Protein AF-0000000084956497 (afdb_homodimer)

InterPro domains:
  IPR001873 Epithelial sodium channel [PF00858] (47-502)
  IPR001873 Epithelial sodium channel [PR01078] (110-126)
  IPR001873 Epithelial sodium channel [PR01078] (264-282)
  IPR001873 Epithelial sodium channel [PR01078] (289-307)
  IPR001873 Epithelial sodium channel [PR01078] (353-364)
  IPR001873 Epithelial sodium channel [PR01078] (364-381)
  IPR001873 Epithelial sodium channel [PR01078] (448-468)
  IPR001873 Epithelial sodium channel [PR01078] (468-482)
  IPR001873 Epithelial sodium channel [PR01078] (482-498)
  IPR001873 Epithelial sodium channel [PTHR11690] (45-511)

Sequence (1090 aa):
MNKLPASGPPHTKKSSGVKSGDRDGQGYRKCLAHIRVKKHLGWFNIYCKNTSLHGFRYISMDGSSIIESVLWFMVCILSIVFCVILMLRLWANYSNNPIVTTIYTSNPIWDVSFPAVTICNNNKVYRPHADLMAKNLYMDGFTTNDSDKFFSSLVKLVRPDKISIDNTIARQFLDRLDITVETLMEQLMQPCSALLLRCVWIGKIYDCSKIFKTIKSKEGFCCAFNYHYNLNGHISNDFNTNDFNNTSDDLPGVHTILKAPGSGRDVGLAVALNIEPDMYKATSRPFVGASVIIHDPIDFPDIGAHITTVPIGHVMAISITGTSIRGMESLRTIPLEKRLCYFDDEMPGEIRYSHQSCISDCIAKHIHHMCDCLPFYYPEAHKGMKTCYLSDINCLLSIRKSIPHHANTETCKKCLPQCTDMLYTINPEYVKMENVGFDSDLIHGFNINNMSFVYVFFGDVSYVEYRKESTISWDSLLASFGGIFGLCLGGSVLSVIELVYLLARQLFRRQKKMLKCQKQSRMKLPPASKMFLSIPIKEKVQRKLMNKLPASGPPHTKKSSGVKSGDRDGQGYRKCLAHIRVKKHLGWFNIYCKNTSLHGFRYISMDGSSIIESVLWFMVCILSIVFCVILMLRLWANYSNNPIVTTIYTSNPIWDVSFPAVTICNNNKVYRPHADLMAKNLYMDGFTTNDSDKFFSSLVKLVRPDKISIDNTIARQFLDRLDITVETLMEQLMQPCSALLLRCVWIGKIYDCSKIFKTIKSKEGFCCAFNYHYNLNGHISNDFNTNDFNNTSDDLPGVHTILKAPGSGRDVGLAVALNIEPDMYKATSRPFVGASVIIHDPIDFPDIGAHITTVPIGHVMAISITGTSIRGMESLRTIPLEKRLCYFDDEMPGEIRYSHQSCISDCIAKHIHHMCDCLPFYYPEAHKGMKTCYLSDINCLLSIRKSIPHHANTETCKKCLPQCTDMLYTINPEYVKMENVGFDSDLIHGFNINNMSFVYVFFGDVSYVEYRKESTISWDSLLASFGGIFGLCLGGSVLSVIELVYLLARQLFRRQKKMLKCQKQSRMKLPPASKMFLSIPIKEKVQRKL

Organism: Atta cephalotes (NCBI:txid12957)

Radius of gyration: 48.5 Å; Cα contacts (8 Å, |Δi|>4): 1777; chains: 2; bounding box: 143×154×164 Å

Secondary structure (DSSP, 8-state):
--------------------TTHHHHHHHHHHHHHHHHHHHHHHHHHHHH--SSSGGGTS-TT--HHHHHHHHHHHHHHHHHHHHHHHHHHHHHHH--EEEEEEEEEEGGGSBPPEEEEEESEEEEHHHHHHHHHHHHHTT--HHHHHHHHHHHGGGTS-----S-HHHHHHHHHHHTS-HHHHHHHHSPPHHHHEEEEEETTEEE-HHHHEEEEEETTEEEEEES--SGGGS---S-S-TTTT-S-GGG-TTTSSPPBP--BSTTSEEEEEEE--GGGEEEESSSSSEEEEEEE-TTS-SSTT-EEEEEETTEEEEEEEEEEEEEE-GGGGGS-HHHH--B-TTTSTT-SS--HHHHHHHHHHHHHHHHHSSB-TTSPPSSTTPPBP-GGGHHHHHHHTTHHHHHHTSHHHHT-PPBSSEEEEEEEEEEEE---S----TTTTT--TTTEEEEEEEES-SEEEEEEEEES--HHHHHHHHHHHHHHHH---HHHHHHHHHHHHHHHHHHHHHHHHHHHHHHHTS--GGGTTT------------/-------------------GGGHHHHHHHHHHHHHHHHHHHHHHHHHHHH--STTGGGTS-TT--HHHHHHHHHHHHHHHHHHHHHHHHHHHHHHH--EEEEEEEEEEGGGSBPPEEEEEESEEEEHHHHHHHHHHHHHTT--HHHHHHHHHHHGGGTS-----S-HHHHHHHHHHHTS-HHHHHHHHSPPHHHHEEEEEETTEEE-HHHHEEEEEETTEEEEEES--GGGGS---S-S---TT-S-GGG-TTTSSPPBP--BSTTSEEEEEEE--GGGEEEESSSSSEEEEEEE-TTS-SSTT-EEEEEETTEEEEEEEEEEEEEE-GGGGGS-HHHH--B-TTTSTT-SS--HHHHHHHHHHHHHHHHHSSB-TTSPPSSTTPPBP-GGGHHHHHHHTTHHHHHHTSHHHHT-PPBSSEEEEEEEEEEEE---S----TTTTT--TTTEEEEEEEES-SEEEEEEEEES--HHHHHHHHHHHHHHHH---HHHHHHHHHHHHHHHHHHHHHHHHHHHHHHHTS--GGGGSS------------

Structure (mmCIF, N/CA/C/O backbone):
data_AF-0000000084956497-model_v1
#
loop_
_entity.id
_entity.type
_entity.pdbx_description
1 polymer 'Sodium channel protein Nach'
#
loop_
_atom_site.group_PDB
_atom_site.id
_atom_site.type_symbol
_atom_site.label_atom_id
_atom_site.label_alt_id
_atom_site.label_comp_id
_atom_site.label_asym_id
_atom_site.label_entity_id
_atom_site.label_seq_id
_atom_site.pdbx_PDB_ins_code
_atom_site.Cartn_x
_atom_site.Cartn_y
_atom_site.Cartn_z
_atom_site.occupancy
_atom_site.B_iso_or_equiv
_atom_site.auth_seq_id
_atom_site.auth_comp_id
_atom_site.auth_asym_id
_atom_site.auth_atom_id
_atom_site.pdbx_PDB_model_num
ATOM 1 N N . MET A 1 1 ? -28.875 84.25 -67.688 1 18 1 MET A N 1
ATOM 2 C CA . MET A 1 1 ? -30 85.062 -67.25 1 18 1 MET A CA 1
ATOM 3 C C . MET A 1 1 ? -29.641 85.75 -65.938 1 18 1 MET A C 1
ATOM 5 O O . MET A 1 1 ? -28.672 85.438 -65.25 1 18 1 MET A O 1
ATOM 9 N N . ASN A 1 2 ? -30.656 86.25 -65.125 1 18.09 2 ASN A N 1
ATOM 10 C CA . ASN A 1 2 ? -30.969 87.5 -64.438 1 18.09 2 ASN A CA 1
ATOM 11 C C . ASN A 1 2 ? -30.344 87.5 -63.031 1 18.09 2 ASN A C 1
ATOM 13 O O . ASN A 1 2 ? -29.812 88.562 -62.625 1 18.09 2 ASN A O 1
ATOM 17 N N . LYS A 1 3 ? -30.828 86.688 -62.094 1 21.22 3 LYS A N 1
ATOM 18 C CA . LYS A 1 3 ? -31.422 87.25 -60.875 1 21.22 3 LYS A CA 1
ATOM 19 C C . LYS A 1 3 ? -30.359 87.875 -60 1 21.22 3 LYS A C 1
ATOM 21 O O . LYS A 1 3 ? -29.188 87.5 -60.031 1 21.22 3 LYS A O 1
ATOM 26 N N . LEU A 1 4 ? -30.875 88.812 -59.281 1 22.05 4 LEU A N 1
ATOM 27 C CA . LEU A 1 4 ? -30.656 90 -58.469 1 22.05 4 LEU A CA 1
ATOM 28 C C . LEU A 1 4 ? -29.984 89.688 -57.156 1 22.05 4 LEU A C 1
ATOM 30 O O . LEU A 1 4 ? -30.359 88.688 -56.5 1 22.05 4 LEU A O 1
ATOM 34 N N . PRO A 1 5 ? -28.812 90.125 -56.875 1 25.61 5 PRO A N 1
ATOM 35 C CA . PRO A 1 5 ? -27.828 89.812 -55.812 1 25.61 5 PRO A CA 1
ATOM 36 C C . PRO A 1 5 ? -28.297 90.25 -54.438 1 25.61 5 PRO A C 1
ATOM 38 O O . PRO A 1 5 ? -28.344 91.438 -54.156 1 25.61 5 PRO A O 1
ATOM 41 N N . ALA A 1 6 ? -29.531 89.75 -54 1 23.98 6 ALA A N 1
ATOM 42 C CA . ALA A 1 6 ? -30.281 90.5 -52.969 1 23.98 6 ALA A CA 1
ATOM 43 C C . ALA A 1 6 ? -29.438 90.625 -51.688 1 23.98 6 ALA A C 1
ATOM 45 O O . ALA A 1 6 ? -28.672 89.75 -51.344 1 23.98 6 ALA A O 1
ATOM 46 N N . SER A 1 7 ? -29.188 91.875 -51.375 1 25.22 7 SER A N 1
ATOM 47 C CA . SER A 1 7 ? -28.406 92.562 -50.344 1 25.22 7 SER A CA 1
ATOM 48 C C . SER A 1 7 ? -28.844 92.188 -48.938 1 25.22 7 SER A C 1
ATOM 50 O O . SER A 1 7 ? -29.984 92.375 -48.562 1 25.22 7 SER A O 1
ATOM 52 N N . GLY A 1 8 ? -28.516 90.938 -48.531 1 24.08 8 GLY A N 1
ATOM 53 C CA . GLY A 1 8 ? -29.047 90.25 -47.344 1 24.08 8 GLY A CA 1
ATOM 54 C C . GLY A 1 8 ? -28.922 91.062 -46.062 1 24.08 8 GLY A C 1
ATOM 55 O O . GLY A 1 8 ? -28.047 91.938 -45.969 1 24.08 8 GLY A O 1
ATOM 56 N N . PRO A 1 9 ? -30.094 91.375 -45.375 1 28.83 9 PRO A N 1
ATOM 57 C CA . PRO A 1 9 ? -30.375 92.312 -44.312 1 28.83 9 PRO A CA 1
ATOM 58 C C . PRO A 1 9 ? -29.438 92.25 -43.125 1 28.83 9 PRO A C 1
ATOM 60 O O . PRO A 1 9 ? -28.766 91.188 -42.969 1 28.83 9 PRO A O 1
ATOM 63 N N . PRO A 1 10 ? -29.328 93.312 -42.281 1 29.16 10 PRO A N 1
ATOM 64 C CA . PRO A 1 10 ? -28.406 93.75 -41.219 1 29.16 10 PRO A CA 1
ATOM 65 C C . PRO A 1 10 ? -28.5 92.938 -39.969 1 29.16 10 PRO A C 1
ATOM 67 O O . PRO A 1 10 ? -29.594 92.562 -39.562 1 29.16 10 PRO A O 1
ATOM 70 N N . HIS A 1 11 ? -27.734 91.875 -39.688 1 24.06 11 HIS A N 1
ATOM 71 C CA . HIS A 1 11 ? -27.781 90.875 -38.594 1 24.06 11 HIS A CA 1
ATOM 72 C C . HIS A 1 11 ? -27.656 91.562 -37.25 1 24.06 11 HIS A C 1
ATOM 74 O O . HIS A 1 11 ? -26.688 92.25 -36.969 1 24.06 11 HIS A O 1
ATOM 80 N N . THR A 1 12 ? -28.781 92.062 -36.688 1 24.48 12 THR A N 1
ATOM 81 C CA . THR A 1 12 ? -28.812 92.75 -35.375 1 24.48 12 THR A CA 1
ATOM 82 C C . THR A 1 12 ? -28.281 91.875 -34.281 1 24.48 12 THR A C 1
ATOM 84 O O . THR A 1 12 ? -28.672 90.688 -34.188 1 24.48 12 THR A O 1
ATOM 87 N N . LYS A 1 13 ? -27.109 92.125 -33.812 1 26.27 13 LYS A N 1
ATOM 88 C CA . LYS A 1 13 ? -26.344 91.438 -32.781 1 26.27 13 LYS A CA 1
ATOM 89 C C . LYS A 1 13 ? -27.094 91.438 -31.453 1 26.27 13 LYS A C 1
ATOM 91 O O . LYS A 1 13 ? -27.438 92.5 -30.922 1 26.27 13 LYS A O 1
ATOM 96 N N . LYS A 1 14 ? -28.047 90.5 -31.25 1 27.61 14 LYS A N 1
ATOM 97 C CA . LYS A 1 14 ? -28.797 90.375 -30 1 27.61 14 LYS A CA 1
ATOM 98 C C . LYS A 1 14 ? -27.859 90.188 -28.812 1 27.61 14 LYS A C 1
ATOM 100 O O . LYS A 1 14 ? -26.859 89.5 -28.906 1 27.61 14 LYS A O 1
ATOM 105 N N . SER A 1 15 ? -27.859 91.125 -27.891 1 24.98 15 SER A N 1
ATOM 106 C CA . SER A 1 15 ? -27.172 91.312 -26.625 1 24.98 15 SER A CA 1
ATOM 107 C C . SER A 1 15 ? -27.469 90.125 -25.688 1 24.98 15 SER A C 1
ATOM 109 O O . SER A 1 15 ? -28.641 89.75 -25.516 1 24.98 15 SER A O 1
ATOM 111 N N . SER A 1 16 ? -26.641 89.062 -25.656 1 26.36 16 SER A N 1
ATOM 112 C CA . SER A 1 16 ? -26.734 87.875 -24.859 1 26.36 16 SER A CA 1
ATOM 113 C C . SER A 1 16 ? -26.828 88.188 -23.359 1 26.36 16 SER A C 1
ATOM 115 O O . SER A 1 16 ? -25.984 88.938 -22.828 1 26.36 16 SER A O 1
ATOM 117 N N . GLY A 1 17 ? -28.031 88.5 -22.75 1 27.14 17 GLY A N 1
ATOM 118 C CA . GLY A 1 17 ? -28.328 88.625 -21.328 1 27.14 17 GLY A CA 1
ATOM 119 C C . GLY A 1 17 ? -27.812 87.438 -20.516 1 27.14 17 GLY A C 1
ATOM 120 O O . GLY A 1 17 ? -28.156 86.312 -20.766 1 27.14 17 GLY A O 1
ATOM 121 N N . VAL A 1 18 ? -26.531 87.5 -20.125 1 31.22 18 VAL A N 1
ATOM 122 C CA . VAL A 1 18 ? -25.875 86.5 -19.25 1 31.22 18 VAL A CA 1
ATOM 123 C C . VAL A 1 18 ? -26.672 86.375 -17.953 1 31.22 18 VAL A C 1
ATOM 125 O O . VAL A 1 18 ? -26.984 87.375 -17.297 1 31.22 18 VAL A O 1
ATOM 128 N N . LYS A 1 19 ? -27.453 85.25 -17.812 1 32.94 19 LYS A N 1
ATOM 129 C CA . LYS A 1 19 ? -28.234 84.75 -16.688 1 32.94 19 LYS A CA 1
ATOM 130 C C . LYS A 1 19 ? -27.359 84.562 -15.453 1 32.94 19 LYS A C 1
ATOM 132 O O . LYS A 1 19 ? -26.359 83.812 -15.5 1 32.94 19 LYS A O 1
ATOM 137 N N . SER A 1 20 ? -27.281 85.562 -14.641 1 32.44 20 SER A N 1
ATOM 138 C CA . SER A 1 20 ? -26.641 85.562 -13.328 1 32.44 20 SER A CA 1
ATOM 139 C C . SER A 1 20 ? -27.219 84.5 -12.398 1 32.44 20 SER A C 1
ATOM 141 O O . SER A 1 20 ? -26.891 84.5 -11.219 1 32.44 20 SER A O 1
ATOM 143 N N . GLY A 1 21 ? -28.219 83.688 -12.859 1 33.53 21 GLY A N 1
ATOM 144 C CA . GLY A 1 21 ? -28.922 82.875 -11.859 1 33.53 21 GLY A CA 1
ATOM 145 C C . GLY A 1 21 ? -28.078 81.812 -11.273 1 33.53 21 GLY A C 1
ATOM 146 O O . GLY A 1 21 ? -28.547 81 -10.422 1 33.53 21 GLY A O 1
ATOM 147 N N . ASP A 1 22 ? -26.984 81.438 -11.922 1 36.97 22 ASP A N 1
ATOM 148 C CA . ASP A 1 22 ? -26.484 80.062 -11.555 1 36.97 22 ASP A CA 1
ATOM 149 C C . ASP A 1 22 ? -25.641 80.125 -10.289 1 36.97 22 ASP A C 1
ATOM 151 O O . ASP A 1 22 ? -25.062 79.125 -9.883 1 36.97 22 ASP A O 1
ATOM 155 N N . ARG A 1 23 ? -25.266 81.375 -9.859 1 42.97 23 ARG A N 1
ATOM 156 C CA . ARG A 1 23 ? -24.312 81.375 -8.758 1 42.97 23 ARG A CA 1
ATOM 157 C C . ARG A 1 23 ? -24.984 81 -7.441 1 42.97 23 ARG A C 1
ATOM 159 O O . ARG A 1 23 ? -24.328 80.5 -6.508 1 42.97 23 ARG A O 1
ATOM 166 N N . ASP A 1 24 ? -26.266 81.25 -7.371 1 42.84 24 ASP A N 1
ATOM 167 C CA . ASP A 1 24 ? -26.875 81.062 -6.066 1 42.84 24 ASP A CA 1
ATOM 168 C C . ASP A 1 24 ? -27.047 79.562 -5.809 1 42.84 24 ASP A C 1
ATOM 170 O O . ASP A 1 24 ? -27.172 79.125 -4.66 1 42.84 24 ASP A O 1
ATOM 174 N N . GLY A 1 25 ? -27.031 78.75 -6.871 1 46.19 25 GLY A N 1
ATOM 175 C CA . GLY A 1 25 ? -27.25 77.375 -6.652 1 46.19 25 GLY A CA 1
ATOM 176 C C . GLY A 1 25 ? -26.031 76.625 -6.094 1 46.19 25 GLY A C 1
ATOM 177 O O . GLY A 1 25 ? -26.141 75.562 -5.496 1 46.19 25 GLY A O 1
ATOM 178 N N . GLN A 1 26 ? -24.844 77.125 -6.48 1 51.88 26 GLN A N 1
ATOM 179 C CA . GLN A 1 26 ? -23.641 76.438 -6.039 1 51.88 26 GLN A CA 1
ATOM 180 C C . GLN A 1 26 ? -23.406 76.688 -4.547 1 51.88 26 GLN A C 1
ATOM 182 O O . GLN A 1 26 ? -22.938 75.75 -3.854 1 51.88 26 GLN A O 1
ATOM 187 N N . GLY A 1 27 ? -23.75 77.812 -4.043 1 50.22 27 GLY A N 1
ATOM 188 C CA . GLY A 1 27 ? -23.578 78.125 -2.625 1 50.22 27 GLY A CA 1
ATOM 189 C C . GLY A 1 27 ? -24.469 77.25 -1.744 1 50.22 27 GLY A C 1
ATOM 190 O O . GLY A 1 27 ? -24.047 76.812 -0.671 1 50.22 27 GLY A O 1
ATOM 191 N N . TYR A 1 28 ? -25.688 77 -2.223 1 51.5 28 TYR A N 1
ATOM 192 C CA . TYR A 1 28 ? -26.641 76.188 -1.452 1 51.5 28 TYR A CA 1
ATOM 193 C C . TYR A 1 28 ? -26.203 74.75 -1.393 1 51.5 28 TYR A C 1
ATOM 195 O O . TYR A 1 28 ? -26.344 74.062 -0.361 1 51.5 28 TYR A O 1
ATOM 203 N N . ARG A 1 29 ? -25.656 74.25 -2.477 1 53.62 29 ARG A N 1
ATOM 204 C CA . ARG A 1 29 ? -25.203 72.875 -2.471 1 53.62 29 ARG A CA 1
ATOM 205 C C . ARG A 1 29 ? -24 72.688 -1.562 1 53.62 29 ARG A C 1
ATOM 207 O O . ARG A 1 29 ? -23.891 71.625 -0.857 1 53.62 29 ARG A O 1
ATOM 214 N N . LYS A 1 30 ? -23.109 73.625 -1.67 1 54.69 30 LYS A N 1
ATOM 215 C CA . LYS A 1 30 ? -21.953 73.5 -0.777 1 54.69 30 LYS A CA 1
ATOM 216 C C . LYS A 1 30 ? -22.375 73.688 0.682 1 54.69 30 LYS A C 1
ATOM 218 O O . LYS A 1 30 ? -21.844 73 1.558 1 54.69 30 LYS A O 1
ATOM 223 N N . CYS A 1 31 ? -23.312 74.562 0.97 1 52.31 31 CYS A N 1
ATOM 224 C CA . CYS A 1 31 ? -23.828 74.688 2.326 1 52.31 31 CYS A CA 1
ATOM 225 C C . CYS A 1 31 ? -24.562 73.438 2.764 1 52.31 31 CYS A C 1
ATOM 227 O O . CYS A 1 31 ? -24.422 73 3.904 1 52.31 31 CYS A O 1
ATOM 229 N N . LEU A 1 32 ? -25.297 72.875 1.829 1 52.59 32 LEU A N 1
ATOM 230 C CA . LEU A 1 32 ? -26 71.625 2.164 1 52.59 32 LEU A CA 1
ATOM 231 C C . LEU A 1 32 ? -25.016 70.438 2.357 1 52.59 32 LEU A C 1
ATOM 233 O O . LEU A 1 32 ? -25.203 69.625 3.238 1 52.59 32 LEU A O 1
ATOM 237 N N . ALA A 1 33 ? -24.047 70.375 1.429 1 56.34 33 ALA A N 1
ATOM 238 C CA . ALA A 1 33 ? -23 69.375 1.607 1 56.34 33 ALA A CA 1
ATOM 239 C C . ALA A 1 33 ? -22.266 69.625 2.922 1 56.34 33 ALA A C 1
ATOM 241 O O . ALA A 1 33 ? -21.922 68.688 3.619 1 56.34 33 ALA A O 1
ATOM 242 N N . HIS A 1 34 ? -21.922 70.875 3.236 1 52.75 34 HIS A N 1
ATOM 243 C CA . HIS A 1 34 ? -21.297 71.188 4.512 1 52.75 34 HIS A CA 1
ATOM 244 C C . HIS A 1 34 ? -22.219 70.812 5.68 1 52.75 34 HIS A C 1
ATOM 246 O O . HIS A 1 34 ? -21.734 70.312 6.707 1 52.75 34 HIS A O 1
ATOM 252 N N . ILE A 1 35 ? -23.5 71 5.543 1 52.12 35 ILE A N 1
ATOM 253 C CA . ILE A 1 35 ? -24.469 70.688 6.578 1 52.12 35 ILE A CA 1
ATOM 254 C C . ILE A 1 35 ? -24.562 69.125 6.676 1 52.12 35 ILE A C 1
ATOM 256 O O . ILE A 1 35 ? -24.625 68.562 7.777 1 52.12 35 ILE A O 1
ATOM 260 N N . ARG A 1 36 ? -24.688 68.5 5.516 1 52.91 36 ARG A N 1
ATOM 261 C CA . ARG A 1 36 ? -24.734 67.062 5.516 1 52.91 36 ARG A CA 1
ATOM 262 C C . ARG A 1 36 ? -23.453 66.5 6.094 1 52.91 36 ARG A C 1
ATOM 264 O O . ARG A 1 36 ? -23.5 65.5 6.844 1 52.91 36 ARG A O 1
ATOM 271 N N . VAL A 1 37 ? -22.328 66.938 5.691 1 55.25 37 VAL A N 1
ATOM 272 C CA . VAL A 1 37 ? -21.062 66.5 6.262 1 55.25 37 VAL A CA 1
ATOM 273 C C . VAL A 1 37 ? -21.016 66.875 7.75 1 55.25 37 VAL A C 1
ATOM 275 O O . VAL A 1 37 ? -20.547 66.062 8.562 1 55.25 37 VAL A O 1
ATOM 278 N N . LYS A 1 38 ? -21.516 68.062 8.141 1 55.09 38 LYS A N 1
ATOM 279 C CA . LYS A 1 38 ? -21.578 68.438 9.555 1 55.09 38 LYS A CA 1
ATOM 280 C C . LYS A 1 38 ? -22.531 67.5 10.328 1 55.09 38 LYS A C 1
ATOM 282 O O . LYS A 1 38 ? -22.234 67.125 11.461 1 55.09 38 LYS A O 1
ATOM 287 N N . LYS A 1 39 ? -23.625 67.188 9.719 1 54.28 39 LYS A N 1
ATOM 288 C CA . LYS A 1 39 ? -24.594 66.312 10.359 1 54.28 39 LYS A CA 1
ATOM 289 C C . LYS A 1 39 ? -24.062 64.875 10.461 1 54.28 39 LYS A C 1
ATOM 291 O O . LYS A 1 39 ? -24.219 64.25 11.492 1 54.28 39 LYS A O 1
ATOM 296 N N . HIS A 1 40 ? -23.578 64.438 9.344 1 58.28 40 HIS A N 1
ATOM 297 C CA . HIS A 1 40 ? -23 63.094 9.383 1 58.28 40 HIS A CA 1
ATOM 298 C C . HIS A 1 40 ? -21.781 63.062 10.305 1 58.28 40 HIS A C 1
ATOM 300 O O . HIS A 1 40 ? -21.562 62.062 11.008 1 58.28 40 HIS A O 1
ATOM 306 N N . LEU A 1 41 ? -21.109 64.125 10.344 1 63.38 41 LEU A N 1
ATOM 307 C CA . LEU A 1 41 ? -19.969 64.25 11.25 1 63.38 41 LEU A CA 1
ATOM 308 C C . LEU A 1 41 ? -20.438 64.375 12.695 1 63.38 41 LEU A C 1
ATOM 310 O O . LEU A 1 41 ? -19.734 63.969 13.617 1 63.38 41 LEU A O 1
ATOM 314 N N . GLY A 1 42 ? -21.672 64.875 12.742 1 64.25 42 GLY A N 1
ATOM 315 C CA . GLY A 1 42 ? -22.203 65 14.086 1 64.25 42 GLY A CA 1
ATOM 316 C C . GLY A 1 42 ? -22.516 63.656 14.734 1 64.25 42 GLY A C 1
ATOM 317 O O . GLY A 1 42 ? -22.125 63.406 15.883 1 64.25 42 GLY A O 1
ATOM 318 N N . TRP A 1 43 ? -23.25 62.812 13.977 1 68.38 43 TRP A N 1
ATOM 319 C CA . TRP A 1 43 ? -23.578 61.531 14.523 1 68.38 43 TRP A CA 1
ATOM 320 C C . TRP A 1 43 ? -22.328 60.688 14.75 1 68.38 43 TRP A C 1
ATOM 322 O O . TRP A 1 43 ? -22.203 60 15.766 1 68.38 43 TRP A O 1
ATOM 332 N N . PHE A 1 44 ? -21.422 60.719 13.867 1 73.56 44 PHE A N 1
ATOM 333 C CA . PHE A 1 44 ? -20.188 59.969 13.992 1 73.56 44 PHE A CA 1
ATOM 334 C C . PHE A 1 44 ? -19.391 60.438 15.203 1 73.56 44 PHE A C 1
ATOM 336 O O . PHE A 1 44 ? -18.766 59.625 15.891 1 73.56 44 PHE A O 1
ATOM 343 N N . ASN A 1 45 ? -19.516 61.656 15.461 1 74.69 45 ASN A N 1
ATOM 344 C CA . ASN A 1 45 ? -18.828 62.219 16.625 1 74.69 45 ASN A CA 1
ATOM 345 C C . ASN A 1 45 ? -19.469 61.719 17.938 1 74.69 45 ASN A C 1
ATOM 347 O O . ASN A 1 45 ? -18.766 61.438 18.906 1 74.69 45 ASN A O 1
ATOM 351 N N . ILE A 1 46 ? -20.781 61.562 17.906 1 71.75 46 ILE A N 1
ATOM 352 C CA . ILE A 1 46 ? -21.453 61.062 19.094 1 71.75 46 ILE A CA 1
ATOM 353 C C . ILE A 1 46 ? -21.125 59.562 19.297 1 71.75 46 ILE A C 1
ATOM 355 O O . ILE A 1 46 ? -20.906 59.125 20.422 1 71.75 46 ILE A O 1
ATOM 359 N N . TYR A 1 47 ? -21.047 58.938 18.266 1 74.31 47 TYR A N 1
ATOM 360 C CA . TYR A 1 47 ? -20.688 57.5 18.344 1 74.31 47 TYR A CA 1
ATOM 361 C C . TYR A 1 47 ? -19.266 57.344 18.859 1 74.31 47 TYR A C 1
ATOM 363 O O . TYR A 1 47 ? -19.016 56.5 19.719 1 74.31 47 TYR A O 1
ATOM 371 N N . CYS A 1 48 ? -18.406 58.062 18.281 1 74.94 48 CYS A N 1
ATOM 372 C CA . CYS A 1 48 ? -17 57.938 18.672 1 74.94 48 CYS A CA 1
ATOM 373 C C . CYS A 1 48 ? -16.812 58.281 20.156 1 74.94 48 CYS A C 1
ATOM 375 O O . CYS A 1 48 ? -15.977 57.688 20.828 1 74.94 48 CYS A O 1
ATOM 377 N N . LYS A 1 49 ? -17.703 59.125 20.625 1 73.25 49 LYS A N 1
ATOM 378 C CA . LYS A 1 49 ? -17.578 59.562 22.016 1 73.25 49 LYS A CA 1
ATOM 379 C C . LYS A 1 49 ? -18.125 58.5 22.969 1 73.25 49 LYS A C 1
ATOM 381 O O . LYS A 1 49 ? -17.656 58.375 24.094 1 73.25 49 LYS A O 1
ATOM 386 N N . ASN A 1 50 ? -19.109 57.625 22.422 1 68.12 50 ASN A N 1
ATOM 387 C CA . ASN A 1 50 ? -19.797 56.688 23.328 1 68.12 50 ASN A CA 1
ATOM 388 C C . ASN A 1 50 ? -19.422 55.25 23.047 1 68.12 50 ASN A C 1
ATOM 390 O O . ASN A 1 50 ? -19.844 54.344 23.781 1 68.12 50 ASN A O 1
ATOM 394 N N . THR A 1 51 ? -18.594 55.125 22.141 1 73.94 51 THR A N 1
ATOM 395 C CA . THR A 1 51 ? -18.312 53.75 21.766 1 73.94 51 THR A CA 1
ATOM 396 C C . THR A 1 51 ? -17.344 53.094 22.75 1 73.94 51 THR A C 1
ATOM 398 O O . THR A 1 51 ? -16.578 53.812 23.422 1 73.94 51 THR A O 1
ATOM 401 N N . SER A 1 52 ? -17.531 51.781 22.906 1 73.31 52 SER A N 1
ATOM 402 C CA . SER A 1 52 ? -16.656 51 23.781 1 73.31 52 SER A CA 1
ATOM 403 C C . SER A 1 52 ? -15.461 50.469 23 1 73.31 52 SER A C 1
ATOM 405 O O . SER A 1 52 ? -14.578 49.844 23.578 1 73.31 52 SER A O 1
ATOM 407 N N . LEU A 1 53 ? -15.406 50.781 21.688 1 79.69 53 LEU A N 1
ATOM 408 C CA . LEU A 1 53 ? -14.273 50.375 20.891 1 79.69 53 LEU A CA 1
ATOM 409 C C . LEU A 1 53 ? -13.031 51.188 21.203 1 79.69 53 LEU A C 1
ATOM 411 O O . LEU A 1 53 ? -13.141 52.375 21.578 1 79.69 53 LEU A O 1
ATOM 415 N N . HIS A 1 54 ? -12 50.5 21.094 1 77.56 54 HIS A N 1
ATOM 416 C CA . HIS A 1 54 ? -10.766 51.219 21.438 1 77.56 54 HIS A CA 1
ATOM 417 C C . HIS A 1 54 ? -10.328 52.156 20.328 1 77.56 54 HIS A C 1
ATOM 419 O O . HIS A 1 54 ? -10.461 51.844 19.141 1 77.56 54 HIS A O 1
ATOM 425 N N . GLY A 1 55 ? -9.828 53.25 20.609 1 77.31 55 GLY A N 1
ATOM 426 C CA . GLY A 1 55 ? -9.203 54.188 19.672 1 77.31 55 GLY A CA 1
ATOM 427 C C . GLY A 1 55 ? -10.18 55.188 19.078 1 77.31 55 GLY A C 1
ATOM 428 O O . GLY A 1 55 ? -9.789 56.281 18.703 1 77.31 55 GLY A O 1
ATOM 429 N N . PHE A 1 56 ? -11.461 54.844 19.125 1 79.19 56 PHE A N 1
ATOM 430 C CA . PHE A 1 56 ? -12.43 55.688 18.422 1 79.19 56 PHE A CA 1
ATOM 431 C C . PHE A 1 56 ? -12.711 56.938 19.219 1 79.19 56 PHE A C 1
ATOM 433 O O . PHE A 1 56 ? -13.062 57.969 18.641 1 79.19 56 PHE A O 1
ATOM 440 N N . ARG A 1 57 ? -12.43 56.875 20.484 1 77.06 57 ARG A N 1
ATOM 441 C CA . ARG A 1 57 ? -12.695 58.031 21.344 1 77.06 57 ARG A CA 1
ATOM 442 C C . ARG A 1 57 ? -11.734 59.156 21.031 1 77.06 57 ARG A C 1
ATOM 444 O O . ARG A 1 57 ? -12.07 60.344 21.219 1 77.06 57 ARG A O 1
ATOM 451 N N . TYR A 1 58 ? -10.586 58.844 20.438 1 77.88 58 TYR A N 1
ATOM 452 C CA . TYR A 1 58 ? -9.57 59.844 20.203 1 77.88 58 TYR A CA 1
ATOM 453 C C . TYR A 1 58 ? -9.805 60.562 18.875 1 77.88 58 TYR A C 1
ATOM 455 O O . TYR A 1 58 ? -9.172 61.594 18.594 1 77.88 58 TYR A O 1
ATOM 463 N N . ILE A 1 59 ? -10.703 60.094 18.141 1 77.94 59 ILE A N 1
ATOM 464 C CA . ILE A 1 59 ? -11.031 60.75 16.891 1 77.94 59 ILE A CA 1
ATOM 465 C C . ILE A 1 59 ? -11.828 62.031 17.172 1 77.94 59 ILE A C 1
ATOM 467 O O . ILE A 1 59 ? -11.625 63.062 16.516 1 77.94 59 ILE A O 1
ATOM 471 N N . SER A 1 60 ? -12.734 62 18.188 1 71.94 60 SER A N 1
ATOM 472 C CA . SER A 1 60 ? -13.609 63.156 18.438 1 71.94 60 SER A CA 1
ATOM 473 C C . SER A 1 60 ? -13.281 63.844 19.75 1 71.94 60 SER A C 1
ATOM 475 O O . SER A 1 60 ? -14.102 64.562 20.312 1 71.94 60 SER A O 1
ATOM 477 N N . MET A 1 61 ? -12.062 63.531 20.25 1 70.38 61 MET A N 1
ATOM 478 C CA . MET A 1 61 ? -11.75 64.125 21.547 1 70.38 61 MET A CA 1
ATOM 479 C C . MET A 1 61 ? -11.727 65.688 21.422 1 70.38 61 MET A C 1
ATOM 481 O O . MET A 1 61 ? -11.227 66.188 20.438 1 70.38 61 MET A O 1
ATOM 485 N N . ASP A 1 62 ? -12.375 66.312 22.391 1 63.97 62 ASP A N 1
ATOM 486 C CA . ASP A 1 62 ? -12.43 67.75 22.438 1 63.97 62 ASP A CA 1
ATOM 487 C C . ASP A 1 62 ? -11.039 68.375 22.672 1 63.97 62 ASP A C 1
ATOM 489 O O . ASP A 1 62 ? -10.32 67.938 23.562 1 63.97 62 ASP A O 1
ATOM 493 N N . GLY A 1 63 ? -10.477 69.125 21.781 1 64.19 63 GLY A N 1
ATOM 494 C CA . GLY A 1 63 ? -9.203 69.812 21.906 1 64.19 63 GLY A CA 1
ATOM 495 C C . GLY A 1 63 ? -8.117 69.25 21.016 1 64.19 63 GLY A C 1
ATOM 496 O O . GLY A 1 63 ? -6.992 69.688 21 1 64.19 63 GLY A O 1
ATOM 497 N N . SER A 1 64 ? -8.461 68.188 20.359 1 68.81 64 SER A N 1
ATOM 498 C CA . SER A 1 64 ? -7.434 67.562 19.531 1 68.81 64 SER A CA 1
ATOM 499 C C . SER A 1 64 ? -7.352 68.188 18.156 1 68.81 64 SER A C 1
ATOM 501 O O . SER A 1 64 ? -8.336 68.75 17.672 1 68.81 64 SER A O 1
ATOM 503 N N . SER A 1 65 ? -6.121 68.438 17.703 1 77.31 65 SER A N 1
ATOM 504 C CA . SER A 1 65 ? -5.875 69 16.375 1 77.31 65 SER A CA 1
ATOM 505 C C . SER A 1 65 ? -6.473 68.125 15.281 1 77.31 65 SER A C 1
ATOM 507 O O . SER A 1 65 ? -6.766 66.938 15.508 1 77.31 65 SER A O 1
ATOM 509 N N . ILE A 1 66 ? -6.91 68.688 14.258 1 81.69 66 ILE A N 1
ATOM 510 C CA . ILE A 1 66 ? -7.469 68 13.094 1 81.69 66 ILE A CA 1
ATOM 511 C C . ILE A 1 66 ? -6.5 66.938 12.617 1 81.69 66 ILE A C 1
ATOM 513 O O . ILE A 1 66 ? -6.922 65.875 12.203 1 81.69 66 ILE A O 1
ATOM 517 N N . ILE A 1 67 ? -5.227 67.125 12.805 1 82.12 67 ILE A N 1
ATOM 518 C CA . ILE A 1 67 ? -4.227 66.188 12.359 1 82.12 67 ILE A CA 1
ATOM 519 C C . ILE A 1 67 ? -4.281 64.938 13.234 1 82.12 67 ILE A C 1
ATOM 521 O O . ILE A 1 67 ? -4.184 63.812 12.742 1 82.12 67 ILE A O 1
ATOM 525 N N . GLU A 1 68 ? -4.449 65.125 14.461 1 84.19 68 GLU A N 1
ATOM 526 C CA . GLU A 1 68 ? -4.543 64 15.391 1 84.19 68 GLU A CA 1
ATOM 527 C C . GLU A 1 68 ? -5.797 63.188 15.125 1 84.19 68 GLU A C 1
ATOM 529 O O . GLU A 1 68 ? -5.762 61.969 15.18 1 84.19 68 GLU A O 1
ATOM 534 N N . SER A 1 69 ? -6.809 63.875 14.75 1 83.69 69 SER A N 1
ATOM 535 C CA . SER A 1 69 ? -8.062 63.188 14.477 1 83.69 69 SER A CA 1
ATOM 536 C C . SER A 1 69 ? -7.969 62.375 13.203 1 83.69 69 SER A C 1
ATOM 538 O O . SER A 1 69 ? -8.492 61.25 13.141 1 83.69 69 SER A O 1
ATOM 540 N N . VAL A 1 70 ? -7.312 62.906 12.25 1 86.62 70 VAL A N 1
ATOM 541 C CA . VAL A 1 70 ? -7.152 62.188 10.992 1 86.62 70 VAL A CA 1
ATOM 542 C C . VAL A 1 70 ? -6.223 61 11.195 1 86.62 70 VAL A C 1
ATOM 544 O O . VAL A 1 70 ? -6.438 59.938 10.617 1 86.62 70 VAL A O 1
ATOM 547 N N . LEU A 1 71 ? -5.262 61.094 12.039 1 87 71 LEU A N 1
ATOM 548 C CA . LEU A 1 71 ? -4.332 60 12.32 1 87 71 LEU A CA 1
ATOM 549 C C . LEU A 1 71 ? -5.043 58.844 13.023 1 87 71 LEU A C 1
ATOM 551 O O . LEU A 1 71 ? -4.848 57.688 12.664 1 87 71 LEU A O 1
ATOM 555 N N . TRP A 1 72 ? -5.863 59.25 13.977 1 87.19 72 TRP A N 1
ATOM 556 C CA . TRP A 1 72 ? -6.582 58.188 14.695 1 87.19 72 TRP A CA 1
ATOM 557 C C . TRP A 1 72 ? -7.633 57.531 13.805 1 87.19 72 TRP A C 1
ATOM 559 O O . TRP A 1 72 ? -7.902 56.344 13.93 1 87.19 72 TRP A O 1
ATOM 569 N N . PHE A 1 73 ? -8.156 58.344 12.914 1 86.25 73 PHE A N 1
ATOM 570 C CA . PHE A 1 73 ? -9.094 57.781 11.945 1 86.25 73 PHE A CA 1
ATOM 571 C C . PHE A 1 73 ? -8.391 56.781 11.055 1 86.25 73 PHE A C 1
ATOM 573 O O . PHE A 1 73 ? -8.922 55.688 10.797 1 86.25 73 PHE A O 1
ATOM 580 N N . MET A 1 74 ? -7.23 57.031 10.648 1 90.5 74 MET A N 1
ATOM 581 C CA . MET A 1 74 ? -6.465 56.094 9.805 1 90.5 74 MET A CA 1
ATOM 582 C C . MET A 1 74 ? -6.07 54.844 10.586 1 90.5 74 MET A C 1
ATOM 584 O O . MET A 1 74 ? -6.129 53.75 10.047 1 90.5 74 MET A O 1
ATOM 588 N N . VAL A 1 75 ? -5.695 54.969 11.805 1 88.88 75 VAL A N 1
ATOM 589 C CA . VAL A 1 75 ? -5.312 53.812 12.641 1 88.88 75 VAL A CA 1
ATOM 590 C C . VAL A 1 75 ? -6.512 52.906 12.844 1 88.88 75 VAL A C 1
ATOM 592 O O . VAL A 1 75 ? -6.379 51.688 12.797 1 88.88 75 VAL A O 1
ATOM 595 N N . CYS A 1 76 ? -7.645 53.5 13.078 1 86.19 76 CYS A N 1
ATOM 596 C CA . CYS A 1 76 ? -8.844 52.719 13.297 1 86.19 76 CYS A CA 1
ATOM 597 C C . CYS A 1 76 ? -9.234 51.969 12.031 1 86.19 76 CYS A C 1
ATOM 599 O O . CYS A 1 76 ? -9.602 50.781 12.094 1 86.19 76 CYS A O 1
ATOM 601 N N . ILE A 1 77 ? -9.102 52.625 10.898 1 89.44 77 ILE A N 1
ATOM 602 C CA . ILE A 1 77 ? -9.43 51.969 9.641 1 89.44 77 ILE A CA 1
ATOM 603 C C . ILE A 1 77 ? -8.422 50.844 9.367 1 89.44 77 ILE A C 1
ATOM 605 O O . ILE A 1 77 ? -8.789 49.75 8.898 1 89.44 77 ILE A O 1
ATOM 609 N N . LEU A 1 78 ? -7.184 51.094 9.625 1 90.88 78 LEU A N 1
ATOM 610 C CA . LEU A 1 78 ? -6.148 50.062 9.43 1 90.88 78 LEU A CA 1
ATOM 611 C C . LEU A 1 78 ? -6.379 48.875 10.344 1 90.88 78 LEU A C 1
ATOM 613 O O . LEU A 1 78 ? -6.141 47.719 9.945 1 90.88 78 LEU A O 1
ATOM 617 N N . SER A 1 79 ? -6.832 49.125 11.523 1 88.19 79 SER A N 1
ATOM 618 C CA . SER A 1 79 ? -7.117 48.031 12.469 1 88.19 79 SER A CA 1
ATOM 619 C C . SER A 1 79 ? -8.305 47.188 12 1 88.19 79 SER A C 1
ATOM 621 O O . SER A 1 79 ? -8.297 45.969 12.148 1 88.19 79 SER A O 1
ATOM 623 N N . ILE A 1 80 ? -9.273 47.875 11.453 1 87.62 80 ILE A N 1
ATOM 624 C CA . ILE A 1 80 ? -10.438 47.156 10.945 1 87.62 80 ILE A CA 1
ATOM 625 C C . ILE A 1 80 ? -10.039 46.312 9.75 1 87.62 80 ILE A C 1
ATOM 627 O O . ILE A 1 80 ? -10.43 45.125 9.656 1 87.62 80 ILE A O 1
ATOM 631 N N . VAL A 1 81 ? -9.25 46.875 8.867 1 91.19 81 VAL A N 1
ATOM 632 C CA . VAL A 1 81 ? -8.797 46.125 7.695 1 91.19 81 VAL A CA 1
ATOM 633 C C . VAL A 1 81 ? -7.934 44.938 8.125 1 91.19 81 VAL A C 1
ATOM 635 O O . VAL A 1 81 ? -8.078 43.844 7.605 1 91.19 81 VAL A O 1
ATOM 638 N N . PHE A 1 82 ? -7.102 45.156 9.086 1 88.12 82 PHE A N 1
ATOM 639 C CA . PHE A 1 82 ? -6.254 44.094 9.617 1 88.12 82 PHE A CA 1
ATOM 640 C C . PHE A 1 82 ? -7.094 43 10.266 1 88.12 82 PHE A C 1
ATOM 642 O O . PHE A 1 82 ? -6.801 41.812 10.117 1 88.12 82 PHE A O 1
ATOM 649 N N . CYS A 1 83 ? -8.055 43.406 10.984 1 87.81 83 CYS A N 1
ATOM 650 C CA . CYS A 1 83 ? -8.969 42.469 11.617 1 87.81 83 CYS A CA 1
ATOM 651 C C . CYS A 1 83 ? -9.664 41.594 10.586 1 87.81 83 CYS A C 1
ATOM 653 O O . CYS A 1 83 ? -9.719 40.375 10.727 1 87.81 83 CYS A O 1
ATOM 655 N N . VAL A 1 84 ? -10.102 42.188 9.562 1 89.94 84 VAL A N 1
ATOM 656 C CA . VAL A 1 84 ? -10.828 41.438 8.523 1 89.94 84 VAL A CA 1
ATOM 657 C C . VAL A 1 84 ? -9.875 40.5 7.789 1 89.94 84 VAL A C 1
ATOM 659 O O . VAL A 1 84 ? -10.242 39.375 7.48 1 89.94 84 VAL A O 1
ATOM 662 N N . ILE A 1 85 ? -8.719 40.906 7.555 1 89.19 85 ILE A N 1
ATOM 663 C CA . ILE A 1 85 ? -7.738 40.062 6.867 1 89.19 85 ILE A CA 1
ATOM 664 C C . ILE A 1 85 ? -7.41 38.844 7.723 1 89.19 85 ILE A C 1
ATOM 666 O O . ILE A 1 85 ? -7.348 37.719 7.215 1 89.19 85 ILE A O 1
ATOM 670 N N . LEU A 1 86 ? -7.281 39.062 8.961 1 86.75 86 LEU A N 1
ATOM 671 C CA . LEU A 1 86 ? -6.969 37.938 9.859 1 86.75 86 LEU A CA 1
ATOM 672 C C . LEU A 1 86 ? -8.125 36.969 9.93 1 86.75 86 LEU A C 1
ATOM 674 O O . LEU A 1 86 ? -7.918 35.75 9.969 1 86.75 86 LEU A O 1
ATOM 678 N N . MET A 1 87 ? -9.25 37.5 9.984 1 87.06 87 MET A N 1
ATOM 679 C CA . MET A 1 87 ? -10.43 36.656 10.023 1 87.06 87 MET A CA 1
ATOM 680 C C . MET A 1 87 ? -10.562 35.844 8.742 1 87.06 87 MET A C 1
ATOM 682 O O . MET A 1 87 ? -10.914 34.656 8.781 1 87.06 87 MET A O 1
ATOM 686 N N . LEU A 1 88 ? -10.266 36.438 7.645 1 87.62 88 LEU A N 1
ATOM 687 C CA . LEU A 1 88 ? -10.352 35.75 6.363 1 87.62 88 LEU A CA 1
ATOM 688 C C . LEU A 1 88 ? -9.273 34.656 6.254 1 87.62 88 LEU A C 1
ATOM 690 O O . LEU A 1 88 ? -9.523 33.594 5.707 1 87.62 88 LEU 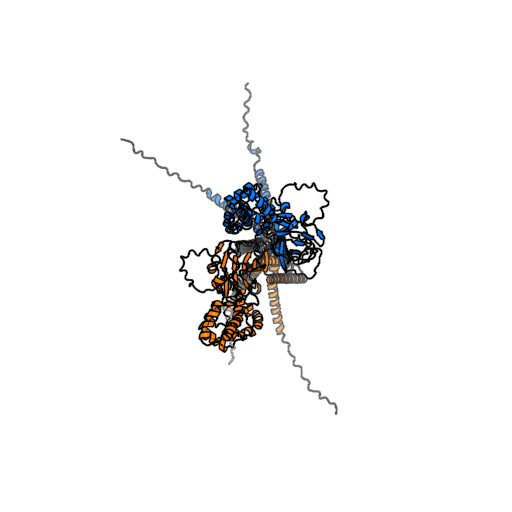A O 1
ATOM 694 N N . ARG A 1 89 ? -8.203 34.938 6.738 1 84.19 89 ARG A N 1
ATOM 695 C CA . ARG A 1 89 ? -7.121 33.969 6.715 1 84.19 89 ARG A CA 1
ATOM 696 C C . ARG A 1 89 ? -7.438 32.781 7.609 1 84.19 89 ARG A C 1
ATOM 698 O O . ARG A 1 89 ? -7.129 31.641 7.266 1 84.19 89 ARG A O 1
ATOM 705 N N . LEU A 1 90 ? -7.93 33.062 8.695 1 82.19 90 LEU A N 1
ATOM 706 C CA . LEU A 1 90 ? -8.336 32 9.602 1 82.19 90 LEU A CA 1
ATOM 707 C C . LEU A 1 90 ? -9.43 31.141 8.969 1 82.19 90 LEU A C 1
ATOM 709 O O . LEU A 1 90 ? -9.406 29.922 9.078 1 82.19 90 LEU A O 1
ATOM 713 N N . TRP A 1 91 ? -10.289 31.844 8.344 1 81.81 91 TRP A N 1
ATOM 714 C CA . TRP A 1 91 ? -11.352 31.125 7.641 1 81.81 91 TRP A CA 1
ATOM 715 C C . TRP A 1 91 ? -10.781 30.234 6.539 1 81.81 91 TRP A C 1
ATOM 717 O O . TRP A 1 91 ? -11.242 29.109 6.34 1 81.81 91 TRP A O 1
ATOM 727 N N . ALA A 1 92 ? -9.891 30.75 5.852 1 80 92 ALA A N 1
ATOM 728 C CA . ALA A 1 92 ? -9.266 29.984 4.773 1 80 92 ALA A CA 1
ATOM 729 C C . ALA A 1 92 ? -8.531 28.766 5.312 1 80 92 ALA A C 1
ATOM 731 O O . ALA A 1 92 ? -8.57 27.688 4.715 1 80 92 ALA A O 1
ATOM 732 N N . ASN A 1 93 ? -7.914 28.938 6.391 1 75.94 93 ASN A N 1
ATOM 733 C CA . ASN A 1 93 ? -7.191 27.828 7 1 75.94 93 ASN A CA 1
ATOM 734 C C . ASN A 1 93 ? -8.148 26.719 7.453 1 75.94 93 ASN A C 1
ATOM 736 O O . ASN A 1 93 ? -7.891 25.547 7.215 1 75.94 93 ASN A O 1
ATOM 740 N N . TYR A 1 94 ? -9.125 27.109 8.078 1 75.62 94 TYR A N 1
ATOM 741 C CA . TYR A 1 94 ? -10.117 26.156 8.539 1 75.62 94 TYR A CA 1
ATOM 742 C C . TYR A 1 94 ? -10.797 25.469 7.355 1 75.62 94 TYR A C 1
ATOM 744 O O . TYR A 1 94 ? -11.078 24.266 7.406 1 75.62 94 TYR A O 1
ATOM 752 N N . SER A 1 95 ? -10.984 26.203 6.371 1 78.12 95 SER A N 1
ATOM 753 C CA . SER A 1 95 ? -11.656 25.656 5.195 1 78.12 95 SER A CA 1
ATOM 754 C C . SER A 1 95 ? -10.75 24.703 4.434 1 78.12 95 SER A C 1
ATOM 756 O O . SER A 1 95 ? -11.234 23.75 3.811 1 78.12 95 SER A O 1
ATOM 758 N N . ASN A 1 96 ? -9.547 24.938 4.527 1 75.12 96 ASN A N 1
ATOM 759 C CA . ASN A 1 96 ? -8.609 24.094 3.781 1 75.12 96 ASN A CA 1
ATOM 760 C C . ASN A 1 96 ? -8.281 22.812 4.543 1 75.12 96 ASN A C 1
ATOM 762 O O . ASN A 1 96 ? -7.828 21.844 3.951 1 75.12 96 ASN A O 1
ATOM 766 N N . ASN A 1 97 ? -8.477 22.859 5.812 1 74.25 97 ASN A N 1
ATOM 767 C CA . ASN A 1 97 ? -8.195 21.688 6.625 1 74.25 97 ASN A CA 1
ATOM 768 C C . ASN A 1 97 ? -9.352 21.375 7.57 1 74.25 97 ASN A C 1
ATOM 770 O O . ASN A 1 97 ? -9.188 21.406 8.789 1 74.25 97 ASN A O 1
ATOM 774 N N . PRO A 1 98 ? -10.281 20.891 6.992 1 76.62 98 PRO A N 1
ATOM 775 C CA . PRO A 1 98 ? -11.492 20.781 7.809 1 76.62 98 PRO A CA 1
ATOM 776 C C . PRO A 1 98 ? -11.609 19.438 8.523 1 76.62 98 PRO A C 1
ATOM 778 O O . PRO A 1 98 ? -12.5 19.266 9.359 1 76.62 98 PRO A O 1
ATOM 781 N N . ILE A 1 99 ? -10.734 18.531 8.352 1 81 99 ILE A N 1
ATOM 782 C CA . ILE A 1 99 ? -10.945 17.188 8.859 1 81 99 ILE A CA 1
ATOM 783 C C . ILE A 1 99 ? -9.812 16.812 9.82 1 81 99 ILE A C 1
ATOM 785 O O . ILE A 1 99 ? -8.641 17.094 9.539 1 81 99 ILE A O 1
ATOM 789 N N . VAL A 1 100 ? -10.156 16.297 10.93 1 80.06 100 VAL A N 1
ATOM 790 C CA . VAL A 1 100 ? -9.203 15.742 11.883 1 80.06 100 VAL A CA 1
ATOM 791 C C . VAL A 1 100 ? -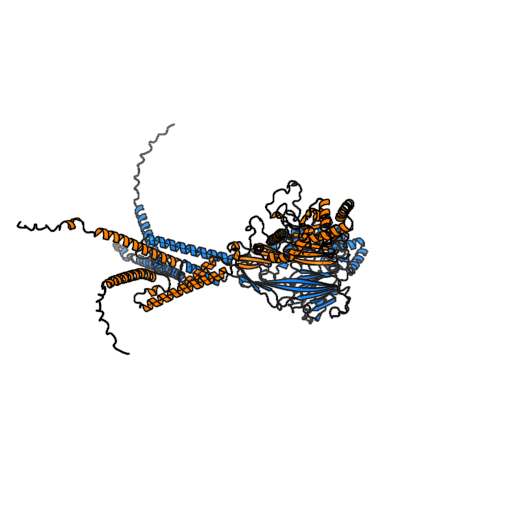9.445 14.242 12.047 1 80.06 100 VAL A C 1
ATOM 793 O O . VAL A 1 100 ? -10.594 13.797 12.07 1 80.06 100 VAL A O 1
ATOM 796 N N . THR A 1 101 ? -8.352 13.5 12.164 1 86.06 101 THR A N 1
ATOM 797 C CA . THR A 1 101 ? -8.461 12.055 12.32 1 86.06 101 THR A CA 1
ATOM 798 C C . THR A 1 101 ? -7.926 11.617 13.68 1 86.06 101 THR A C 1
ATOM 800 O O . THR A 1 101 ? -6.809 11.977 14.062 1 86.06 101 THR A O 1
ATOM 803 N N . THR A 1 102 ? -8.727 10.883 14.438 1 85.06 102 THR A N 1
ATOM 804 C CA . THR A 1 102 ? -8.312 10.281 15.695 1 85.06 102 THR A CA 1
ATOM 805 C C . THR A 1 102 ? -8.141 8.773 15.547 1 85.06 102 THR A C 1
ATOM 807 O O . THR A 1 102 ? -8.961 8.109 14.898 1 85.06 102 THR A O 1
ATOM 810 N N . ILE A 1 103 ? -7.059 8.258 16.062 1 87.19 103 ILE A N 1
ATOM 811 C CA . ILE A 1 103 ? -6.762 6.836 15.93 1 87.19 103 ILE A CA 1
ATOM 812 C C . ILE A 1 103 ? -7.09 6.121 17.234 1 87.19 103 ILE A C 1
ATOM 814 O O . ILE A 1 103 ? -6.586 6.5 18.297 1 87.19 103 ILE A O 1
ATOM 818 N N . TYR A 1 104 ? -7.984 5.137 17.141 1 86.75 104 TYR A N 1
ATOM 819 C CA . TYR A 1 104 ? -8.281 4.227 18.234 1 86.75 104 TYR A CA 1
ATOM 820 C C . TYR A 1 104 ? -7.676 2.85 17.984 1 86.75 104 TYR A C 1
ATOM 822 O O . TYR A 1 104 ? -8.023 2.188 17 1 86.75 104 TYR A O 1
ATOM 830 N N . THR A 1 105 ? -6.836 2.35 18.812 1 83.75 105 THR A N 1
ATOM 831 C CA . THR A 1 105 ? -6.07 1.149 18.5 1 83.75 105 THR A CA 1
ATOM 832 C C . THR A 1 105 ? -6.68 -0.075 19.172 1 83.75 105 THR A C 1
ATOM 834 O O . THR A 1 105 ? -6.375 -1.211 18.797 1 83.75 105 THR A O 1
ATOM 837 N N . SER A 1 106 ? -7.594 -0.019 20.156 1 85.31 106 SER A N 1
ATOM 838 C CA . SER A 1 106 ? -8.047 -1.195 20.891 1 85.31 106 SER A CA 1
ATOM 839 C C . SER A 1 106 ? -9.57 -1.266 20.938 1 85.31 106 SER A C 1
ATOM 841 O O . SER A 1 106 ? -10.156 -1.362 22.016 1 85.31 106 SER A O 1
ATOM 843 N N . ASN A 1 107 ? -10.125 -1.326 19.734 1 89.44 107 ASN A N 1
ATOM 844 C CA . ASN A 1 107 ? -11.57 -1.525 19.672 1 89.44 107 ASN A CA 1
ATOM 845 C C . ASN A 1 107 ? -11.93 -3.006 19.578 1 89.44 107 ASN A C 1
ATOM 847 O O . ASN A 1 107 ? -11.289 -3.758 18.828 1 89.44 107 ASN A O 1
ATOM 851 N N . PRO A 1 108 ? -12.859 -3.363 20.375 1 92 108 PRO A N 1
ATOM 852 C CA . PRO A 1 108 ? -13.234 -4.777 20.312 1 92 108 PRO A CA 1
ATOM 853 C C . PRO A 1 108 ? -13.891 -5.156 18.984 1 92 108 PRO A C 1
ATOM 855 O O . PRO A 1 108 ? -14.648 -4.363 18.422 1 92 108 PRO A O 1
ATOM 858 N N . ILE A 1 109 ? -13.773 -6.422 18.484 1 92.5 109 ILE A N 1
ATOM 859 C CA . ILE A 1 109 ? -14.18 -6.852 17.156 1 92.5 109 ILE A CA 1
ATOM 860 C C . ILE A 1 109 ? -15.617 -7.371 17.188 1 92.5 109 ILE A C 1
ATOM 862 O O . ILE A 1 109 ? -16.172 -7.738 16.156 1 92.5 109 ILE A O 1
ATOM 866 N N . TRP A 1 110 ? -16.312 -7.332 18.203 1 89.38 110 TRP A N 1
ATOM 867 C CA . TRP A 1 110 ? -17.609 -7.992 18.344 1 89.38 110 TRP A CA 1
ATOM 868 C C . TRP A 1 110 ? -18.641 -7.383 17.406 1 89.38 110 TRP A C 1
ATOM 870 O O . TRP A 1 110 ? -19.578 -8.062 16.984 1 89.38 110 TRP A O 1
ATOM 880 N N . ASP A 1 111 ? -18.453 -6.148 17.062 1 87.69 111 ASP A N 1
ATOM 881 C CA . ASP A 1 111 ? -19.422 -5.488 16.188 1 87.69 111 ASP A CA 1
ATOM 882 C C . ASP A 1 111 ? -18.906 -5.426 14.758 1 87.69 111 ASP A C 1
ATOM 884 O O . ASP A 1 111 ? -19.562 -4.871 13.875 1 87.69 111 ASP A O 1
ATOM 888 N N . VAL A 1 112 ? -17.828 -6.027 14.539 1 92.5 112 VAL A N 1
ATOM 889 C CA . VAL A 1 112 ? -17.25 -6.043 13.203 1 92.5 112 VAL A CA 1
ATOM 890 C C . VAL A 1 112 ? -17.844 -7.195 12.391 1 92.5 112 VAL A C 1
ATOM 892 O O . VAL A 1 112 ? -18.047 -8.289 12.922 1 92.5 112 VAL A O 1
ATOM 895 N N . SER A 1 113 ? -18.125 -6.91 11.195 1 94 113 SER A N 1
ATOM 896 C CA . SER A 1 113 ? -18.656 -7.953 10.312 1 94 113 SER A CA 1
ATOM 897 C C . SER A 1 113 ? -17.578 -8.961 9.953 1 94 113 SER A C 1
ATOM 899 O O . SER A 1 113 ? -16.422 -8.594 9.703 1 94 113 SER A O 1
ATOM 901 N N . PHE A 1 114 ? -17.938 -10.258 10.078 1 96.25 114 PHE A N 1
ATOM 902 C CA . PHE A 1 114 ? -17.062 -11.281 9.516 1 96.25 114 PHE A CA 1
ATOM 903 C C . PHE A 1 114 ? -16.984 -11.164 7.996 1 96.25 114 PHE A C 1
ATOM 905 O O . PHE A 1 114 ? -18.016 -10.945 7.34 1 96.25 114 PHE A O 1
ATOM 912 N N . PRO A 1 115 ? -15.836 -11.211 7.43 1 96.69 115 PRO A N 1
ATOM 913 C CA . PRO A 1 115 ? -15.742 -11.055 5.977 1 96.69 115 PRO A CA 1
ATOM 914 C C . PRO A 1 115 ? -16.375 -12.219 5.219 1 96.69 115 PRO A C 1
ATOM 916 O O . PRO A 1 115 ? -16.656 -13.266 5.812 1 96.69 115 PRO A O 1
ATOM 919 N N . ALA A 1 116 ? -16.656 -11.938 4.008 1 97.31 116 ALA A N 1
ATOM 920 C CA . ALA A 1 116 ? -17.094 -13.016 3.125 1 97.31 116 ALA A CA 1
ATOM 921 C C . ALA A 1 116 ? -15.898 -13.875 2.693 1 97.31 116 ALA A C 1
ATOM 923 O O . ALA A 1 116 ? -14.805 -13.352 2.457 1 97.31 116 ALA A O 1
ATOM 924 N N . VAL A 1 117 ? -16.125 -15.125 2.672 1 98.25 117 VAL A N 1
ATOM 925 C CA . VAL A 1 117 ? -15.102 -16.078 2.248 1 98.25 117 VAL A CA 1
ATOM 926 C C . VAL A 1 117 ? -15.547 -16.781 0.967 1 98.25 117 VAL A C 1
ATOM 928 O O . VAL A 1 117 ? -16.469 -17.594 0.986 1 98.25 117 VAL A O 1
ATOM 931 N N . THR A 1 118 ? -14.867 -16.453 -0.089 1 98.19 118 THR A N 1
ATOM 932 C CA . THR A 1 118 ? -15.172 -17.047 -1.387 1 98.19 118 THR A CA 1
ATOM 933 C C . THR A 1 118 ? -14.07 -18.016 -1.804 1 98.19 118 THR A C 1
ATOM 935 O O . THR A 1 118 ? -12.891 -17.656 -1.838 1 98.19 118 THR A O 1
ATOM 938 N N . ILE A 1 119 ? -14.453 -19.219 -2.064 1 98.38 119 ILE A N 1
ATOM 939 C CA . ILE A 1 119 ? -13.492 -20.25 -2.422 1 98.38 119 ILE A CA 1
ATOM 940 C C . ILE A 1 119 ? -13.734 -20.703 -3.863 1 98.38 119 ILE A C 1
ATOM 942 O O . ILE A 1 119 ? -14.859 -21.031 -4.238 1 98.38 119 ILE A O 1
ATOM 946 N N . CYS A 1 120 ? -12.695 -20.688 -4.633 1 96.94 120 CYS A N 1
ATOM 947 C CA . CYS A 1 120 ? -12.773 -21.047 -6.043 1 96.94 120 CYS A CA 1
ATOM 948 C C . CYS A 1 120 ? -11.727 -22.109 -6.383 1 96.94 120 CYS A C 1
ATOM 950 O O . CYS A 1 120 ? -10.547 -21.953 -6.07 1 96.94 120 CYS A O 1
ATOM 952 N N . ASN A 1 121 ? -12.188 -23.141 -6.984 1 96.75 121 ASN A N 1
ATOM 953 C CA . ASN A 1 121 ? -11.227 -24.094 -7.527 1 96.75 121 ASN A CA 1
ATOM 954 C C . ASN A 1 121 ? -10.492 -23.516 -8.742 1 96.75 121 ASN A C 1
ATOM 956 O O . ASN A 1 121 ? -11.094 -22.828 -9.555 1 96.75 121 ASN A O 1
ATOM 960 N N . ASN A 1 122 ? -9.258 -23.844 -8.852 1 95.25 122 ASN A N 1
ATOM 961 C CA . ASN A 1 122 ? -8.508 -23.391 -10.016 1 95.25 122 ASN A CA 1
ATO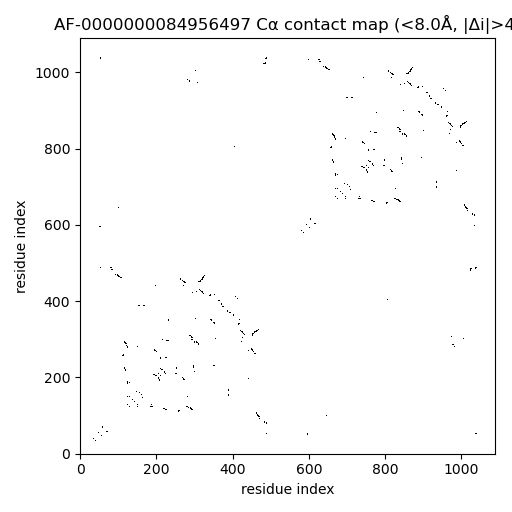M 962 C C . ASN A 1 122 ? -8.93 -24.125 -11.281 1 95.25 122 ASN A C 1
ATOM 964 O O . ASN A 1 122 ? -8.664 -23.656 -12.391 1 95.25 122 ASN A O 1
ATOM 968 N N . ASN A 1 123 ? -9.508 -25.281 -11.047 1 95.62 123 ASN A N 1
ATOM 969 C CA . ASN A 1 123 ? -10.094 -26.031 -12.164 1 95.62 123 ASN A CA 1
ATOM 970 C C . ASN A 1 123 ? -11.398 -25.391 -12.641 1 95.62 123 ASN A C 1
ATOM 972 O O . ASN A 1 123 ? -12.438 -25.547 -12 1 95.62 123 ASN A O 1
ATOM 976 N N . LYS A 1 124 ? -11.312 -24.766 -13.797 1 96 124 LYS A N 1
ATOM 977 C CA . LYS A 1 124 ? -12.484 -24.031 -14.273 1 96 124 LYS A CA 1
ATOM 978 C C . LYS A 1 124 ? -13.367 -24.922 -15.133 1 96 124 LYS A C 1
ATOM 980 O O . LYS A 1 124 ? -14.531 -24.594 -15.391 1 96 124 LYS A O 1
ATOM 985 N N . VAL A 1 125 ? -12.844 -25.984 -15.609 1 96.75 125 VAL A N 1
ATOM 986 C CA . VAL A 1 125 ? -13.602 -26.969 -16.375 1 96.75 125 VAL A CA 1
ATOM 987 C C . VAL A 1 125 ? -13.516 -28.328 -15.703 1 96.75 125 VAL A C 1
ATOM 989 O O . VAL A 1 125 ? -12.492 -29.016 -15.789 1 96.75 125 VAL A O 1
ATOM 992 N N . TYR A 1 126 ? -14.594 -28.688 -15.102 1 97 126 TYR A N 1
ATOM 993 C CA . TYR A 1 126 ? -14.703 -29.938 -14.367 1 97 126 TYR A CA 1
ATOM 994 C C . TYR A 1 126 ? -14.805 -31.125 -15.32 1 97 126 TYR A C 1
ATOM 996 O O . TYR A 1 126 ? -15.742 -31.203 -16.125 1 97 126 TYR A O 1
ATOM 1004 N N . ARG A 1 127 ? -13.938 -32.062 -15.242 1 96.19 127 ARG A N 1
ATOM 1005 C CA . ARG A 1 127 ? -13.758 -33.125 -16.219 1 96.19 127 ARG A CA 1
ATOM 1006 C C . ARG A 1 127 ? -15.031 -33.969 -16.375 1 96.19 127 ARG A C 1
ATOM 1008 O O . ARG A 1 127 ? -15.5 -34.219 -17.484 1 96.19 127 ARG A O 1
ATOM 1015 N N . PRO A 1 128 ? -15.68 -34.375 -15.258 1 95.62 128 PRO A N 1
ATOM 1016 C CA . PRO A 1 128 ? -16.875 -35.188 -15.414 1 95.62 128 PRO A CA 1
ATOM 1017 C C . PRO A 1 128 ? -17.969 -34.5 -16.219 1 95.62 128 PRO A C 1
ATOM 1019 O O . PRO A 1 128 ? -18.625 -35.125 -17.062 1 95.62 128 PRO A O 1
ATOM 1022 N N . HIS A 1 129 ? -18.109 -33.25 -16 1 96.12 129 HIS A N 1
ATOM 1023 C CA . HIS A 1 129 ? -19.109 -32.5 -16.734 1 96.12 129 HIS A CA 1
ATOM 1024 C C . HIS A 1 129 ? -18.656 -32.219 -18.172 1 96.12 129 HIS A C 1
ATOM 1026 O O . HIS A 1 129 ? -19.469 -32.281 -19.109 1 96.12 129 HIS A O 1
ATOM 1032 N N . ALA A 1 130 ? -17.422 -31.969 -18.359 1 95.88 130 ALA A N 1
ATOM 1033 C CA . ALA A 1 130 ? -16.859 -31.719 -19.688 1 95.88 130 ALA A CA 1
ATOM 1034 C C . ALA A 1 130 ? -16.938 -32.969 -20.578 1 95.88 130 ALA A C 1
ATOM 1036 O O . ALA A 1 130 ? -17.25 -32.875 -21.766 1 95.88 130 ALA A O 1
ATOM 1037 N N . ASP A 1 131 ? -16.672 -34.094 -19.984 1 95.25 131 ASP A N 1
ATOM 1038 C CA . ASP A 1 131 ? -16.703 -35.375 -20.734 1 95.25 131 ASP A CA 1
ATOM 1039 C C . ASP A 1 131 ? -18.125 -35.688 -21.203 1 95.25 131 ASP A C 1
ATOM 1041 O O . ASP A 1 131 ? -18.312 -36.188 -22.312 1 95.25 131 ASP A O 1
ATOM 1045 N N . LEU A 1 132 ? -19.047 -35.438 -20.344 1 93.94 132 LEU A N 1
ATOM 1046 C CA . LEU A 1 132 ? -20.438 -35.656 -20.734 1 93.94 132 LEU A CA 1
ATOM 1047 C C . LEU A 1 132 ? -20.812 -34.75 -21.891 1 93.94 132 LEU A C 1
ATOM 1049 O O . LEU A 1 132 ? -21.469 -35.188 -22.844 1 93.94 132 LEU A O 1
ATOM 1053 N N . MET A 1 133 ? -20.391 -33.531 -21.844 1 93.38 133 MET A N 1
ATOM 1054 C CA . MET A 1 133 ? -20.672 -32.562 -22.906 1 93.38 133 MET A CA 1
ATOM 1055 C C . MET A 1 133 ? -19.922 -32.969 -24.188 1 93.38 133 MET A C 1
ATOM 1057 O O . MET A 1 133 ? -20.453 -32.812 -25.281 1 93.38 133 MET A O 1
ATOM 1061 N N . ALA A 1 134 ? -18.719 -33.406 -24.016 1 92.81 134 ALA A N 1
ATOM 1062 C CA . ALA A 1 134 ? -17.875 -33.812 -25.156 1 92.81 134 ALA A CA 1
ATOM 1063 C C . ALA A 1 134 ? -18.484 -35 -25.891 1 92.81 134 ALA A C 1
ATOM 1065 O O . ALA A 1 134 ? -18.391 -35.094 -27.125 1 92.81 134 ALA A O 1
ATOM 1066 N N . LYS A 1 135 ? -19.078 -35.875 -25.156 1 93.12 135 LYS A N 1
ATOM 1067 C CA . LYS A 1 135 ? -19.75 -37.031 -25.766 1 93.12 135 LYS A CA 1
ATOM 1068 C C . LYS A 1 135 ? -20.906 -36.594 -26.656 1 93.12 135 LYS A C 1
ATOM 1070 O O . LYS A 1 135 ? -21.078 -37.094 -27.766 1 93.12 135 LYS A O 1
ATOM 1075 N N . ASN A 1 136 ? -21.641 -35.625 -26.188 1 90 136 ASN A N 1
ATOM 1076 C CA . ASN A 1 136 ? -22.734 -35.094 -26.969 1 90 136 ASN A CA 1
ATOM 1077 C C . ASN A 1 136 ? -22.234 -34.375 -28.219 1 90 136 ASN A C 1
ATOM 1079 O O . ASN A 1 136 ? -22.844 -34.469 -29.281 1 90 136 ASN A O 1
ATOM 1083 N N . LEU A 1 137 ? -21.219 -33.688 -28.125 1 89.75 137 LEU A N 1
ATOM 1084 C CA . LEU A 1 137 ? -20.641 -32.969 -29.25 1 89.75 137 LEU A CA 1
ATOM 1085 C C . LEU A 1 137 ? -20.078 -33.938 -30.281 1 89.75 137 LEU A C 1
ATOM 1087 O O . LEU A 1 137 ? -20.156 -33.688 -31.484 1 89.75 137 LEU A O 1
ATOM 1091 N N . TYR A 1 138 ? -19.516 -35 -29.734 1 90.25 138 TYR A N 1
ATOM 1092 C CA . TYR A 1 138 ? -19 -36.031 -30.641 1 90.25 138 TYR A CA 1
ATOM 1093 C C . TYR A 1 138 ? -20.109 -36.656 -31.469 1 90.25 138 TYR A C 1
ATOM 1095 O O . TYR A 1 138 ? -19.938 -36.906 -32.656 1 90.25 138 TYR A O 1
ATOM 1103 N N . MET A 1 139 ? -21.203 -36.812 -30.875 1 91.38 139 MET A N 1
ATOM 1104 C CA . MET A 1 139 ? -22.359 -37.375 -31.562 1 91.38 139 MET A CA 1
ATOM 1105 C C . MET A 1 139 ? -22.859 -36.438 -32.625 1 91.38 139 MET A C 1
ATOM 1107 O O . MET A 1 139 ? -23.5 -36.844 -33.594 1 91.38 139 MET A O 1
ATOM 1111 N N . ASP A 1 140 ? -22.578 -35.188 -32.469 1 88.88 140 ASP A N 1
ATOM 1112 C CA . ASP A 1 140 ? -23.016 -34.188 -33.438 1 88.88 140 ASP A CA 1
ATOM 1113 C C . ASP A 1 140 ? -21.984 -33.969 -34.531 1 88.88 140 ASP A C 1
ATOM 1115 O O . ASP A 1 140 ? -22.094 -33.031 -35.312 1 88.88 140 ASP A O 1
ATOM 1119 N N . GLY A 1 141 ? -20.812 -34.688 -34.5 1 87.44 141 GLY A N 1
ATOM 1120 C CA . GLY A 1 141 ? -19.875 -34.688 -35.594 1 87.44 141 GLY A CA 1
ATOM 1121 C C . GLY A 1 141 ? -18.594 -33.938 -35.312 1 87.44 141 GLY A C 1
ATOM 1122 O O . GLY A 1 141 ? -17.75 -33.781 -36.188 1 87.44 141 GLY A O 1
ATOM 1123 N N . PHE A 1 142 ? -18.484 -33.5 -34.062 1 89.06 142 PHE A N 1
ATOM 1124 C CA . PHE A 1 142 ? -17.25 -32.781 -33.719 1 89.06 142 PHE A CA 1
ATOM 1125 C C . PHE A 1 142 ? -16.156 -33.75 -33.281 1 89.06 142 PHE A C 1
ATOM 1127 O O . PHE A 1 142 ? -16.453 -34.812 -32.781 1 89.06 142 PHE A O 1
ATOM 1134 N N . THR A 1 143 ? -14.93 -33.375 -33.5 1 90.25 143 THR A N 1
ATOM 1135 C CA . THR A 1 143 ? -13.805 -34.25 -33.125 1 90.25 143 THR A CA 1
ATOM 1136 C C . THR A 1 143 ? -13.422 -34.031 -31.672 1 90.25 143 THR A C 1
ATOM 1138 O O . THR A 1 143 ? -13.797 -33.031 -31.047 1 90.25 143 THR A O 1
ATOM 1141 N N . THR A 1 144 ? -12.695 -35 -31.141 1 90.19 144 THR A N 1
ATOM 1142 C CA . THR A 1 144 ? -12.211 -34.938 -29.766 1 90.19 144 THR A CA 1
ATOM 1143 C C . THR A 1 144 ? -11.203 -33.781 -29.609 1 90.19 144 THR A C 1
ATOM 1145 O O . THR A 1 144 ? -11.148 -33.125 -28.562 1 90.19 144 THR A O 1
ATOM 1148 N N . ASN A 1 145 ? -10.5 -33.531 -30.656 1 89.62 145 ASN A N 1
ATOM 1149 C CA . ASN A 1 145 ? -9.531 -32.438 -30.641 1 89.62 145 ASN A CA 1
ATOM 1150 C C . ASN A 1 145 ? -10.227 -31.094 -30.578 1 89.62 145 ASN A C 1
ATOM 1152 O O . ASN A 1 145 ? -9.75 -30.188 -29.891 1 89.62 145 ASN A O 1
ATOM 1156 N N . ASP A 1 146 ? -11.32 -31.031 -31.219 1 88.75 146 ASP A N 1
ATOM 1157 C CA . ASP A 1 146 ? -12.086 -29.781 -31.188 1 88.75 146 ASP A CA 1
ATOM 1158 C C . ASP A 1 146 ? -12.641 -29.531 -29.781 1 88.75 146 ASP A C 1
ATOM 1160 O O . ASP A 1 146 ? -12.609 -28.391 -29.312 1 88.75 146 ASP A O 1
ATOM 1164 N N . SER A 1 147 ? -13.117 -30.562 -29.172 1 90.38 147 SER A N 1
ATOM 1165 C CA . SER A 1 147 ? -13.68 -30.406 -27.828 1 90.38 147 SER A CA 1
ATOM 1166 C C . SER A 1 147 ? -12.602 -30.016 -26.828 1 90.38 147 SER A C 1
ATOM 1168 O O . SER A 1 147 ? -12.844 -29.188 -25.953 1 90.38 147 SER A O 1
ATOM 1170 N N . ASP A 1 148 ? -11.43 -30.609 -26.984 1 90.44 148 ASP A N 1
ATOM 1171 C CA . ASP A 1 148 ? -10.328 -30.297 -26.062 1 90.44 148 ASP A CA 1
ATOM 1172 C C . ASP A 1 148 ? -9.898 -28.844 -26.219 1 90.44 148 ASP A C 1
ATOM 1174 O O . ASP A 1 148 ? -9.672 -28.141 -25.219 1 90.44 148 ASP A O 1
ATOM 1178 N N . LYS A 1 149 ? -9.789 -28.375 -27.422 1 90.19 149 LYS A N 1
ATOM 1179 C CA . LYS A 1 149 ? -9.438 -26.984 -27.672 1 90.19 149 LYS A CA 1
ATOM 1180 C C . LYS A 1 149 ? -10.523 -26.031 -27.172 1 90.19 149 LYS A C 1
ATOM 1182 O O . LYS A 1 149 ? -10.227 -24.938 -26.688 1 90.19 149 LYS A O 1
ATOM 1187 N N . PHE A 1 150 ? -11.711 -26.547 -27.312 1 92.06 150 PHE A N 1
ATOM 1188 C CA . PHE A 1 150 ? -12.852 -25.766 -26.859 1 92.06 150 PHE A CA 1
ATOM 1189 C C . PHE A 1 150 ? -12.797 -25.547 -25.359 1 92.06 150 PHE A C 1
ATOM 1191 O O . PHE A 1 150 ? -12.875 -24.406 -24.891 1 92.06 150 PHE A O 1
ATOM 1198 N N . PHE A 1 151 ? -12.586 -26.578 -24.594 1 92.75 151 PHE A N 1
ATOM 1199 C CA . PHE A 1 151 ? -12.578 -26.469 -23.141 1 92.75 151 PHE A CA 1
ATOM 1200 C C . PHE A 1 151 ? -11.367 -25.688 -22.656 1 92.75 151 PHE A C 1
ATOM 1202 O O . PHE A 1 151 ? -11.461 -24.906 -21.719 1 92.75 151 PHE A O 1
ATOM 1209 N N . SER A 1 152 ? -10.266 -25.844 -23.281 1 90.62 152 SER A N 1
ATOM 1210 C CA . SER A 1 152 ? -9.062 -25.094 -22.922 1 90.62 152 SER A CA 1
ATOM 1211 C C . SER A 1 152 ? -9.234 -23.609 -23.219 1 90.62 152 SER A C 1
ATOM 1213 O O . SER A 1 152 ? -8.68 -22.766 -22.5 1 90.62 152 SER A O 1
ATOM 1215 N N . SER A 1 153 ? -9.984 -23.281 -24.234 1 92.31 153 SER A N 1
ATOM 1216 C CA . SER A 1 153 ? -10.195 -21.891 -24.609 1 92.31 153 SER A CA 1
ATOM 1217 C C . SER A 1 153 ? -11.211 -21.219 -23.688 1 92.31 153 SER A C 1
ATOM 1219 O O . SER A 1 153 ? -11.203 -20 -23.531 1 92.31 153 SER A O 1
ATOM 1221 N N . LEU A 1 154 ? -12.07 -22.031 -23.109 1 93.12 154 LEU A N 1
ATOM 1222 C CA . LEU A 1 154 ? -13.102 -21.469 -22.25 1 93.12 154 LEU A CA 1
ATOM 1223 C C . LEU A 1 154 ? -12.484 -20.797 -21.031 1 93.12 154 LEU A C 1
ATOM 1225 O O . LEU A 1 154 ? -13.031 -19.828 -20.5 1 93.12 154 LEU A O 1
ATOM 1229 N N . VAL A 1 155 ? -11.336 -21.266 -20.578 1 92.31 155 VAL A N 1
ATOM 1230 C CA . VAL A 1 155 ? -10.672 -20.703 -19.391 1 92.31 155 VAL A CA 1
ATOM 1231 C C . VAL A 1 155 ? -10.227 -19.266 -19.688 1 92.31 155 VAL A C 1
ATOM 1233 O O . VAL A 1 155 ? -10.102 -18.453 -18.766 1 92.31 155 VAL A O 1
ATOM 1236 N N . LYS A 1 156 ? -10.094 -18.984 -20.984 1 90.94 156 LYS A N 1
ATOM 1237 C CA . LYS A 1 156 ? -9.625 -17.656 -21.391 1 90.94 156 LYS A CA 1
ATOM 1238 C C . LYS A 1 156 ? -10.734 -16.625 -21.234 1 90.94 156 LYS A C 1
ATOM 1240 O O . LYS A 1 156 ? -10.469 -15.414 -21.281 1 90.94 156 LYS A O 1
ATOM 1245 N N . LEU A 1 157 ? -11.93 -17.062 -20.984 1 92.38 157 LEU A N 1
ATOM 1246 C CA . LEU A 1 157 ? -13.008 -16.141 -20.672 1 92.38 157 LEU A CA 1
ATOM 1247 C C . LEU A 1 157 ? -12.812 -15.523 -19.297 1 92.38 157 LEU A C 1
ATOM 1249 O O . LEU A 1 157 ? -13.312 -14.43 -19.016 1 92.38 157 LEU A O 1
ATOM 1253 N N . VAL A 1 158 ? -12.125 -16.188 -18.391 1 90.06 158 VAL A N 1
ATOM 1254 C CA . VAL A 1 158 ? -11.828 -15.719 -17.047 1 90.06 158 VAL A CA 1
ATOM 1255 C C . VAL A 1 158 ? -10.516 -14.938 -17.047 1 90.06 158 VAL A C 1
ATOM 1257 O O . VAL A 1 158 ? -10.438 -13.844 -16.484 1 90.06 158 VAL A O 1
ATOM 1260 N N . ARG A 1 159 ? -9.594 -15.547 -17.766 1 87.06 159 ARG A N 1
ATOM 1261 C CA . ARG A 1 159 ? -8.281 -14.914 -17.922 1 87.06 159 ARG A CA 1
ATOM 1262 C C . ARG A 1 159 ? -7.906 -14.797 -19.391 1 87.06 159 ARG A C 1
ATOM 1264 O O . ARG A 1 159 ? -7.281 -15.703 -19.953 1 87.06 159 ARG A O 1
ATOM 1271 N N . PRO A 1 160 ? -8.203 -13.695 -19.906 1 86.38 160 PRO A N 1
ATOM 1272 C CA . PRO A 1 160 ? -8.039 -13.547 -21.359 1 86.38 160 PRO A CA 1
ATOM 1273 C C . PRO A 1 160 ? -6.59 -13.734 -21.812 1 86.38 160 PRO A C 1
ATOM 1275 O O . PRO A 1 160 ? -5.668 -13.227 -21.156 1 86.38 160 PRO A O 1
ATOM 1278 N N . ASP A 1 161 ? -6.406 -14.508 -22.812 1 85.12 161 ASP A N 1
ATOM 1279 C CA . ASP A 1 161 ? -5.156 -14.797 -23.5 1 85.12 161 ASP A CA 1
ATOM 1280 C C . ASP A 1 161 ? -5.418 -15.281 -24.922 1 85.12 161 ASP A C 1
ATOM 1282 O O . ASP A 1 161 ? -6.57 -15.391 -25.344 1 85.12 161 ASP A O 1
ATOM 1286 N N . LYS A 1 162 ? -4.391 -15.5 -25.656 1 79.88 162 LYS A N 1
ATOM 1287 C CA . LYS A 1 162 ? -4.551 -15.953 -27.031 1 79.88 162 LYS A CA 1
ATOM 1288 C C . LYS A 1 162 ? -5.242 -17.312 -27.078 1 79.88 162 LYS A C 1
ATOM 1290 O O . LYS A 1 162 ? -4.949 -18.188 -26.266 1 79.88 162 LYS A O 1
ATOM 1295 N N . ILE A 1 163 ? -6.246 -17.391 -27.984 1 79.06 163 ILE A N 1
ATOM 1296 C CA . ILE A 1 163 ? -7.035 -18.609 -28.078 1 79.06 163 ILE A CA 1
ATOM 1297 C C . ILE A 1 163 ? -6.559 -19.453 -29.266 1 79.06 163 ILE A C 1
ATOM 1299 O O . ILE A 1 163 ? -6.121 -18.906 -30.281 1 79.06 163 ILE A O 1
ATOM 1303 N N . SER A 1 164 ? -6.699 -20.719 -29.125 1 78.56 164 SER A N 1
ATOM 1304 C CA . SER A 1 164 ? -6.227 -21.672 -30.125 1 78.56 164 SER A CA 1
ATOM 1305 C C . SER A 1 164 ? -7.371 -22.141 -31.016 1 78.56 164 SER A C 1
ATOM 1307 O O . SER A 1 164 ? -7.137 -22.672 -32.125 1 78.56 164 SER A O 1
ATOM 1309 N N . ILE A 1 165 ? -8.633 -21.922 -30.578 1 80.31 165 ILE A N 1
ATOM 1310 C CA . ILE A 1 165 ? -9.758 -22.469 -31.328 1 80.31 165 ILE A CA 1
ATOM 1311 C C . ILE A 1 165 ? -10.258 -21.422 -32.344 1 80.31 165 ILE A C 1
ATOM 1313 O O . ILE A 1 165 ? -10.195 -20.219 -32.062 1 80.31 165 ILE A O 1
ATOM 1317 N N . ASP A 1 166 ? -10.711 -21.969 -33.406 1 83.44 166 ASP A N 1
ATOM 1318 C CA . ASP A 1 166 ? -11.312 -21.125 -34.438 1 83.44 166 ASP A CA 1
ATOM 1319 C C . ASP A 1 166 ? -12.656 -20.562 -33.938 1 83.44 166 ASP A C 1
ATOM 1321 O O . ASP A 1 166 ? -13.461 -21.297 -33.344 1 83.44 166 ASP A O 1
ATOM 1325 N N . ASN A 1 167 ? -12.875 -19.359 -34.219 1 85.81 167 ASN A N 1
ATOM 1326 C CA . ASN A 1 167 ? -14.07 -18.672 -33.781 1 85.81 167 ASN A CA 1
ATOM 1327 C C . ASN A 1 167 ? -15.336 -19.297 -34.344 1 85.81 167 ASN A C 1
ATOM 1329 O O . ASN A 1 167 ? -16.359 -19.375 -33.688 1 85.81 167 ASN A O 1
ATOM 1333 N N . THR A 1 168 ? -15.266 -19.797 -35.5 1 87 168 THR A N 1
ATOM 1334 C CA . THR A 1 168 ? -16.422 -20.391 -36.156 1 87 168 THR A CA 1
ATOM 1335 C C . THR A 1 168 ? -16.828 -21.703 -35.469 1 87 168 THR A C 1
ATOM 1337 O O . THR A 1 168 ? -18 -21.938 -35.219 1 87 168 THR A O 1
ATOM 1340 N N . ILE A 1 169 ? -15.82 -22.453 -35.188 1 86.12 169 ILE A N 1
ATOM 1341 C CA . ILE A 1 169 ? -16.078 -23.719 -34.5 1 86.12 169 ILE A CA 1
ATOM 1342 C C . ILE A 1 169 ? -16.625 -23.453 -33.094 1 86.12 169 ILE A C 1
ATOM 1344 O O . ILE A 1 169 ? -17.578 -24.125 -32.656 1 86.12 169 ILE A O 1
ATOM 1348 N N . ALA A 1 170 ? -16.094 -22.516 -32.469 1 88.94 170 ALA A N 1
ATOM 1349 C CA . ALA A 1 170 ? -16.531 -22.156 -31.125 1 88.94 170 ALA A CA 1
ATOM 1350 C C . ALA A 1 170 ? -18 -21.734 -31.141 1 88.94 170 ALA A C 1
ATOM 1352 O O . ALA A 1 170 ? -18.766 -22.125 -30.25 1 88.94 170 ALA A O 1
ATOM 1353 N N . ARG A 1 171 ? -18.391 -20.953 -32.156 1 89.62 171 ARG A N 1
ATOM 1354 C CA . ARG A 1 171 ? -19.766 -20.5 -32.25 1 89.62 171 ARG A CA 1
ATOM 1355 C C . ARG A 1 171 ? -20.703 -21.656 -32.531 1 89.62 171 ARG A C 1
ATOM 1357 O O . ARG A 1 171 ? -21.828 -21.703 -32.031 1 89.62 171 ARG A O 1
ATOM 1364 N N . GLN A 1 172 ? -20.266 -22.547 -33.344 1 89.31 172 GLN A N 1
ATOM 1365 C CA . GLN A 1 172 ? -21.078 -23.719 -33.656 1 89.31 172 GLN A CA 1
ATOM 1366 C C . GLN A 1 172 ? -21.328 -24.562 -32.406 1 89.31 172 GLN A C 1
ATOM 1368 O O . GLN A 1 172 ? -22.422 -25.094 -32.219 1 89.31 172 GLN A O 1
ATOM 1373 N N . PHE A 1 173 ? -20.312 -24.594 -31.609 1 89.31 173 PHE A N 1
ATOM 1374 C CA . PHE A 1 173 ? -20.453 -25.328 -30.359 1 89.31 173 PHE A CA 1
ATOM 1375 C C . PHE A 1 173 ? -21.531 -24.719 -29.484 1 89.31 173 PHE A C 1
ATOM 1377 O O . PHE A 1 173 ? -22.391 -25.438 -28.969 1 89.31 173 PHE A O 1
ATOM 1384 N N . LEU A 1 174 ? -21.469 -23.469 -29.312 1 89.25 174 LEU A N 1
ATOM 1385 C CA . LEU A 1 174 ? -22.422 -22.766 -28.469 1 89.25 174 LEU A CA 1
ATOM 1386 C C . LEU A 1 174 ? -23.844 -22.891 -29.016 1 89.25 174 LEU A C 1
ATOM 1388 O O . LEU A 1 174 ? -24.797 -23.047 -28.266 1 89.25 174 LEU A O 1
ATOM 1392 N N . ASP A 1 175 ? -23.953 -22.828 -30.328 1 88.69 175 ASP A N 1
ATOM 1393 C CA . ASP A 1 175 ? -25.25 -22.938 -30.969 1 88.69 175 ASP A CA 1
ATOM 1394 C C . ASP A 1 175 ? -25.844 -24.344 -30.781 1 88.69 175 ASP A C 1
ATOM 1396 O O . ASP A 1 175 ? -27.047 -24.5 -30.578 1 88.69 175 ASP A O 1
ATOM 1400 N N . ARG A 1 176 ? -25.031 -25.25 -30.859 1 87.5 176 ARG A N 1
ATOM 1401 C CA . ARG A 1 176 ? -25.469 -26.625 -30.703 1 87.5 176 ARG A CA 1
ATOM 1402 C C . ARG A 1 176 ? -25.906 -26.922 -29.266 1 87.5 176 ARG A C 1
ATOM 1404 O O . ARG A 1 176 ? -26.875 -27.656 -29.047 1 87.5 176 ARG A O 1
ATOM 1411 N N . LEU A 1 177 ? -25.188 -26.422 -28.375 1 87.94 177 LEU A N 1
ATOM 1412 C CA . LEU A 1 177 ? -25.516 -26.625 -26.969 1 87.94 177 LEU A CA 1
ATOM 1413 C C . LEU A 1 177 ? -26.781 -25.875 -26.594 1 87.94 177 LEU A C 1
ATOM 1415 O O . LEU A 1 177 ? -27.516 -26.281 -25.688 1 87.94 177 LEU A O 1
ATOM 1419 N N . ASP A 1 178 ? -27.125 -24.766 -27.188 1 89.12 178 ASP A N 1
ATOM 1420 C CA . ASP A 1 178 ? -28.312 -23.953 -27.031 1 89.12 178 ASP A CA 1
ATOM 1421 C C . ASP A 1 178 ? -28.422 -23.422 -25.594 1 89.12 178 ASP A C 1
ATOM 1423 O O . ASP A 1 178 ? -29.469 -23.578 -24.953 1 89.12 178 ASP A O 1
ATOM 1427 N N . ILE A 1 179 ? -27.344 -23.062 -25.031 1 91.19 179 ILE A N 1
ATOM 1428 C CA . ILE A 1 179 ? -27.297 -22.469 -23.703 1 91.19 179 ILE A CA 1
ATOM 1429 C C . ILE A 1 179 ? -26.484 -21.172 -23.75 1 91.19 179 ILE A C 1
ATOM 1431 O O . ILE A 1 179 ? -25.781 -20.906 -24.719 1 91.19 179 ILE A O 1
ATOM 1435 N N . THR A 1 180 ? -26.672 -20.375 -22.766 1 92.25 180 THR A N 1
ATOM 1436 C CA . THR A 1 180 ? -25.906 -19.141 -22.672 1 92.25 180 THR A CA 1
ATOM 1437 C C . THR A 1 180 ? -24.484 -19.406 -22.188 1 92.25 180 THR A C 1
ATOM 1439 O O . THR A 1 180 ? -24.219 -20.453 -21.594 1 92.25 180 THR A O 1
ATOM 1442 N N . VAL A 1 181 ? -23.609 -18.516 -22.453 1 94.38 181 VAL A N 1
ATOM 1443 C CA . VAL A 1 181 ? -22.234 -18.656 -22.016 1 94.38 181 VAL A CA 1
ATOM 1444 C C . VAL A 1 181 ? -22.188 -18.766 -20.484 1 94.38 181 VAL A C 1
ATOM 1446 O O . VAL A 1 181 ? -21.406 -19.562 -19.938 1 94.38 181 VAL A O 1
ATOM 1449 N N . GLU A 1 182 ? -22.969 -18.016 -19.828 1 94.12 182 GLU A N 1
ATOM 1450 C CA . GLU A 1 182 ? -23.031 -18.031 -18.375 1 94.12 182 GLU A CA 1
ATOM 1451 C C . GLU A 1 182 ? -23.438 -19.406 -17.859 1 94.12 182 GLU A C 1
ATOM 1453 O O . GLU A 1 182 ? -22.797 -19.938 -16.953 1 94.12 182 GLU A O 1
ATOM 1458 N N . THR A 1 183 ? -24.453 -19.938 -18.422 1 94.44 183 THR A N 1
ATOM 1459 C CA . THR A 1 183 ? -24.938 -21.25 -18 1 94.44 183 THR A CA 1
ATOM 1460 C C . THR A 1 183 ? -23.906 -22.328 -18.312 1 94.44 183 THR A C 1
ATOM 1462 O O . THR A 1 183 ? -23.734 -23.266 -17.531 1 94.44 183 THR A O 1
ATOM 1465 N N . LEU A 1 184 ? -23.281 -22.188 -19.438 1 95.44 184 LEU A N 1
ATOM 1466 C CA . LEU A 1 184 ? -22.234 -23.125 -19.828 1 95.44 184 LEU A CA 1
ATOM 1467 C C . LEU A 1 184 ? -21.109 -23.141 -18.781 1 95.44 184 LEU A C 1
ATOM 1469 O O . LEU A 1 184 ? -20.719 -24.219 -18.312 1 95.44 184 LEU A O 1
ATOM 1473 N N . MET A 1 185 ? -20.641 -21.984 -18.438 1 96.5 185 MET A N 1
ATOM 1474 C CA . MET A 1 185 ? -19.531 -21.875 -17.484 1 96.5 185 MET A CA 1
ATOM 1475 C C . MET A 1 185 ? -19.969 -22.344 -16.094 1 96.5 185 MET A C 1
ATOM 1477 O O . MET A 1 185 ? -19.172 -22.906 -15.359 1 96.5 185 MET A O 1
ATOM 1481 N N . GLU A 1 186 ? -21.188 -22.109 -15.719 1 95.88 186 GLU A N 1
ATOM 1482 C CA . GLU A 1 186 ? -21.719 -22.562 -14.43 1 95.88 186 GLU A CA 1
ATOM 1483 C C . GLU A 1 186 ? -21.781 -24.078 -14.375 1 95.88 186 GLU A C 1
ATOM 1485 O O . GLU A 1 186 ? -21.469 -24.688 -13.352 1 95.88 186 GLU A O 1
ATOM 1490 N N . GLN A 1 187 ? -22.156 -24.703 -15.492 1 95.38 187 GLN A N 1
ATOM 1491 C CA . GLN A 1 187 ? -22.281 -26.156 -15.539 1 95.38 187 GLN A CA 1
ATOM 1492 C C . GLN A 1 187 ? -20.922 -26.828 -15.539 1 95.38 187 GLN A C 1
ATOM 1494 O O . GLN A 1 187 ? -20.781 -27.969 -15.062 1 95.38 187 GLN A O 1
ATOM 1499 N N . LEU A 1 188 ? -19.969 -26.141 -16.031 1 96.44 188 LEU A N 1
ATOM 1500 C CA . LEU A 1 188 ? -18.656 -26.734 -16.172 1 96.44 188 LEU A CA 1
ATOM 1501 C C . LEU A 1 188 ? -17.844 -26.578 -14.891 1 96.44 188 LEU A C 1
ATOM 1503 O O . LEU A 1 188 ? -16.797 -27.203 -14.734 1 96.44 188 LEU A O 1
ATOM 1507 N N . MET A 1 189 ? -18.297 -25.75 -13.984 1 95.88 189 MET A N 1
ATOM 1508 C CA . MET A 1 189 ? -17.578 -25.594 -12.727 1 95.88 189 MET A CA 1
ATOM 1509 C C . MET A 1 189 ? -17.766 -26.812 -11.82 1 95.88 189 MET A C 1
ATOM 1511 O O . MET A 1 189 ? -18.812 -27.469 -11.875 1 95.88 189 MET A O 1
ATOM 1515 N N . GLN A 1 190 ? -16.797 -27.125 -11.016 1 96.62 190 GLN A N 1
ATOM 1516 C CA . GLN A 1 190 ? -17.016 -28.125 -9.969 1 96.62 190 GLN A CA 1
ATOM 1517 C C . GLN A 1 190 ? -18.109 -27.672 -9 1 96.62 190 GLN A C 1
ATOM 1519 O O . GLN A 1 190 ? -18.047 -26.562 -8.469 1 96.62 190 GLN A O 1
ATOM 1524 N N . PRO A 1 191 ? -19.109 -28.5 -8.836 1 96.44 191 PRO A N 1
ATOM 1525 C CA . PRO A 1 191 ? -20.172 -28.109 -7.898 1 96.44 191 PRO A CA 1
ATOM 1526 C C . PRO A 1 191 ? -19.641 -27.859 -6.488 1 96.44 191 PRO A C 1
ATOM 1528 O O . PRO A 1 191 ? -18.734 -28.562 -6.031 1 96.44 191 PRO A O 1
ATOM 1531 N N . CYS A 1 192 ? -20.25 -26.938 -5.824 1 97.38 192 CYS A N 1
ATOM 1532 C CA . CYS A 1 192 ? -19.812 -26.578 -4.484 1 97.38 192 CYS A CA 1
ATOM 1533 C C . CYS A 1 192 ? -19.938 -27.75 -3.527 1 97.38 192 CYS A C 1
ATOM 1535 O O . CYS A 1 192 ? -19.125 -27.906 -2.613 1 97.38 192 CYS A O 1
ATOM 1537 N N . SER A 1 193 ? -20.906 -28.625 -3.799 1 95.88 193 SER A N 1
ATOM 1538 C CA . SER A 1 193 ? -21.109 -29.781 -2.943 1 95.88 193 SER A CA 1
ATOM 1539 C C . SER A 1 193 ? -19.969 -30.766 -3.066 1 95.88 193 SER A C 1
ATOM 1541 O O . SER A 1 193 ? -19.656 -31.5 -2.117 1 95.88 193 SER A O 1
ATOM 1543 N N . ALA A 1 194 ? -19.359 -30.734 -4.246 1 95.88 194 ALA A N 1
ATOM 1544 C CA . ALA A 1 194 ? -18.219 -31.625 -4.465 1 95.88 194 ALA A CA 1
ATOM 1545 C C . ALA A 1 194 ? -16.922 -31.016 -3.932 1 95.88 194 ALA A C 1
ATOM 1547 O O . ALA A 1 194 ? -16.031 -31.734 -3.496 1 95.88 194 ALA A O 1
ATOM 1548 N N . LEU A 1 195 ? -16.828 -29.719 -3.971 1 97.44 195 LEU A N 1
ATOM 1549 C CA . LEU A 1 195 ? -15.617 -29.031 -3.545 1 97.44 195 LEU A CA 1
ATOM 1550 C C . LEU A 1 195 ? -15.57 -28.906 -2.025 1 97.44 195 LEU A C 1
ATOM 1552 O O . LEU A 1 195 ? -14.516 -29.125 -1.413 1 97.44 195 LEU A O 1
ATOM 1556 N N . LEU A 1 196 ? -16.719 -28.547 -1.421 1 98.06 196 LEU A N 1
ATOM 1557 C CA . LEU A 1 196 ? -16.812 -28.344 0.022 1 98.06 196 LEU A CA 1
ATOM 1558 C C . LEU A 1 196 ? -17.453 -29.547 0.694 1 98.06 196 LEU A C 1
ATOM 1560 O O . LEU A 1 196 ? -18.672 -29.766 0.573 1 98.06 196 LEU A O 1
ATOM 1564 N N . LEU A 1 197 ? -16.719 -30.266 1.464 1 96.81 197 LEU A N 1
ATOM 1565 C CA . LEU A 1 197 ? -17.234 -31.531 1.995 1 96.81 197 LEU A CA 1
ATOM 1566 C C . LEU A 1 197 ? -17.734 -31.344 3.426 1 96.81 197 LEU A C 1
ATOM 1568 O O . LEU A 1 197 ? -18.734 -31.938 3.816 1 96.81 197 LEU A O 1
ATOM 1572 N N . ARG A 1 198 ? -16.953 -30.594 4.148 1 97.12 198 ARG A N 1
ATOM 1573 C CA . ARG A 1 198 ? -17.328 -30.328 5.535 1 97.12 198 ARG A CA 1
ATOM 1574 C C . ARG A 1 198 ? -17.031 -28.891 5.922 1 97.12 198 ARG A C 1
ATOM 1576 O O . ARG A 1 198 ? -15.961 -28.359 5.59 1 97.12 198 ARG A O 1
ATOM 1583 N N . CYS A 1 199 ? -18 -28.266 6.578 1 96.81 199 CYS A N 1
ATOM 1584 C CA . CYS A 1 199 ? -17.875 -26.875 7.008 1 96.81 199 CYS A CA 1
ATOM 1585 C C . CYS A 1 199 ? -18.156 -26.734 8.5 1 96.81 199 CYS A C 1
ATOM 1587 O O . CYS A 1 199 ? -19.109 -27.328 9.008 1 96.81 199 CYS A O 1
ATOM 1589 N N . VAL A 1 200 ? -17.297 -26.016 9.133 1 96.06 200 VAL A N 1
ATOM 1590 C CA . VAL A 1 200 ? -17.453 -25.797 10.57 1 96.06 200 VAL A CA 1
ATOM 1591 C C . VAL A 1 200 ? -17.469 -24.297 10.859 1 96.06 200 VAL A C 1
ATOM 1593 O O . VAL A 1 200 ? -16.609 -23.547 10.375 1 96.06 200 VAL A O 1
ATOM 1596 N N . TRP A 1 201 ? -18.438 -23.859 11.555 1 95.25 201 TRP A N 1
ATOM 1597 C CA . TRP A 1 201 ? -18.547 -22.5 12.055 1 95.25 201 TRP A CA 1
ATOM 1598 C C . TRP A 1 201 ? -18.609 -22.484 13.578 1 95.25 201 TRP A C 1
ATOM 1600 O O . TRP A 1 201 ? -19.547 -23.016 14.164 1 95.25 201 TRP A O 1
ATOM 1610 N N . ILE A 1 202 ? -17.703 -21.875 14.242 1 92.94 202 ILE A N 1
ATOM 1611 C CA . ILE A 1 202 ? -17.578 -21.797 15.695 1 92.94 202 ILE A CA 1
ATOM 1612 C C . ILE A 1 202 ? -17.703 -23.188 16.297 1 92.94 202 ILE A C 1
ATOM 1614 O O . ILE A 1 202 ? -18.469 -23.406 17.234 1 92.94 202 ILE A O 1
ATOM 1618 N N . GLY A 1 203 ? -17.156 -24.141 15.695 1 89.12 203 GLY A N 1
ATOM 1619 C CA . GLY A 1 203 ? -17.062 -25.484 16.25 1 89.12 203 GLY A CA 1
ATOM 1620 C C . GLY A 1 203 ? -18.219 -26.375 15.852 1 89.12 203 GLY A C 1
ATOM 1621 O O . GLY A 1 203 ? -18.203 -27.578 16.125 1 89.12 203 GLY A O 1
ATOM 1622 N N . LYS A 1 204 ? -19.188 -25.891 15.289 1 92.5 204 LYS A N 1
ATOM 1623 C CA . LYS A 1 204 ? -20.359 -26.688 14.883 1 92.5 204 LYS A CA 1
ATOM 1624 C C . LYS A 1 204 ? -20.297 -27.016 13.398 1 92.5 204 LYS A C 1
ATOM 1626 O O . LYS A 1 204 ? -20.016 -26.156 12.57 1 92.5 204 LYS A O 1
ATOM 1631 N N . ILE A 1 205 ? -20.578 -28.312 13.094 1 94.56 205 ILE A N 1
ATOM 1632 C CA . ILE A 1 205 ? -20.547 -28.781 11.719 1 94.56 205 ILE A CA 1
ATOM 1633 C C . ILE A 1 205 ? -21.859 -28.453 11.023 1 94.56 205 ILE A C 1
ATOM 1635 O O . ILE A 1 205 ? -22.938 -28.656 11.586 1 94.56 205 ILE A O 1
ATOM 1639 N N . TYR A 1 206 ? -21.766 -27.891 9.906 1 94.56 206 TYR A N 1
ATOM 1640 C CA . TYR A 1 206 ? -22.922 -27.562 9.078 1 94.56 206 TYR A CA 1
ATOM 1641 C C . TYR A 1 206 ? -22.797 -28.203 7.699 1 94.56 206 TYR A C 1
ATOM 1643 O O . TYR A 1 206 ? -21.703 -28.594 7.289 1 94.56 206 TYR A O 1
ATOM 1651 N N . ASP A 1 207 ? -23.938 -28.344 7.102 1 94.44 207 ASP A N 1
ATOM 1652 C CA . ASP A 1 207 ? -23.922 -28.703 5.691 1 94.44 207 ASP A CA 1
ATOM 1653 C C . ASP A 1 207 ? -23.422 -27.547 4.828 1 94.44 207 ASP A C 1
ATOM 1655 O O . ASP A 1 207 ? -24.062 -26.5 4.766 1 94.44 207 ASP A O 1
ATOM 1659 N N . CYS A 1 208 ? -22.375 -27.766 4.18 1 96.5 208 CYS A N 1
ATOM 1660 C CA . CYS A 1 208 ? -21.734 -26.703 3.416 1 96.5 208 CYS A CA 1
ATOM 1661 C C . CYS A 1 208 ? -22.672 -26.156 2.35 1 96.5 208 CYS A C 1
ATOM 1663 O O . CYS A 1 208 ? -22.672 -24.953 2.062 1 96.5 208 CYS A O 1
ATOM 1665 N N . SER A 1 209 ? -23.484 -26.969 1.737 1 94.12 209 SER A N 1
ATOM 1666 C CA . SER A 1 209 ? -24.359 -26.562 0.649 1 94.12 209 SER A CA 1
ATOM 1667 C C . SER A 1 209 ? -25.438 -25.609 1.138 1 94.12 209 SER A C 1
ATOM 1669 O O . SER A 1 209 ? -26.016 -24.859 0.344 1 94.12 209 SER A O 1
ATOM 1671 N N . LYS A 1 210 ? -25.625 -25.594 2.432 1 93.62 210 LYS A N 1
ATOM 1672 C CA . LYS A 1 210 ? -26.656 -24.734 2.988 1 93.62 210 LYS A CA 1
ATOM 1673 C C . LYS A 1 210 ? -26.078 -23.375 3.383 1 93.62 210 LYS A C 1
ATOM 1675 O O . LYS A 1 210 ? -26.812 -22.375 3.449 1 93.62 210 LYS A O 1
ATOM 1680 N N . ILE A 1 211 ? -24.844 -23.375 3.611 1 95.69 211 ILE A N 1
ATOM 1681 C CA . ILE A 1 211 ? -24.281 -22.125 4.129 1 95.69 211 ILE A CA 1
ATOM 1682 C C . ILE A 1 211 ? -23.438 -21.453 3.051 1 95.69 211 ILE A C 1
ATOM 1684 O O . ILE A 1 211 ? -23.125 -20.25 3.152 1 95.69 211 ILE A O 1
ATOM 1688 N N . PHE A 1 212 ? -23.094 -22.156 2.072 1 97.31 212 PHE A N 1
ATOM 1689 C CA . PHE A 1 212 ? -22.375 -21.609 0.933 1 97.31 212 PHE A CA 1
ATOM 1690 C C . PHE A 1 212 ? -23.297 -21.469 -0.273 1 97.31 212 PHE A C 1
ATOM 1692 O O . PHE A 1 212 ? -24.219 -22.266 -0.449 1 97.31 212 PHE A O 1
ATOM 1699 N N . LYS A 1 213 ? -23 -20.453 -1.033 1 94.62 213 LYS A N 1
ATOM 1700 C CA . LYS A 1 213 ? -23.75 -20.266 -2.27 1 94.62 213 LYS A CA 1
ATOM 1701 C C . LYS A 1 213 ? -22.812 -20.016 -3.449 1 94.62 213 LYS A C 1
ATOM 1703 O O . LYS A 1 213 ? -21.719 -19.5 -3.271 1 94.62 213 LYS A O 1
ATOM 1708 N N . THR A 1 214 ? -23.25 -20.438 -4.59 1 95.88 214 THR A N 1
ATOM 1709 C CA . THR A 1 214 ? -22.484 -20.172 -5.809 1 95.88 214 THR A CA 1
ATOM 1710 C C . THR A 1 214 ? -22.641 -18.719 -6.242 1 95.88 214 THR A C 1
ATOM 1712 O O . THR A 1 214 ? -23.766 -18.219 -6.375 1 95.88 214 THR A O 1
ATOM 1715 N N . ILE A 1 215 ? -21.5 -18.078 -6.402 1 95.06 215 ILE A N 1
ATOM 1716 C CA . ILE A 1 215 ? -21.562 -16.672 -6.777 1 95.06 215 ILE A CA 1
ATOM 1717 C C . ILE A 1 215 ? -20.594 -16.406 -7.926 1 95.06 215 ILE A C 1
ATOM 1719 O O . ILE A 1 215 ? -19.734 -17.234 -8.234 1 95.06 215 ILE A O 1
ATOM 1723 N N . LYS A 1 216 ? -20.812 -15.219 -8.523 1 94 216 LYS A N 1
ATOM 1724 C CA . LYS A 1 216 ? -19.891 -14.719 -9.531 1 94 216 LYS A CA 1
ATOM 1725 C C . LYS A 1 216 ? -18.719 -13.977 -8.883 1 94 216 LYS A C 1
ATOM 1727 O O . LYS A 1 216 ? -18.891 -13.297 -7.867 1 94 216 LYS A O 1
ATOM 1732 N N . SER A 1 217 ? -17.562 -14.172 -9.383 1 93.81 217 SER A N 1
ATOM 1733 C CA . SER A 1 217 ? -16.359 -13.484 -8.945 1 93.81 217 SER A CA 1
ATOM 1734 C C . SER A 1 217 ? -15.406 -13.234 -10.109 1 93.81 217 SER A C 1
ATOM 1736 O O . SER A 1 217 ? -15.602 -13.766 -11.203 1 93.81 217 SER A O 1
ATOM 1738 N N . LYS A 1 218 ? -14.477 -12.469 -9.844 1 90.81 218 LYS A N 1
ATOM 1739 C CA . LYS A 1 218 ? -13.484 -12.188 -10.875 1 90.81 218 LYS A CA 1
ATOM 1740 C C . LYS A 1 218 ? -12.789 -13.461 -11.336 1 90.81 218 LYS A C 1
ATOM 1742 O O . LYS A 1 218 ? -12.258 -13.523 -12.453 1 90.81 218 LYS A O 1
ATOM 1747 N N . GLU A 1 219 ? -12.852 -14.508 -10.539 1 93.12 219 GLU A N 1
ATOM 1748 C CA . GLU A 1 219 ? -12.258 -15.797 -10.867 1 93.12 219 GLU A CA 1
ATOM 1749 C C . GLU A 1 219 ? -13.297 -16.734 -11.484 1 93.12 219 GLU A C 1
ATOM 1751 O O . GLU A 1 219 ? -13.031 -17.938 -11.656 1 93.12 219 GLU A O 1
ATOM 1756 N N . GLY A 1 220 ? -14.391 -16.203 -11.859 1 94.69 220 GLY A N 1
ATOM 1757 C CA . GLY A 1 220 ? -15.477 -17.031 -12.344 1 94.69 220 GLY A CA 1
ATOM 1758 C C . GLY A 1 220 ? -16.484 -17.406 -11.266 1 94.69 220 GLY A C 1
ATOM 1759 O O . GLY A 1 220 ? -16.734 -16.609 -10.359 1 94.69 220 GLY A O 1
ATOM 1760 N N . PHE A 1 221 ? -17.047 -18.562 -11.422 1 96.31 221 PHE A N 1
ATOM 1761 C CA . PHE A 1 221 ? -18 -19.016 -10.414 1 96.31 221 PHE A CA 1
ATOM 1762 C C . PHE A 1 221 ? -17.281 -19.641 -9.227 1 96.31 221 PHE A C 1
ATOM 1764 O O . PHE A 1 221 ? -16.328 -20.406 -9.414 1 96.31 221 PHE A O 1
ATOM 1771 N N . CYS A 1 222 ? -17.672 -19.203 -8.094 1 97.44 222 CYS A N 1
ATOM 1772 C CA . CYS A 1 222 ? -17.062 -19.656 -6.848 1 97.44 222 CYS A CA 1
ATOM 1773 C C . CYS A 1 222 ? -18.125 -19.938 -5.789 1 97.44 222 CYS A C 1
ATOM 1775 O O . CYS A 1 222 ? -19.312 -19.75 -6.035 1 97.44 222 CYS A O 1
ATOM 1777 N N . CYS A 1 223 ? -17.703 -20.516 -4.68 1 98.25 223 CYS A N 1
ATOM 1778 C CA . CYS A 1 223 ? -18.562 -20.781 -3.535 1 98.25 223 CYS A CA 1
ATOM 1779 C C . CYS A 1 223 ? -18.297 -19.797 -2.41 1 98.25 223 CYS A C 1
ATOM 1781 O O . CYS A 1 223 ? -17.188 -19.719 -1.888 1 98.25 223 CYS A O 1
ATOM 1783 N N . ALA A 1 224 ? -19.328 -19.109 -2.012 1 97.81 224 ALA A N 1
ATOM 1784 C CA . ALA A 1 224 ? -19.078 -18.031 -1.067 1 97.81 224 ALA A CA 1
ATOM 1785 C C . ALA A 1 224 ? -19.859 -18.25 0.228 1 97.81 224 ALA A C 1
ATOM 1787 O O . ALA A 1 224 ? -21 -18.703 0.203 1 97.81 224 ALA A O 1
ATOM 1788 N N . PHE A 1 225 ? -19.219 -18 1.308 1 97.62 225 PHE A N 1
ATOM 1789 C CA . PHE A 1 225 ? -19.766 -17.953 2.656 1 97.62 225 PHE A CA 1
ATOM 1790 C C . PHE A 1 225 ? -19.953 -16.516 3.111 1 97.62 225 PHE A C 1
ATOM 1792 O O . PHE A 1 225 ? -19.078 -15.664 2.904 1 97.62 225 PHE A O 1
ATOM 1799 N N . ASN A 1 226 ? -21.094 -16.125 3.736 1 96.62 226 ASN A N 1
ATOM 1800 C CA . ASN A 1 226 ? -21.391 -14.805 4.285 1 96.62 226 ASN A CA 1
ATOM 1801 C C . ASN A 1 226 ? -21.375 -13.734 3.205 1 96.62 226 ASN A C 1
ATOM 1803 O O . ASN A 1 226 ? -20.766 -12.672 3.385 1 96.62 226 ASN A O 1
ATOM 1807 N N . TYR A 1 227 ? -21.953 -14.008 2.037 1 94.94 227 TYR A N 1
ATOM 1808 C CA . TYR A 1 227 ? -22.016 -13.102 0.895 1 94.94 227 TYR A CA 1
ATOM 1809 C C . TYR A 1 227 ? -23.391 -12.484 0.754 1 94.94 227 TYR A C 1
ATOM 1811 O O . TYR A 1 227 ? -24.391 -13.195 0.655 1 94.94 227 TYR A O 1
ATOM 1819 N N . HIS A 1 228 ? -23.453 -11.133 0.705 1 91.12 228 HIS A N 1
ATOM 1820 C CA . HIS A 1 228 ? -24.734 -10.43 0.697 1 91.12 228 HIS A CA 1
ATOM 1821 C C . HIS A 1 228 ? -24.719 -9.281 -0.301 1 91.12 228 HIS A C 1
ATOM 1823 O O . HIS A 1 228 ? -25.219 -8.188 -0.001 1 91.12 228 HIS A O 1
ATOM 1829 N N . TYR A 1 229 ? -24.078 -9.352 -1.417 1 84.44 229 TYR A N 1
ATOM 1830 C CA . TYR A 1 229 ? -24.016 -8.32 -2.451 1 84.44 229 TYR A CA 1
ATOM 1831 C C . TYR A 1 229 ? -25.406 -7.969 -2.949 1 84.44 229 TYR A C 1
ATOM 1833 O O . TYR A 1 229 ? -25.719 -6.793 -3.18 1 84.44 229 TYR A O 1
ATOM 1841 N N . ASN A 1 230 ? -26.375 -8.828 -3.307 1 65.56 230 ASN A N 1
ATOM 1842 C CA . ASN A 1 230 ? -27.688 -8.594 -3.879 1 65.56 230 ASN A CA 1
ATOM 1843 C C . ASN A 1 230 ? -28.609 -7.875 -2.896 1 65.56 230 ASN A C 1
ATOM 1845 O O . ASN A 1 230 ? -29.641 -7.324 -3.291 1 65.56 230 ASN A O 1
ATOM 1849 N N . LEU A 1 231 ? -28.375 -7.938 -1.681 1 54.41 231 LEU A N 1
ATOM 1850 C CA . LEU A 1 231 ? -29.234 -7.246 -0.72 1 54.41 231 LEU A CA 1
ATOM 1851 C C . LEU A 1 231 ? -29.156 -5.734 -0.924 1 54.41 231 LEU A C 1
ATOM 1853 O O . LEU A 1 231 ? -30.078 -5.012 -0.541 1 54.41 231 LEU A O 1
ATOM 1857 N N . ASN A 1 232 ? -28.141 -5.156 -1.477 1 51.25 232 ASN A N 1
ATOM 1858 C CA . ASN A 1 232 ? -28 -3.713 -1.641 1 51.25 232 ASN A CA 1
ATOM 1859 C C . ASN A 1 232 ? -28.875 -3.186 -2.775 1 51.25 232 ASN A C 1
ATOM 1861 O O . ASN A 1 232 ? -29.078 -1.977 -2.896 1 51.25 232 ASN A O 1
ATOM 1865 N N . GLY A 1 233 ? -29 -3.705 -4.141 1 46.5 233 GLY A N 1
ATOM 1866 C CA . GLY A 1 233 ? -29.906 -3.186 -5.152 1 46.5 233 GLY A CA 1
ATOM 1867 C C . GLY A 1 233 ? -31.359 -3.336 -4.777 1 46.5 233 GLY A C 1
ATOM 1868 O O . GLY A 1 233 ? -31.703 -4.078 -3.854 1 46.5 233 GLY A O 1
ATOM 1869 N N . HIS A 1 234 ? -32.406 -2.34 -5.391 1 37.97 234 HIS A N 1
ATOM 1870 C CA . HIS A 1 234 ? -33.875 -2.408 -5.375 1 37.97 234 HIS A CA 1
ATOM 1871 C C . HIS A 1 234 ? -34.344 -3.803 -5.742 1 37.97 234 HIS A C 1
ATOM 1873 O O . HIS A 1 234 ? -35.531 -3.994 -6.023 1 37.97 234 HIS A O 1
ATOM 1879 N N . ILE A 1 235 ? -33.688 -4.543 -6.504 1 36.34 235 ILE A N 1
ATOM 1880 C CA . ILE A 1 235 ? -34.406 -5.66 -7.102 1 36.34 235 ILE A CA 1
ATOM 1881 C C . ILE A 1 235 ? -35.25 -6.352 -6.035 1 36.34 235 ILE A C 1
ATOM 1883 O O . ILE A 1 235 ? -34.875 -6.414 -4.867 1 36.34 235 ILE A O 1
ATOM 1887 N N . SER A 1 236 ? -36.469 -7.047 -6.691 1 33.06 236 SER A N 1
ATOM 1888 C CA . SER A 1 236 ? -37.719 -7.703 -6.336 1 33.06 236 SER A CA 1
ATOM 1889 C C . SER A 1 236 ? -37.531 -8.68 -5.184 1 33.06 236 SER A C 1
ATOM 1891 O O . SER A 1 236 ? -36.406 -9.148 -4.945 1 33.06 236 SER A O 1
ATOM 1893 N N . ASN A 1 237 ? -38.625 -8.914 -4.512 1 32.31 237 ASN A N 1
ATOM 1894 C CA . ASN A 1 237 ? -39.438 -9.758 -3.643 1 32.31 237 ASN A CA 1
ATOM 1895 C C . ASN A 1 237 ? -39.219 -11.242 -3.926 1 32.31 237 ASN A C 1
ATOM 1897 O O . ASN A 1 237 ? -39.969 -12.086 -3.459 1 32.31 237 ASN A O 1
ATOM 1901 N N . ASP A 1 238 ? -38.75 -11.57 -5.168 1 31.5 238 ASP A N 1
ATOM 1902 C CA . ASP A 1 238 ? -39.094 -12.961 -5.473 1 31.5 238 ASP A CA 1
ATOM 1903 C C . ASP A 1 238 ? -38.312 -13.93 -4.578 1 31.5 238 ASP A C 1
ATOM 1905 O O . ASP A 1 238 ? -37.844 -14.969 -5.039 1 31.5 238 ASP A O 1
ATOM 1909 N N . PHE A 1 239 ? -37.469 -13.469 -3.809 1 32.22 239 PHE A N 1
ATOM 1910 C CA . PHE A 1 239 ? -37.281 -14.594 -2.898 1 32.22 239 PHE A CA 1
ATOM 1911 C C . PHE A 1 239 ? -38.625 -15.078 -2.354 1 32.22 239 PHE A C 1
ATOM 1913 O O . PHE A 1 239 ? -39.344 -14.344 -1.665 1 32.22 239 PHE A O 1
ATOM 1920 N N . ASN A 1 240 ? -39.375 -15.875 -3.109 1 30.36 240 ASN A N 1
ATOM 1921 C CA . ASN A 1 240 ? -40.406 -16.703 -2.465 1 30.36 240 ASN A CA 1
ATOM 1922 C C . ASN A 1 240 ? -40.062 -16.984 -1.005 1 30.36 240 ASN A C 1
ATOM 1924 O O . ASN A 1 240 ? -39.094 -17.703 -0.717 1 30.36 240 ASN A O 1
ATOM 1928 N N . THR A 1 241 ? -40.25 -16.062 -0.184 1 32.28 241 THR A N 1
ATOM 1929 C CA . THR A 1 241 ? -40.531 -16.125 1.248 1 32.28 241 THR A CA 1
ATOM 1930 C C . THR A 1 241 ? -41.312 -17.375 1.595 1 32.28 241 THR A C 1
ATOM 1932 O O . THR A 1 241 ? -41.781 -17.531 2.725 1 32.28 241 THR A O 1
ATOM 1935 N N . ASN A 1 242 ? -42.062 -18 0.561 1 30.3 242 ASN A N 1
ATOM 1936 C CA . ASN A 1 242 ? -42.938 -19.047 1.06 1 30.3 242 ASN A CA 1
ATOM 1937 C C . ASN A 1 242 ? -42.156 -20.062 1.909 1 30.3 242 ASN A C 1
ATOM 1939 O O . ASN A 1 242 ? -42.75 -20.953 2.516 1 30.3 242 ASN A O 1
ATOM 1943 N N . ASP A 1 243 ? -41.031 -20.609 1.471 1 30.61 243 ASP A N 1
ATOM 1944 C CA . ASP A 1 243 ? -40.781 -21.672 2.424 1 30.61 243 ASP A CA 1
ATOM 1945 C C . ASP A 1 243 ? -40.344 -21.109 3.779 1 30.61 243 ASP A C 1
ATOM 1947 O O . ASP A 1 243 ? -39.156 -21.016 4.074 1 30.61 243 ASP A O 1
ATOM 1951 N N . PHE A 1 244 ? -40.938 -20.031 4.285 1 31.69 244 PHE A N 1
ATOM 1952 C CA . PHE A 1 244 ? -41.062 -19.516 5.641 1 31.69 244 PHE A CA 1
ATOM 1953 C C . PHE A 1 244 ? -41.031 -20.641 6.664 1 31.69 244 PHE A C 1
ATOM 1955 O O . PHE A 1 244 ? -40.938 -20.406 7.867 1 31.69 244 PHE A O 1
ATOM 1962 N N . ASN A 1 245 ? -41.812 -21.609 6.395 1 32.72 245 ASN A N 1
ATOM 1963 C CA . ASN A 1 245 ? -41.969 -22.656 7.402 1 32.72 245 ASN A CA 1
ATOM 1964 C C . ASN A 1 245 ? -40.625 -23.281 7.762 1 32.72 245 ASN A C 1
ATOM 1966 O O . ASN A 1 245 ? -40.594 -24.281 8.484 1 32.72 245 ASN A O 1
ATOM 1970 N N . ASN A 1 246 ? -39.656 -23.438 6.715 1 36.44 246 ASN A N 1
ATOM 1971 C CA . ASN A 1 246 ? -38.5 -24.172 7.199 1 36.44 246 ASN A CA 1
ATOM 1972 C C . ASN A 1 246 ? -37.781 -23.422 8.312 1 36.44 246 ASN A C 1
ATOM 1974 O O . ASN A 1 246 ? -37.562 -22.203 8.219 1 36.44 246 ASN A O 1
ATOM 1978 N N . THR A 1 247 ? -37.719 -23.688 9.477 1 39.88 247 THR A N 1
ATOM 1979 C CA . THR A 1 247 ? -36.969 -23.594 10.727 1 39.88 247 THR A CA 1
ATOM 1980 C C . THR A 1 247 ? -35.531 -23.203 10.453 1 39.88 247 THR A C 1
ATOM 1982 O O . THR A 1 247 ? -34.656 -23.422 11.289 1 39.88 247 THR A O 1
ATOM 1985 N N . SER A 1 248 ? -35 -22.781 9.305 1 45.16 248 SER A N 1
ATOM 1986 C CA . SER A 1 248 ? -33.688 -22.469 8.727 1 45.16 248 SER A CA 1
ATOM 1987 C C . SER A 1 248 ? -33.125 -21.172 9.297 1 45.16 248 SER A C 1
ATOM 1989 O O . SER A 1 248 ? -32.188 -20.594 8.734 1 45.16 248 SER A O 1
ATOM 1991 N N . ASP A 1 249 ? -33.75 -20.453 10.031 1 51.75 249 ASP A N 1
ATOM 1992 C CA . ASP A 1 249 ? -33.375 -19.25 10.773 1 51.75 249 ASP A CA 1
ATOM 1993 C C . ASP A 1 249 ? -31.969 -19.422 11.375 1 51.75 249 ASP A C 1
ATOM 1995 O O . ASP A 1 249 ? -31.281 -18.438 11.648 1 51.75 249 ASP A O 1
ATOM 1999 N N . ASP A 1 250 ? -31.406 -20.672 11.461 1 69.69 250 ASP A N 1
ATOM 2000 C CA . ASP A 1 250 ? -30.219 -20.922 12.281 1 69.69 250 ASP A CA 1
ATOM 2001 C C . ASP A 1 250 ? -28.984 -21.109 11.414 1 69.69 250 ASP A C 1
ATOM 2003 O O . ASP A 1 250 ? -27.953 -21.625 11.883 1 69.69 250 ASP A O 1
ATOM 2007 N N . LEU A 1 251 ? -29.125 -20.703 10.047 1 87.25 251 LEU A N 1
ATOM 2008 C CA . LEU A 1 251 ? -27.922 -20.969 9.273 1 87.25 251 LEU A CA 1
ATOM 2009 C C . LEU A 1 251 ? -27.016 -19.75 9.25 1 87.25 251 LEU A C 1
ATOM 2011 O O . LEU A 1 251 ? -27.453 -18.641 8.898 1 87.25 251 LEU A O 1
ATOM 2015 N N . PRO A 1 252 ? -25.844 -19.969 9.578 1 92.12 252 PRO A N 1
ATOM 2016 C CA . PRO A 1 252 ? -24.922 -18.828 9.656 1 92.12 252 PRO A CA 1
ATOM 2017 C C . PRO A 1 252 ? -24.594 -18.25 8.289 1 92.12 252 PRO A C 1
ATOM 2019 O O . PRO A 1 252 ? -24.281 -18.984 7.352 1 92.12 252 PRO A O 1
ATOM 2022 N N . GLY A 1 253 ? -24.703 -16.875 8.18 1 90.81 253 GLY A N 1
ATOM 2023 C CA . GLY A 1 253 ? -24.188 -16.141 7.035 1 90.81 253 GLY A CA 1
ATOM 2024 C C . GLY A 1 253 ? -25.141 -16.172 5.844 1 90.81 253 GLY A C 1
ATOM 2025 O O . GLY A 1 253 ? -24.766 -15.766 4.742 1 90.81 253 GLY A O 1
ATOM 2026 N N . VAL A 1 254 ? -26.344 -16.703 5.934 1 89.94 254 VAL A N 1
ATOM 2027 C CA . VAL A 1 254 ? -27.234 -16.859 4.781 1 89.94 254 VAL A CA 1
ATOM 2028 C C . VAL A 1 254 ? -28.156 -15.656 4.664 1 89.94 254 VAL A C 1
ATOM 2030 O O . VAL A 1 254 ? -28.312 -15.078 3.584 1 89.94 254 VAL A O 1
ATOM 2033 N N . HIS A 1 255 ? -28.656 -15.18 5.777 1 85.62 255 HIS A N 1
ATOM 2034 C CA . HIS A 1 255 ? -29.656 -14.125 5.699 1 85.62 255 HIS A CA 1
ATOM 2035 C C . HIS A 1 255 ? -29.109 -12.805 6.227 1 85.62 255 HIS A C 1
ATOM 2037 O O . HIS A 1 255 ? -29.547 -11.734 5.805 1 85.62 255 HIS A O 1
ATOM 2043 N N . THR A 1 256 ? -28.25 -12.945 7.145 1 88.81 256 THR A N 1
ATOM 2044 C CA . THR A 1 256 ? -27.672 -11.75 7.75 1 88.81 256 THR A CA 1
ATOM 2045 C C . THR A 1 256 ? -26.156 -11.82 7.746 1 88.81 256 THR A C 1
ATOM 2047 O O . THR A 1 256 ? -25.578 -12.914 7.711 1 88.81 256 THR A O 1
ATOM 2050 N N . ILE A 1 257 ? -25.625 -10.672 7.699 1 92.19 257 ILE A N 1
ATOM 2051 C CA . ILE A 1 257 ? -24.172 -10.602 7.773 1 92.19 257 ILE A CA 1
ATOM 2052 C C . ILE A 1 257 ? -23.703 -11.039 9.156 1 92.19 257 ILE A C 1
ATOM 2054 O O . ILE A 1 257 ? -24.203 -10.547 10.172 1 92.19 257 ILE A O 1
ATOM 2058 N N . LEU A 1 258 ? -22.781 -11.906 9.18 1 94.5 258 LEU A N 1
ATOM 2059 C CA . LEU A 1 258 ? -22.266 -12.422 10.438 1 94.5 258 LEU A CA 1
ATOM 2060 C C . LEU A 1 258 ? -21.297 -11.422 11.086 1 94.5 258 LEU A C 1
ATOM 2062 O O . LEU A 1 258 ? -20.594 -10.703 10.383 1 94.5 258 LEU A O 1
ATOM 2066 N N . LYS A 1 259 ? -21.312 -11.453 12.383 1 93.44 259 LYS A N 1
ATOM 2067 C CA . LYS A 1 259 ? -20.344 -10.672 13.148 1 93.44 259 LYS A CA 1
ATOM 2068 C C . LYS A 1 259 ? -19.172 -11.531 13.594 1 93.44 259 LYS A C 1
ATOM 2070 O O . LYS A 1 259 ? -19.25 -12.758 13.586 1 93.44 259 LYS A O 1
ATOM 2075 N N . ALA A 1 260 ? -18.109 -10.828 13.898 1 92.75 260 ALA A N 1
ATOM 2076 C CA . ALA A 1 260 ? -16.938 -11.555 14.375 1 92.75 260 ALA A CA 1
ATOM 2077 C C . ALA A 1 260 ? -17.234 -12.312 15.664 1 92.75 260 ALA A C 1
ATOM 2079 O O . ALA A 1 260 ? -17.688 -11.719 16.641 1 92.75 260 ALA A O 1
ATOM 2080 N N . PRO A 1 261 ? -17.094 -13.531 15.672 1 91.12 261 PRO A N 1
ATOM 2081 C CA . PRO A 1 261 ? -17.406 -14.328 16.859 1 91.12 261 PRO A CA 1
ATOM 2082 C C . PRO A 1 261 ? -16.328 -14.242 17.938 1 91.12 261 PRO A C 1
ATOM 2084 O O . PRO A 1 261 ? -16.609 -14.477 19.109 1 91.12 261 PRO A O 1
ATOM 2087 N N . GLY A 1 262 ? -15.188 -14.023 17.609 1 91.38 262 GLY A N 1
ATOM 2088 C CA . GLY A 1 262 ? -14.016 -13.992 18.453 1 91.38 262 GLY A CA 1
ATOM 2089 C C . GLY A 1 262 ? -12.711 -14.109 17.688 1 91.38 262 GLY A C 1
ATOM 2090 O O . GLY A 1 262 ? -12.703 -14.062 16.453 1 91.38 262 GLY A O 1
ATOM 2091 N N . SER A 1 263 ? -11.688 -14.195 18.5 1 92.19 263 SER A N 1
ATOM 2092 C CA . SER A 1 263 ? -10.375 -14.328 17.859 1 92.19 263 SER A CA 1
ATOM 2093 C C . SER A 1 263 ? -9.781 -15.711 18.109 1 92.19 263 SER A C 1
ATOM 2095 O O . SER A 1 263 ? -10.047 -16.328 19.141 1 92.19 263 SER A O 1
ATOM 2097 N N . GLY A 1 264 ? -9.094 -16.156 17.109 1 91.81 264 GLY A N 1
ATOM 2098 C CA . GLY A 1 264 ? -8.445 -17.453 17.234 1 91.81 264 GLY A CA 1
ATOM 2099 C C . GLY A 1 264 ? -8.844 -18.422 16.141 1 91.81 264 GLY A C 1
ATOM 2100 O O . GLY A 1 264 ? -9.938 -18.312 15.578 1 91.81 264 GLY A O 1
ATOM 2101 N N . ARG A 1 265 ? -8.086 -19.391 15.938 1 89.38 265 ARG A N 1
ATOM 2102 C CA . ARG A 1 265 ? -8.25 -20.328 14.844 1 89.38 265 ARG A CA 1
ATOM 2103 C C . ARG A 1 265 ? -9.469 -21.219 15.078 1 89.38 265 ARG A C 1
ATOM 2105 O O . ARG A 1 265 ? -10.109 -21.672 14.117 1 89.38 265 ARG A O 1
ATOM 2112 N N . ASP A 1 266 ? -9.82 -21.391 16.312 1 88.75 266 ASP A N 1
ATOM 2113 C CA . ASP A 1 266 ? -10.906 -22.328 16.625 1 88.75 266 ASP A CA 1
ATOM 2114 C C . ASP A 1 266 ? -12.258 -21.609 16.594 1 88.75 266 ASP A C 1
ATOM 2116 O O . ASP A 1 266 ? -13.305 -22.266 16.656 1 88.75 266 ASP A O 1
ATOM 2120 N N . VAL A 1 267 ? -12.102 -20.312 16.594 1 91 267 VAL A N 1
ATOM 2121 C CA . VAL A 1 267 ? -13.336 -19.531 16.594 1 91 267 VAL A CA 1
ATOM 2122 C C . VAL A 1 267 ? -13.516 -18.859 15.234 1 91 267 VAL A C 1
ATOM 2124 O O . VAL A 1 267 ? -12.945 -17.797 14.977 1 91 267 VAL A O 1
ATOM 2127 N N . GLY A 1 268 ? -13.922 -19.469 14.258 1 94.88 268 GLY A N 1
ATOM 2128 C CA . GLY A 1 268 ? -14.172 -18.938 12.922 1 94.88 268 GLY A CA 1
ATOM 2129 C C . GLY A 1 268 ? -14.711 -19.984 11.969 1 94.88 268 GLY A C 1
ATOM 2130 O O . GLY A 1 268 ? -15.555 -20.812 12.344 1 94.88 268 GLY A O 1
ATOM 2131 N N . LEU A 1 269 ? -14.297 -19.828 10.734 1 97.56 269 LEU A N 1
ATOM 2132 C CA . LEU A 1 269 ? -14.758 -20.734 9.688 1 97.56 269 LEU A CA 1
ATOM 2133 C C . LEU A 1 269 ? -13.68 -21.75 9.344 1 97.56 269 LEU A C 1
ATOM 2135 O O . LEU A 1 269 ? -12.508 -21.406 9.211 1 97.56 269 LEU A O 1
ATOM 2139 N N . ALA A 1 270 ? -14.023 -23 9.359 1 97.56 270 ALA A N 1
ATOM 2140 C CA . ALA A 1 270 ? -13.156 -24.078 8.883 1 97.56 270 ALA A CA 1
ATOM 2141 C C . ALA A 1 270 ? -13.828 -24.891 7.789 1 97.56 270 ALA A C 1
ATOM 2143 O O . ALA A 1 270 ? -15.016 -25.219 7.898 1 97.56 270 ALA A O 1
ATOM 2144 N N . VAL A 1 271 ? -13.086 -25.156 6.773 1 97.94 271 VAL A N 1
ATOM 2145 C CA . VAL A 1 271 ? -13.68 -25.844 5.633 1 97.94 271 VAL A CA 1
ATOM 2146 C C . VAL A 1 271 ? -12.742 -26.953 5.148 1 97.94 271 VAL A C 1
ATOM 2148 O O . VAL A 1 271 ? -11.523 -26.75 5.066 1 97.94 271 VAL A O 1
ATOM 2151 N N . ALA A 1 272 ? -13.297 -28.109 4.902 1 97.69 272 ALA A N 1
ATOM 2152 C CA . ALA A 1 272 ? -12.578 -29.188 4.238 1 97.69 272 ALA A CA 1
ATOM 2153 C C . ALA A 1 272 ? -12.797 -29.156 2.73 1 97.69 272 ALA A C 1
ATOM 2155 O O . ALA A 1 272 ? -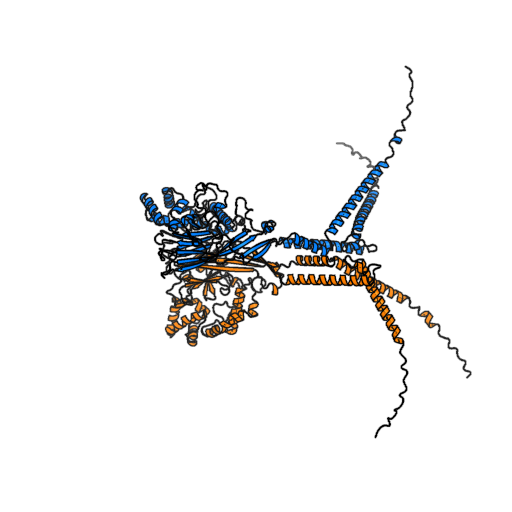13.93 -29.266 2.26 1 97.69 272 ALA A O 1
ATOM 2156 N N . LEU A 1 273 ? -11.719 -29.031 1.99 1 97.69 273 LEU A N 1
ATOM 2157 C CA . LEU A 1 273 ? -11.797 -28.859 0.543 1 97.69 273 LEU A CA 1
ATOM 2158 C C . LEU A 1 273 ? -11.367 -30.125 -0.182 1 97.69 273 LEU A C 1
ATOM 2160 O O . LEU A 1 273 ? -10.344 -30.719 0.156 1 97.69 273 LEU A O 1
ATOM 2164 N N . ASN A 1 274 ? -12.195 -30.484 -1.094 1 96.94 274 ASN A N 1
ATOM 2165 C CA . ASN A 1 274 ? -11.867 -31.547 -2.039 1 96.94 274 ASN A CA 1
ATOM 2166 C C . ASN A 1 274 ? -11.531 -31 -3.416 1 96.94 274 ASN A C 1
ATOM 2168 O O . ASN A 1 274 ? -12.406 -30.875 -4.273 1 96.94 274 ASN A O 1
ATOM 2172 N N . ILE A 1 275 ? -10.281 -30.781 -3.695 1 95.12 275 ILE A N 1
ATOM 2173 C CA . ILE A 1 275 ? -9.836 -30.094 -4.895 1 95.12 275 ILE A CA 1
ATOM 2174 C C . ILE A 1 275 ? -9.852 -31.047 -6.086 1 95.12 275 ILE A C 1
ATOM 2176 O O . ILE A 1 275 ? -9.938 -30.609 -7.238 1 95.12 275 ILE A O 1
ATOM 2180 N N . GLU A 1 276 ? -9.797 -32.344 -5.953 1 94.44 276 GLU A N 1
ATOM 2181 C CA . GLU A 1 276 ? -9.859 -33.406 -6.965 1 94.44 276 GLU A CA 1
ATOM 2182 C C . GLU A 1 276 ? -8.867 -33.125 -8.094 1 94.44 276 GLU A C 1
ATOM 2184 O O . GLU A 1 276 ? -9.273 -32.844 -9.227 1 94.44 276 GLU A O 1
ATOM 2189 N N . PRO A 1 277 ? -7.609 -33.375 -7.867 1 92.69 277 PRO A N 1
ATOM 2190 C CA . PRO A 1 277 ? -6.586 -33.094 -8.875 1 92.69 277 PRO A CA 1
ATOM 2191 C C . PRO A 1 277 ? -6.785 -33.875 -10.164 1 92.69 277 PRO A C 1
ATOM 2193 O O . PRO A 1 277 ? -6.473 -33.406 -11.25 1 92.69 277 PRO A O 1
ATOM 2196 N N . ASP A 1 278 ? -7.391 -35.031 -10.148 1 92.69 278 ASP A N 1
ATOM 2197 C CA . ASP A 1 278 ? -7.547 -35.906 -11.305 1 92.69 278 ASP A CA 1
ATOM 2198 C C . ASP A 1 278 ? -8.688 -35.438 -12.203 1 92.69 278 ASP A C 1
ATOM 2200 O O . ASP A 1 278 ? -8.789 -35.844 -13.352 1 92.69 278 ASP A O 1
ATOM 2204 N N . MET A 1 279 ? -9.43 -34.531 -11.664 1 94.81 279 MET A N 1
ATOM 2205 C CA . MET A 1 279 ? -10.594 -34.062 -12.43 1 94.81 279 MET A CA 1
ATOM 2206 C C . MET A 1 279 ? -10.305 -32.75 -13.125 1 94.81 279 MET A C 1
ATOM 2208 O O . MET A 1 279 ? -11.227 -32.094 -13.617 1 94.81 279 MET A O 1
ATOM 2212 N N . TYR A 1 280 ? -9.062 -32.406 -13.211 1 93.88 280 TYR A N 1
ATOM 2213 C CA . TYR A 1 280 ? -8.672 -31.188 -13.891 1 93.88 280 TYR A CA 1
ATOM 2214 C C . TYR A 1 280 ? -8.75 -31.359 -15.406 1 93.88 280 TYR A C 1
ATOM 2216 O O . TYR A 1 280 ? -8.18 -32.312 -15.961 1 93.88 280 TYR A O 1
ATOM 2224 N N . LYS A 1 281 ? -9.531 -30.547 -16.094 1 94.12 281 LYS A N 1
ATOM 2225 C CA . LYS A 1 281 ? -9.586 -30.531 -17.547 1 94.12 281 LYS A CA 1
ATOM 2226 C C . LYS A 1 281 ? -8.961 -29.25 -18.109 1 94.12 281 LYS A C 1
ATOM 2228 O O . LYS A 1 281 ? -8.227 -29.297 -19.094 1 94.12 281 LYS A O 1
ATOM 2233 N N . ALA A 1 282 ? -9.312 -28.125 -17.562 1 93.31 282 ALA A N 1
ATOM 2234 C CA . ALA A 1 282 ? -8.727 -26.828 -17.891 1 93.31 282 ALA A CA 1
ATOM 2235 C C . ALA A 1 282 ? -8.617 -25.938 -16.656 1 93.31 282 ALA A C 1
ATOM 2237 O O . ALA A 1 282 ? -9.578 -25.797 -15.898 1 93.31 282 ALA A O 1
ATOM 2238 N N . THR A 1 283 ? -7.441 -25.406 -16.469 1 93.06 283 THR A N 1
ATOM 2239 C CA . THR A 1 283 ? -7.164 -24.688 -15.242 1 93.06 283 THR A CA 1
ATOM 2240 C C . THR A 1 283 ? -6.754 -23.25 -15.547 1 93.06 283 THR A C 1
ATOM 2242 O O . THR A 1 283 ? -6.305 -22.938 -16.656 1 93.06 283 THR A O 1
ATOM 2245 N N . SER A 1 284 ? -6.988 -22.375 -14.555 1 91.12 284 SER A N 1
ATOM 2246 C CA . SER A 1 284 ? -6.625 -20.969 -14.672 1 91.12 284 SER A CA 1
ATOM 2247 C C . SER A 1 284 ? -5.234 -20.703 -14.102 1 91.12 284 SER A C 1
ATOM 2249 O O . SER A 1 284 ? -4.68 -19.625 -14.273 1 91.12 284 SER A O 1
ATOM 2251 N N . ARG A 1 285 ? -4.68 -21.672 -13.469 1 91.12 285 ARG A N 1
ATOM 2252 C CA . ARG A 1 285 ? -3.355 -21.562 -12.867 1 91.12 285 ARG A CA 1
ATOM 2253 C C . ARG A 1 285 ? -2.504 -22.781 -13.188 1 91.12 285 ARG A C 1
ATOM 2255 O O . ARG A 1 285 ? -3.037 -23.859 -13.453 1 91.12 285 ARG A O 1
ATOM 2262 N N . PRO A 1 286 ? -1.18 -22.625 -13.148 1 91.12 286 PRO A N 1
ATOM 2263 C CA . PRO A 1 286 ? -0.318 -23.75 -13.508 1 91.12 286 PRO A CA 1
ATOM 2264 C C . PRO A 1 286 ? -0.052 -24.688 -12.328 1 91.12 286 PRO A C 1
ATOM 2266 O O . PRO A 1 286 ? 1.052 -25.219 -12.195 1 91.12 286 PRO A O 1
ATOM 2269 N N . PHE A 1 287 ? -0.943 -24.719 -11.383 1 91.88 287 PHE A N 1
ATOM 2270 C CA . PHE A 1 287 ? -0.812 -25.609 -10.234 1 91.88 287 PHE A CA 1
ATOM 2271 C C . PHE A 1 287 ? -2.182 -26.047 -9.734 1 91.88 287 PHE A C 1
ATOM 2273 O O . PHE A 1 287 ? -3.197 -25.438 -10.062 1 91.88 287 PHE A O 1
ATOM 2280 N N . VAL A 1 288 ? -2.17 -27.172 -9.008 1 93.94 288 VAL A N 1
ATOM 2281 C CA . VAL A 1 288 ? -3.4 -27.688 -8.43 1 93.94 288 VAL A CA 1
ATOM 2282 C C . VAL A 1 288 ? -3.674 -27.016 -7.09 1 93.94 288 VAL A C 1
ATOM 2284 O O . VAL A 1 288 ? -2.785 -26.906 -6.242 1 93.94 288 VAL A O 1
ATOM 2287 N N . GLY A 1 289 ? -4.824 -26.453 -6.961 1 94.88 289 GLY A N 1
ATOM 2288 C CA . GLY A 1 289 ? -5.199 -25.781 -5.723 1 94.88 289 GLY A CA 1
ATOM 2289 C C . GLY A 1 289 ? -6.48 -24.969 -5.844 1 94.88 289 GLY A C 1
ATOM 2290 O O . GLY A 1 289 ? -7.191 -25.078 -6.848 1 94.88 289 GLY A O 1
ATOM 2291 N N . ALA A 1 290 ? -6.812 -24.344 -4.77 1 96.5 290 ALA A N 1
ATOM 2292 C CA . ALA A 1 290 ? -7.992 -23.484 -4.738 1 96.5 290 ALA A CA 1
ATOM 2293 C C . ALA A 1 290 ? -7.629 -22.078 -4.254 1 96.5 290 ALA A C 1
ATOM 2295 O O . ALA A 1 290 ? -6.688 -21.906 -3.482 1 96.5 290 ALA A O 1
ATOM 2296 N N . SER A 1 291 ? -8.336 -21.156 -4.812 1 95.69 291 SER A N 1
ATOM 2297 C CA . SER A 1 291 ? -8.164 -19.781 -4.395 1 95.69 291 SER A CA 1
ATOM 2298 C C . SER A 1 291 ? -9.188 -19.375 -3.338 1 95.69 291 SER A C 1
ATOM 2300 O O . SER A 1 291 ? -10.375 -19.688 -3.479 1 95.69 291 SER A O 1
ATOM 2302 N N . VAL A 1 292 ? -8.695 -18.828 -2.281 1 97.44 292 VAL A N 1
ATOM 2303 C CA . VAL A 1 292 ? -9.562 -18.297 -1.236 1 97.44 292 VAL A CA 1
ATOM 2304 C C . VAL A 1 292 ? -9.562 -16.766 -1.3 1 97.44 292 VAL A C 1
ATOM 2306 O O . VAL A 1 292 ? -8.508 -16.141 -1.197 1 97.44 292 VAL A O 1
ATOM 2309 N N . ILE A 1 293 ? -10.742 -16.219 -1.47 1 96.75 293 ILE A N 1
ATOM 2310 C CA . ILE A 1 293 ? -10.898 -14.781 -1.616 1 96.75 293 ILE A CA 1
ATOM 2311 C C . ILE A 1 293 ? -11.617 -14.211 -0.393 1 96.75 293 ILE A C 1
ATOM 2313 O O . ILE A 1 293 ? -12.727 -14.625 -0.066 1 96.75 293 ILE A O 1
ATOM 2317 N N . ILE A 1 294 ? -10.945 -13.305 0.266 1 96.69 294 ILE A N 1
ATOM 2318 C CA . ILE A 1 294 ? -11.547 -12.633 1.418 1 96.69 294 ILE A CA 1
ATOM 2319 C C . ILE A 1 294 ? -11.953 -11.219 1.034 1 96.69 294 ILE A C 1
ATOM 2321 O O . ILE A 1 294 ? -11.148 -10.445 0.516 1 96.69 294 ILE A O 1
ATOM 2325 N N . HIS A 1 295 ? -13.195 -10.875 1.234 1 94.38 295 HIS A N 1
ATOM 2326 C CA . HIS A 1 295 ? -13.719 -9.562 0.855 1 94.38 295 HIS A CA 1
ATOM 2327 C C . HIS A 1 295 ? -14.883 -9.156 1.746 1 94.38 295 HIS A C 1
ATOM 2329 O O . HIS A 1 295 ? -15.344 -9.945 2.578 1 94.38 295 HIS A O 1
ATOM 2335 N N . ASP A 1 296 ? -15.32 -7.93 1.577 1 93 296 ASP A N 1
ATOM 2336 C CA . ASP A 1 296 ? -16.484 -7.453 2.318 1 93 296 ASP A CA 1
ATOM 2337 C C . ASP A 1 296 ? -17.75 -8.203 1.894 1 93 296 ASP A C 1
ATOM 2339 O O . ASP A 1 296 ? -17.953 -8.461 0.706 1 93 296 ASP A O 1
ATOM 2343 N N . PRO A 1 297 ? -18.609 -8.539 2.855 1 93.88 297 PRO A N 1
ATOM 2344 C CA . PRO A 1 297 ? -19.797 -9.352 2.547 1 93.88 297 PRO A CA 1
ATOM 2345 C C . PRO A 1 297 ? -20.734 -8.672 1.548 1 93.88 297 PRO A C 1
ATOM 2347 O O . PRO A 1 297 ? -21.516 -9.352 0.868 1 93.88 297 PRO A O 1
ATOM 2350 N N . ILE A 1 298 ? -20.625 -7.406 1.373 1 89.56 298 ILE A N 1
ATOM 2351 C CA . ILE A 1 298 ? -21.594 -6.703 0.532 1 89.56 298 ILE A CA 1
ATOM 2352 C C . ILE A 1 298 ? -20.969 -6.391 -0.823 1 89.56 298 ILE A C 1
ATOM 2354 O O . ILE A 1 298 ? -21.625 -5.863 -1.719 1 89.56 298 ILE A O 1
ATOM 2358 N N . ASP A 1 299 ? -19.766 -6.754 -0.996 1 90.62 299 ASP A N 1
ATOM 2359 C CA . ASP A 1 299 ? -19.062 -6.395 -2.225 1 90.62 299 ASP A CA 1
ATOM 2360 C C . ASP A 1 299 ? -18.953 -7.594 -3.166 1 90.62 299 ASP A C 1
ATOM 2362 O O . ASP A 1 299 ? -18.875 -8.734 -2.715 1 90.62 299 ASP A O 1
ATOM 2366 N N . PHE A 1 300 ? -18.969 -7.199 -4.457 1 90.56 300 PHE A N 1
ATOM 2367 C CA . PHE A 1 300 ? -18.578 -8.156 -5.48 1 90.56 300 PHE A CA 1
ATOM 2368 C C . PHE A 1 300 ? -17.094 -8.492 -5.379 1 90.56 300 PHE A C 1
ATOM 2370 O O . PHE A 1 300 ? -16.266 -7.59 -5.27 1 90.56 300 PHE A O 1
ATOM 2377 N N . PRO A 1 301 ? -16.75 -9.781 -5.219 1 93.31 301 PRO A N 1
ATOM 2378 C CA . PRO A 1 301 ? -15.352 -10.133 -5.02 1 93.31 301 PRO A CA 1
ATOM 2379 C C . PRO A 1 301 ? -14.484 -9.828 -6.242 1 93.31 301 PRO A C 1
ATOM 2381 O O . PRO A 1 301 ? -14.242 -10.719 -7.066 1 93.31 301 PRO A O 1
ATOM 2384 N N . ASP A 1 302 ? -14.078 -8.68 -6.367 1 90.69 302 ASP A N 1
ATOM 2385 C CA . ASP A 1 302 ? -13.273 -8.164 -7.473 1 90.69 302 ASP A CA 1
ATOM 2386 C C . ASP A 1 302 ? -12.25 -7.148 -6.984 1 90.69 302 ASP A C 1
ATOM 2388 O O . ASP A 1 302 ? -11.164 -7.523 -6.523 1 90.69 302 ASP A O 1
ATOM 2392 N N . ILE A 1 303 ? -12.695 -5.988 -6.855 1 84.88 303 ILE A N 1
ATOM 2393 C CA . ILE A 1 303 ? -11.797 -4.918 -6.426 1 84.88 303 ILE A CA 1
ATOM 2394 C C . ILE A 1 303 ? -11.656 -4.949 -4.906 1 84.88 303 ILE A C 1
ATOM 2396 O O . ILE A 1 303 ? -12.648 -5.059 -4.18 1 84.88 303 ILE A O 1
ATOM 2400 N N . GLY A 1 304 ? -10.414 -4.902 -4.457 1 83.44 304 GLY A N 1
ATOM 2401 C CA . GLY A 1 304 ? -10.18 -4.824 -3.025 1 83.44 304 GLY A CA 1
ATOM 2402 C C . GLY A 1 304 ? -10.219 -6.176 -2.338 1 83.44 304 GLY A C 1
ATOM 2403 O O . GLY A 1 304 ? -10.07 -6.262 -1.116 1 83.44 304 GLY A O 1
ATOM 2404 N N . ALA A 1 305 ? -10.445 -7.207 -3.066 1 91.38 305 ALA A N 1
ATOM 2405 C CA . ALA A 1 305 ? -10.477 -8.547 -2.492 1 91.38 305 ALA A CA 1
ATOM 2406 C C . ALA A 1 305 ? -9.062 -9.109 -2.338 1 91.38 305 ALA A C 1
ATOM 2408 O O . ALA A 1 305 ? -8.188 -8.844 -3.162 1 91.38 305 ALA A O 1
ATOM 2409 N N . HIS A 1 306 ? -8.906 -9.812 -1.25 1 92.06 306 HIS A N 1
ATOM 2410 C CA . HIS A 1 306 ? -7.625 -10.469 -1.007 1 92.06 306 HIS A CA 1
ATOM 2411 C C . HIS A 1 306 ? -7.676 -11.945 -1.4 1 92.06 306 HIS A C 1
ATOM 2413 O O . HIS A 1 306 ? -8.516 -12.695 -0.904 1 92.06 306 HIS A O 1
ATOM 2419 N N . ILE A 1 307 ? -6.781 -12.258 -2.266 1 92.12 307 ILE A N 1
ATOM 2420 C CA . ILE A 1 307 ? -6.805 -13.617 -2.787 1 92.12 307 ILE A CA 1
ATOM 2421 C C . ILE A 1 307 ? -5.57 -14.375 -2.311 1 92.12 307 ILE A C 1
ATOM 2423 O O . ILE A 1 307 ? -4.469 -13.828 -2.283 1 92.12 307 ILE A O 1
ATOM 2427 N N . THR A 1 308 ? -5.738 -15.539 -1.862 1 93.38 308 THR A N 1
ATOM 2428 C CA . THR A 1 308 ? -4.668 -16.469 -1.507 1 93.38 308 THR A CA 1
ATOM 2429 C C . THR A 1 308 ? -4.973 -17.875 -2.029 1 93.38 308 THR A C 1
ATOM 2431 O O . THR A 1 308 ? -6.098 -18.156 -2.443 1 93.38 308 THR A O 1
ATOM 2434 N N . THR A 1 309 ? -3.955 -18.688 -2.137 1 94.06 309 THR A N 1
ATOM 2435 C CA . THR A 1 309 ? -4.148 -20 -2.725 1 94.06 309 THR A CA 1
ATOM 2436 C C . THR A 1 309 ? -3.775 -21.109 -1.731 1 94.06 309 THR A C 1
ATOM 2438 O O . THR A 1 309 ? -2.791 -20.984 -1.001 1 94.06 309 THR A O 1
ATOM 2441 N N . VAL A 1 310 ? -4.582 -22.109 -1.711 1 95.5 310 VAL A N 1
ATOM 2442 C CA . VAL A 1 310 ? -4.289 -23.281 -0.894 1 95.5 310 VAL A CA 1
ATOM 2443 C C . VAL A 1 310 ? -3.941 -24.453 -1.795 1 95.5 310 VAL A C 1
ATOM 2445 O O . VAL A 1 310 ? -4.75 -24.875 -2.629 1 95.5 310 VAL A O 1
ATOM 2448 N N . PRO A 1 311 ? -2.738 -24.969 -1.7 1 94 311 PRO A N 1
ATOM 2449 C CA . PRO A 1 311 ? -2.375 -26.172 -2.469 1 94 311 PRO A CA 1
ATOM 2450 C C . PRO A 1 311 ? -3.012 -27.438 -1.917 1 94 311 PRO A C 1
ATOM 2452 O O . PRO A 1 311 ? -3.504 -27.453 -0.786 1 94 311 PRO A O 1
ATOM 2455 N N . ILE A 1 312 ? -3 -28.484 -2.709 1 94.12 312 ILE A N 1
ATOM 2456 C CA . ILE A 1 312 ? -3.57 -29.766 -2.312 1 94.12 312 ILE A CA 1
ATOM 2457 C C . ILE A 1 312 ? -2.721 -30.391 -1.206 1 94.12 312 ILE A C 1
ATOM 2459 O O . ILE A 1 312 ? -1.495 -30.25 -1.207 1 94.12 312 ILE A O 1
ATOM 2463 N N . GLY A 1 313 ? -3.369 -30.938 -0.248 1 94.5 313 GLY A N 1
ATOM 2464 C CA . GLY A 1 313 ? -2.689 -31.641 0.834 1 94.5 313 GLY A CA 1
ATOM 2465 C C . GLY A 1 313 ? -2.133 -30.703 1.889 1 94.5 313 GLY A C 1
ATOM 2466 O O . GLY A 1 313 ? -1.167 -31.031 2.578 1 94.5 313 GLY A O 1
ATOM 2467 N N . HIS A 1 314 ? -2.621 -29.516 1.961 1 95.62 314 HIS A N 1
ATOM 2468 C CA . HIS A 1 314 ? -2.109 -28.516 2.904 1 95.62 314 HIS A CA 1
ATOM 2469 C C . HIS A 1 314 ? -3.213 -28.016 3.83 1 95.62 314 HIS A C 1
ATOM 2471 O O . HIS A 1 314 ? -4.398 -28.125 3.508 1 95.62 314 HIS A O 1
ATOM 2477 N N . VAL A 1 315 ? -2.791 -27.625 4.996 1 96 315 VAL A N 1
ATOM 2478 C CA . VAL A 1 315 ? -3.645 -26.859 5.898 1 96 315 VAL A CA 1
ATOM 2479 C C . VAL A 1 315 ? -3.295 -25.375 5.801 1 96 315 VAL A C 1
ATOM 2481 O O . VAL A 1 315 ? -2.123 -25 5.887 1 96 315 VAL A O 1
ATOM 2484 N N . MET A 1 316 ? -4.293 -24.609 5.547 1 96.75 316 MET A N 1
ATOM 2485 C CA . MET A 1 316 ? -4.078 -23.156 5.426 1 96.75 316 MET A CA 1
ATOM 2486 C C . MET A 1 316 ? -4.816 -22.406 6.527 1 96.75 316 MET A C 1
ATOM 2488 O O . MET A 1 316 ? -6.004 -22.625 6.75 1 96.75 316 MET A O 1
ATOM 2492 N N . ALA A 1 317 ? -4.113 -21.609 7.199 1 97 317 ALA A N 1
ATOM 2493 C CA . ALA A 1 317 ? -4.688 -20.719 8.195 1 97 317 ALA A CA 1
ATOM 2494 C C . ALA A 1 317 ? -4.617 -19.266 7.738 1 97 317 ALA A C 1
ATOM 2496 O O . ALA A 1 317 ? -3.533 -18.75 7.434 1 97 317 ALA A O 1
ATOM 2497 N N . ILE A 1 318 ? -5.758 -18.656 7.629 1 97.19 318 ILE A N 1
ATOM 2498 C CA . ILE A 1 318 ? -5.824 -17.266 7.227 1 97.19 318 ILE A CA 1
ATOM 2499 C C . ILE A 1 318 ? -6.246 -16.406 8.414 1 97.19 318 ILE A C 1
ATOM 2501 O O . ILE A 1 318 ? -7.406 -16.438 8.836 1 97.19 318 ILE A O 1
ATOM 2505 N N . SER A 1 319 ? -5.336 -15.664 8.891 1 96.44 319 SER A N 1
ATOM 2506 C CA . SER A 1 319 ? -5.645 -14.711 9.953 1 96.44 319 SER A CA 1
ATOM 2507 C C . SER A 1 319 ? -6.086 -13.367 9.391 1 96.44 319 SER A C 1
ATOM 2509 O O . SER A 1 319 ? -5.426 -12.812 8.508 1 96.44 319 SER A O 1
ATOM 2511 N N . ILE A 1 320 ? -7.191 -12.844 9.906 1 96 320 ILE A N 1
ATOM 2512 C CA . ILE A 1 320 ? -7.77 -11.602 9.414 1 96 320 ILE A CA 1
ATOM 2513 C C . ILE A 1 320 ? -7.562 -10.492 10.445 1 96 320 ILE A C 1
ATOM 2515 O O . ILE A 1 320 ? -7.688 -10.727 11.648 1 96 320 ILE A O 1
ATOM 2519 N N . THR A 1 321 ? -7.207 -9.367 9.953 1 92.88 321 THR A N 1
ATOM 2520 C CA . THR A 1 321 ? -7.152 -8.156 10.766 1 92.88 321 THR A CA 1
ATOM 2521 C C . THR A 1 321 ? -8.039 -7.066 10.172 1 92.88 321 THR A C 1
ATOM 2523 O O . THR A 1 321 ? -8.008 -6.82 8.969 1 92.88 321 THR A O 1
ATOM 2526 N N . GLY A 1 322 ? -8.82 -6.41 11.094 1 90.19 322 GLY A N 1
ATOM 2527 C CA . GLY A 1 322 ? -9.727 -5.371 10.625 1 90.19 322 GLY A CA 1
ATOM 2528 C C . GLY A 1 322 ? -9.227 -3.969 10.922 1 90.19 322 GLY A C 1
ATOM 2529 O O . GLY A 1 322 ? -8.578 -3.734 11.945 1 90.19 322 GLY A O 1
ATOM 2530 N N . THR A 1 323 ? -9.422 -3.086 9.969 1 89.75 323 THR A N 1
ATOM 2531 C CA . THR A 1 323 ? -9.234 -1.65 10.148 1 89.75 323 THR A CA 1
ATOM 2532 C C . THR A 1 323 ? -10.492 -0.886 9.758 1 89.75 323 THR A C 1
ATOM 2534 O O . THR A 1 323 ? -11 -1.043 8.641 1 89.75 323 THR A O 1
ATOM 2537 N N . SER A 1 324 ? -10.961 -0.047 10.719 1 91.62 324 SER A N 1
ATOM 2538 C CA . SER A 1 324 ? -12.219 0.65 10.461 1 91.62 324 SER A CA 1
ATOM 2539 C C . SER A 1 324 ? -11.992 2.145 10.266 1 91.62 324 SER A C 1
ATOM 2541 O O . SER A 1 324 ? -11.125 2.738 10.922 1 91.62 324 SER A O 1
ATOM 2543 N N . ILE A 1 325 ? -12.656 2.658 9.32 1 90.31 325 ILE A N 1
ATOM 2544 C CA . ILE A 1 325 ? -12.766 4.102 9.125 1 90.31 325 ILE A CA 1
ATOM 2545 C C . ILE A 1 325 ? -14.18 4.562 9.445 1 90.31 325 ILE A C 1
ATOM 2547 O O . ILE A 1 325 ? -15.156 4.023 8.914 1 90.31 325 ILE A O 1
ATOM 2551 N N . ARG A 1 326 ? -14.273 5.508 10.367 1 91.38 326 ARG A N 1
ATOM 2552 C CA . ARG A 1 326 ? -15.586 6.004 10.758 1 91.38 326 ARG A CA 1
ATOM 2553 C C . ARG A 1 326 ? -15.672 7.52 10.602 1 91.38 326 ARG A C 1
ATOM 2555 O O . ARG A 1 326 ? -14.922 8.258 11.234 1 91.38 326 ARG A O 1
ATOM 2562 N N . GLY A 1 327 ? -16.562 7.848 9.719 1 90.88 327 GLY A N 1
ATOM 2563 C CA . GLY A 1 327 ? -16.875 9.266 9.594 1 90.88 327 GLY A CA 1
ATOM 2564 C C . GLY A 1 327 ? -18.016 9.711 10.492 1 90.88 327 GLY A C 1
ATOM 2565 O O . GLY A 1 327 ? -19.125 9.172 10.406 1 90.88 327 GLY A O 1
ATOM 2566 N N . MET A 1 328 ? -17.688 10.656 11.289 1 90.38 328 MET A N 1
ATOM 2567 C CA . MET A 1 328 ? -18.719 11.188 12.172 1 90.38 328 MET A CA 1
ATOM 2568 C C . MET A 1 328 ? -19.719 12.039 11.398 1 90.38 328 MET A C 1
ATOM 2570 O O . MET A 1 328 ? -19.438 12.477 10.281 1 90.38 328 MET A O 1
ATOM 2574 N N . GLU A 1 329 ? -20.875 12.273 12 1 89.88 329 GLU A N 1
ATOM 2575 C CA . GLU A 1 329 ? -21.938 13.023 11.352 1 89.88 329 GLU A CA 1
ATOM 2576 C C . GLU A 1 329 ? -21.516 14.461 11.07 1 89.88 329 GLU A C 1
ATOM 2578 O O . GLU A 1 329 ? -22 15.094 10.133 1 89.88 329 GLU A O 1
ATOM 2583 N N . SER A 1 330 ? -20.562 14.875 11.781 1 87.62 330 SER A N 1
ATOM 2584 C CA . SER A 1 330 ? -20.094 16.25 11.602 1 87.62 330 SER A CA 1
ATOM 2585 C C . SER A 1 330 ? -19.422 16.422 10.25 1 87.62 330 SER A C 1
ATOM 2587 O O . SER A 1 330 ? -19.297 17.547 9.75 1 87.62 330 SER A O 1
ATOM 2589 N N . LEU A 1 331 ? -19.062 15.32 9.648 1 88.88 331 LEU A N 1
ATOM 2590 C CA . LEU A 1 331 ? -18.391 15.367 8.352 1 88.88 331 LEU A CA 1
ATOM 2591 C C . LEU A 1 331 ? -19.375 15.758 7.25 1 88.88 331 LEU A C 1
ATOM 2593 O O . LEU A 1 331 ? -18.984 16.25 6.191 1 88.88 331 LEU A O 1
ATOM 2597 N N . ARG A 1 332 ? -20.625 15.547 7.523 1 88.56 332 ARG A N 1
ATOM 2598 C CA . ARG A 1 332 ? -21.656 15.812 6.523 1 88.56 332 ARG A CA 1
ATOM 2599 C C . ARG A 1 332 ? -21.75 17.297 6.215 1 88.56 332 ARG A C 1
ATOM 2601 O O . ARG A 1 332 ? -22.234 17.688 5.152 1 88.56 332 ARG A O 1
ATOM 2608 N N . THR A 1 333 ? -21.266 18.062 7.156 1 84.75 333 THR A N 1
ATOM 2609 C CA . THR A 1 333 ? -21.344 19.5 6.984 1 84.75 333 THR A CA 1
ATOM 2610 C C . THR A 1 333 ? -20.266 20 6.02 1 84.75 333 THR A C 1
ATOM 2612 O O . THR A 1 333 ? -20.359 21.109 5.488 1 84.75 333 THR A O 1
ATOM 2615 N N . ILE A 1 334 ? -19.312 19.188 5.809 1 86.69 334 ILE A N 1
ATOM 2616 C CA . ILE A 1 334 ? -18.25 19.531 4.883 1 86.69 334 ILE A CA 1
ATOM 2617 C C . ILE A 1 334 ? -18.672 19.188 3.455 1 86.69 334 ILE A C 1
ATOM 2619 O O . ILE A 1 334 ? -19.203 18.109 3.199 1 86.69 334 ILE A O 1
ATOM 2623 N N . PRO A 1 335 ? -18.375 20.094 2.578 1 87.88 335 PRO A N 1
ATOM 2624 C CA . PRO A 1 335 ? -18.734 19.797 1.187 1 87.88 335 PRO A CA 1
ATOM 2625 C C . PRO A 1 335 ? -18.016 18.562 0.646 1 87.88 335 PRO A C 1
ATOM 2627 O O . PRO A 1 335 ? -16.922 18.234 1.096 1 87.88 335 PRO A O 1
ATOM 2630 N N . LEU A 1 336 ? -18.641 17.953 -0.336 1 88.31 336 LEU A N 1
ATOM 2631 C CA . LEU A 1 336 ? -18.172 16.688 -0.892 1 88.31 336 LEU A CA 1
ATOM 2632 C C . LEU A 1 336 ? -16.797 16.859 -1.547 1 88.31 336 LEU A C 1
ATOM 2634 O O . LEU A 1 336 ? -15.977 15.953 -1.516 1 88.31 336 LEU A O 1
ATOM 2638 N N . GLU A 1 337 ? -16.547 18.031 -2.113 1 85.06 337 GLU A N 1
ATOM 2639 C CA . GLU A 1 337 ? -15.281 18.281 -2.807 1 85.06 337 GLU A CA 1
ATOM 2640 C C . GLU A 1 337 ? -14.109 18.281 -1.834 1 85.06 337 GLU A C 1
ATOM 2642 O O . GLU A 1 337 ? -12.969 18.031 -2.232 1 85.06 337 GLU A O 1
ATOM 2647 N N . LYS A 1 338 ? -14.492 18.5 -0.632 1 81.31 338 LYS A N 1
ATOM 2648 C CA . LYS A 1 338 ? -13.438 18.578 0.375 1 81.31 338 LYS A CA 1
ATOM 2649 C C . LYS A 1 338 ? -13.383 17.297 1.204 1 81.31 338 LYS A C 1
ATOM 2651 O O . LYS A 1 338 ? -12.305 16.797 1.519 1 81.31 338 LYS A O 1
ATOM 2656 N N . ARG A 1 339 ? -14.594 16.859 1.592 1 84.5 339 ARG A N 1
ATOM 2657 C CA . ARG A 1 339 ? -14.617 15.656 2.414 1 84.5 339 ARG A CA 1
ATOM 2658 C C . ARG A 1 339 ? -14.18 14.438 1.61 1 84.5 339 ARG A C 1
ATOM 2660 O O . ARG A 1 339 ? -13.578 13.508 2.158 1 84.5 339 ARG A O 1
ATOM 2667 N N . LEU A 1 340 ? -14.469 14.328 0.335 1 83.94 340 LEU A N 1
ATOM 2668 C CA . LEU A 1 340 ? -14.023 13.32 -0.618 1 83.94 340 LEU A CA 1
ATOM 2669 C C . LEU A 1 340 ? -14.445 11.922 -0.169 1 83.94 340 LEU A C 1
ATOM 2671 O O . LEU A 1 340 ? -13.656 10.984 -0.223 1 83.94 340 LEU A O 1
ATOM 2675 N N . CYS A 1 341 ? -15.602 11.758 0.385 1 88.75 341 CYS A N 1
ATOM 2676 C CA . CYS A 1 341 ? -16.172 10.469 0.76 1 88.75 341 CYS A CA 1
ATOM 2677 C C . CYS A 1 341 ? -17.703 10.523 0.737 1 88.75 341 CYS A C 1
ATOM 2679 O O . CYS A 1 341 ? -18.281 11.609 0.815 1 88.75 341 CYS A O 1
ATOM 2681 N N . TYR A 1 342 ? -18.344 9.289 0.649 1 90.75 342 TYR A N 1
ATOM 2682 C CA . TYR A 1 342 ? -19.797 9.18 0.644 1 90.75 342 TYR A CA 1
ATOM 2683 C C . TYR A 1 342 ? -20.297 8.461 1.889 1 90.75 342 TYR A C 1
ATOM 2685 O O . TYR A 1 342 ? -19.703 7.477 2.324 1 90.75 342 TYR A O 1
ATOM 2693 N N . PHE A 1 343 ? -21.344 9.047 2.439 1 90.75 343 PHE A N 1
ATOM 2694 C CA . PHE A 1 343 ? -22.094 8.281 3.434 1 90.75 343 PHE A CA 1
ATOM 2695 C C . PHE A 1 343 ? -23.031 7.293 2.76 1 90.75 343 PHE A C 1
ATOM 2697 O O . PHE A 1 343 ? -23.422 7.488 1.611 1 90.75 343 PHE A O 1
ATOM 2704 N N . ASP A 1 344 ? -23.312 6.195 3.439 1 83.5 344 ASP A N 1
ATOM 2705 C CA . ASP A 1 344 ? -24.094 5.105 2.869 1 83.5 344 ASP A CA 1
ATOM 2706 C C . ASP A 1 344 ? -25.422 5.617 2.307 1 83.5 344 ASP A C 1
ATOM 2708 O O . ASP A 1 344 ? -25.906 5.125 1.282 1 83.5 344 ASP A O 1
ATOM 2712 N N . ASP A 1 345 ? -25.969 6.648 2.801 1 82.25 345 ASP A N 1
ATOM 2713 C CA . ASP A 1 345 ? -27.297 7.113 2.438 1 82.25 345 ASP A CA 1
ATOM 2714 C C . ASP A 1 345 ? -27.234 8.219 1.389 1 82.25 345 ASP A C 1
ATOM 2716 O O . ASP A 1 345 ? -28.266 8.711 0.924 1 82.25 345 ASP A O 1
ATOM 2720 N N . GLU A 1 346 ? -26.094 8.57 0.975 1 85.06 346 GLU A N 1
ATOM 2721 C CA . GLU A 1 346 ? -25.953 9.711 0.071 1 85.06 346 GLU A CA 1
ATOM 2722 C C . GLU A 1 346 ? -26.047 9.266 -1.388 1 85.06 346 GLU A C 1
ATOM 2724 O O . GLU A 1 346 ? -26.375 10.07 -2.264 1 85.06 346 GLU A O 1
ATOM 2729 N N . MET A 1 347 ? -25.672 8.07 -1.699 1 77.75 347 MET A N 1
ATOM 2730 C CA . MET A 1 347 ? -25.781 7.617 -3.084 1 77.75 347 MET A CA 1
ATOM 2731 C C . MET A 1 347 ? -27.188 7.094 -3.381 1 77.75 347 MET A C 1
ATOM 2733 O O . MET A 1 347 ? -27.688 6.227 -2.668 1 77.75 347 MET A O 1
ATOM 2737 N N . PRO A 1 348 ? -27.781 7.785 -4.414 1 67.12 348 PRO A N 1
ATOM 2738 C CA . PRO A 1 348 ? -29.156 7.375 -4.715 1 67.12 348 PRO A CA 1
ATOM 2739 C C . PRO A 1 348 ? -29.25 5.938 -5.215 1 67.12 348 PRO A C 1
ATOM 2741 O O . PRO A 1 348 ? -28.422 5.5 -6.004 1 67.12 348 PRO A O 1
ATOM 2744 N N . GLY A 1 349 ? -30.219 5.133 -4.727 1 62.56 349 GLY A N 1
ATOM 2745 C CA . GLY A 1 349 ? -30.562 3.822 -5.246 1 62.56 349 GLY A CA 1
ATOM 2746 C C . GLY A 1 349 ? -29.906 2.684 -4.492 1 62.56 349 GLY A C 1
ATOM 2747 O O . GLY A 1 349 ? -30.281 1.522 -4.652 1 62.56 349 GLY A O 1
ATOM 2748 N N . GLU A 1 350 ? -28.844 3.035 -3.773 1 64.5 350 GLU A N 1
ATOM 2749 C CA . GLU A 1 350 ? -28.188 1.953 -3.049 1 64.5 350 GLU A CA 1
ATOM 2750 C C . GLU A 1 350 ? -28.391 2.098 -1.542 1 64.5 350 GLU A C 1
ATOM 2752 O O . GLU A 1 350 ? -28.359 3.211 -1.012 1 64.5 350 GLU A O 1
ATOM 2757 N N . ILE A 1 351 ? -28.828 1.024 -0.952 1 67.62 351 ILE A N 1
ATOM 2758 C CA . ILE A 1 351 ? -28.984 1.022 0.499 1 67.62 351 ILE A CA 1
ATOM 2759 C C . ILE A 1 351 ? -27.609 1.172 1.161 1 67.62 351 ILE A C 1
ATOM 2761 O O . ILE A 1 351 ? -27.453 1.943 2.109 1 67.62 351 ILE A O 1
ATOM 2765 N N . ARG A 1 352 ? -26.703 0.455 0.569 1 81.62 352 ARG A N 1
ATOM 2766 C CA . ARG A 1 352 ? -25.344 0.547 1.1 1 81.62 352 ARG A CA 1
ATOM 2767 C C . ARG A 1 352 ? -24.344 0.809 -0.015 1 81.62 352 ARG A C 1
ATOM 2769 O O . ARG A 1 352 ? -24.125 -0.043 -0.882 1 81.62 352 ARG A O 1
ATOM 2776 N N . TYR A 1 353 ? -23.812 1.871 0.104 1 87.94 353 TYR A N 1
ATOM 2777 C CA . TYR A 1 353 ? -22.812 2.266 -0.882 1 87.94 353 TYR A CA 1
ATOM 2778 C C . TYR A 1 353 ? -21.5 1.554 -0.629 1 87.94 353 TYR A C 1
ATOM 2780 O O . TYR A 1 353 ? -21.094 1.354 0.521 1 87.94 353 TYR A O 1
ATOM 2788 N N . SER A 1 354 ? -20.891 1.095 -1.718 1 87.38 354 SER A N 1
ATOM 2789 C CA . SER A 1 354 ? -19.562 0.503 -1.651 1 87.38 354 SER A CA 1
ATOM 2790 C C . SER A 1 354 ? -18.641 1.096 -2.711 1 87.38 354 SER A C 1
ATOM 2792 O O . SER A 1 354 ? -18.969 1.102 -3.898 1 87.38 354 SER A O 1
ATOM 2794 N N . HIS A 1 355 ? -17.547 1.575 -2.221 1 87.19 355 HIS A N 1
ATOM 2795 C CA . HIS A 1 355 ? -16.531 2.141 -3.117 1 87.19 355 HIS A CA 1
ATOM 2796 C C . HIS A 1 355 ? -16.016 1.094 -4.098 1 87.19 355 HIS A C 1
ATOM 2798 O O . HIS A 1 355 ? -15.891 1.366 -5.293 1 87.19 355 HIS A O 1
ATOM 2804 N N . GLN A 1 356 ? -15.75 -0.102 -3.604 1 87.25 356 GLN A N 1
ATOM 2805 C CA . GLN A 1 356 ? -15.203 -1.185 -4.414 1 87.25 356 GLN A CA 1
ATOM 2806 C C . GLN A 1 356 ? -16.188 -1.623 -5.488 1 87.25 356 GLN A C 1
ATOM 2808 O O . GLN A 1 356 ? -15.805 -1.838 -6.641 1 87.25 356 GLN A O 1
ATOM 2813 N N . SER A 1 357 ? -17.391 -1.721 -5.113 1 87.12 357 SER A N 1
ATOM 2814 C CA . SER A 1 357 ? -18.406 -2.109 -6.082 1 87.12 357 SER A CA 1
ATOM 2815 C C . SER A 1 357 ? -18.609 -1.031 -7.145 1 87.12 357 SER A C 1
ATOM 2817 O O . SER A 1 357 ? -18.875 -1.339 -8.305 1 87.12 357 SER A O 1
ATOM 2819 N N . CYS A 1 358 ? -18.5 0.199 -6.723 1 87.25 358 CYS A N 1
ATOM 2820 C CA . CYS A 1 358 ? -18.625 1.314 -7.656 1 87.25 358 CYS A CA 1
ATOM 2821 C C . CYS A 1 358 ? -17.531 1.275 -8.703 1 87.25 358 CYS A C 1
ATOM 2823 O O . CYS A 1 358 ? -17.781 1.467 -9.891 1 87.25 358 CYS A O 1
ATOM 2825 N N . ILE A 1 359 ? -16.375 0.997 -8.258 1 86.5 359 ILE A N 1
ATOM 2826 C CA . ILE A 1 359 ? -15.242 0.93 -9.18 1 86.5 359 ILE A CA 1
ATOM 2827 C C . ILE A 1 359 ? -15.414 -0.261 -10.125 1 86.5 359 ILE A C 1
ATOM 2829 O O . ILE A 1 359 ? -15.156 -0.152 -11.328 1 86.5 359 ILE A O 1
ATOM 2833 N N . SER A 1 360 ? -15.797 -1.366 -9.57 1 88.38 360 SER A N 1
ATOM 2834 C CA . SER A 1 360 ? -16.047 -2.547 -10.391 1 88.38 360 SER A CA 1
ATOM 2835 C C . SER A 1 360 ? -17.094 -2.268 -11.469 1 88.38 360 SER A C 1
ATOM 2837 O O . SER A 1 360 ? -16.938 -2.695 -12.609 1 88.38 360 SER A O 1
ATOM 2839 N N . ASP A 1 361 ? -18.094 -1.588 -11.07 1 89 361 ASP A N 1
ATOM 2840 C CA . ASP A 1 361 ? -19.156 -1.231 -12.008 1 89 361 ASP A CA 1
ATOM 2841 C C . ASP A 1 361 ? -18.641 -0.296 -13.102 1 89 361 ASP A C 1
ATOM 2843 O O . ASP A 1 361 ? -19.031 -0.407 -14.258 1 89 361 ASP A O 1
ATOM 2847 N N . CYS A 1 362 ? -17.859 0.582 -12.664 1 88.44 362 CYS A N 1
ATOM 2848 C CA . CYS A 1 362 ? -17.281 1.513 -13.617 1 88.44 362 CYS A CA 1
ATOM 2849 C C . CYS A 1 362 ? -16.438 0.775 -14.656 1 88.44 362 CYS A C 1
ATOM 2851 O O . CYS A 1 362 ? -16.516 1.064 -15.852 1 88.44 362 CYS A O 1
ATOM 2853 N N . ILE A 1 363 ? -15.641 -0.166 -14.25 1 87.19 363 ILE A N 1
ATOM 2854 C CA . ILE A 1 363 ? -14.805 -0.962 -15.141 1 87.19 363 ILE A CA 1
ATOM 2855 C C . ILE A 1 363 ? -15.688 -1.805 -16.062 1 87.19 363 ILE A C 1
ATOM 2857 O O . ILE A 1 363 ? -15.445 -1.892 -17.266 1 87.19 363 ILE A O 1
ATOM 2861 N N . ALA A 1 364 ? -16.703 -2.404 -15.461 1 90.69 364 ALA A N 1
ATOM 2862 C CA . ALA A 1 364 ? -17.625 -3.229 -16.234 1 90.69 364 ALA A CA 1
ATOM 2863 C C . ALA A 1 364 ? -18.312 -2.41 -17.328 1 90.69 364 ALA A C 1
ATOM 2865 O O . ALA A 1 364 ? -18.453 -2.877 -18.469 1 90.69 364 ALA A O 1
ATOM 2866 N N . LYS A 1 365 ? -18.688 -1.234 -17 1 90.5 365 LYS A N 1
ATOM 2867 C CA . LYS A 1 365 ? -19.312 -0.355 -17.984 1 90.5 365 LYS A CA 1
ATOM 2868 C C . LYS A 1 365 ? -18.344 0.002 -19.109 1 90.5 365 LYS A C 1
ATOM 2870 O O . LYS A 1 365 ? -18.75 0.086 -20.266 1 90.5 365 LYS A O 1
ATOM 2875 N N . HIS A 1 366 ? -17.188 0.192 -18.703 1 89.94 366 HIS A N 1
ATOM 2876 C CA . HIS A 1 366 ? -16.172 0.501 -19.703 1 89.94 366 HIS A CA 1
ATOM 2877 C C . HIS A 1 366 ? -15.961 -0.673 -20.641 1 89.94 366 HIS A C 1
ATOM 2879 O O . HIS A 1 366 ? -15.867 -0.485 -21.859 1 89.94 366 HIS A O 1
ATOM 2885 N N . ILE A 1 367 ? -15.867 -1.831 -20.141 1 91 367 ILE A N 1
ATOM 2886 C CA . ILE A 1 367 ? -15.703 -3.027 -20.969 1 91 367 ILE A CA 1
ATOM 2887 C C . ILE A 1 367 ? -16.891 -3.176 -21.906 1 91 367 ILE A C 1
ATOM 2889 O O . ILE A 1 367 ? -16.719 -3.416 -23.109 1 91 367 ILE A O 1
ATOM 2893 N N . HIS A 1 368 ? -18.047 -3 -21.359 1 92.69 368 HIS A N 1
ATOM 2894 C CA . HIS A 1 368 ? -19.25 -3.119 -22.156 1 92.69 368 HIS A CA 1
ATOM 2895 C C . HIS A 1 368 ? -19.281 -2.07 -23.266 1 92.69 368 HIS A C 1
ATOM 2897 O O . HIS A 1 368 ? -19.703 -2.354 -24.391 1 92.69 368 HIS A O 1
ATOM 2903 N N . HIS A 1 369 ? -18.844 -0.945 -22.969 1 90.12 369 HIS A N 1
ATOM 2904 C CA . HIS A 1 369 ? -18.844 0.146 -23.922 1 90.12 369 HIS A CA 1
ATOM 2905 C C . HIS A 1 369 ? -17.828 -0.117 -25.047 1 90.12 369 HIS A C 1
ATOM 2907 O O . HIS A 1 369 ? -18.125 0.146 -26.219 1 90.12 369 HIS A O 1
ATOM 2913 N N . MET A 1 370 ? -16.75 -0.665 -24.734 1 92.12 370 MET A N 1
ATOM 2914 C CA . MET A 1 370 ? -15.672 -0.844 -25.703 1 92.12 370 MET A CA 1
ATOM 2915 C C . MET A 1 370 ? -15.859 -2.129 -26.5 1 92.12 370 MET A C 1
ATOM 2917 O O . MET A 1 370 ? -15.578 -2.168 -27.703 1 92.12 370 MET A O 1
ATOM 2921 N N . CYS A 1 371 ? -16.312 -3.205 -25.844 1 93.81 371 CYS A N 1
ATOM 2922 C CA . CYS A 1 371 ? -16.375 -4.508 -26.5 1 93.81 371 CYS A CA 1
ATOM 2923 C C . CYS A 1 371 ? -17.812 -4.91 -26.781 1 93.81 371 CYS A C 1
ATOM 2925 O O . CYS A 1 371 ? -18.062 -5.93 -27.438 1 93.81 371 CYS A O 1
ATOM 2927 N N . ASP A 1 372 ? -18.781 -4.219 -26.328 1 94.12 372 ASP A N 1
ATOM 2928 C CA . ASP A 1 372 ? -20.203 -4.469 -26.531 1 94.12 372 ASP A CA 1
ATOM 2929 C C . ASP A 1 372 ? -20.625 -5.805 -25.922 1 94.12 372 ASP A C 1
ATOM 2931 O O . ASP A 1 372 ? -21.438 -6.527 -26.484 1 94.12 372 ASP A O 1
ATOM 2935 N N . CYS A 1 373 ? -19.953 -6.223 -24.969 1 94.75 373 CYS A N 1
ATOM 2936 C CA . CYS A 1 373 ? -20.266 -7.418 -24.188 1 94.75 373 CYS A CA 1
ATOM 2937 C C . CYS A 1 373 ? -19.688 -7.305 -22.781 1 94.75 373 CYS A C 1
ATOM 2939 O O . CYS A 1 373 ? -18.844 -6.445 -22.516 1 94.75 373 CYS A O 1
ATOM 2941 N N . LEU A 1 374 ? -20.203 -8.102 -21.922 1 94.62 374 LEU A N 1
ATOM 2942 C CA . LEU A 1 374 ? -19.75 -8.148 -20.531 1 94.62 374 LEU A CA 1
ATOM 2943 C C . LEU A 1 374 ? -19.297 -9.555 -20.156 1 94.62 374 LEU A C 1
ATOM 2945 O O . LEU A 1 374 ? -20 -10.531 -20.438 1 94.62 374 LEU A O 1
ATOM 2949 N N . PRO A 1 375 ? -18.094 -9.641 -19.641 1 94.25 375 PRO A N 1
ATOM 2950 C CA . PRO A 1 375 ? -17.703 -10.969 -19.156 1 94.25 375 PRO A CA 1
ATOM 2951 C C . PRO A 1 375 ? -18.75 -11.609 -18.25 1 94.25 375 PRO A C 1
ATOM 2953 O O . PRO A 1 375 ? -19.391 -10.906 -17.469 1 94.25 375 PRO A O 1
ATOM 2956 N N . PHE A 1 376 ? -18.875 -12.922 -18.281 1 94.31 376 PHE A N 1
ATOM 2957 C CA . PHE A 1 376 ? -19.984 -13.633 -17.656 1 94.31 376 PHE A CA 1
ATOM 2958 C C . PHE A 1 376 ? -19.938 -13.5 -16.141 1 94.31 376 PHE A C 1
ATOM 2960 O O . PHE A 1 376 ? -20.938 -13.695 -15.461 1 94.31 376 PHE A O 1
ATOM 2967 N N . TYR A 1 377 ? -18.75 -13.188 -15.586 1 92.94 377 TYR A N 1
ATOM 2968 C CA . TYR A 1 377 ? -18.609 -13.203 -14.133 1 92.94 377 TYR A CA 1
ATOM 2969 C C . TYR A 1 377 ? -18.969 -11.852 -13.531 1 92.94 377 TYR A C 1
ATOM 2971 O O . TYR A 1 377 ? -19.047 -11.703 -12.312 1 92.94 377 TYR A O 1
ATOM 2979 N N . TYR A 1 378 ? -19.219 -10.867 -14.328 1 91.88 378 TYR A N 1
ATOM 2980 C CA . TYR A 1 378 ? -19.703 -9.594 -13.812 1 91.88 378 TYR A CA 1
ATOM 2981 C C . TYR A 1 378 ? -21.203 -9.625 -13.602 1 91.88 378 TYR A C 1
ATOM 2983 O O . TYR A 1 378 ? -21.938 -10.234 -14.383 1 91.88 378 TYR A O 1
ATOM 2991 N N . PRO A 1 379 ? -21.609 -8.938 -12.5 1 86.81 379 PRO A N 1
ATOM 2992 C CA . PRO A 1 379 ? -23.062 -8.805 -12.359 1 86.81 379 PRO A CA 1
ATOM 2993 C C . PRO A 1 379 ? -23.688 -7.945 -13.453 1 86.81 379 PRO A C 1
ATOM 2995 O O . PRO A 1 379 ? -23.078 -6.969 -13.898 1 86.81 379 PRO A O 1
ATOM 2998 N N . GLU A 1 380 ? -24.797 -8.383 -13.977 1 81.06 380 GLU A N 1
ATOM 2999 C CA . GLU A 1 380 ? -25.469 -7.652 -15.047 1 81.06 380 GLU A CA 1
ATOM 3000 C C . GLU A 1 380 ? -26.156 -6.398 -14.516 1 81.06 380 GLU A C 1
ATOM 3002 O O . GLU A 1 380 ? -26.891 -6.457 -13.523 1 81.06 380 GLU A O 1
ATOM 3007 N N . ALA A 1 381 ? -25.797 -5.375 -15.156 1 69.56 381 ALA A N 1
ATOM 3008 C CA . ALA A 1 381 ? -26.453 -4.121 -14.789 1 69.56 381 ALA A CA 1
ATOM 3009 C C . ALA A 1 381 ? -27.906 -4.117 -15.242 1 69.56 381 ALA A C 1
ATOM 3011 O O . ALA A 1 381 ? -28.781 -3.592 -14.539 1 69.56 381 ALA A O 1
ATOM 3012 N N . HIS A 1 382 ? -28.125 -4.613 -16.422 1 72.56 382 HIS A N 1
ATOM 3013 C CA . HIS A 1 382 ? -29.484 -4.738 -16.938 1 72.56 382 HIS A CA 1
ATOM 3014 C C . HIS A 1 382 ? -29.688 -6.074 -17.641 1 72.56 382 HIS A C 1
ATOM 3016 O O . HIS A 1 382 ? -28.734 -6.664 -18.156 1 72.56 382 HIS A O 1
ATOM 3022 N N . LYS A 1 383 ? -30.938 -6.438 -17.562 1 75.81 383 LYS A N 1
ATOM 3023 C CA . LYS A 1 383 ? -31.297 -7.711 -18.188 1 75.81 383 LYS A CA 1
ATOM 3024 C C . LYS A 1 383 ? -31.062 -7.676 -19.688 1 75.81 383 LYS A C 1
ATOM 3026 O O . LYS A 1 383 ? -31.391 -6.684 -20.344 1 75.81 383 LYS A O 1
ATOM 3031 N N . GLY A 1 384 ? -30.375 -8.57 -20.203 1 76.81 384 GLY A N 1
ATOM 3032 C CA . GLY A 1 384 ? -30.25 -8.727 -21.641 1 76.81 384 GLY A CA 1
ATOM 3033 C C . GLY A 1 384 ? -28.891 -8.305 -22.172 1 76.81 384 GLY A C 1
ATOM 3034 O O . GLY A 1 384 ? -28.688 -8.227 -23.391 1 76.81 384 GLY A O 1
ATOM 3035 N N . MET A 1 385 ? -28.031 -8.016 -21.312 1 86.31 385 MET A N 1
ATOM 3036 C CA . MET A 1 385 ? -26.688 -7.652 -21.766 1 86.31 385 MET A CA 1
ATOM 3037 C C . MET A 1 385 ? -25.984 -8.859 -22.391 1 86.31 385 MET A C 1
ATOM 3039 O O . MET A 1 385 ? -26.062 -9.969 -21.859 1 86.31 385 MET A O 1
ATOM 3043 N N . LYS A 1 386 ? -25.406 -8.578 -23.5 1 91.62 386 LYS A N 1
ATOM 3044 C CA . LYS A 1 386 ? -24.672 -9.648 -24.188 1 91.62 386 LYS A CA 1
ATOM 3045 C C . LYS A 1 386 ? -23.469 -10.094 -23.359 1 91.62 386 LYS A C 1
ATOM 3047 O O . LYS A 1 386 ? -22.719 -9.266 -22.844 1 91.62 386 LYS A O 1
ATOM 3052 N N . THR A 1 387 ? -23.344 -11.359 -23.188 1 94.5 387 THR A N 1
ATOM 3053 C CA . THR A 1 387 ? -22.188 -11.938 -22.484 1 94.5 387 THR A CA 1
ATOM 3054 C C . THR A 1 387 ? -21.047 -12.203 -23.453 1 94.5 387 THR A C 1
ATOM 3056 O O . THR A 1 387 ? -21.266 -12.68 -24.578 1 94.5 387 THR A O 1
ATOM 3059 N N . CYS A 1 388 ? -19.844 -11.914 -23.031 1 94.62 388 CYS A N 1
ATOM 3060 C CA . CYS A 1 388 ? -18.688 -12.133 -23.875 1 94.62 388 CYS A CA 1
ATOM 3061 C C . CYS A 1 388 ? -18.453 -13.625 -24.109 1 94.62 388 CYS A C 1
ATOM 3063 O O . CYS A 1 388 ? -18.672 -14.438 -23.219 1 94.62 388 CYS A O 1
ATOM 3065 N N . TYR A 1 389 ? -18.062 -13.906 -25.281 1 95.06 389 TYR A N 1
ATOM 3066 C CA . TYR A 1 389 ? -17.703 -15.266 -25.656 1 95.06 389 TYR A CA 1
ATOM 3067 C C . TYR A 1 389 ? -16.297 -15.32 -26.234 1 95.06 389 TYR A C 1
ATOM 3069 O O . TYR A 1 389 ? -15.523 -14.367 -26.094 1 95.06 389 TYR A O 1
ATOM 3077 N N . LEU A 1 390 ? -15.844 -16.406 -26.75 1 94.38 390 LEU A N 1
ATOM 3078 C CA . LEU A 1 390 ? -14.484 -16.625 -27.219 1 94.38 390 LEU A CA 1
ATOM 3079 C C . LEU A 1 390 ? -14.156 -15.672 -28.375 1 94.38 390 LEU A C 1
ATOM 3081 O O . LEU A 1 390 ? -13 -15.266 -28.531 1 94.38 390 LEU A O 1
ATOM 3085 N N . SER A 1 391 ? -15.125 -15.211 -29.125 1 91.69 391 SER A N 1
ATOM 3086 C CA . SER A 1 391 ? -14.922 -14.289 -30.234 1 91.69 391 SER A CA 1
ATOM 3087 C C . SER A 1 391 ? -14.562 -12.891 -29.75 1 91.69 391 SER A C 1
ATOM 3089 O O . SER A 1 391 ? -14.008 -12.086 -30.5 1 91.69 391 SER A O 1
ATOM 3091 N N . ASP A 1 392 ? -14.898 -12.664 -28.5 1 93.38 392 ASP A N 1
ATOM 3092 C CA . ASP A 1 392 ? -14.703 -11.32 -27.969 1 93.38 392 ASP A CA 1
ATOM 3093 C C . ASP A 1 392 ? -13.375 -11.219 -27.203 1 93.38 392 ASP A C 1
ATOM 3095 O O . ASP A 1 392 ? -13.047 -10.164 -26.672 1 93.38 392 ASP A O 1
ATOM 3099 N N . ILE A 1 393 ? -12.594 -12.25 -27.109 1 92 393 ILE A N 1
ATOM 3100 C CA . ILE A 1 393 ? -11.383 -12.305 -26.312 1 92 393 ILE A CA 1
ATOM 3101 C C . ILE A 1 393 ? -10.367 -11.297 -26.828 1 92 393 ILE A C 1
ATOM 3103 O O . ILE A 1 393 ? -9.656 -10.664 -26.047 1 92 393 ILE A O 1
ATOM 3107 N N . ASN A 1 394 ? -10.289 -11.109 -28.125 1 89.06 394 ASN A N 1
ATOM 3108 C CA . ASN A 1 394 ? -9.344 -10.156 -28.688 1 89.06 394 ASN A CA 1
ATOM 3109 C C . ASN A 1 394 ? -9.641 -8.734 -28.234 1 89.06 394 ASN A C 1
ATOM 3111 O O . ASN A 1 394 ? -8.711 -7.957 -27.969 1 89.06 394 ASN A O 1
ATOM 3115 N N . CYS A 1 395 ? -10.859 -8.492 -28.172 1 91.62 395 CYS A N 1
ATOM 3116 C CA . CYS A 1 395 ? -11.234 -7.176 -27.688 1 91.62 395 CYS A CA 1
ATOM 3117 C C . CYS A 1 395 ? -10.867 -7.016 -26.219 1 91.62 395 CYS A C 1
ATOM 3119 O O . CYS A 1 395 ? -10.344 -5.977 -25.812 1 91.62 395 CYS A O 1
ATOM 3121 N N . LEU A 1 396 ? -11.141 -8.031 -25.422 1 89.94 396 LEU A N 1
ATOM 3122 C CA . LEU A 1 396 ? -10.828 -7.988 -24 1 89.94 396 LEU A CA 1
ATOM 3123 C C . LEU A 1 396 ? -9.336 -7.809 -23.766 1 89.94 396 LEU A C 1
ATOM 3125 O O . LEU A 1 396 ? -8.922 -7.086 -22.859 1 89.94 396 LEU A O 1
ATOM 3129 N N . LEU A 1 397 ? -8.562 -8.383 -24.578 1 86.19 397 LEU A N 1
ATOM 3130 C CA . LEU A 1 397 ? -7.113 -8.266 -24.484 1 86.19 397 LEU A CA 1
ATOM 3131 C C . LEU A 1 397 ? -6.656 -6.863 -24.875 1 86.19 397 LEU A C 1
ATOM 3133 O O . LEU A 1 397 ? -5.738 -6.309 -24.266 1 86.19 397 LEU A O 1
ATOM 3137 N N . SER A 1 398 ? -7.309 -6.324 -25.797 1 84.81 398 SER A N 1
ATOM 3138 C CA . SER A 1 398 ? -6.906 -5.02 -26.312 1 84.81 398 SER A CA 1
ATOM 3139 C C . SER A 1 398 ? -7.211 -3.912 -25.312 1 84.81 398 SER A C 1
ATOM 3141 O O . SER A 1 398 ? -6.504 -2.904 -25.25 1 84.81 398 SER A O 1
ATOM 3143 N N . ILE A 1 399 ? -8.211 -4.164 -24.562 1 85 399 ILE A N 1
ATOM 3144 C CA . ILE A 1 399 ? -8.633 -3.082 -23.672 1 85 399 ILE A CA 1
ATOM 3145 C C . ILE A 1 399 ? -7.926 -3.221 -22.328 1 85 399 ILE A C 1
ATOM 3147 O O . ILE A 1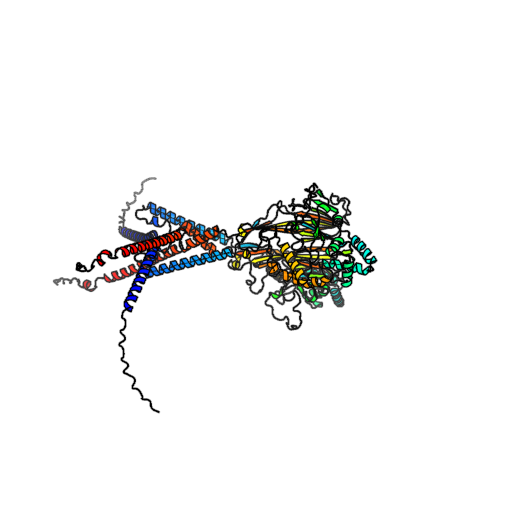 399 ? -8.055 -2.354 -21.453 1 85 399 ILE A O 1
ATOM 3151 N N . ARG A 1 400 ? -7.211 -4.164 -22.078 1 79.5 400 ARG A N 1
ATOM 3152 C CA . ARG A 1 400 ? -6.523 -4.41 -20.812 1 79.5 400 ARG A CA 1
ATOM 3153 C C . ARG A 1 400 ? -5.648 -3.223 -20.422 1 79.5 400 ARG A C 1
ATOM 3155 O O . ARG A 1 400 ? -5.598 -2.84 -19.25 1 79.5 400 ARG A O 1
ATOM 3162 N N . LYS A 1 401 ? -5.043 -2.639 -21.422 1 74.5 401 LYS A N 1
ATOM 3163 C CA . LYS A 1 401 ? -4.168 -1.502 -21.156 1 74.5 401 LYS A CA 1
ATOM 3164 C C . LYS A 1 401 ? -4.973 -0.238 -20.875 1 74.5 401 LYS A C 1
ATOM 3166 O O . LYS A 1 401 ? -4.492 0.671 -20.203 1 74.5 401 LYS A O 1
ATOM 3171 N N . SER A 1 402 ? -6.137 -0.333 -21.359 1 78.5 402 SER A N 1
ATOM 3172 C CA . SER A 1 402 ? -6.938 0.88 -21.234 1 78.5 402 SER A CA 1
ATOM 3173 C C . SER A 1 402 ? -7.699 0.916 -19.922 1 78.5 402 SER A C 1
ATOM 3175 O O . SER A 1 402 ? -8.148 1.979 -19.484 1 78.5 402 SER A O 1
ATOM 3177 N N . ILE A 1 403 ? -7.789 -0.214 -19.297 1 73.94 403 ILE A N 1
ATOM 3178 C CA . ILE A 1 403 ? -8.633 -0.325 -18.109 1 73.94 403 ILE A CA 1
ATOM 3179 C C . ILE A 1 403 ? -8.055 0.528 -16.984 1 73.94 403 ILE A C 1
ATOM 3181 O O . ILE A 1 403 ? -8.758 1.346 -16.391 1 73.94 403 ILE A O 1
ATOM 3185 N N . PRO A 1 404 ? -6.789 0.438 -16.844 1 68.69 404 PRO A N 1
ATOM 3186 C CA . PRO A 1 404 ? -6.234 1.28 -15.781 1 68.69 404 PRO A CA 1
ATOM 3187 C C . PRO A 1 404 ? -6.332 2.771 -16.094 1 68.69 404 PRO A C 1
ATOM 3189 O O . PRO A 1 404 ? -6.551 3.584 -15.195 1 68.69 404 PRO A O 1
ATOM 3192 N N . HIS A 1 405 ? -6.266 3.07 -17.297 1 70.88 405 HIS A N 1
ATOM 3193 C CA . HIS A 1 405 ? -6.387 4.465 -17.703 1 70.88 405 HIS A CA 1
ATOM 3194 C C . HIS A 1 405 ? -7.812 4.973 -17.516 1 70.88 405 HIS A C 1
ATOM 3196 O O . HIS A 1 405 ? -8.023 6.109 -17.078 1 70.88 405 HIS A O 1
ATOM 3202 N N . HIS A 1 406 ? -8.656 4.113 -17.797 1 72.31 406 HIS A N 1
ATOM 3203 C CA . HIS A 1 406 ? -10.055 4.492 -17.641 1 72.31 406 HIS A CA 1
ATOM 3204 C C . HIS A 1 406 ? -10.43 4.629 -16.172 1 72.31 406 HIS A C 1
ATOM 3206 O O . HIS A 1 406 ? -11.195 5.52 -15.797 1 72.31 406 HIS A O 1
ATOM 3212 N N . ALA A 1 407 ? -9.875 3.773 -15.492 1 67.56 407 ALA A N 1
ATOM 3213 C CA . ALA A 1 407 ? -10.156 3.83 -14.055 1 67.56 407 ALA A CA 1
ATOM 3214 C C . ALA A 1 407 ? -9.711 5.164 -13.461 1 67.56 407 ALA A C 1
ATOM 3216 O O . ALA A 1 407 ? -10.227 5.586 -12.422 1 67.56 407 ALA A O 1
ATOM 3217 N N . ASN A 1 408 ? -8.828 5.824 -14.219 1 66.38 408 ASN A N 1
ATOM 3218 C CA . ASN A 1 408 ? -8.305 7.109 -13.766 1 66.38 408 ASN A CA 1
ATOM 3219 C C . ASN A 1 408 ? -9.039 8.273 -14.422 1 66.38 408 ASN A C 1
ATOM 3221 O O . ASN A 1 408 ? -8.742 9.438 -14.141 1 66.38 408 ASN A O 1
ATOM 3225 N N . THR A 1 409 ? -10.016 7.93 -15.109 1 74.56 409 THR A N 1
ATOM 3226 C CA . THR A 1 409 ? -10.789 8.977 -15.773 1 74.56 409 THR A CA 1
ATOM 3227 C C . THR A 1 409 ? -11.766 9.625 -14.797 1 74.56 409 THR A C 1
ATOM 3229 O O . THR A 1 409 ? -11.992 9.109 -13.703 1 74.56 409 THR A O 1
ATOM 3232 N N . GLU A 1 410 ? -12.312 10.633 -15.258 1 75.88 410 GLU A N 1
ATOM 3233 C CA . GLU A 1 410 ? -13.227 11.43 -14.445 1 75.88 410 GLU A CA 1
ATOM 3234 C C . GLU A 1 410 ? -14.484 10.641 -14.102 1 75.88 410 GLU A C 1
ATOM 3236 O O . GLU A 1 410 ? -15.07 10.828 -13.031 1 75.88 410 GLU A O 1
ATOM 3241 N N . THR A 1 411 ? -14.758 9.703 -14.922 1 79.12 411 THR A N 1
ATOM 3242 C CA . THR A 1 411 ? -15.984 8.938 -14.703 1 79.12 411 THR A CA 1
ATOM 3243 C C . THR A 1 411 ? -15.836 8.023 -13.492 1 79.12 411 THR A C 1
ATOM 3245 O O . THR A 1 411 ? -16.719 7.957 -12.641 1 79.12 411 THR A O 1
ATOM 3248 N N . CYS A 1 412 ? -14.711 7.344 -13.422 1 83.38 412 CYS A N 1
ATOM 3249 C CA . CYS A 1 412 ? -14.531 6.414 -12.32 1 83.38 412 CYS A CA 1
ATOM 3250 C C . CYS A 1 412 ? -14.062 7.141 -11.062 1 83.38 412 CYS A C 1
ATOM 3252 O O . CYS A 1 412 ? -14.211 6.625 -9.953 1 83.38 412 CYS A O 1
ATOM 3254 N N . LYS A 1 413 ? -13.633 8.352 -11.281 1 79.19 413 LYS A N 1
ATOM 3255 C CA . LYS A 1 413 ? -13.203 9.148 -10.141 1 79.19 413 LYS A CA 1
ATOM 3256 C C . LYS A 1 413 ? -14.406 9.617 -9.32 1 79.19 413 LYS A C 1
ATOM 3258 O O . LYS A 1 413 ? -14.25 10.047 -8.172 1 79.19 413 LYS A O 1
ATOM 3263 N N . LYS A 1 414 ? -15.531 9.508 -9.914 1 84 414 LYS A N 1
ATOM 3264 C CA . LYS A 1 414 ? -16.75 9.844 -9.172 1 84 414 LYS A CA 1
ATOM 3265 C C . LYS A 1 414 ? -17.016 8.828 -8.062 1 84 414 LYS A C 1
ATOM 3267 O O . LYS A 1 414 ? -17.797 9.094 -7.148 1 84 414 LYS A O 1
ATOM 3272 N N . CYS A 1 415 ? -16.312 7.672 -8.211 1 87.31 415 CYS A N 1
ATOM 3273 C CA . CYS A 1 415 ? -16.422 6.688 -7.133 1 87.31 415 CYS A CA 1
ATOM 3274 C C . CYS A 1 415 ? -15.547 7.086 -5.949 1 87.31 415 CYS A C 1
ATOM 3276 O O . CYS A 1 415 ? -14.359 6.742 -5.902 1 87.31 415 CYS A O 1
ATOM 3278 N N . LEU A 1 416 ? -16.203 7.75 -4.988 1 88.06 416 LEU A N 1
ATOM 3279 C CA . LEU A 1 416 ? -15.469 8.195 -3.805 1 88.06 416 LEU A CA 1
ATOM 3280 C C . LEU A 1 416 ? -15.469 7.113 -2.729 1 88.06 416 LEU A C 1
ATOM 3282 O O . LEU A 1 416 ? -16.391 6.289 -2.672 1 88.06 416 LEU A O 1
ATOM 3286 N N . PRO A 1 417 ? -14.5 7.152 -1.913 1 88.25 417 PRO A N 1
ATOM 3287 C CA . PRO A 1 417 ? -14.492 6.199 -0.802 1 88.25 417 PRO A CA 1
ATOM 3288 C C . PRO A 1 417 ? -15.648 6.414 0.171 1 88.25 417 PRO A C 1
ATOM 3290 O O . PRO A 1 417 ? -16.281 7.473 0.156 1 88.25 417 PRO A O 1
ATOM 3293 N N . GLN A 1 418 ? -15.852 5.363 0.941 1 89.88 418 GLN A N 1
ATOM 3294 C CA . GLN A 1 418 ? -16.891 5.461 1.963 1 89.88 418 GLN A CA 1
ATOM 3295 C C . GLN A 1 418 ? -16.375 6.211 3.193 1 89.88 418 GLN A C 1
ATOM 3297 O O . GLN A 1 418 ? -15.227 6.027 3.605 1 89.88 418 GLN A O 1
ATOM 3302 N N . CYS A 1 419 ? -17.234 7.055 3.785 1 89.81 419 CYS A N 1
ATOM 3303 C CA . CYS A 1 419 ? -16.875 7.758 5.008 1 89.81 419 CYS A CA 1
ATOM 3304 C C . CYS A 1 419 ? -16.734 6.793 6.176 1 89.81 419 CYS A C 1
ATOM 3306 O O . CYS A 1 419 ? -15.969 7.035 7.109 1 89.81 419 CYS A O 1
ATOM 3308 N N . THR A 1 420 ? -17.578 5.805 6.098 1 90.62 420 THR A N 1
ATOM 3309 C CA . THR A 1 420 ? -17.484 4.723 7.074 1 90.62 420 THR A CA 1
ATOM 3310 C C . THR A 1 420 ? -17.281 3.381 6.375 1 90.62 420 THR A C 1
ATOM 3312 O O . THR A 1 420 ? -18.078 2.998 5.516 1 90.62 420 THR A O 1
ATOM 3315 N N . ASP A 1 421 ? -16.188 2.785 6.723 1 89.69 421 ASP A N 1
ATOM 3316 C CA . ASP A 1 421 ? -15.844 1.558 6.012 1 89.69 421 ASP A CA 1
ATOM 3317 C C . ASP A 1 421 ? -15.031 0.62 6.906 1 89.69 421 ASP A C 1
ATOM 3319 O O . ASP A 1 421 ? -14.516 1.036 7.945 1 89.69 421 ASP A O 1
ATOM 3323 N N . MET A 1 422 ? -15.125 -0.676 6.551 1 89.12 422 MET A N 1
ATOM 3324 C CA . MET A 1 422 ? -14.312 -1.705 7.199 1 89.12 422 MET A CA 1
ATOM 3325 C C . MET A 1 422 ? -13.352 -2.342 6.203 1 89.12 422 MET A C 1
ATOM 3327 O O . MET A 1 422 ? -13.773 -2.861 5.168 1 89.12 422 MET A O 1
ATOM 3331 N N . LEU A 1 423 ? -12.109 -2.264 6.477 1 89.12 423 LEU A N 1
ATOM 3332 C CA . LEU A 1 423 ? -11.086 -2.857 5.629 1 89.12 423 LEU A CA 1
ATOM 3333 C C . LEU A 1 423 ? -10.5 -4.109 6.277 1 89.12 423 LEU A C 1
ATOM 3335 O O . LEU A 1 423 ? -10.297 -4.148 7.492 1 89.12 423 LEU A O 1
ATOM 3339 N N . TYR A 1 424 ? -10.242 -5.117 5.453 1 91.94 424 TYR A N 1
ATOM 3340 C CA . TYR A 1 424 ? -9.672 -6.363 5.953 1 91.94 424 TYR A CA 1
ATOM 3341 C C . TYR A 1 424 ? -8.266 -6.586 5.398 1 91.94 424 TYR A C 1
ATOM 3343 O O . TYR A 1 424 ? -8.008 -6.305 4.227 1 91.94 424 TYR A O 1
ATOM 3351 N N . THR A 1 425 ? -7.383 -7.023 6.18 1 89.88 425 THR A N 1
ATOM 3352 C CA . THR A 1 425 ? -6.074 -7.523 5.77 1 89.88 425 THR A CA 1
ATOM 3353 C C . THR A 1 425 ? -5.91 -8.992 6.16 1 89.88 425 THR A C 1
ATOM 3355 O O . THR A 1 425 ? -6.461 -9.438 7.172 1 89.88 425 THR A O 1
ATOM 3358 N N . ILE A 1 426 ? -5.172 -9.711 5.324 1 93.38 426 ILE A N 1
ATOM 3359 C CA . ILE A 1 426 ? -5.066 -11.141 5.59 1 93.38 426 ILE A CA 1
ATOM 3360 C C . ILE A 1 426 ? -3.598 -11.539 5.711 1 93.38 426 ILE A C 1
ATOM 3362 O O . ILE A 1 426 ? -2.727 -10.906 5.105 1 93.38 426 ILE A O 1
ATOM 3366 N N . ASN A 1 427 ? -3.391 -12.484 6.496 1 92.06 427 ASN A N 1
ATOM 3367 C CA . ASN A 1 427 ? -2.092 -13.133 6.652 1 92.06 427 ASN A CA 1
ATOM 3368 C C . ASN A 1 427 ? -2.201 -14.648 6.535 1 92.06 427 ASN A C 1
ATOM 3370 O O . ASN A 1 427 ? -2.391 -15.344 7.535 1 92.06 427 ASN A O 1
ATOM 3374 N N . PRO A 1 428 ? -1.978 -15.133 5.34 1 94.44 428 PRO A N 1
ATOM 3375 C CA . PRO A 1 428 ? -2.117 -16.578 5.121 1 94.44 428 PRO A CA 1
ATOM 3376 C C . PRO A 1 428 ? -0.841 -17.344 5.445 1 94.44 428 PRO A C 1
ATOM 3378 O O . PRO A 1 428 ? 0.263 -16.828 5.238 1 94.44 428 PRO A O 1
ATOM 3381 N N . GLU A 1 429 ? -1.018 -18.5 6.02 1 92.62 429 GLU A N 1
ATOM 3382 C CA . GLU A 1 429 ? 0.043 -19.469 6.254 1 92.62 429 GLU A CA 1
ATOM 3383 C C . GLU A 1 429 ? -0.417 -20.891 5.898 1 92.62 429 GLU A C 1
ATOM 3385 O O . GLU A 1 429 ? -1.526 -21.297 6.254 1 92.62 429 GLU A O 1
ATOM 3390 N N . TYR A 1 430 ? 0.332 -21.562 5.082 1 92.56 430 TYR A N 1
ATOM 3391 C CA . TYR A 1 430 ? -0.055 -22.938 4.773 1 92.56 430 TYR A CA 1
ATOM 3392 C C . TYR A 1 430 ? 1.104 -23.891 5.012 1 92.56 430 TYR A C 1
ATOM 3394 O O . TYR A 1 430 ? 2.27 -23.516 4.883 1 92.56 430 TYR A O 1
ATOM 3402 N N . VAL A 1 431 ? 0.778 -25.109 5.406 1 92.12 431 VAL A N 1
ATOM 3403 C CA . VAL A 1 431 ? 1.746 -26.156 5.719 1 92.12 431 VAL A CA 1
ATOM 3404 C C . VAL A 1 431 ? 1.276 -27.484 5.137 1 92.12 431 VAL A C 1
ATOM 3406 O O . VAL A 1 431 ? 0.088 -27.812 5.195 1 92.12 431 VAL A O 1
ATOM 3409 N N . LYS A 1 432 ? 2.23 -28.203 4.562 1 93.56 432 LYS A N 1
ATOM 3410 C CA . LYS A 1 432 ? 1.903 -29.531 4.043 1 93.56 432 LYS A CA 1
ATOM 3411 C C . LYS A 1 432 ? 1.606 -30.5 5.176 1 93.56 432 LYS A C 1
ATOM 3413 O O . LYS A 1 432 ? 2.305 -30.516 6.191 1 93.56 432 LYS A O 1
ATOM 3418 N N . MET A 1 433 ? 0.562 -31.281 4.98 1 93.88 433 MET A N 1
ATOM 3419 C CA . MET A 1 433 ? 0.168 -32.219 6.02 1 93.88 433 MET A CA 1
ATOM 3420 C C . MET A 1 433 ? 0.965 -33.531 5.902 1 93.88 433 MET A C 1
ATOM 3422 O O . MET A 1 433 ? 1.359 -33.906 4.805 1 93.88 433 MET A O 1
ATOM 3426 N N . GLU A 1 434 ? 1.24 -34.094 6.996 1 92.56 434 GLU A N 1
ATOM 3427 C CA . GLU A 1 434 ? 1.857 -35.406 7.113 1 92.56 434 GLU A CA 1
ATOM 3428 C C . GLU A 1 434 ? 1.016 -36.344 7.984 1 92.56 434 GLU A C 1
ATOM 3430 O O . GLU A 1 434 ? 0.226 -35.875 8.812 1 92.56 434 GLU A O 1
ATOM 3435 N N . ASN A 1 435 ? 1.134 -37.594 7.688 1 89 435 ASN A N 1
ATOM 3436 C CA . ASN A 1 435 ? 0.384 -38.562 8.484 1 89 435 ASN A CA 1
ATOM 3437 C C . ASN A 1 435 ? 0.996 -38.719 9.875 1 89 435 ASN A C 1
ATOM 3439 O O . ASN A 1 435 ? 1.87 -39.562 10.07 1 89 435 ASN A O 1
ATOM 3443 N N . VAL A 1 436 ? 0.515 -38 10.883 1 90.12 436 VAL A N 1
ATOM 3444 C CA . VAL A 1 436 ? 1.053 -38.062 12.234 1 90.12 436 VAL A CA 1
ATOM 3445 C C . VAL A 1 436 ? -0.023 -38.562 13.195 1 90.12 436 VAL A C 1
ATOM 3447 O O . VAL A 1 436 ? 0.091 -38.375 14.414 1 90.12 436 VAL A O 1
ATOM 3450 N N . GLY A 1 437 ? -1.17 -39.062 12.727 1 86.81 437 GLY A N 1
ATOM 3451 C CA . GLY A 1 437 ? -2.24 -39.594 13.547 1 86.81 437 GLY A CA 1
ATOM 3452 C C . GLY A 1 437 ? -3.156 -38.531 14.125 1 86.81 437 GLY A C 1
ATOM 3453 O O . GLY A 1 437 ? -3.787 -38.75 15.156 1 86.81 437 GLY A O 1
ATOM 3454 N N . PHE A 1 438 ? -3.111 -37.438 13.469 1 87.44 438 PHE A N 1
ATOM 3455 C CA . PHE A 1 438 ? -3.986 -36.344 13.891 1 87.44 438 PHE A CA 1
ATOM 3456 C C . PHE A 1 438 ? -5.422 -36.625 13.461 1 87.44 438 PHE A C 1
ATOM 3458 O O . PHE A 1 438 ? -5.668 -37.094 12.352 1 87.44 438 PHE A O 1
ATOM 3465 N N . ASP A 1 439 ? -6.363 -36.344 14.516 1 87.56 439 ASP A N 1
ATOM 3466 C CA . ASP A 1 439 ? -7.777 -36.531 14.211 1 87.56 439 ASP A CA 1
ATOM 3467 C C . ASP A 1 439 ? -8.625 -35.406 14.797 1 87.56 439 ASP A C 1
ATOM 3469 O O . ASP A 1 439 ? -8.344 -34.938 15.891 1 87.56 439 ASP A O 1
ATOM 3473 N N . SER A 1 440 ? -9.469 -34.875 14.031 1 88.25 440 SER A N 1
ATOM 3474 C CA . SER A 1 440 ? -10.445 -33.875 14.414 1 88.25 440 SER A CA 1
ATOM 3475 C C . SER A 1 440 ? -11.758 -34.062 13.672 1 88.25 440 SER A C 1
ATOM 3477 O O . SER A 1 440 ? -11.828 -34.812 12.711 1 88.25 440 SER A O 1
ATOM 3479 N N . ASP A 1 441 ? -12.797 -33.344 14.188 1 88.12 441 ASP A N 1
ATOM 3480 C CA . ASP A 1 441 ? -14.102 -33.469 13.539 1 88.12 441 ASP A CA 1
ATOM 3481 C C . ASP A 1 441 ? -14.039 -33.031 12.086 1 88.12 441 ASP A C 1
ATOM 3483 O O . ASP A 1 441 ? -14.742 -33.562 11.234 1 88.12 441 ASP A O 1
ATOM 3487 N N . LEU A 1 442 ? -13.25 -32.125 11.836 1 90.81 442 LEU A N 1
ATOM 3488 C CA . LEU A 1 442 ? -13.133 -31.578 10.484 1 90.81 442 LEU A CA 1
ATOM 3489 C C . LEU A 1 442 ? -12.391 -32.562 9.57 1 90.81 442 LEU A C 1
ATOM 3491 O O . LEU A 1 442 ? -12.773 -32.75 8.414 1 90.81 442 LEU A O 1
ATOM 3495 N N . ILE A 1 443 ? -11.398 -33.219 10.055 1 90.06 443 ILE A N 1
ATOM 3496 C CA . ILE A 1 443 ? -10.469 -34 9.234 1 90.06 443 ILE A CA 1
ATOM 3497 C C . ILE A 1 443 ? -10.875 -35.469 9.234 1 90.06 443 ILE A C 1
ATOM 3499 O O . ILE A 1 443 ? -10.492 -36.219 8.336 1 90.06 443 ILE A O 1
ATOM 3503 N N . HIS A 1 444 ? -11.695 -35.875 10.078 1 90.12 444 HIS A N 1
ATOM 3504 C CA . HIS A 1 444 ? -12.023 -37.281 10.297 1 90.12 444 HIS A CA 1
ATOM 3505 C C . HIS A 1 444 ? -12.547 -37.938 9.023 1 90.12 444 HIS A C 1
ATOM 3507 O O . HIS A 1 444 ? -13.461 -37.406 8.383 1 90.12 444 HIS A O 1
ATOM 3513 N N . GLY A 1 445 ? -11.898 -39 8.68 1 89.56 445 GLY A N 1
ATOM 3514 C CA . GLY A 1 445 ? -12.406 -39.812 7.582 1 89.56 445 GLY A CA 1
ATOM 3515 C C . GLY A 1 445 ? -11.875 -39.375 6.227 1 89.56 445 GLY A C 1
ATOM 3516 O O . GLY A 1 445 ? -12.195 -40 5.207 1 89.56 445 GLY A O 1
ATOM 3517 N N . PHE A 1 446 ? -11.156 -38.344 6.219 1 91.94 446 PHE A N 1
ATOM 3518 C CA . PHE A 1 446 ? -10.68 -37.844 4.934 1 91.94 446 PHE A CA 1
ATOM 3519 C C . PHE A 1 446 ? -9.227 -38.219 4.711 1 91.94 446 PHE A C 1
ATOM 3521 O O . PHE A 1 446 ? -8.477 -38.438 5.668 1 91.94 446 PHE A O 1
ATOM 3528 N N . ASN A 1 447 ? -8.922 -38.344 3.424 1 90.25 447 ASN A N 1
ATOM 3529 C CA . ASN A 1 447 ? -7.535 -38.562 3.033 1 90.25 447 ASN A CA 1
ATOM 3530 C C . ASN A 1 447 ? -6.766 -37.25 2.969 1 90.25 447 ASN A C 1
ATOM 3532 O O . ASN A 1 447 ? -7.023 -36.406 2.1 1 90.25 447 ASN A O 1
ATOM 3536 N N . ILE A 1 448 ? -5.754 -37.125 3.732 1 89.56 448 ILE A N 1
ATOM 3537 C CA . ILE A 1 448 ? -5.035 -35.875 3.9 1 89.56 448 ILE A CA 1
ATOM 3538 C C . ILE A 1 448 ? -4.258 -35.531 2.627 1 89.56 448 ILE A C 1
ATOM 3540 O O . ILE A 1 448 ? -3.9 -34.375 2.389 1 89.56 448 ILE A O 1
ATOM 3544 N N . ASN A 1 449 ? -3.951 -36.5 1.776 1 87.56 449 ASN A N 1
ATOM 3545 C CA . ASN A 1 449 ? -3.17 -36.25 0.567 1 87.56 449 ASN A CA 1
ATOM 3546 C C . ASN A 1 449 ? -4.016 -35.625 -0.529 1 87.56 449 ASN A C 1
ATOM 3548 O O . ASN A 1 449 ? -3.486 -34.938 -1.42 1 87.56 449 ASN A O 1
ATOM 3552 N N . ASN A 1 450 ? -5.301 -35.812 -0.399 1 89.31 450 ASN A N 1
ATOM 3553 C CA . ASN A 1 450 ? -6.168 -35.312 -1.467 1 89.31 450 ASN A CA 1
ATOM 3554 C C . ASN A 1 450 ? -7.07 -34.188 -0.98 1 89.31 450 ASN A C 1
ATOM 3556 O O . ASN A 1 450 ? -7.82 -33.594 -1.765 1 89.31 450 ASN A O 1
ATOM 3560 N N . MET A 1 451 ? -6.93 -34 0.286 1 94.62 451 MET A N 1
ATOM 3561 C CA . MET A 1 451 ? -7.793 -32.969 0.864 1 94.62 451 MET A CA 1
ATOM 3562 C C . MET A 1 451 ? -6.969 -31.781 1.378 1 94.62 451 MET A C 1
ATOM 3564 O O . MET A 1 451 ? -5.773 -31.922 1.63 1 94.62 451 MET A O 1
ATOM 3568 N N . SER A 1 452 ? -7.605 -30.672 1.356 1 96.94 452 SER A N 1
ATOM 3569 C CA . SER A 1 452 ? -7.02 -29.484 1.969 1 96.94 452 SER A CA 1
ATOM 3570 C C . SER A 1 452 ? -7.977 -28.844 2.967 1 96.94 452 SER A C 1
ATOM 3572 O O . SER A 1 452 ? -9.195 -28.984 2.844 1 96.94 452 SER A O 1
ATOM 3574 N N . PHE A 1 453 ? -7.418 -28.234 3.979 1 97 453 PHE A N 1
ATOM 3575 C CA . PHE A 1 453 ? -8.234 -27.625 5.02 1 97 453 PHE A CA 1
ATOM 3576 C C . PHE A 1 453 ? -7.918 -26.141 5.152 1 97 453 PHE A C 1
ATOM 3578 O O . PHE A 1 453 ? -6.75 -25.734 5.133 1 97 453 PHE A O 1
ATOM 3585 N N . VAL A 1 454 ? -8.945 -25.312 5.246 1 97.75 454 VAL A N 1
ATOM 3586 C CA . VAL A 1 454 ? -8.781 -23.859 5.332 1 97.75 454 VAL A CA 1
ATOM 3587 C C . VAL A 1 454 ? -9.438 -23.344 6.613 1 97.75 454 VAL A C 1
ATOM 3589 O O . VAL A 1 454 ? -10.594 -23.656 6.891 1 97.75 454 VAL A O 1
ATOM 3592 N N . TYR A 1 455 ? -8.711 -22.625 7.367 1 97.56 455 TYR A N 1
ATOM 3593 C CA . TYR A 1 455 ? -9.211 -21.953 8.555 1 97.56 455 TYR A CA 1
ATOM 3594 C C . TYR A 1 455 ? -9.18 -20.438 8.367 1 97.56 455 TYR A C 1
ATOM 3596 O O . TYR A 1 455 ? -8.148 -19.875 8.016 1 97.56 455 TYR A O 1
ATOM 3604 N N . VAL A 1 456 ? -10.281 -19.797 8.531 1 97.94 456 VAL A N 1
ATOM 3605 C CA . VAL A 1 456 ? -10.375 -18.344 8.477 1 97.94 456 VAL A CA 1
ATOM 3606 C C . VAL A 1 456 ? -10.844 -17.797 9.82 1 97.94 456 VAL A C 1
ATOM 3608 O O . VAL A 1 456 ? -11.898 -18.203 10.328 1 97.94 456 VAL A O 1
ATOM 3611 N N . PHE A 1 457 ? -10.094 -16.906 10.398 1 97.38 457 PHE A N 1
ATOM 3612 C CA . PHE A 1 457 ? -10.406 -16.422 11.734 1 97.38 457 PHE A CA 1
ATOM 3613 C C . PHE A 1 457 ? -9.781 -15.039 11.961 1 97.38 457 PHE A C 1
ATOM 3615 O O . PHE A 1 457 ? -8.906 -14.617 11.203 1 97.38 457 PHE A O 1
ATOM 3622 N N . PHE A 1 458 ? -10.312 -14.367 12.953 1 96.62 458 PHE A N 1
ATOM 3623 C CA . PHE A 1 458 ? -9.68 -13.109 13.359 1 96.62 458 PHE A CA 1
ATOM 3624 C C . PHE A 1 458 ? -8.453 -13.375 14.219 1 96.62 458 PHE A C 1
ATOM 3626 O O . PHE A 1 458 ? -8.508 -14.164 15.164 1 96.62 458 PHE A O 1
ATOM 3633 N N . GLY A 1 459 ? -7.383 -12.734 13.867 1 94.5 459 GLY A N 1
ATOM 3634 C CA . GLY A 1 459 ? -6.133 -12.945 14.578 1 94.5 459 GLY A CA 1
ATOM 3635 C C . GLY A 1 459 ? -6.086 -12.25 15.922 1 94.5 459 GLY A C 1
ATOM 3636 O O . GLY A 1 459 ? -5.363 -12.68 16.828 1 94.5 459 GLY A O 1
ATOM 3637 N N . ASP A 1 460 ? -6.836 -11.203 16.047 1 91.25 460 ASP A N 1
ATOM 3638 C CA . ASP A 1 460 ? -6.816 -10.406 17.266 1 91.25 460 ASP A CA 1
ATOM 3639 C C . ASP A 1 460 ? -8.234 -10.062 17.719 1 91.25 460 ASP A C 1
ATOM 3641 O O . ASP A 1 460 ? -9.164 -10.078 16.922 1 91.25 460 ASP A O 1
ATOM 3645 N N . VAL A 1 461 ? -8.32 -9.68 18.984 1 92.25 461 VAL A N 1
ATOM 3646 C CA . VAL A 1 461 ? -9.617 -9.359 19.562 1 92.25 461 VAL A CA 1
ATOM 3647 C C . VAL A 1 461 ? -9.922 -7.875 19.359 1 92.25 461 VAL A C 1
ATOM 3649 O O . VAL A 1 461 ? -11.055 -7.434 19.531 1 92.25 461 VAL A O 1
ATOM 3652 N N . SER A 1 462 ? -8.922 -7.191 18.906 1 92.62 462 SER A N 1
ATOM 3653 C CA . SER A 1 462 ? -9.094 -5.754 18.719 1 92.62 462 SER A CA 1
ATOM 3654 C C . SER A 1 462 ? -8.734 -5.336 17.281 1 92.62 462 SER A C 1
ATOM 3656 O O . SER A 1 462 ? -8.094 -6.094 16.562 1 92.62 462 SER A O 1
ATOM 3658 N N . TYR A 1 463 ? -9.312 -4.234 16.875 1 91.88 463 TYR A N 1
ATOM 3659 C CA . TYR A 1 463 ? -8.984 -3.648 15.578 1 91.88 463 TYR A CA 1
ATOM 3660 C C . TYR A 1 463 ? -8.719 -2.152 15.703 1 91.88 463 TYR A C 1
ATOM 3662 O O . TYR A 1 463 ? -9.07 -1.537 16.719 1 91.88 463 TYR A O 1
ATOM 3670 N N . VAL A 1 464 ? -8.031 -1.558 14.758 1 90.69 464 VAL A N 1
ATOM 3671 C CA . VAL A 1 464 ? -7.715 -0.133 14.719 1 90.69 464 VAL A CA 1
ATOM 3672 C C . VAL A 1 464 ? -8.844 0.626 14.023 1 90.69 464 VAL A C 1
ATOM 3674 O O . VAL A 1 464 ? -9.367 0.175 13.008 1 90.69 464 VAL A O 1
ATOM 3677 N N . GLU A 1 465 ? -9.227 1.729 14.617 1 91.88 465 GLU A N 1
ATOM 3678 C CA . GLU A 1 465 ? -10.266 2.58 14.047 1 91.88 465 GLU A CA 1
ATOM 3679 C C . GLU A 1 465 ? -9.758 4 13.82 1 91.88 465 GLU A C 1
ATOM 3681 O O . GLU A 1 465 ? -9.172 4.605 14.719 1 91.88 465 GLU A O 1
ATOM 3686 N N . TYR A 1 466 ? -9.922 4.473 12.633 1 89.06 466 TYR A N 1
ATOM 3687 C CA . TYR A 1 466 ? -9.68 5.871 12.297 1 89.06 466 TYR A CA 1
ATOM 3688 C C . TYR A 1 466 ? -10.977 6.664 12.297 1 89.06 466 TYR A C 1
ATOM 3690 O O . TYR A 1 466 ? -11.828 6.465 11.43 1 89.06 466 TYR A O 1
ATOM 3698 N N . ARG A 1 467 ? -11.086 7.5 13.234 1 90.88 467 ARG A N 1
ATOM 3699 C CA . ARG A 1 467 ? -12.289 8.328 13.32 1 90.88 467 ARG A CA 1
ATOM 3700 C C . ARG A 1 467 ? -12.031 9.719 12.766 1 90.88 467 ARG A C 1
ATOM 3702 O O . ARG A 1 467 ? -11.125 10.422 13.219 1 90.88 467 ARG A O 1
ATOM 3709 N N . LYS A 1 468 ? -12.852 10.055 11.75 1 88.25 468 LYS A N 1
ATOM 3710 C CA . LYS A 1 468 ? -12.727 11.359 11.102 1 88.25 468 LYS A CA 1
ATOM 3711 C C . LYS A 1 468 ? -13.836 12.297 11.555 1 88.25 468 LYS A C 1
ATOM 3713 O O . LYS A 1 468 ? -15.016 11.922 11.555 1 88.25 468 LYS A O 1
ATOM 3718 N N . GLU A 1 469 ? -13.43 13.414 11.945 1 87.06 469 GLU A N 1
ATOM 3719 C CA . GLU A 1 469 ? -14.383 14.43 12.398 1 87.06 469 GLU A CA 1
ATOM 3720 C C . GLU A 1 469 ? -14 15.812 11.883 1 87.06 469 GLU A C 1
ATOM 3722 O O . GLU A 1 469 ? -12.852 16.047 11.492 1 87.06 469 GLU A O 1
ATOM 3727 N N . SER A 1 470 ? -15.047 16.609 11.773 1 83.62 470 SER A N 1
ATOM 3728 C CA . SER A 1 470 ? -14.805 17.984 11.367 1 83.62 470 SER A CA 1
ATOM 3729 C C . SER A 1 470 ? -14.141 18.781 12.492 1 83.62 470 SER A C 1
ATOM 3731 O O . SER A 1 470 ? -14.492 18.625 13.664 1 83.62 470 SER A O 1
ATOM 3733 N N . THR A 1 471 ? -13.047 19.438 12.078 1 72.75 471 THR A N 1
ATOM 3734 C CA . THR A 1 471 ? -12.391 20.297 13.047 1 72.75 471 THR A CA 1
ATOM 3735 C C . THR A 1 471 ? -13.219 21.562 13.305 1 72.75 471 THR A C 1
ATOM 3737 O O . THR A 1 471 ? -13.094 22.188 14.352 1 72.75 471 THR A O 1
ATOM 3740 N N . ILE A 1 472 ? -13.828 21.969 12.211 1 63.53 472 ILE A N 1
ATOM 3741 C CA . ILE A 1 472 ? -14.508 23.266 12.266 1 63.53 472 ILE A CA 1
ATOM 3742 C C . ILE A 1 472 ? -15.742 23.156 13.156 1 63.53 472 ILE A C 1
ATOM 3744 O O . ILE A 1 472 ? -16.703 22.469 12.828 1 63.53 472 ILE A O 1
ATOM 3748 N N . SER A 1 473 ? -15.438 23.281 14.5 1 64.75 473 SER A N 1
ATOM 3749 C CA . SER A 1 473 ? -16.656 23.578 15.25 1 64.75 473 SER A CA 1
ATOM 3750 C C . SER A 1 473 ? -17.016 25.047 15.164 1 64.75 473 SER A C 1
ATOM 3752 O O . SER A 1 473 ? -16.141 25.922 15.297 1 64.75 473 SER A O 1
ATOM 3754 N N . TRP A 1 474 ? -18.109 25.359 14.594 1 67.62 474 TRP A N 1
ATOM 3755 C CA . TRP A 1 474 ? -18.609 26.734 14.531 1 67.62 474 TRP A CA 1
ATOM 3756 C C . TRP A 1 474 ? -18.297 27.484 15.828 1 67.62 474 TRP A C 1
ATOM 3758 O O . TRP A 1 474 ? -17.953 28.656 15.805 1 67.62 474 TRP A O 1
ATOM 3768 N N . ASP A 1 475 ? -18.219 26.672 16.812 1 70.75 475 ASP A N 1
ATOM 3769 C CA . ASP A 1 475 ? -17.969 27.297 18.109 1 70.75 475 ASP A CA 1
ATOM 3770 C C . ASP A 1 475 ? -16.516 27.719 18.25 1 70.75 475 ASP A C 1
ATOM 3772 O O . ASP A 1 475 ? -16.234 28.812 18.734 1 70.75 475 ASP A O 1
ATOM 3776 N N . SER A 1 476 ? -15.703 26.891 17.703 1 74.69 476 SER A N 1
ATOM 3777 C CA . SER A 1 476 ? -14.289 27.219 17.812 1 74.69 476 SER A CA 1
ATOM 3778 C C . SER A 1 476 ? -13.906 28.344 16.859 1 74.69 476 SER A C 1
ATOM 3780 O O . SER A 1 476 ? -13.086 29.203 17.203 1 74.69 476 SER A O 1
ATOM 3782 N N . LEU A 1 477 ? -14.547 28.391 15.781 1 78.62 477 LEU A N 1
ATOM 3783 C CA . LEU A 1 477 ? -14.289 29.469 14.82 1 78.62 477 LEU A CA 1
ATOM 3784 C C . LEU A 1 477 ? -14.797 30.797 15.352 1 78.62 477 LEU A C 1
ATOM 3786 O O . LEU A 1 477 ? -14.102 31.812 15.258 1 78.62 477 LEU A O 1
ATOM 3790 N N . LEU A 1 478 ? -15.891 30.766 15.977 1 78.69 478 LEU A N 1
ATOM 3791 C CA . LEU A 1 478 ? -16.469 31.984 16.547 1 78.69 478 LEU A CA 1
ATOM 3792 C C . LEU A 1 478 ? -15.602 32.5 17.688 1 78.69 478 LEU A C 1
ATOM 3794 O O . LEU A 1 478 ? -15.438 33.719 17.828 1 78.69 478 LEU A O 1
ATOM 3798 N N . ALA A 1 479 ? -15.195 31.547 18.406 1 78.19 479 ALA A N 1
ATOM 3799 C CA . ALA A 1 479 ? -14.305 31.938 19.484 1 78.19 479 ALA A CA 1
ATOM 3800 C C . ALA A 1 479 ? -13.031 32.594 18.953 1 78.19 479 ALA A C 1
ATOM 3802 O O . ALA A 1 479 ? -12.555 33.594 19.5 1 78.19 479 ALA A O 1
ATOM 3803 N N . SER A 1 480 ? -12.57 32.094 17.859 1 83 480 SER A N 1
ATOM 3804 C CA . SER A 1 480 ? -11.359 32.625 17.25 1 83 480 SER A CA 1
ATOM 3805 C C . SER A 1 480 ? -11.633 34 16.609 1 83 480 SER A C 1
ATOM 3807 O O . SER A 1 480 ? -10.805 34.906 16.672 1 83 480 SER A O 1
ATOM 3809 N N . PHE A 1 481 ? -12.773 34.125 16.094 1 83.5 481 PHE A N 1
ATOM 3810 C CA . PHE A 1 481 ? -13.164 35.406 15.523 1 83.5 481 PHE A CA 1
ATOM 3811 C C . PHE A 1 481 ? -13.289 36.469 16.625 1 83.5 481 PHE A C 1
ATOM 3813 O O . PHE A 1 481 ? -12.867 37.594 16.438 1 83.5 481 PHE A O 1
ATOM 3820 N N . GLY A 1 482 ? -13.859 36.094 17.703 1 82.19 482 GLY A N 1
ATOM 3821 C CA . GLY A 1 482 ? -13.938 37 18.844 1 82.19 482 GLY A CA 1
ATOM 3822 C C . GLY A 1 482 ? -12.578 37.406 19.359 1 82.19 482 GLY A C 1
ATOM 3823 O O . GLY A 1 482 ? -12.383 38.562 19.719 1 82.19 482 GLY A O 1
ATOM 3824 N N . GLY A 1 483 ? -11.797 36.375 19.391 1 83.31 483 GLY A N 1
ATOM 3825 C CA . GLY A 1 483 ? -10.445 36.688 19.812 1 83.31 483 GLY A CA 1
ATOM 3826 C C . GLY A 1 483 ? -9.75 37.688 18.891 1 83.31 483 GLY A C 1
ATOM 3827 O O . GLY A 1 483 ? -9.055 38.594 19.359 1 83.31 483 GLY A O 1
ATOM 3828 N N . ILE A 1 484 ? -10 37.562 17.625 1 86.06 484 ILE A N 1
ATOM 3829 C CA . ILE A 1 484 ? -9.406 38.469 16.656 1 86.06 484 ILE A CA 1
ATOM 3830 C C . ILE A 1 484 ? -10.031 39.875 16.781 1 86.06 484 ILE A C 1
ATOM 3832 O O . ILE A 1 484 ? -9.32 40.875 16.797 1 86.06 484 ILE A O 1
ATOM 3836 N N . PHE A 1 485 ? -11.289 39.875 16.922 1 86.12 485 PHE A N 1
ATOM 3837 C CA . PHE A 1 485 ? -12.008 41.125 17.062 1 86.12 485 PHE A CA 1
ATOM 3838 C C . PHE A 1 485 ? -11.586 41.844 18.344 1 86.12 485 PHE A C 1
ATOM 3840 O O . PHE A 1 485 ? -11.406 43.062 18.344 1 86.12 485 PHE A O 1
ATOM 3847 N N . GLY A 1 486 ? -11.375 41.094 19.344 1 82.62 486 GLY A N 1
ATOM 3848 C CA . GLY A 1 486 ? -10.898 41.625 20.594 1 82.62 486 GLY A CA 1
ATOM 3849 C C . GLY A 1 486 ? -9.469 42.125 20.531 1 82.62 486 GLY A C 1
ATOM 3850 O O . GLY A 1 486 ? -9.156 43.188 21.078 1 82.62 486 GLY A O 1
ATOM 3851 N N . LEU A 1 487 ? -8.75 41.469 19.844 1 83.88 487 LEU A N 1
ATOM 3852 C CA . LEU A 1 487 ? -7.34 41.812 19.719 1 83.88 487 LEU A CA 1
ATOM 3853 C C . LEU A 1 487 ? -7.16 43.094 18.906 1 83.88 487 LEU A C 1
ATOM 3855 O O . LEU A 1 487 ? -6.344 43.938 19.266 1 83.88 487 LEU A O 1
ATOM 3859 N N . CYS A 1 488 ? -7.906 43.188 17.875 1 84.69 488 CYS A N 1
ATOM 3860 C CA . CYS A 1 488 ? -7.68 44.281 16.953 1 84.69 488 CYS A CA 1
ATOM 3861 C C . CYS A 1 488 ? -8.414 45.531 17.406 1 84.69 488 CYS A C 1
ATOM 3863 O O . CYS A 1 488 ? -7.863 46.625 17.375 1 84.69 488 CYS A O 1
ATOM 3865 N N . LEU A 1 489 ? -9.688 45.406 17.844 1 82.5 489 LEU A N 1
ATOM 3866 C CA . LEU A 1 489 ? -10.523 46.594 18.078 1 82.5 489 LEU A CA 1
ATOM 3867 C C . LEU A 1 489 ? -11.047 46.625 19.5 1 82.5 489 LEU A C 1
ATOM 3869 O O . LEU A 1 489 ? -11.656 47.594 19.938 1 82.5 489 LEU A O 1
ATOM 3873 N N . GLY A 1 490 ? -10.758 45.594 20.297 1 79.69 490 GLY A N 1
ATOM 3874 C CA . GLY A 1 490 ? -11.32 45.5 21.625 1 79.69 490 GLY A CA 1
ATOM 3875 C C . GLY A 1 490 ? -12.836 45.406 21.641 1 79.69 490 GLY A C 1
ATOM 3876 O O . GLY A 1 490 ? -13.484 45.875 22.562 1 79.69 490 GLY A O 1
ATOM 3877 N N . GLY A 1 491 ? -13.297 45 20.531 1 76.31 491 GLY A N 1
ATOM 3878 C CA . GLY A 1 491 ? -14.742 44.969 20.375 1 76.31 491 GLY A CA 1
ATOM 3879 C C . GLY A 1 491 ? -15.352 43.625 20.703 1 76.31 491 GLY A C 1
ATOM 3880 O O . GLY A 1 491 ? -14.641 42.625 20.844 1 76.31 491 GLY A O 1
ATOM 3881 N N . SER A 1 492 ? -16.609 43.656 21.109 1 75.81 492 SER A N 1
ATOM 3882 C CA . SER A 1 492 ? -17.438 42.469 21.328 1 75.81 492 SER A CA 1
ATOM 3883 C C . SER A 1 492 ? -18.688 42.531 20.453 1 75.81 492 SER A C 1
ATOM 3885 O O . SER A 1 492 ? -18.875 43.469 19.672 1 75.81 492 SER A O 1
ATOM 3887 N N . VAL A 1 493 ? -19.422 41.531 20.453 1 77.31 493 VAL A N 1
ATOM 3888 C CA . VAL A 1 493 ? -20.688 41.5 19.719 1 77.31 493 VAL A CA 1
ATOM 3889 C C . VAL A 1 493 ? -21.578 42.656 20.188 1 77.31 493 VAL A C 1
ATOM 3891 O O . VAL A 1 493 ? -22.297 43.25 19.375 1 77.31 493 VAL A O 1
ATOM 3894 N N . LEU A 1 494 ? -21.391 43.125 21.375 1 71.25 494 LEU A N 1
ATOM 3895 C CA . LEU A 1 494 ? -22.188 44.219 21.938 1 71.25 494 LEU A CA 1
ATOM 3896 C C . LEU A 1 494 ? -21.812 45.531 21.266 1 71.25 494 LEU A C 1
ATOM 3898 O O . LEU A 1 494 ? -22.672 46.406 21.094 1 71.25 494 LEU A O 1
ATOM 3902 N N . SER A 1 495 ? -20.531 45.625 20.906 1 76.12 495 SER A N 1
ATOM 3903 C CA . SER A 1 495 ? -20.094 46.875 20.234 1 76.12 495 SER A CA 1
ATOM 3904 C C . SER A 1 495 ? -20.766 47.031 18.875 1 76.12 495 SER A C 1
ATOM 3906 O O . SER A 1 495 ? -21.078 48.125 18.469 1 76.12 495 SER A O 1
ATOM 3908 N N . VAL A 1 496 ? -21.047 45.938 18.328 1 77.94 496 VAL A N 1
ATOM 3909 C CA . VAL A 1 496 ? -21.719 46 17.031 1 77.94 496 VAL A CA 1
ATOM 3910 C C . VAL A 1 496 ? -23.188 46.312 17.234 1 77.94 496 VAL A C 1
ATOM 3912 O O . VAL A 1 496 ? -23.781 47.094 16.484 1 77.94 496 VAL A O 1
ATOM 3915 N N . ILE A 1 497 ? -23.781 45.719 18.266 1 75.75 497 ILE A N 1
ATOM 3916 C CA . ILE A 1 497 ? -25.188 45.969 18.562 1 75.75 497 ILE A CA 1
ATOM 3917 C C . ILE A 1 497 ? -25.359 47.438 18.938 1 75.75 497 ILE A C 1
ATOM 3919 O O . ILE A 1 497 ? -26.359 48.094 18.547 1 75.75 497 ILE A O 1
ATOM 3923 N N . GLU A 1 498 ? -24.406 48.031 19.656 1 74.75 498 GLU A N 1
ATOM 3924 C CA . GLU A 1 498 ? -24.438 49.438 20.016 1 74.75 498 GLU A CA 1
ATOM 3925 C C . GLU A 1 498 ? -24.422 50.344 18.781 1 74.75 498 GLU A C 1
ATOM 3927 O O . GLU A 1 498 ? -25.141 51.312 18.703 1 74.75 498 GLU A O 1
ATOM 3932 N N . LEU A 1 499 ? -23.688 49.906 17.859 1 78.19 499 LEU A N 1
ATOM 3933 C CA . LEU A 1 499 ? -23.609 50.656 16.609 1 78.19 499 LEU A CA 1
ATOM 3934 C C . LEU A 1 499 ? -24.938 50.625 15.867 1 78.19 499 LEU A C 1
ATOM 3936 O O . LEU A 1 499 ? -25.406 51.656 15.375 1 78.19 499 LEU A O 1
ATOM 3940 N N . VAL A 1 500 ? -25.5 49.531 15.828 1 79 500 VAL A N 1
ATOM 3941 C CA . VAL A 1 500 ? -26.766 49.375 15.125 1 79 500 VAL A CA 1
ATOM 3942 C C . VAL A 1 500 ? -27.859 50.156 15.859 1 79 500 VAL A C 1
ATOM 3944 O O . VAL A 1 500 ? -28.703 50.781 15.227 1 79 500 VAL A O 1
ATOM 3947 N N . TYR A 1 501 ? -27.781 50.062 17.203 1 76.06 501 TYR A N 1
ATOM 3948 C CA . TYR A 1 501 ? -28.734 50.812 18.016 1 76.06 501 TYR A CA 1
ATOM 3949 C C . TYR A 1 501 ? -28.641 52.312 17.781 1 76.06 501 TYR A C 1
ATOM 3951 O O . TYR A 1 501 ? -29.641 52.969 17.594 1 76.06 501 TYR A O 1
ATOM 3959 N N . LEU A 1 502 ? -27.453 52.844 17.719 1 75.5 502 LEU A N 1
ATOM 3960 C CA . LEU A 1 502 ? -27.25 54.281 17.531 1 75.5 502 LEU A CA 1
ATOM 3961 C C . LEU A 1 502 ? -27.656 54.688 16.125 1 75.5 502 LEU A C 1
ATOM 3963 O O . LEU A 1 502 ? -28.25 55.75 15.93 1 75.5 502 LEU A O 1
ATOM 3967 N N . LEU A 1 503 ? -27.391 53.812 15.219 1 76.75 503 LEU A N 1
ATOM 3968 C CA . LEU A 1 503 ? -27.797 54.094 13.844 1 76.75 503 LEU A CA 1
ATOM 3969 C C . LEU A 1 503 ? -29.312 54.094 13.711 1 76.75 503 LEU A C 1
ATOM 3971 O O . LEU A 1 503 ? -29.891 54.938 13.031 1 76.75 503 LEU A O 1
ATOM 3975 N N . ALA A 1 504 ? -29.891 53.188 14.375 1 79 504 ALA A N 1
ATOM 3976 C CA . ALA A 1 504 ? -31.359 53.094 14.359 1 79 504 ALA A CA 1
ATOM 3977 C C . ALA A 1 504 ? -31.984 54.312 15.055 1 79 504 ALA A C 1
ATOM 3979 O O . ALA A 1 504 ? -32.969 54.844 14.586 1 79 504 ALA A O 1
ATOM 3980 N N . ARG A 1 505 ? -31.391 54.688 16.125 1 75.44 505 ARG A N 1
ATOM 3981 C CA . ARG A 1 505 ? -31.875 55.844 16.859 1 75.44 505 ARG A CA 1
ATOM 3982 C C . ARG A 1 505 ? -31.781 57.125 16.016 1 75.44 505 ARG A C 1
ATOM 3984 O O . ARG A 1 505 ? -32.688 57.969 16.062 1 75.44 505 ARG A O 1
ATOM 3991 N N . GLN A 1 506 ? -30.75 57.188 15.203 1 75.19 506 GLN A N 1
ATOM 3992 C CA . GLN A 1 506 ? -30.562 58.375 14.359 1 75.19 506 GLN A CA 1
ATOM 3993 C C . GLN A 1 506 ? -31.547 58.375 13.203 1 75.19 506 GLN A C 1
ATOM 3995 O O . GLN A 1 506 ? -32.062 59.438 12.828 1 75.19 506 GLN A O 1
ATOM 4000 N N . LEU A 1 507 ? -31.75 57.281 12.758 1 76.44 507 LEU A N 1
ATOM 4001 C CA . LEU A 1 507 ? -32.688 57.188 11.656 1 76.44 507 LEU A CA 1
ATOM 4002 C C . LEU A 1 507 ? -34.094 57.5 12.125 1 76.44 507 LEU A C 1
ATOM 4004 O O . LEU A 1 507 ? -34.875 58.156 11.414 1 76.44 507 LEU A O 1
ATOM 4008 N N . PHE A 1 508 ? -34.344 57.062 13.32 1 74.44 508 PHE A N 1
ATOM 4009 C CA . PHE A 1 508 ? -35.656 57.312 13.875 1 74.44 508 PHE A CA 1
ATOM 4010 C C . PHE A 1 508 ? -35.812 58.781 14.227 1 74.44 508 PHE A C 1
ATOM 4012 O O . PHE A 1 508 ? -36.906 59.375 14.047 1 74.44 508 PHE A O 1
ATOM 4019 N N . ARG A 1 509 ? -34.75 59.406 14.68 1 69.12 509 ARG A N 1
ATOM 4020 C CA . ARG A 1 509 ? -34.781 60.844 14.984 1 69.12 509 ARG A CA 1
ATOM 4021 C C . ARG A 1 509 ? -34.969 61.656 13.719 1 69.12 509 ARG A C 1
ATOM 4023 O O . ARG A 1 509 ? -35.688 62.656 13.719 1 69.12 509 ARG A O 1
ATOM 4030 N N . ARG A 1 510 ? -34.375 61.188 12.742 1 69.69 510 ARG A N 1
ATOM 4031 C CA . ARG A 1 510 ? -34.5 61.906 11.469 1 69.69 510 ARG A CA 1
ATOM 4032 C C . ARG A 1 510 ? -35.906 61.781 10.906 1 69.69 510 ARG A C 1
ATOM 4034 O O . ARG A 1 510 ? -36.438 62.719 10.352 1 69.69 510 ARG A O 1
ATOM 4041 N N . GLN A 1 511 ? -36.469 60.719 11.062 1 69.81 511 GLN A N 1
ATOM 4042 C CA . GLN A 1 511 ? -37.812 60.5 10.57 1 69.81 511 GLN A CA 1
ATOM 4043 C C . GLN A 1 511 ? -38.812 61.344 11.367 1 69.81 511 GLN A C 1
ATOM 4045 O O . GLN A 1 511 ? -39.75 61.906 10.797 1 69.81 511 GLN A O 1
ATOM 4050 N N . LYS A 1 512 ? -38.562 61.406 12.594 1 66.81 512 LYS A N 1
ATOM 4051 C CA . LYS A 1 512 ? -39.438 62.188 13.422 1 66.81 512 LYS A CA 1
ATOM 4052 C C . LYS A 1 512 ? -39.312 63.688 13.086 1 66.81 512 LYS A C 1
ATOM 4054 O O . LYS A 1 512 ? -40.312 64.375 13.055 1 66.81 512 LYS A O 1
ATOM 4059 N N . LYS A 1 513 ? -38.094 64.062 12.797 1 67.06 513 LYS A N 1
ATOM 4060 C CA . LYS A 1 513 ? -37.906 65.438 12.414 1 67.06 513 LYS A CA 1
ATOM 4061 C C . LYS A 1 513 ? -38.531 65.75 11.055 1 67.06 513 LYS A C 1
ATOM 4063 O O . LYS A 1 513 ? -39.125 66.812 10.859 1 67.06 513 LYS A O 1
ATOM 4068 N N . MET A 1 514 ? -38.406 64.812 10.258 1 67.06 514 MET A N 1
ATOM 4069 C CA . MET A 1 514 ? -39.031 65 8.938 1 67.06 514 MET A CA 1
ATOM 4070 C C . MET A 1 514 ? -40.562 65.062 9.055 1 67.06 514 MET A C 1
ATOM 4072 O O . MET A 1 514 ? -41.219 65.812 8.367 1 67.06 514 MET A O 1
ATOM 4076 N N . LEU A 1 515 ? -41.031 64.25 9.945 1 68.31 515 LEU A N 1
ATOM 4077 C CA . LEU A 1 515 ? -42.469 64.25 10.148 1 68.31 515 LEU A CA 1
ATOM 4078 C C . LEU A 1 515 ? -42.969 65.5 10.82 1 68.31 515 LEU A C 1
ATOM 4080 O O . LEU A 1 515 ? -44 66.062 10.469 1 68.31 515 LEU A O 1
ATOM 4084 N N . LYS A 1 516 ? -42.219 66.062 11.617 1 67.88 516 LYS A N 1
ATOM 4085 C CA . LYS A 1 516 ? -42.562 67.312 12.273 1 67.88 516 LYS A CA 1
ATOM 4086 C C . LYS A 1 516 ? -42.469 68.5 11.297 1 67.88 516 LYS A C 1
ATOM 4088 O O . LYS A 1 516 ? -43.281 69.375 11.32 1 67.88 516 LYS A O 1
ATOM 4093 N N . CYS A 1 517 ? -41.469 68.438 10.5 1 63.22 517 CYS A N 1
ATOM 4094 C CA . CYS A 1 517 ? -41.312 69.5 9.508 1 63.22 517 CYS A CA 1
ATOM 4095 C C . CYS A 1 517 ? -42.469 69.438 8.508 1 63.22 517 CYS A C 1
ATOM 4097 O O . CYS A 1 517 ? -42.938 70.5 8.07 1 63.22 517 CYS A O 1
ATOM 4099 N N . GLN A 1 518 ? -42.875 68.375 8.18 1 62.12 518 GLN A N 1
ATOM 4100 C CA . GLN A 1 518 ? -44 68.25 7.266 1 62.12 518 GLN A CA 1
ATOM 4101 C C . GLN A 1 518 ? -45.281 68.75 7.914 1 62.12 518 GLN A C 1
ATOM 4103 O O . GLN A 1 518 ? -46.125 69.438 7.262 1 62.12 518 GLN A O 1
ATOM 4108 N N . LYS A 1 519 ? -45.438 68.625 9.102 1 66.12 519 LYS A N 1
ATOM 4109 C CA . LYS A 1 519 ? -46.625 69.125 9.797 1 66.12 519 LYS A CA 1
ATOM 4110 C C . LYS A 1 519 ? -46.594 70.625 9.961 1 66.12 519 LYS A C 1
ATOM 4112 O O . LYS A 1 519 ? -47.594 71.25 9.82 1 66.12 519 LYS A O 1
ATOM 4117 N N . GLN A 1 520 ? -45.406 71.125 10.148 1 62.53 520 GLN A N 1
ATOM 4118 C CA . GLN A 1 520 ? -45.312 72.562 10.289 1 62.53 520 GLN A CA 1
ATOM 4119 C C . GLN A 1 520 ? -45.5 73.25 8.945 1 62.53 520 GLN A C 1
ATOM 4121 O O . GLN A 1 520 ? -46.094 74.375 8.883 1 62.53 520 GLN A O 1
ATOM 4126 N N . SER A 1 521 ? -45.062 72.688 7.91 1 59.78 521 SER A N 1
ATOM 4127 C CA . SER A 1 521 ? -45.281 73.312 6.594 1 59.78 521 SER A CA 1
ATOM 4128 C C . SER A 1 521 ? -46.75 73.25 6.207 1 59.78 521 SER A C 1
ATOM 4130 O O . SER A 1 521 ? -47.25 74.188 5.5 1 59.78 521 SER A O 1
ATOM 4132 N N . ARG A 1 522 ? -47.5 72.375 6.598 1 57.22 522 ARG A N 1
ATOM 4133 C CA . ARG A 1 522 ? -48.938 72.312 6.324 1 57.22 522 ARG A CA 1
ATOM 4134 C C . ARG A 1 522 ? -49.688 73.375 7.145 1 57.22 522 ARG A C 1
ATOM 4136 O O . ARG A 1 522 ? -50.688 73.938 6.699 1 57.22 522 ARG A O 1
ATOM 4143 N N . MET A 1 523 ? -49.125 73.688 8.281 1 55.56 523 MET A N 1
ATOM 4144 C CA . MET A 1 523 ? -49.844 74.688 9.102 1 55.56 523 MET A CA 1
ATOM 4145 C C . MET A 1 523 ? -49.562 76.125 8.617 1 55.56 523 MET A C 1
ATOM 4147 O O . MET A 1 523 ? -50.219 77.062 9.047 1 55.56 523 MET A O 1
ATOM 4151 N N . LYS A 1 524 ? -48.438 76.438 7.914 1 54.62 524 LYS A N 1
ATOM 4152 C CA . LYS A 1 524 ? -48.188 77.812 7.426 1 54.62 524 LYS A CA 1
ATOM 4153 C C . LYS A 1 524 ? -49 78.062 6.156 1 54.62 524 LYS A C 1
ATOM 4155 O O . LYS A 1 524 ? -48.812 79.125 5.516 1 54.62 524 LYS A O 1
ATOM 4160 N N . LEU A 1 525 ? -49.781 77.125 5.641 1 48.28 525 LEU A N 1
ATOM 4161 C CA . LEU A 1 525 ? -50.625 77.562 4.527 1 48.28 525 LEU A CA 1
ATOM 4162 C C . LEU A 1 525 ? -51.75 78.5 5.008 1 48.28 525 LEU A C 1
ATOM 4164 O O . LEU A 1 525 ? -52.406 78.188 6.008 1 48.28 525 LEU A O 1
ATOM 4168 N N . PRO A 1 526 ? -51.75 79.812 4.648 1 50.44 526 PRO A N 1
ATOM 4169 C CA . PRO A 1 526 ? -52.781 80.75 5.047 1 50.44 526 PRO A CA 1
ATOM 4170 C C . PRO A 1 526 ? -54.188 80.188 4.914 1 50.44 526 PRO A C 1
ATOM 4172 O O . PRO A 1 526 ? -54.438 79.312 4.113 1 50.44 526 PRO A O 1
ATOM 4175 N N . PRO A 1 527 ? -55.094 80.312 5.941 1 44.75 527 PRO A N 1
ATOM 4176 C CA . PRO A 1 527 ? -56.469 79.812 5.816 1 44.75 527 PRO A CA 1
ATOM 4177 C C . PRO A 1 527 ? -57.156 80.25 4.543 1 44.75 527 PRO A C 1
ATOM 4179 O O . PRO A 1 527 ? -56.875 81.375 4.055 1 44.75 527 PRO A O 1
ATOM 4182 N N . ALA A 1 528 ? -57.625 79.375 3.637 1 48.56 528 ALA A N 1
ATOM 4183 C CA . ALA A 1 528 ? -58.312 79.625 2.369 1 48.56 528 ALA A CA 1
ATOM 4184 C C . ALA A 1 528 ? -59.406 80.688 2.527 1 48.56 528 ALA A C 1
ATOM 4186 O O . ALA A 1 528 ? -59.938 81.188 1.538 1 48.56 528 ALA A O 1
ATOM 4187 N N . SER A 1 529 ? -59.906 80.812 3.836 1 44.34 529 SER A N 1
ATOM 4188 C CA . SER A 1 529 ? -61.125 81.688 3.961 1 44.34 529 SER A CA 1
ATOM 4189 C C . SER A 1 529 ? -60.875 83.062 3.514 1 44.34 529 SER A C 1
ATOM 4191 O O . SER A 1 529 ? -61.812 83.875 3.303 1 44.34 529 SER A O 1
ATOM 4193 N N . LYS A 1 530 ? -59.688 83.625 3.791 1 44.72 530 LYS A N 1
ATOM 4194 C CA . LYS A 1 530 ? -59.594 85.062 3.51 1 44.72 530 LYS A CA 1
ATOM 4195 C C . LYS A 1 530 ? -59.531 85.312 2.01 1 44.72 530 LYS A C 1
ATOM 4197 O O . LYS A 1 530 ? -59.469 86.5 1.577 1 44.72 530 LYS A O 1
ATOM 4202 N N . MET A 1 531 ? -59.156 84.25 1.243 1 39.38 531 MET A N 1
ATOM 4203 C CA . MET A 1 531 ? -58.969 84.688 -0.143 1 39.38 531 MET A CA 1
ATOM 4204 C C . MET A 1 531 ? -60.312 84.938 -0.835 1 39.38 531 MET A C 1
ATOM 4206 O O . MET A 1 531 ? -60.375 85.5 -1.901 1 39.38 531 MET A O 1
ATOM 4210 N N . PHE A 1 532 ? -61.438 84.188 -0.421 1 41.06 532 PHE A N 1
ATOM 4211 C CA . PHE A 1 532 ? -62.625 84.188 -1.286 1 41.06 532 PHE A CA 1
ATOM 4212 C C . PHE A 1 532 ? -63.469 85.438 -1.061 1 41.06 532 PHE A C 1
ATOM 4214 O O . PHE A 1 532 ? -64.562 85.562 -1.645 1 41.06 532 PHE A O 1
ATOM 4221 N N . LEU A 1 533 ? -63.156 86.188 -0.005 1 35.72 533 LEU A N 1
ATOM 4222 C CA . LEU A 1 533 ? -64.25 87.062 0.338 1 35.72 533 LEU A CA 1
ATOM 4223 C C . LEU A 1 533 ? -64.375 88.188 -0.689 1 35.72 533 LEU A C 1
ATOM 4225 O O . LEU A 1 533 ? -65.125 89.125 -0.515 1 35.72 533 LEU A O 1
ATOM 4229 N N . SER A 1 534 ? -63.375 88.438 -1.562 1 36.03 534 SER A N 1
ATOM 4230 C CA . SER A 1 534 ? -63.594 89.625 -2.352 1 36.03 534 SER A CA 1
ATOM 4231 C C . SER A 1 534 ? -64.688 89.438 -3.406 1 36.03 534 SER A C 1
ATOM 4233 O O . SER A 1 534 ? -64.375 89.062 -4.543 1 36.03 534 SER A O 1
ATOM 4235 N N . ILE A 1 535 ? -65.812 88.688 -3.059 1 36.5 535 ILE A N 1
ATOM 4236 C CA . ILE A 1 535 ? -66.875 88.5 -4.004 1 36.5 535 ILE A CA 1
ATOM 4237 C C . ILE A 1 535 ? -67.562 89.875 -4.297 1 36.5 535 ILE A C 1
ATOM 4239 O O . ILE A 1 535 ? -68 90.562 -3.381 1 36.5 535 ILE A O 1
ATOM 4243 N N . PRO A 1 536 ? -67.25 90.5 -5.512 1 38.62 536 PRO A N 1
ATOM 4244 C CA . PRO A 1 536 ? -67.938 91.75 -5.84 1 38.62 536 PRO A CA 1
ATOM 4245 C C . PRO A 1 536 ? -69.438 91.688 -5.707 1 38.62 536 PRO A C 1
ATOM 4247 O O . PRO A 1 536 ? -70 90.562 -5.875 1 38.62 536 PRO A O 1
ATOM 4250 N N . ILE A 1 537 ? -70.125 92.438 -4.789 1 34.97 537 ILE A N 1
ATOM 4251 C CA . ILE A 1 537 ? -71.562 92.562 -4.496 1 34.97 537 ILE A CA 1
ATOM 4252 C C . ILE A 1 537 ? -72.312 92.938 -5.777 1 34.97 537 ILE A C 1
ATOM 4254 O O . ILE A 1 537 ? -72.062 94 -6.391 1 34.97 537 ILE A O 1
ATOM 4258 N N . LYS A 1 538 ? -72.562 92 -6.766 1 32.88 538 LYS A N 1
ATOM 4259 C CA . LYS A 1 538 ? -73.375 92.312 -7.934 1 32.88 538 LYS A CA 1
ATOM 4260 C C . LYS A 1 538 ? -74.688 92.938 -7.523 1 32.88 538 LYS A C 1
ATOM 4262 O O . LYS A 1 538 ? -75.312 92.438 -6.555 1 32.88 538 LYS A O 1
ATOM 4267 N N . GLU A 1 539 ? -75.125 94.062 -8.102 1 32.88 539 GLU A N 1
ATOM 4268 C CA . GLU A 1 539 ? -76.312 94.938 -8.188 1 32.88 539 GLU A CA 1
ATOM 4269 C C . GLU A 1 539 ? -77.5 94.125 -8.656 1 32.88 539 GLU A C 1
ATOM 4271 O O . GLU A 1 539 ? -77.5 93.438 -9.688 1 32.88 539 GLU A O 1
ATOM 4276 N N . LYS A 1 540 ? -78.438 93.625 -7.805 1 28.36 540 LYS A N 1
ATOM 4277 C CA . LYS A 1 540 ? -79.875 93.188 -7.973 1 28.36 540 LYS A CA 1
ATOM 4278 C C . LYS A 1 540 ? -80.688 94.25 -8.656 1 28.36 540 LYS A C 1
ATOM 4280 O O . LYS A 1 540 ? -80.938 95.312 -8.078 1 28.36 540 LYS A O 1
ATOM 4285 N N . VAL A 1 541 ? -80.5 94.438 -10.016 1 30.52 541 VAL A N 1
ATOM 4286 C CA . VAL A 1 541 ? -81.5 95.062 -10.922 1 30.52 541 VAL A CA 1
ATOM 4287 C C . VAL A 1 541 ? -82.812 94.312 -10.805 1 30.52 541 VAL A C 1
ATOM 4289 O O . VAL A 1 541 ? -82.875 93.062 -11 1 30.52 541 VAL A O 1
ATOM 4292 N N . GLN A 1 542 ? -83.875 94.812 -10.078 1 27.44 542 GLN A N 1
ATOM 4293 C CA . GLN A 1 542 ? -85.312 94.562 -9.93 1 27.44 542 GLN A CA 1
ATOM 4294 C C . GLN A 1 542 ? -86 94.25 -11.281 1 27.44 542 GLN A C 1
ATOM 4296 O O . GLN A 1 542 ? -85.438 94.688 -12.32 1 27.44 542 GLN A O 1
ATOM 4301 N N . ARG A 1 543 ? -87.5 93.938 -11.328 1 26.98 543 ARG A N 1
ATOM 4302 C CA . ARG A 1 543 ? -88.625 93.312 -11.984 1 26.98 543 ARG A CA 1
ATOM 4303 C C . ARG A 1 543 ? -89.188 94.25 -13.086 1 26.98 543 ARG A C 1
ATOM 4305 O O . ARG A 1 543 ? -89.875 95.25 -12.812 1 26.98 543 ARG A O 1
ATOM 4312 N N . LYS A 1 544 ? -88.875 94.938 -14.062 1 28.02 544 LYS A N 1
ATOM 4313 C CA . LYS A 1 544 ? -90.062 95.375 -14.812 1 28.02 544 LYS A CA 1
ATOM 4314 C C . LYS A 1 544 ? -90.75 94.25 -15.469 1 28.02 544 LYS A C 1
ATOM 4316 O O . LYS A 1 544 ? -91.812 94.375 -16.109 1 28.02 544 LYS A O 1
ATOM 4321 N N . LEU A 1 545 ? -90.812 92.875 -15.102 1 21.53 545 LEU A N 1
ATOM 4322 C CA . LEU A 1 545 ? -92.125 92.312 -15.445 1 21.53 545 LEU A CA 1
ATOM 4323 C C . LEU A 1 545 ? -93.188 92.562 -14.344 1 21.53 545 LEU A C 1
ATOM 4325 O O . LEU A 1 545 ? -92.875 92.438 -13.156 1 21.53 545 LEU A O 1
ATOM 4329 N N . MET B 1 1 ? 50.594 41.125 96.188 1 23.64 1 MET B N 1
ATOM 4330 C CA . MET B 1 1 ? 50.812 42.562 96.312 1 23.64 1 MET B CA 1
ATOM 4331 C C . MET B 1 1 ? 49.969 43.375 95.312 1 23.64 1 MET B C 1
ATOM 4333 O O . MET B 1 1 ? 50.094 43.188 94.125 1 23.64 1 MET B O 1
ATOM 4337 N N . ASN B 1 2 ? 48.781 43.812 95.875 1 19.78 2 ASN B N 1
ATOM 4338 C CA . A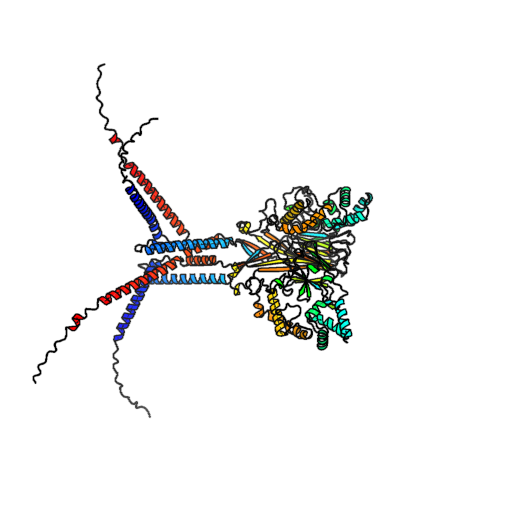SN B 1 2 ? 47.469 44.219 95.375 1 19.78 2 ASN B CA 1
ATOM 4339 C C . ASN B 1 2 ? 47.5 45.438 94.5 1 19.78 2 ASN B C 1
ATOM 4341 O O . ASN B 1 2 ? 47.344 45.344 93.312 1 19.78 2 ASN B O 1
ATOM 4345 N N . LYS B 1 3 ? 47.062 46.531 95.062 1 21.3 3 LYS B N 1
ATOM 4346 C CA . LYS B 1 3 ? 45.844 47.25 94.688 1 21.3 3 LYS B CA 1
ATOM 4347 C C . LYS B 1 3 ? 46.156 48.406 93.75 1 21.3 3 LYS B C 1
ATOM 4349 O O . LYS B 1 3 ? 45.344 48.75 92.938 1 21.3 3 LYS B O 1
ATOM 4354 N N . LEU B 1 4 ? 47.219 49.188 94.125 1 25.08 4 LEU B N 1
ATOM 4355 C CA . LEU B 1 4 ? 46.719 50.562 94.125 1 25.08 4 LEU B CA 1
ATOM 4356 C C . LEU B 1 4 ? 46.531 51.125 92.75 1 25.08 4 LEU B C 1
ATOM 4358 O O . LEU B 1 4 ? 47.5 51.125 91.938 1 25.08 4 LEU B O 1
ATOM 4362 N N . PRO B 1 5 ? 45.312 50.969 92.125 1 26.22 5 PRO B N 1
ATOM 4363 C CA . PRO B 1 5 ? 44.969 51.125 90.75 1 26.22 5 PRO B CA 1
ATOM 4364 C C . PRO B 1 5 ? 45.125 52.562 90.25 1 26.22 5 PRO B C 1
ATOM 4366 O O . PRO B 1 5 ? 44.875 53.5 91 1 26.22 5 PRO B O 1
ATOM 4369 N N . ALA B 1 6 ? 46.094 52.812 89.438 1 27.66 6 ALA B N 1
ATOM 4370 C CA . ALA B 1 6 ? 46.656 54.031 88.938 1 27.66 6 ALA B CA 1
ATOM 4371 C C . ALA B 1 6 ? 45.594 54.812 88.125 1 27.66 6 ALA B C 1
ATOM 4373 O O . ALA B 1 6 ? 44.938 54.25 87.25 1 27.66 6 ALA B O 1
ATOM 4374 N N . SER B 1 7 ? 44.875 55.688 88.875 1 26.05 7 SER B N 1
ATOM 4375 C CA . SER B 1 7 ? 43.781 56.562 88.5 1 26.05 7 SER B CA 1
ATOM 4376 C C . SER B 1 7 ? 44.125 57.438 87.312 1 26.05 7 SER B C 1
ATOM 4378 O O . SER B 1 7 ? 45.031 58.25 87.375 1 26.05 7 SER B O 1
ATOM 4380 N N . GLY B 1 8 ? 44.281 56.719 86.062 1 25.34 8 GLY B N 1
ATOM 4381 C CA . GLY B 1 8 ? 44.812 57.375 84.875 1 25.34 8 GLY B CA 1
ATOM 4382 C C . GLY B 1 8 ? 44.062 58.656 84.562 1 25.34 8 GLY B C 1
ATOM 4383 O O . GLY B 1 8 ? 42.969 58.938 85.062 1 25.34 8 GLY B O 1
ATOM 4384 N N . PRO B 1 9 ? 44.625 59.531 83.688 1 32.06 9 PRO B N 1
ATOM 4385 C CA . PRO B 1 9 ? 44.5 60.938 83.438 1 32.06 9 PRO B CA 1
ATOM 4386 C C . PRO B 1 9 ? 43.219 61.281 82.625 1 32.06 9 PRO B C 1
ATOM 4388 O O . PRO B 1 9 ? 42.688 60.438 81.938 1 32.06 9 PRO B O 1
ATOM 4391 N N . PRO B 1 10 ? 42.281 62.219 83.125 1 26.5 10 PRO B N 1
ATOM 4392 C CA . PRO B 1 10 ? 40.906 62.531 82.688 1 26.5 10 PRO B CA 1
ATOM 4393 C C . PRO B 1 10 ? 40.875 63.094 81.25 1 26.5 10 PRO B C 1
ATOM 4395 O O . PRO B 1 10 ? 41.719 63.938 80.875 1 26.5 10 PRO B O 1
ATOM 4398 N N . HIS B 1 11 ? 40.688 62.312 80.125 1 26.47 11 HIS B N 1
ATOM 4399 C CA . HIS B 1 11 ? 40.688 62.688 78.688 1 26.47 11 HIS B CA 1
ATOM 4400 C C . HIS B 1 11 ? 39.562 63.656 78.375 1 26.47 11 HIS B C 1
ATOM 4402 O O . HIS B 1 11 ? 38.438 63.438 78.75 1 26.47 11 HIS B O 1
ATOM 4408 N N . THR B 1 12 ? 39.812 65 78.375 1 26 12 THR B N 1
ATOM 4409 C CA . THR B 1 12 ? 38.844 66.062 78.125 1 26 12 THR B CA 1
ATOM 4410 C C . THR B 1 12 ? 38.156 65.875 76.75 1 26 12 THR B C 1
ATOM 4412 O O . THR B 1 12 ? 38.812 65.438 75.812 1 26 12 THR B O 1
ATOM 4415 N N . LYS B 1 13 ? 36.781 65.812 76.688 1 28.97 13 LYS B N 1
ATOM 4416 C CA . LYS B 1 13 ? 35.688 65.562 75.812 1 28.97 13 LYS B CA 1
ATOM 4417 C C . LYS B 1 13 ? 35.625 66.625 74.688 1 28.97 13 LYS B C 1
ATOM 4419 O O . LYS B 1 13 ? 35.469 67.812 75 1 28.97 13 LYS B O 1
ATOM 4424 N N . LYS B 1 14 ? 36.312 66.438 73.5 1 32.94 14 LYS B N 1
ATOM 4425 C CA . LYS B 1 14 ? 36.25 67.375 72.312 1 32.94 14 LYS B CA 1
ATOM 4426 C C . LYS B 1 14 ? 34.812 67.438 71.812 1 32.94 14 LYS B C 1
ATOM 4428 O O . LYS B 1 14 ? 34.125 66.375 71.688 1 32.94 14 LYS B O 1
ATOM 4433 N N . SER B 1 15 ? 34.094 68.562 71.938 1 24.7 15 SER B N 1
ATOM 4434 C CA . SER B 1 15 ? 32.75 68.938 71.562 1 24.7 15 SER B CA 1
ATOM 4435 C C . SER B 1 15 ? 32.562 68.812 70.062 1 24.7 15 SER B C 1
ATOM 4437 O O . SER B 1 15 ? 33.312 69.438 69.312 1 24.7 15 SER B O 1
ATOM 4439 N N . SER B 1 16 ? 32.281 67.688 69.5 1 27.81 16 SER B N 1
ATOM 4440 C CA . SER B 1 16 ? 32.031 67.438 68.062 1 27.81 16 SER B CA 1
ATOM 4441 C C . SER B 1 16 ? 30.828 68.25 67.562 1 27.81 16 SER B C 1
ATOM 4443 O O . SER B 1 16 ? 29.719 68.125 68.125 1 27.81 16 SER B O 1
ATOM 4445 N N . GLY B 1 17 ? 30.922 69.562 67.188 1 26.86 17 GLY B N 1
ATOM 4446 C CA . GLY B 1 17 ? 29.828 70.312 66.625 1 26.86 17 GLY B CA 1
ATOM 4447 C C . GLY B 1 17 ? 29.219 69.688 65.375 1 26.86 17 GLY B C 1
ATOM 4448 O O . GLY B 1 17 ? 29.938 69.125 64.562 1 26.86 17 GLY B O 1
ATOM 4449 N N . VAL B 1 18 ? 28.016 69.125 65.438 1 30.19 18 VAL B N 1
ATOM 4450 C CA . VAL B 1 18 ? 27.062 68.5 64.562 1 30.19 18 VAL B CA 1
ATOM 4451 C C . VAL B 1 18 ? 26.797 69.438 63.375 1 30.19 18 VAL B C 1
ATOM 4453 O O . VAL B 1 18 ? 26.5 70.625 63.531 1 30.19 18 VAL B O 1
ATOM 4456 N N . LYS B 1 19 ? 27.438 69.125 62.188 1 34.91 19 LYS B N 1
ATOM 4457 C CA . LYS B 1 19 ? 27.281 69.688 60.844 1 34.91 19 LYS B CA 1
ATOM 4458 C C . LYS B 1 19 ? 25.812 69.75 60.438 1 34.91 19 LYS B C 1
ATOM 4460 O O . LYS B 1 19 ? 25.188 68.688 60.312 1 34.91 19 LYS B O 1
ATOM 4465 N N . SER B 1 20 ? 25 70.688 60.906 1 30.67 20 SER B N 1
ATOM 4466 C CA . SER B 1 20 ? 23.578 70.938 60.625 1 30.67 20 SER B CA 1
ATOM 4467 C C . SER B 1 20 ? 23.297 71 59.125 1 30.67 20 SER B C 1
ATOM 4469 O O . SER B 1 20 ? 22.156 71.188 58.719 1 30.67 20 SER B O 1
ATOM 4471 N N . GLY B 1 21 ? 24.281 71.062 58.281 1 35.78 21 GLY B N 1
ATOM 4472 C CA . GLY B 1 21 ? 23.969 71.5 56.938 1 35.78 21 GLY B CA 1
ATOM 4473 C C . GLY B 1 21 ? 23.266 70.438 56.094 1 35.78 21 GLY B C 1
ATOM 4474 O O . GLY B 1 21 ? 22.953 70.625 54.938 1 35.78 21 GLY B O 1
ATOM 4475 N N . ASP B 1 22 ? 23.359 69.188 56.469 1 37.78 22 ASP B N 1
ATOM 4476 C CA . ASP B 1 22 ? 22.969 68.188 55.469 1 37.78 22 ASP B CA 1
ATOM 4477 C C . ASP B 1 22 ? 21.453 68.062 55.406 1 37.78 22 ASP B C 1
ATOM 4479 O O . ASP B 1 22 ? 20.953 67.125 54.719 1 37.78 22 ASP B O 1
ATOM 4483 N N . ARG B 1 23 ? 20.75 68.75 56.25 1 45.19 23 ARG B N 1
ATOM 4484 C CA . ARG B 1 23 ? 19.312 68.5 56.25 1 45.19 23 ARG B CA 1
ATOM 4485 C C . ARG B 1 23 ? 18.625 69.125 55.062 1 45.19 23 ARG B C 1
ATOM 4487 O O . ARG B 1 23 ? 17.562 68.688 54.625 1 45.19 23 ARG B O 1
ATOM 4494 N N . ASP B 1 24 ? 19.234 70.188 54.562 1 44.75 24 ASP B N 1
ATOM 4495 C CA . ASP B 1 24 ? 18.516 70.875 53.5 1 44.75 24 ASP B CA 1
ATOM 4496 C C . ASP B 1 24 ? 18.578 70.125 52.188 1 44.75 24 ASP B C 1
ATOM 4498 O O . ASP B 1 24 ? 17.688 70.25 51.375 1 44.75 24 ASP B O 1
ATOM 4502 N N . GLY B 1 25 ? 19.609 69.375 52 1 47 25 GLY B N 1
ATOM 4503 C CA . GLY B 1 25 ? 19.719 68.625 50.75 1 47 25 GLY B CA 1
ATOM 4504 C C . GLY B 1 25 ? 18.734 67.438 50.656 1 47 25 GLY B C 1
ATOM 4505 O O . GLY B 1 25 ? 18.406 67 49.531 1 47 25 GLY B O 1
ATOM 4506 N N . GLN B 1 26 ? 18.422 66.875 51.812 1 52.47 26 GLN B N 1
ATOM 4507 C CA . GLN B 1 26 ? 17.516 65.75 51.781 1 52.47 26 GLN B CA 1
ATOM 4508 C C . GLN B 1 26 ? 16.094 66.188 51.469 1 52.47 26 GLN B C 1
ATOM 4510 O O . GLN B 1 26 ? 15.359 65.438 50.781 1 52.47 26 GLN B O 1
ATOM 4515 N N . GLY B 1 27 ? 15.734 67.375 51.844 1 51 27 GLY B N 1
ATOM 4516 C CA . GLY B 1 27 ? 14.414 67.938 51.562 1 51 27 GLY B CA 1
ATOM 4517 C C . GLY B 1 27 ? 14.188 68.188 50.062 1 51 27 GLY B C 1
ATOM 4518 O O . GLY B 1 27 ? 13.094 67.875 49.562 1 51 27 GLY B O 1
ATOM 4519 N N . TYR B 1 28 ? 15.219 68.688 49.438 1 52.41 28 TYR B N 1
ATOM 4520 C CA . TYR B 1 28 ? 15.102 68.938 48 1 52.41 28 TYR B CA 1
ATOM 4521 C C . TYR B 1 28 ? 14.992 67.688 47.188 1 52.41 28 TYR B C 1
ATOM 4523 O O . TYR B 1 28 ? 14.234 67.625 46.219 1 52.41 28 TYR B O 1
ATOM 4531 N N . ARG B 1 29 ? 15.797 66.688 47.531 1 53.91 29 ARG B N 1
ATOM 4532 C CA . ARG B 1 29 ? 15.711 65.438 46.781 1 53.91 29 ARG B CA 1
ATOM 4533 C C . ARG B 1 29 ? 14.344 64.812 47 1 53.91 29 ARG B C 1
ATOM 4535 O O . ARG B 1 29 ? 13.781 64.188 46.062 1 53.91 29 ARG B O 1
ATOM 4542 N N . LYS B 1 30 ? 13.906 64.875 48.219 1 54.91 30 LYS B N 1
ATOM 4543 C CA . LYS B 1 30 ? 12.57 64.312 48.469 1 54.91 30 LYS B CA 1
ATOM 4544 C C . LYS B 1 30 ? 11.5 65.125 47.719 1 54.91 30 LYS B C 1
ATOM 4546 O O . LYS B 1 30 ? 10.539 64.562 47.219 1 54.91 30 LYS B O 1
ATOM 4551 N N . CYS B 1 31 ? 11.664 66.375 47.656 1 52.22 31 CYS B N 1
ATOM 4552 C CA . CYS B 1 31 ? 10.727 67.25 46.938 1 52.22 31 CYS B CA 1
ATOM 4553 C C . CYS B 1 31 ? 10.789 66.938 45.438 1 52.22 31 CYS B C 1
ATOM 4555 O O . CYS B 1 31 ? 9.758 66.875 44.781 1 52.22 31 CYS B O 1
ATOM 4557 N N . LEU B 1 32 ? 12.008 66.75 44.938 1 52.38 32 LEU B N 1
ATOM 4558 C CA . LEU B 1 32 ? 12.148 66.438 43.531 1 52.38 32 LEU B CA 1
ATOM 4559 C C . LEU B 1 32 ? 11.602 65.062 43.25 1 52.38 32 LEU B C 1
ATOM 4561 O O . LEU B 1 32 ? 10.984 64.812 42.188 1 52.38 32 LEU B O 1
ATOM 4565 N N . ALA B 1 33 ? 12 64.125 44.125 1 56.16 33 ALA B N 1
ATOM 4566 C CA . ALA B 1 33 ? 11.414 62.812 44 1 56.16 33 ALA B CA 1
ATOM 4567 C C . ALA B 1 33 ? 9.898 62.875 44.094 1 56.16 33 ALA B C 1
ATOM 4569 O O . ALA B 1 33 ? 9.195 62.156 43.344 1 56.16 33 ALA B O 1
ATOM 4570 N N . HIS B 1 34 ? 9.352 63.625 45 1 52.28 34 HIS B N 1
ATOM 4571 C CA . HIS B 1 34 ? 7.914 63.844 45.156 1 52.28 34 HIS B CA 1
ATOM 4572 C C . HIS B 1 34 ? 7.336 64.5 43.875 1 52.28 34 HIS B C 1
ATOM 4574 O O . HIS B 1 34 ? 6.242 64.125 43.438 1 52.28 34 HIS B O 1
ATOM 4580 N N . ILE B 1 35 ? 8.062 65.375 43.312 1 51.81 35 ILE B N 1
ATOM 4581 C CA . ILE B 1 35 ? 7.621 66.062 42.062 1 51.81 35 ILE B CA 1
ATOM 4582 C C . ILE B 1 35 ? 7.688 65.062 40.906 1 51.81 35 ILE B C 1
ATOM 4584 O O . ILE B 1 35 ? 6.781 65 40.062 1 51.81 35 ILE B O 1
ATOM 4588 N N . ARG B 1 36 ? 8.82 64.375 40.844 1 53.59 36 ARG B N 1
ATOM 4589 C CA . ARG B 1 36 ? 8.938 63.375 39.781 1 53.59 36 ARG B CA 1
ATOM 4590 C C . ARG B 1 36 ? 7.875 62.312 39.938 1 53.59 36 ARG B C 1
ATOM 4592 O O . ARG B 1 36 ? 7.293 61.844 38.969 1 53.59 36 ARG B O 1
ATOM 4599 N N . VAL B 1 37 ? 7.68 61.812 41.125 1 56.25 37 VAL B N 1
ATOM 4600 C CA . VAL B 1 37 ? 6.617 60.844 41.375 1 56.25 37 VAL B CA 1
ATOM 4601 C C . VAL B 1 37 ? 5.258 61.469 41.094 1 56.25 37 VAL B C 1
ATOM 4603 O O . VAL B 1 37 ? 4.375 60.812 40.531 1 56.25 37 VAL B O 1
ATOM 4606 N N . LYS B 1 38 ? 5.047 62.688 41.469 1 54.28 38 LYS B N 1
ATOM 4607 C CA . LYS B 1 38 ? 3.801 63.406 41.188 1 54.28 38 LYS B CA 1
ATOM 4608 C C . LYS B 1 38 ? 3.607 63.562 39.688 1 54.28 38 LYS B C 1
ATOM 4610 O O . LYS B 1 38 ? 2.494 63.438 39.156 1 54.28 38 LYS B O 1
ATOM 4615 N N . LYS B 1 39 ? 4.688 63.906 39 1 55.09 39 LYS B N 1
ATOM 4616 C CA . LYS B 1 39 ? 4.625 64.062 37.562 1 55.09 39 LYS B CA 1
ATOM 4617 C C . LYS B 1 39 ? 4.379 62.75 36.875 1 55.09 39 LYS B C 1
ATOM 4619 O O . LYS B 1 39 ? 3.58 62.688 35.938 1 55.09 39 LYS B O 1
ATOM 4624 N N . HIS B 1 40 ? 5.18 61.812 37.219 1 58.84 40 HIS B N 1
ATOM 4625 C CA . HIS B 1 40 ? 4.953 60.5 36.625 1 58.84 40 HIS B CA 1
ATOM 4626 C C . HIS B 1 40 ? 3.584 59.969 37 1 58.84 40 HIS B C 1
ATOM 4628 O O . HIS B 1 40 ? 2.914 59.312 36.188 1 58.84 40 HIS B O 1
ATOM 4634 N N . LEU B 1 41 ? 3.176 60.281 38.156 1 63.66 41 LEU B N 1
ATOM 4635 C CA . LEU B 1 41 ? 1.854 59.875 38.625 1 63.66 41 LEU B CA 1
ATOM 4636 C C . LEU B 1 41 ? 0.761 60.656 37.906 1 63.66 41 LEU B C 1
ATOM 4638 O O . LEU B 1 41 ? -0.356 60.188 37.75 1 63.66 41 LEU B O 1
ATOM 4642 N N . GLY B 1 42 ? 1.224 61.812 37.438 1 64.5 42 GLY B N 1
ATOM 4643 C CA . GLY B 1 42 ? 0.245 62.625 36.75 1 64.5 42 GLY B CA 1
ATOM 4644 C C . GLY B 1 42 ? -0.131 62.031 35.375 1 64.5 42 GLY B C 1
ATOM 4645 O O . GLY B 1 42 ? -1.313 61.938 35.062 1 64.5 42 GLY B O 1
ATOM 4646 N N . TRP B 1 43 ? 0.933 61.656 34.656 1 69.56 43 TRP B N 1
ATOM 4647 C CA . TRP B 1 43 ? 0.67 61.062 33.344 1 69.56 43 TRP B CA 1
ATOM 4648 C C . TRP B 1 43 ? -0.056 59.75 33.5 1 69.56 43 TRP B C 1
ATOM 4650 O O . TRP B 1 43 ? -0.985 59.469 32.719 1 69.56 43 TRP B O 1
ATOM 4660 N N . PHE B 1 44 ? 0.342 58.969 34.406 1 74.75 44 PHE B N 1
ATOM 4661 C CA . PHE B 1 44 ? -0.294 57.656 34.625 1 74.75 44 PHE B CA 1
ATOM 4662 C C . PHE B 1 44 ? -1.753 57.844 35.031 1 74.75 44 PHE B C 1
ATOM 4664 O O . PHE B 1 44 ? -2.613 57.062 34.656 1 74.75 44 PHE B O 1
ATOM 4671 N N . ASN B 1 45 ? -1.955 58.875 35.719 1 74.94 45 ASN B N 1
ATOM 4672 C CA . ASN B 1 45 ? -3.33 59.188 36.094 1 74.94 45 ASN B CA 1
ATOM 4673 C C . ASN B 1 45 ? -4.18 59.562 34.906 1 74.94 45 ASN B C 1
ATOM 4675 O O . ASN B 1 45 ? -5.348 59.188 34.812 1 74.94 45 ASN B O 1
ATOM 4679 N N . ILE B 1 46 ? -3.6 60.281 33.938 1 71.06 46 ILE B N 1
ATOM 4680 C CA . ILE B 1 46 ? -4.324 60.656 32.75 1 71.06 46 ILE B CA 1
ATOM 4681 C C . ILE B 1 46 ? -4.586 59.438 31.875 1 71.06 46 ILE B C 1
ATOM 4683 O O . ILE B 1 46 ? -5.668 59.281 31.297 1 71.06 46 ILE B O 1
ATOM 4687 N N . TYR B 1 47 ? -3.732 58.594 31.828 1 74.06 47 TYR B N 1
ATOM 4688 C CA . TYR B 1 47 ? -3.895 57.375 31.078 1 74.06 47 TYR B CA 1
ATOM 4689 C C . TYR B 1 47 ? -5 56.5 31.672 1 74.06 47 TYR B C 1
ATOM 4691 O O . TYR B 1 47 ? -5.844 55.969 30.953 1 74.06 47 TYR B O 1
ATOM 4699 N N . CYS B 1 48 ? -4.84 56.312 32.969 1 76.12 48 CYS B N 1
ATOM 4700 C CA . CYS B 1 48 ? -5.82 55.469 33.656 1 76.12 48 CYS B CA 1
ATOM 4701 C C . CYS B 1 48 ? -7.23 56 33.469 1 76.12 48 CYS B C 1
ATOM 4703 O O . CYS B 1 48 ? -8.188 55.25 33.375 1 76.12 48 CYS B O 1
ATOM 4705 N N . LYS B 1 49 ? -7.297 57.281 33.281 1 72.75 49 LYS B N 1
ATOM 4706 C CA . LYS B 1 49 ? -8.609 57.906 33.156 1 72.75 49 LYS B CA 1
ATOM 4707 C C . LYS B 1 49 ? -9.156 57.75 31.734 1 72.75 49 LYS B C 1
ATOM 4709 O O . LYS B 1 49 ? -10.367 57.656 31.531 1 72.75 49 LYS B O 1
ATOM 4714 N N . ASN B 1 50 ? -8.172 57.562 30.703 1 68.19 50 ASN B N 1
ATOM 4715 C CA . ASN B 1 50 ? -8.625 57.562 29.312 1 68.19 50 ASN B CA 1
ATOM 4716 C C . ASN B 1 50 ? -8.445 56.188 28.656 1 68.19 50 ASN B C 1
ATOM 4718 O O . ASN B 1 50 ? -8.789 56 27.484 1 68.19 50 ASN B O 1
ATOM 4722 N N . THR B 1 51 ? -8.055 55.344 29.484 1 73.25 51 THR B N 1
ATOM 4723 C CA . THR B 1 51 ? -7.789 54.031 28.875 1 73.25 51 THR B CA 1
ATOM 4724 C C . THR B 1 51 ? -9.078 53.25 28.734 1 73.25 51 THR B C 1
ATOM 4726 O O . THR B 1 51 ? -10.039 53.438 29.469 1 73.25 51 THR B O 1
ATOM 4729 N N . SER B 1 52 ? -9.094 52.469 27.672 1 73.88 52 SER B N 1
ATOM 4730 C CA . SER B 1 52 ? -10.234 51.594 27.422 1 73.88 52 SER B CA 1
ATOM 4731 C C . SER B 1 52 ? -10.031 50.219 28.078 1 73.88 52 SER B C 1
ATOM 4733 O O . SER B 1 52 ? -10.914 49.344 28 1 73.88 52 SER B O 1
ATOM 4735 N N . LEU B 1 53 ? -8.922 50.031 28.812 1 78.12 53 LEU B N 1
ATOM 4736 C CA . LEU B 1 53 ? -8.68 48.781 29.516 1 78.12 53 LEU B CA 1
ATOM 4737 C C . LEU B 1 53 ? -9.547 48.688 30.766 1 78.12 53 LEU B C 1
ATOM 4739 O O . LEU B 1 53 ? -9.836 49.688 31.422 1 78.12 53 LEU B O 1
ATOM 4743 N N . HIS B 1 54 ? -9.938 47.562 31.016 1 75.06 54 HIS B N 1
ATOM 4744 C CA . HIS B 1 54 ? -10.82 47.344 32.156 1 75.06 54 HIS B CA 1
ATOM 4745 C C . HIS B 1 54 ? -10.047 47.438 33.469 1 75.06 54 HIS B C 1
ATOM 4747 O O . HIS B 1 54 ? -8.938 46.938 33.594 1 75.06 54 HIS B O 1
ATOM 4753 N N . GLY B 1 55 ? -10.531 48.062 34.406 1 75.12 55 GLY B N 1
ATOM 4754 C CA . GLY B 1 55 ? -10.023 48.094 35.75 1 75.12 55 GLY B CA 1
ATOM 4755 C C . GLY B 1 55 ? -9.086 49.25 36.031 1 75.12 55 GLY B C 1
ATOM 4756 O O . GLY B 1 55 ? -8.961 49.719 37.156 1 75.12 55 GLY B O 1
ATOM 4757 N N . PHE B 1 56 ? -8.508 49.844 34.969 1 80.25 56 PHE B N 1
ATOM 4758 C CA . PHE B 1 56 ? -7.48 50.844 35.188 1 80.25 56 PHE B CA 1
ATOM 4759 C C . PHE B 1 56 ? -8.109 52.188 35.594 1 80.25 56 PHE B C 1
ATOM 4761 O O . PHE B 1 56 ? -7.48 53 36.281 1 80.25 56 PHE B O 1
ATOM 4768 N N . ARG B 1 57 ? -9.352 52.312 35.25 1 76.62 57 ARG B N 1
ATOM 4769 C CA . ARG B 1 57 ? -10.031 53.562 35.562 1 76.62 57 ARG B CA 1
ATOM 4770 C C . ARG B 1 57 ? -10.227 53.719 37.062 1 76.62 57 ARG B C 1
ATOM 4772 O O . ARG B 1 57 ? -10.25 54.844 37.594 1 76.62 57 ARG B O 1
ATOM 4779 N N . TYR B 1 58 ? -10.195 52.625 37.812 1 75.56 58 TYR B N 1
ATOM 4780 C CA . TYR B 1 58 ? -10.484 52.688 39.219 1 75.56 58 TYR B CA 1
ATOM 4781 C C . TYR B 1 58 ? -9.227 53 40.031 1 75.56 58 TYR B C 1
ATOM 4783 O O . TYR B 1 58 ? -9.305 53.344 41.219 1 75.56 58 TYR B O 1
ATOM 4791 N N . ILE B 1 59 ? -8.148 52.969 39.344 1 78.44 59 ILE B N 1
ATOM 4792 C CA . ILE B 1 59 ? -6.906 53.312 40.031 1 78.44 59 ILE B CA 1
ATOM 4793 C C . ILE B 1 59 ? -6.844 54.812 40.281 1 78.44 59 ILE B C 1
ATOM 4795 O O . ILE B 1 59 ? -6.371 55.25 41.312 1 78.44 59 ILE B O 1
ATOM 4799 N N . SER B 1 60 ? -7.348 55.656 39.281 1 73.94 60 SER B N 1
ATOM 4800 C CA . SER B 1 60 ? -7.234 57.094 39.375 1 73.94 60 SER B CA 1
ATOM 4801 C C . SER B 1 60 ? -8.594 57.75 39.594 1 73.94 60 SER B C 1
ATOM 4803 O O . SER B 1 60 ? -8.773 58.938 39.375 1 73.94 60 SER B O 1
ATOM 4805 N N . MET B 1 61 ? -9.531 56.906 40.031 1 70.31 61 MET B N 1
ATOM 4806 C CA . MET B 1 61 ? -10.852 57.5 40.25 1 70.31 61 MET B CA 1
ATOM 4807 C C . MET B 1 61 ? -10.812 58.562 41.344 1 70.31 61 MET B C 1
ATOM 4809 O O . MET B 1 61 ? -10.156 58.406 42.344 1 70.31 61 MET B O 1
ATOM 4813 N N . ASP B 1 62 ? -11.367 59.719 40.969 1 70.75 62 ASP B N 1
ATOM 4814 C CA . ASP B 1 62 ? -11.43 60.844 4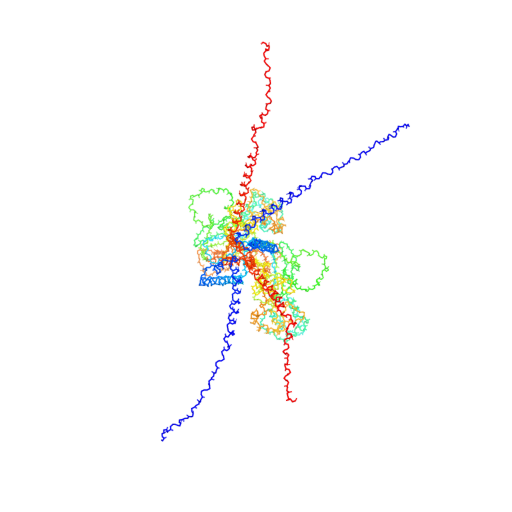1.906 1 70.75 62 ASP B CA 1
ATOM 4815 C C . ASP B 1 62 ? -12.258 60.469 43.125 1 70.75 62 ASP B C 1
ATOM 4817 O O . ASP B 1 62 ? -13.352 59.906 43 1 70.75 62 ASP B O 1
ATOM 4821 N N . GLY B 1 63 ? -11.688 60.562 44.312 1 68 63 GLY B N 1
ATOM 4822 C CA . GLY B 1 63 ? -12.367 60.281 45.562 1 68 63 GLY B CA 1
ATOM 4823 C C . GLY B 1 63 ? -12.016 58.938 46.156 1 68 63 GLY B C 1
ATOM 4824 O O . GLY B 1 63 ? -12.508 58.562 47.219 1 68 63 GLY B O 1
ATOM 4825 N N . SER B 1 64 ? -11.219 58.25 45.406 1 69.88 64 SER B N 1
ATOM 4826 C CA . SER B 1 64 ? -10.922 56.906 45.938 1 69.88 64 SER B CA 1
ATOM 4827 C C . SER B 1 64 ? -9.773 56.938 46.938 1 69.88 64 SER B C 1
ATOM 4829 O O . SER B 1 64 ? -8.93 57.844 46.906 1 69.88 64 SER B O 1
ATOM 4831 N N . SER B 1 65 ? -9.93 56.219 48.062 1 78.25 65 SER B N 1
ATOM 4832 C CA . SER B 1 65 ? -8.898 56.094 49.094 1 78.25 65 SER B CA 1
ATOM 4833 C C . SER B 1 65 ? -7.613 55.5 48.5 1 78.25 65 SER B C 1
ATOM 4835 O O . SER B 1 65 ? -7.633 54.875 47.438 1 78.25 65 SER B O 1
ATOM 4837 N N . ILE B 1 66 ? -6.527 55.906 49.031 1 82.69 66 ILE B N 1
ATOM 4838 C CA . ILE B 1 66 ? -5.219 55.406 48.594 1 82.69 66 ILE B CA 1
ATOM 4839 C C . ILE B 1 66 ? -5.191 53.875 48.656 1 82.69 66 ILE B C 1
ATOM 4841 O O . ILE B 1 66 ? -4.602 53.25 47.781 1 82.69 66 ILE B O 1
ATOM 4845 N N . ILE B 1 67 ? -5.914 53.312 49.656 1 83.81 67 ILE B N 1
ATOM 4846 C CA . ILE B 1 67 ? -5.938 51.875 49.812 1 83.81 67 ILE B CA 1
ATOM 4847 C C . ILE B 1 67 ? -6.672 51.25 48.625 1 83.81 67 ILE B C 1
ATOM 4849 O O . ILE B 1 67 ? -6.238 50.219 48.094 1 83.81 67 ILE B O 1
ATOM 4853 N N . GLU B 1 68 ? -7.738 51.875 48.188 1 84.44 68 GLU B N 1
ATOM 4854 C CA . GLU B 1 68 ? -8.508 51.375 47.062 1 84.44 68 GLU B CA 1
ATOM 4855 C C . GLU B 1 68 ? -7.691 51.438 45.75 1 84.44 68 GLU B C 1
ATOM 4857 O O . GLU B 1 68 ? -7.73 50.531 44.938 1 84.44 68 GLU B O 1
ATOM 4862 N N . SER B 1 69 ? -6.906 52.438 45.656 1 83.5 69 SER B N 1
ATOM 4863 C CA . SER B 1 69 ? -6.086 52.625 44.438 1 83.5 69 SER B CA 1
ATOM 4864 C C . SER B 1 69 ? -4.965 51.594 44.406 1 83.5 69 SER B C 1
ATOM 4866 O O . SER B 1 69 ? -4.652 51.062 43.312 1 83.5 69 SER B O 1
ATOM 4868 N N . VAL B 1 70 ? -4.414 51.312 45.562 1 86.75 70 VAL B N 1
ATOM 4869 C CA . VAL B 1 70 ? -3.334 50.344 45.625 1 86.75 70 VAL B CA 1
ATOM 4870 C C . VAL B 1 70 ? -3.889 48.938 45.344 1 86.75 70 VAL B C 1
ATOM 4872 O O . VAL B 1 70 ? -3.248 48.125 44.688 1 86.75 70 VAL B O 1
ATOM 4875 N N . LEU B 1 71 ? -5.051 48.656 45.75 1 86.69 71 LEU B N 1
ATOM 4876 C CA . LEU B 1 71 ? -5.684 47.375 45.531 1 86.69 71 LEU B CA 1
ATOM 4877 C C . LEU B 1 71 ? -5.973 47.156 44.062 1 86.69 71 LEU B C 1
ATOM 4879 O O . LEU B 1 71 ? -5.707 46.062 43.5 1 86.69 71 LEU B O 1
ATOM 4883 N N . TRP B 1 72 ? -6.508 48.219 43.406 1 86.44 72 TRP B N 1
ATOM 4884 C CA . TRP B 1 72 ? -6.812 48.094 42 1 86.44 72 TRP B CA 1
ATOM 4885 C C . TRP B 1 72 ? -5.531 48 41.156 1 86.44 72 TRP B C 1
ATOM 4887 O O . TRP B 1 72 ? -5.496 47.312 40.125 1 86.44 72 TRP B O 1
ATOM 4897 N N . PHE B 1 73 ? -4.531 48.625 41.656 1 87.12 73 PHE B N 1
ATOM 4898 C CA . PHE B 1 73 ? -3.24 48.5 41 1 87.12 73 PHE B CA 1
ATOM 4899 C C . PHE B 1 73 ? -2.715 47.094 41.094 1 87.12 73 PHE B C 1
ATOM 4901 O O . PHE B 1 73 ? -2.221 46.531 40.094 1 87.12 73 PHE B O 1
ATOM 4908 N N . MET B 1 74 ? -2.834 46.469 42.188 1 91.12 74 MET B N 1
ATOM 4909 C CA . MET B 1 74 ? -2.391 45.094 42.344 1 91.12 74 MET B CA 1
ATOM 4910 C C . MET B 1 74 ? -3.223 44.125 41.5 1 91.12 74 MET B C 1
ATOM 4912 O O . MET B 1 74 ? -2.689 43.188 40.906 1 91.12 74 MET B O 1
ATOM 4916 N N . VAL B 1 75 ? -4.492 44.344 41.406 1 88.5 75 VAL B N 1
ATOM 4917 C CA . VAL B 1 75 ? -5.375 43.5 40.625 1 88.5 75 VAL B CA 1
ATOM 4918 C C . VAL B 1 75 ? -5.008 43.625 39.125 1 88.5 75 VAL B C 1
ATOM 4920 O O . VAL B 1 75 ? -4.992 42.625 38.406 1 88.5 75 VAL B O 1
ATOM 4923 N N . CYS B 1 76 ? -4.715 44.781 38.688 1 86.44 76 CYS B N 1
ATOM 4924 C CA . CYS B 1 76 ? -4.355 45 37.281 1 86.44 76 CYS B CA 1
ATOM 4925 C C . CYS B 1 76 ? -3.025 44.312 36.969 1 86.44 76 CYS B C 1
ATOM 4927 O O . CYS B 1 76 ? -2.877 43.719 35.906 1 86.44 76 CYS B O 1
ATOM 4929 N N . ILE B 1 77 ? -2.076 44.406 37.875 1 90.38 77 ILE B N 1
ATOM 4930 C CA . ILE B 1 77 ? -0.783 43.781 37.656 1 90.38 77 ILE B CA 1
ATOM 4931 C C . ILE B 1 77 ? -0.947 42.25 37.656 1 90.38 77 ILE B C 1
ATOM 4933 O O . ILE B 1 77 ? -0.33 41.562 36.875 1 90.38 77 ILE B O 1
ATOM 4937 N N . LEU B 1 78 ? -1.748 41.75 38.562 1 90.56 78 LEU B N 1
ATOM 4938 C CA . LEU B 1 78 ? -2.01 40.312 38.625 1 90.56 78 LEU B CA 1
ATOM 4939 C C . LEU B 1 78 ? -2.693 39.844 37.344 1 90.56 78 LEU B C 1
ATOM 4941 O O . LEU B 1 78 ? -2.424 38.75 36.844 1 90.56 78 LEU B O 1
ATOM 4945 N N . SER B 1 79 ? -3.578 40.656 36.719 1 89.06 79 SER B N 1
ATOM 4946 C CA . SER B 1 79 ? -4.254 40.312 35.469 1 89.06 79 SER B CA 1
ATOM 4947 C C . SER B 1 79 ? -3.275 40.312 34.312 1 89.06 79 SER B C 1
ATOM 4949 O O . SER B 1 79 ? -3.357 39.438 33.438 1 89.06 79 SER B O 1
ATOM 4951 N N . ILE B 1 80 ? -2.363 41.188 34.312 1 89.31 80 ILE B N 1
ATOM 4952 C CA . ILE B 1 80 ? -1.36 41.25 33.281 1 89.31 80 ILE B CA 1
ATOM 4953 C C . ILE B 1 80 ? -0.438 40.031 33.375 1 89.31 80 ILE B C 1
ATOM 4955 O O . ILE B 1 80 ? -0.139 39.375 32.375 1 89.31 80 ILE B O 1
ATOM 4959 N N . VAL B 1 81 ? -0.022 39.719 34.594 1 92 81 VAL B N 1
ATOM 4960 C CA . VAL B 1 81 ? 0.848 38.594 34.781 1 92 81 VAL B CA 1
ATOM 4961 C C . VAL B 1 81 ? 0.111 37.312 34.406 1 92 81 VAL B C 1
ATOM 4963 O O . VAL B 1 81 ? 0.687 36.406 33.75 1 92 81 VAL B O 1
ATOM 4966 N N . PHE B 1 82 ? -1.147 37.188 34.75 1 90.31 82 PHE B N 1
ATOM 4967 C CA . PHE B 1 82 ? -1.973 36.031 34.375 1 90.31 82 PHE B CA 1
ATOM 4968 C C . PHE B 1 82 ? -2.131 35.938 32.844 1 90.31 82 PHE B C 1
ATOM 4970 O O . PHE B 1 82 ? -2.08 34.875 32.281 1 90.31 82 PHE B O 1
ATOM 4977 N N . CYS B 1 83 ? -2.338 37.031 32.188 1 89.31 83 CYS B N 1
ATOM 4978 C CA . CYS B 1 83 ? -2.453 37.094 30.75 1 89.31 83 CYS B CA 1
ATOM 4979 C C . CYS B 1 83 ? -1.176 36.594 30.078 1 89.31 83 CYS B C 1
ATOM 4981 O O . CYS B 1 83 ? -1.228 35.781 29.156 1 89.31 83 CYS B O 1
ATOM 4983 N N . VAL B 1 84 ? -0.107 37.031 30.578 1 92.12 84 VAL B N 1
ATOM 4984 C CA . VAL B 1 84 ? 1.181 36.656 29.984 1 92.12 84 VAL B CA 1
ATOM 4985 C C . VAL B 1 84 ? 1.451 35.156 30.219 1 92.12 84 VAL B C 1
ATOM 4987 O O . VAL B 1 84 ? 1.947 34.469 29.328 1 92.12 84 VAL B O 1
ATOM 4990 N N . ILE B 1 85 ? 1.105 34.656 31.312 1 91.75 85 ILE B N 1
ATOM 4991 C CA . ILE B 1 85 ? 1.309 33.25 31.625 1 91.75 85 ILE B CA 1
ATOM 4992 C C . ILE B 1 85 ? 0.45 32.406 30.703 1 91.75 85 ILE B C 1
ATOM 4994 O O . ILE B 1 85 ? 0.917 31.391 30.156 1 91.75 85 ILE B O 1
ATOM 4998 N N . LEU B 1 86 ? -0.73 32.812 30.484 1 90.06 86 LEU B N 1
ATOM 4999 C CA . LEU B 1 86 ? -1.613 32.031 29.594 1 90.06 86 LEU B CA 1
ATOM 5000 C C . LEU B 1 86 ? -1.106 32.062 28.156 1 90.06 86 LEU B C 1
ATOM 5002 O O . LEU B 1 86 ? -1.173 31.062 27.453 1 90.06 86 LEU B O 1
ATOM 5006 N N . MET B 1 87 ? -0.65 33.188 27.734 1 89.25 87 MET B N 1
ATOM 5007 C CA . MET B 1 87 ? -0.12 33.312 26.391 1 89.25 87 MET B CA 1
ATOM 5008 C C . MET B 1 87 ? 1.135 32.438 26.219 1 89.25 87 MET B C 1
ATOM 5010 O O . MET B 1 87 ? 1.324 31.812 25.172 1 89.25 87 MET B O 1
ATOM 5014 N N . LEU B 1 88 ? 1.949 32.438 27.234 1 91 88 LEU B N 1
ATOM 5015 C CA . LEU B 1 88 ? 3.174 31.641 27.172 1 91 88 LEU B CA 1
ATOM 5016 C C . LEU B 1 88 ? 2.855 30.156 27.188 1 91 88 LEU B C 1
ATOM 5018 O O . LEU B 1 88 ? 3.521 29.359 26.5 1 91 88 LEU B O 1
ATOM 5022 N N . ARG B 1 89 ? 1.917 29.812 27.906 1 88.19 89 ARG B N 1
ATOM 5023 C CA . ARG B 1 89 ? 1.501 28.406 27.938 1 88.19 89 ARG B CA 1
ATOM 5024 C C . ARG B 1 89 ? 0.93 27.984 26.594 1 88.19 89 ARG B C 1
ATOM 5026 O O . ARG B 1 89 ? 1.171 26.859 26.125 1 88.19 89 ARG B O 1
ATOM 5033 N N . LEU B 1 90 ? 0.196 28.75 26 1 85.75 90 LEU B N 1
ATOM 5034 C CA . LEU B 1 90 ? -0.356 28.453 24.688 1 85.75 90 LEU B CA 1
ATOM 5035 C C . LEU B 1 90 ? 0.752 28.359 23.641 1 85.75 90 LEU B C 1
ATOM 5037 O O . LEU B 1 90 ? 0.732 27.484 22.781 1 85.75 90 LEU B O 1
ATOM 5041 N N . TRP B 1 91 ? 1.676 29.234 23.781 1 84.5 91 TRP B N 1
ATOM 5042 C CA . TRP B 1 91 ? 2.82 29.219 22.875 1 84.5 91 TRP B CA 1
ATOM 5043 C C . TRP B 1 91 ? 3.621 27.922 23.047 1 84.5 91 TRP B C 1
ATOM 5045 O O . TRP B 1 91 ? 4.078 27.344 22.062 1 84.5 91 TRP B O 1
ATOM 5055 N N . ALA B 1 92 ? 3.744 27.547 24.203 1 85.31 92 ALA B N 1
ATOM 5056 C CA . ALA B 1 92 ? 4.484 26.328 24.484 1 85.31 92 ALA B CA 1
ATOM 5057 C C . ALA B 1 92 ? 3.758 25.109 23.922 1 85.31 92 ALA B C 1
ATOM 5059 O O . ALA B 1 92 ? 4.387 24.188 23.406 1 85.31 92 ALA B O 1
ATOM 5060 N N . ASN B 1 93 ? 2.531 25.109 24.047 1 81.94 93 ASN B N 1
ATOM 5061 C CA . ASN B 1 93 ? 1.745 23.984 23.531 1 81.94 93 ASN B CA 1
ATOM 5062 C C . ASN B 1 93 ? 1.835 23.906 22 1 81.94 93 ASN B C 1
ATOM 5064 O O . ASN B 1 93 ? 2.008 22.828 21.453 1 81.94 93 ASN B O 1
ATOM 5068 N N . TYR B 1 94 ? 1.735 24.969 21.359 1 78.62 94 TYR B N 1
ATOM 5069 C CA . TYR B 1 94 ? 1.817 25.016 19.906 1 78.62 94 TYR B CA 1
ATOM 5070 C C . TYR B 1 94 ? 3.223 24.656 19.438 1 78.62 94 TYR B C 1
ATOM 5072 O O . TYR B 1 94 ? 3.389 23.953 18.438 1 78.62 94 TYR B O 1
ATOM 5080 N N . SER B 1 95 ? 4.129 25.078 20.156 1 81.12 95 SER B N 1
ATOM 5081 C CA . SER B 1 95 ? 5.516 24.844 19.781 1 81.12 95 SER B CA 1
ATOM 5082 C C . SER B 1 95 ? 5.902 23.375 20 1 81.12 95 SER B C 1
ATOM 5084 O O . SER B 1 95 ? 6.723 22.828 19.25 1 81.12 95 SER B O 1
ATOM 5086 N N . ASN B 1 96 ? 5.262 22.797 20.891 1 82.25 96 ASN B N 1
ATOM 5087 C CA . ASN B 1 96 ? 5.605 21.406 21.188 1 82.25 96 ASN B CA 1
ATOM 5088 C C . ASN B 1 96 ? 4.848 20.438 20.297 1 82.25 96 ASN B C 1
ATOM 5090 O O . ASN B 1 96 ? 5.25 19.281 20.156 1 82.25 96 ASN B O 1
ATOM 5094 N N . ASN B 1 97 ? 3.766 20.844 19.719 1 79.06 97 ASN B N 1
ATOM 5095 C CA . ASN B 1 97 ? 2.961 19.984 18.859 1 79.06 97 ASN B CA 1
ATOM 5096 C C . ASN B 1 97 ? 2.607 20.688 17.547 1 79.06 97 ASN B C 1
ATOM 5098 O O . ASN B 1 97 ? 1.43 20.906 17.266 1 79.06 97 ASN B O 1
ATOM 5102 N N . PRO B 1 98 ? 3.6 20.797 16.812 1 81.31 98 PRO B N 1
ATOM 5103 C CA . PRO B 1 98 ? 3.359 21.656 15.648 1 81.31 98 PRO B CA 1
ATOM 5104 C C . PRO B 1 98 ? 2.812 20.891 14.445 1 81.31 98 PRO B C 1
ATOM 5106 O O . PRO B 1 98 ? 2.377 21.5 13.469 1 81.31 98 PRO B O 1
ATOM 5109 N N . ILE B 1 99 ? 2.758 19.594 14.547 1 83.06 99 ILE B N 1
ATOM 5110 C CA . ILE B 1 99 ? 2.418 18.812 13.359 1 83.06 99 ILE B CA 1
ATOM 5111 C C . ILE B 1 99 ? 1.131 18.031 13.602 1 83.06 99 ILE B C 1
ATOM 5113 O O . ILE B 1 99 ? 0.958 17.422 14.656 1 83.06 99 ILE B O 1
ATOM 5117 N N . VAL B 1 100 ? 0.233 18.109 12.664 1 80.06 100 VAL B N 1
ATOM 5118 C CA . VAL B 1 100 ? -0.981 17.297 12.68 1 80.06 100 VAL B CA 1
ATOM 5119 C C . VAL B 1 100 ? -0.981 16.344 11.484 1 80.06 100 VAL B C 1
ATOM 5121 O O . VAL B 1 100 ? -0.569 16.719 10.383 1 80.06 100 VAL B O 1
ATOM 5124 N N . THR B 1 101 ? -1.443 15.125 11.695 1 83.06 101 THR B N 1
ATOM 5125 C CA . THR B 1 101 ? -1.473 14.117 10.648 1 83.06 101 THR B CA 1
ATOM 5126 C C . THR B 1 101 ? -2.908 13.711 10.328 1 83.06 101 THR B C 1
ATOM 5128 O O . THR B 1 101 ? -3.68 13.375 11.227 1 83.06 101 THR B O 1
ATOM 5131 N N . THR B 1 102 ? -3.244 13.836 9.023 1 81.75 102 THR B N 1
ATOM 5132 C CA . THR B 1 102 ? -4.527 13.344 8.531 1 81.75 102 THR B CA 1
ATOM 5133 C C . THR B 1 102 ? -4.344 12.062 7.727 1 81.75 102 THR B C 1
ATOM 5135 O O . THR B 1 102 ? -3.416 11.953 6.922 1 81.75 102 THR B O 1
ATOM 5138 N N . ILE B 1 103 ? -5.164 11.133 7.953 1 83.19 103 ILE B N 1
ATOM 5139 C CA . ILE B 1 103 ? -5.023 9.836 7.297 1 83.19 103 ILE B CA 1
ATOM 5140 C C . ILE B 1 103 ? -6.105 9.68 6.23 1 83.19 103 ILE B C 1
ATOM 5142 O O . ILE B 1 103 ? -7.293 9.844 6.512 1 83.19 103 ILE B O 1
ATOM 5146 N N . TYR B 1 104 ? -5.645 9.406 5.043 1 80.62 104 TYR B N 1
ATOM 5147 C CA . TYR B 1 104 ? -6.527 9.062 3.932 1 80.62 104 TYR B CA 1
ATOM 5148 C C . TYR B 1 104 ? -6.379 7.598 3.545 1 80.62 104 TYR B C 1
ATOM 5150 O O . TYR B 1 104 ? -5.285 7.148 3.195 1 80.62 104 TYR B O 1
ATOM 5158 N N . THR B 1 105 ? -7.387 6.812 3.551 1 75.69 105 THR B N 1
ATOM 5159 C CA . THR B 1 105 ? -7.246 5.367 3.412 1 75.69 105 THR B CA 1
ATOM 5160 C C . THR B 1 105 ? -7.617 4.922 2 1 75.69 105 THR B C 1
ATOM 5162 O O . THR B 1 105 ? -7.273 3.814 1.584 1 75.69 105 THR B O 1
ATOM 5165 N N . SER B 1 106 ? -8.297 5.652 1.185 1 77.5 106 SER B N 1
ATOM 5166 C CA . SER B 1 106 ? -8.781 5.156 -0.099 1 77.5 106 SER B CA 1
ATOM 5167 C C . SER B 1 106 ? -8.352 6.066 -1.243 1 77.5 106 SER B C 1
ATOM 5169 O O . SER B 1 106 ? -9.172 6.461 -2.072 1 77.5 106 SER B O 1
ATOM 5171 N N . ASN B 1 107 ? -7.07 6.191 -1.292 1 80.88 107 ASN B N 1
ATOM 5172 C CA . ASN B 1 107 ? -6.508 6.945 -2.41 1 80.88 107 ASN B CA 1
ATOM 5173 C C . ASN B 1 107 ? -6.215 6.039 -3.604 1 80.88 107 ASN B C 1
ATOM 5175 O O . ASN B 1 107 ? -5.699 4.934 -3.438 1 80.88 107 ASN B O 1
ATOM 5179 N N . PRO B 1 108 ? -6.633 6.461 -4.762 1 81.38 108 PRO B N 1
ATOM 5180 C CA . PRO B 1 108 ? -6.355 5.625 -5.934 1 81.38 108 PRO B CA 1
ATOM 5181 C C . PRO B 1 108 ? -4.859 5.512 -6.234 1 81.38 108 PRO B C 1
ATOM 5183 O O . PRO B 1 108 ? -4.117 6.48 -6.055 1 81.38 108 PRO B O 1
ATOM 5186 N N . ILE B 1 109 ? -4.422 4.387 -6.812 1 87.31 109 ILE B N 1
ATOM 5187 C CA . ILE B 1 109 ? -3.004 4.082 -6.98 1 87.31 109 ILE B CA 1
ATOM 5188 C C . ILE B 1 109 ? -2.525 4.586 -8.344 1 87.31 109 ILE B C 1
ATOM 5190 O O . ILE B 1 109 ? -1.343 4.465 -8.672 1 87.31 109 ILE B O 1
ATOM 5194 N N . TRP B 1 110 ? -3.209 5.23 -9.078 1 80.25 110 TRP B N 1
ATOM 5195 C CA . TRP B 1 110 ? -2.871 5.551 -10.461 1 80.25 110 TRP B CA 1
ATOM 5196 C C . TRP B 1 110 ? -1.675 6.496 -10.523 1 80.25 110 TRP B C 1
ATOM 5198 O O . TRP B 1 110 ? -0.929 6.496 -11.508 1 80.25 110 TRP B O 1
ATOM 5208 N N . ASP B 1 111 ? -1.483 7.242 -9.5 1 81.69 111 ASP B N 1
ATOM 5209 C CA . ASP B 1 111 ? -0.369 8.188 -9.492 1 81.69 111 ASP B CA 1
ATOM 5210 C C . ASP B 1 111 ? 0.792 7.66 -8.648 1 81.69 111 ASP B C 1
ATOM 5212 O O . ASP B 1 111 ? 1.793 8.352 -8.461 1 81.69 111 ASP B O 1
ATOM 5216 N N . VAL B 1 112 ? 0.647 6.496 -8.266 1 90.19 112 VAL B N 1
ATOM 5217 C CA . VAL B 1 112 ? 1.704 5.891 -7.465 1 90.19 112 VAL B CA 1
ATOM 5218 C C . VAL B 1 112 ? 2.744 5.246 -8.383 1 90.19 112 VAL B C 1
ATOM 5220 O O . VAL B 1 112 ? 2.396 4.656 -9.406 1 90.19 112 VAL B O 1
ATOM 5223 N N . SER B 1 113 ? 3.973 5.418 -8.047 1 93.06 113 SER B N 1
ATOM 5224 C CA . SER B 1 113 ? 5.043 4.797 -8.812 1 93.06 113 SER B CA 1
ATOM 5225 C C . SER B 1 113 ? 5.07 3.285 -8.602 1 93.06 113 SER B C 1
ATOM 5227 O O . SER B 1 113 ? 4.902 2.809 -7.477 1 93.06 113 SER B O 1
ATOM 5229 N N . PHE B 1 114 ? 5.188 2.615 -9.766 1 95.12 114 PHE B N 1
ATOM 5230 C CA . PHE B 1 114 ? 5.453 1.186 -9.641 1 95.12 114 PHE B CA 1
ATOM 5231 C C . PHE B 1 114 ? 6.84 0.939 -9.062 1 95.12 114 PHE B C 1
ATOM 5233 O O . PHE B 1 114 ? 7.805 1.615 -9.43 1 95.12 114 PHE B O 1
ATOM 5240 N N . PRO B 1 115 ? 7.008 0.05 -8.109 1 97 115 PRO B N 1
ATOM 5241 C CA . PRO B 1 115 ? 8.328 -0.171 -7.508 1 97 115 PRO B CA 1
ATOM 5242 C C . PRO B 1 115 ? 9.32 -0.795 -8.484 1 97 115 PRO B C 1
ATOM 5244 O O . PRO B 1 115 ? 8.93 -1.282 -9.547 1 97 115 PRO B O 1
ATOM 5247 N N . ALA B 1 116 ? 10.531 -0.617 -8.133 1 97.38 116 ALA B N 1
ATOM 5248 C CA . ALA B 1 116 ? 11.57 -1.332 -8.867 1 97.38 116 ALA B CA 1
ATOM 5249 C C . ALA B 1 116 ? 11.617 -2.803 -8.469 1 97.38 116 ALA B C 1
ATOM 5251 O O . ALA B 1 116 ? 11.438 -3.137 -7.293 1 97.38 116 ALA B O 1
ATOM 5252 N N . VAL B 1 117 ? 11.812 -3.617 -9.445 1 98.44 117 VAL B N 1
ATOM 5253 C CA . VAL B 1 117 ? 11.906 -5.055 -9.227 1 98.44 117 VAL B CA 1
ATOM 5254 C C . VAL B 1 117 ? 13.305 -5.547 -9.609 1 98.44 117 VAL B C 1
ATOM 5256 O O . VAL B 1 117 ? 13.656 -5.578 -10.789 1 98.44 117 VAL B O 1
ATOM 5259 N N . THR B 1 118 ? 14.031 -5.922 -8.602 1 98.31 118 THR B N 1
ATOM 5260 C CA . THR B 1 118 ? 15.383 -6.43 -8.805 1 98.31 118 THR B CA 1
ATOM 5261 C C . THR B 1 118 ? 15.445 -7.93 -8.547 1 98.31 118 THR B C 1
ATOM 5263 O O . THR B 1 118 ? 15.047 -8.398 -7.477 1 98.31 118 THR B O 1
ATOM 5266 N N . ILE B 1 119 ? 15.914 -8.648 -9.523 1 98.5 119 ILE B N 1
ATOM 5267 C CA . ILE B 1 119 ? 15.977 -10.109 -9.422 1 98.5 119 ILE B CA 1
ATOM 5268 C C . ILE B 1 119 ? 17.438 -10.562 -9.453 1 98.5 119 ILE B C 1
ATOM 5270 O O . ILE B 1 119 ? 18.188 -10.18 -10.344 1 98.5 119 ILE B O 1
ATOM 5274 N N . CYS B 1 120 ? 17.781 -11.352 -8.469 1 97 120 CYS B N 1
ATOM 5275 C CA . CYS B 1 120 ? 19.141 -11.844 -8.344 1 97 120 CYS B CA 1
ATOM 5276 C C . CYS B 1 120 ? 19.156 -13.367 -8.195 1 97 120 CYS B C 1
ATOM 5278 O O . CYS B 1 120 ? 18.453 -13.922 -7.359 1 97 120 CYS B O 1
ATOM 5280 N N . ASN B 1 121 ? 19.969 -13.969 -9.016 1 97.06 121 ASN B N 1
ATOM 5281 C CA . ASN B 1 121 ? 20.188 -15.398 -8.805 1 97.06 121 ASN B CA 1
ATOM 5282 C C . ASN B 1 121 ? 21.031 -15.656 -7.555 1 97.06 121 ASN B C 1
ATOM 5284 O O . ASN B 1 121 ? 21.969 -14.906 -7.27 1 97.06 121 ASN B O 1
ATOM 5288 N N . ASN B 1 122 ? 20.703 -16.688 -6.855 1 96.19 122 ASN B N 1
ATOM 5289 C CA . ASN B 1 122 ? 21.516 -17.047 -5.691 1 96.19 122 ASN B CA 1
ATOM 5290 C C . ASN B 1 122 ? 22.891 -17.562 -6.098 1 96.19 122 ASN B C 1
ATOM 5292 O O . ASN B 1 122 ? 23.812 -17.578 -5.285 1 96.19 122 ASN B O 1
ATOM 5296 N N . ASN B 1 123 ? 22.938 -18.016 -7.336 1 96.19 123 ASN B N 1
ATOM 5297 C CA . ASN B 1 123 ? 24.219 -18.422 -7.902 1 96.19 123 ASN B CA 1
ATOM 5298 C C . ASN B 1 123 ? 25.078 -17.203 -8.25 1 96.19 123 ASN B C 1
ATOM 5300 O O . ASN B 1 123 ? 24.859 -16.562 -9.273 1 96.19 123 ASN B O 1
ATOM 5304 N N . LYS B 1 124 ? 26.078 -17.016 -7.461 1 96.56 124 LYS B N 1
ATOM 5305 C CA . LYS B 1 124 ? 26.891 -15.82 -7.652 1 96.56 124 LYS B CA 1
ATOM 5306 C C . LYS B 1 124 ? 28.047 -16.094 -8.609 1 96.56 124 LYS B C 1
ATOM 5308 O O . LYS B 1 124 ? 28.672 -15.156 -9.117 1 96.56 124 LYS B O 1
ATOM 5313 N N . VAL B 1 125 ? 28.375 -17.281 -8.781 1 97.38 125 VAL B N 1
ATOM 5314 C CA . VAL B 1 125 ? 29.406 -17.688 -9.727 1 97.38 125 VAL B CA 1
ATOM 5315 C C . VAL B 1 125 ? 28.812 -18.641 -10.758 1 97.38 125 VAL B C 1
ATOM 5317 O O . VAL B 1 125 ? 28.578 -19.812 -10.469 1 97.38 125 VAL B O 1
ATOM 5320 N N . TYR B 1 126 ? 28.688 -18.172 -11.93 1 97.44 126 TYR B N 1
ATOM 5321 C CA . TYR B 1 126 ? 28.094 -18.906 -13.047 1 97.44 126 TYR B CA 1
ATOM 5322 C C . TYR B 1 126 ? 29.094 -19.922 -13.617 1 97.44 126 TYR B C 1
ATOM 5324 O O . TYR B 1 126 ? 30.156 -19.547 -14.094 1 97.44 126 TYR B O 1
ATOM 5332 N N . ARG B 1 127 ? 28.766 -21.125 -13.625 1 96.88 127 ARG B N 1
ATOM 5333 C CA . ARG B 1 127 ? 29.688 -22.234 -13.922 1 96.88 127 ARG B CA 1
ATOM 5334 C C . ARG B 1 127 ? 30.297 -22.094 -15.312 1 96.88 127 ARG B C 1
ATOM 5336 O O . ARG B 1 127 ? 31.516 -22.188 -15.477 1 96.88 127 ARG B O 1
ATOM 5343 N N . PRO B 1 128 ? 29.484 -21.812 -16.375 1 95.94 128 PRO B N 1
ATOM 5344 C CA . PRO B 1 128 ? 30.094 -21.703 -17.703 1 95.94 128 PRO B CA 1
ATOM 5345 C C . PRO B 1 128 ? 31.188 -20.641 -17.766 1 95.94 128 PRO B C 1
ATOM 5347 O O . PRO B 1 128 ? 32.219 -20.859 -18.406 1 95.94 128 PRO B O 1
ATOM 5350 N N . HIS B 1 129 ? 31 -19.594 -17.125 1 96.31 129 HIS B N 1
ATOM 5351 C CA . HIS B 1 129 ? 32 -18.531 -17.125 1 96.31 129 HIS B CA 1
ATOM 5352 C C . HIS B 1 129 ? 33.188 -18.891 -16.219 1 96.31 129 HIS B C 1
ATOM 5354 O O . HIS B 1 129 ? 34.344 -18.609 -16.547 1 96.31 129 HIS B O 1
ATOM 5360 N N . ALA B 1 130 ? 32.875 -19.5 -15.078 1 96.06 130 ALA B N 1
ATOM 5361 C CA . ALA B 1 130 ? 33.906 -19.906 -14.133 1 96.06 130 ALA B CA 1
ATOM 5362 C C . ALA B 1 130 ? 34.812 -20.969 -14.742 1 96.06 130 ALA B C 1
ATOM 5364 O O . ALA B 1 130 ? 36.031 -20.922 -14.562 1 96.06 130 ALA B O 1
ATOM 5365 N N . ASP B 1 131 ? 34.25 -21.891 -15.461 1 95.38 131 ASP B N 1
ATOM 5366 C CA . ASP B 1 131 ? 35.031 -22.969 -16.078 1 95.38 131 ASP B CA 1
ATOM 5367 C C . ASP B 1 131 ? 35.969 -22.422 -17.141 1 95.38 131 ASP B C 1
ATOM 5369 O O . ASP B 1 131 ? 37.094 -22.891 -17.281 1 95.38 131 ASP B O 1
ATOM 5373 N N . LEU B 1 132 ? 35.5 -21.516 -17.891 1 94.06 132 LEU B N 1
ATOM 5374 C CA . LEU B 1 132 ? 36.344 -20.875 -18.891 1 94.06 132 LEU B CA 1
ATOM 5375 C C . LEU B 1 132 ? 37.531 -20.172 -18.234 1 94.06 132 LEU B C 1
ATOM 5377 O O . LEU B 1 132 ? 38.656 -20.281 -18.703 1 94.06 132 LEU B O 1
ATOM 5381 N N . MET B 1 133 ? 37.25 -19.5 -17.156 1 93.5 133 MET B N 1
ATOM 5382 C CA . MET B 1 133 ? 38.312 -18.812 -16.422 1 93.5 133 MET B CA 1
ATOM 5383 C C . MET B 1 133 ? 39.281 -19.797 -15.773 1 93.5 133 MET B C 1
ATOM 5385 O O . MET B 1 133 ? 40.469 -19.578 -15.727 1 93.5 133 MET B O 1
ATOM 5389 N N . ALA B 1 134 ? 38.688 -20.859 -15.242 1 92.62 134 ALA B N 1
ATOM 5390 C CA . ALA B 1 134 ? 39.5 -21.891 -14.586 1 92.62 134 ALA B CA 1
ATOM 5391 C C . ALA B 1 134 ? 40.469 -22.547 -15.57 1 92.62 134 ALA B C 1
ATOM 5393 O O . ALA B 1 134 ? 41.594 -22.906 -15.203 1 92.62 134 ALA B O 1
ATOM 5394 N N . LYS B 1 135 ? 40.031 -22.734 -16.797 1 93.19 135 LYS B N 1
ATOM 5395 C CA . LYS B 1 135 ? 40.875 -23.297 -17.828 1 93.19 135 LYS B CA 1
ATOM 5396 C C . LYS B 1 135 ? 42.094 -22.406 -18.094 1 93.19 135 LYS B C 1
ATOM 5398 O O . LYS B 1 135 ? 43.219 -22.906 -18.234 1 93.19 135 LYS B O 1
ATOM 5403 N N . ASN B 1 136 ? 41.844 -21.156 -18.141 1 90.31 136 ASN B N 1
ATOM 5404 C CA . ASN B 1 136 ? 42.938 -20.203 -18.328 1 90.31 136 ASN B CA 1
ATOM 5405 C C . ASN B 1 136 ? 43.906 -20.203 -17.156 1 90.31 136 ASN B C 1
ATOM 5407 O O . ASN B 1 136 ? 45.125 -20.109 -17.344 1 90.31 136 ASN B O 1
ATOM 5411 N N . LEU B 1 137 ? 43.438 -20.297 -16.016 1 89.5 137 LEU B N 1
ATOM 5412 C CA . LEU B 1 137 ? 44.25 -20.312 -14.805 1 89.5 137 LEU B CA 1
ATOM 5413 C C . LEU B 1 137 ? 45.062 -21.594 -14.727 1 89.5 137 LEU B C 1
ATOM 5415 O O . LEU B 1 137 ? 46.219 -21.578 -14.273 1 89.5 137 LEU B O 1
ATOM 5419 N N . TYR B 1 138 ? 44.438 -22.656 -15.172 1 90.06 138 TYR B N 1
ATOM 5420 C CA . TYR B 1 138 ? 45.156 -23.922 -15.203 1 90.06 138 TYR B CA 1
ATOM 5421 C C . TYR B 1 138 ? 46.344 -23.859 -16.141 1 90.06 138 TYR B C 1
ATOM 5423 O O . TYR B 1 138 ? 47.406 -24.391 -15.844 1 90.06 138 TYR B O 1
ATOM 5431 N N . MET B 1 139 ? 46.156 -23.188 -17.234 1 91.44 139 MET B N 1
ATOM 5432 C CA . MET B 1 139 ? 47.219 -23.031 -18.203 1 91.44 139 MET B CA 1
ATOM 5433 C C . MET B 1 139 ? 48.375 -22.188 -17.625 1 91.44 139 MET B C 1
ATOM 5435 O O . MET B 1 139 ? 49.5 -22.297 -18.062 1 91.44 139 MET B O 1
ATOM 5439 N N . ASP B 1 140 ? 48.031 -21.391 -16.672 1 89 140 ASP B N 1
ATOM 5440 C CA . ASP B 1 140 ? 49.031 -20.5 -16.047 1 89 140 ASP B CA 1
ATOM 5441 C C . ASP B 1 140 ? 49.688 -21.188 -14.859 1 89 140 ASP B C 1
ATOM 5443 O O . ASP B 1 140 ? 50.438 -20.547 -14.117 1 89 140 ASP B O 1
ATOM 5447 N N . GLY B 1 141 ? 49.312 -22.453 -14.516 1 87.06 141 GLY B N 1
ATOM 5448 C CA . GLY B 1 141 ? 50.031 -23.234 -13.531 1 87.06 141 GLY B CA 1
ATOM 5449 C C . GLY B 1 141 ? 49.281 -23.391 -12.227 1 87.06 141 GLY B C 1
ATOM 5450 O O . GLY B 1 141 ? 49.812 -23.984 -11.273 1 87.06 141 GLY B O 1
ATOM 5451 N N . PHE B 1 142 ? 48.062 -22.922 -12.211 1 89 142 PHE B N 1
ATOM 5452 C CA . PHE B 1 142 ? 47.312 -23.078 -10.984 1 89 142 PHE B CA 1
ATOM 5453 C C . PHE B 1 142 ? 46.594 -24.422 -10.961 1 89 142 PHE B C 1
ATOM 5455 O O . PHE B 1 142 ? 46.25 -24.984 -12.016 1 89 142 PHE B O 1
ATOM 5462 N N . THR B 1 143 ? 46.281 -24.953 -9.781 1 90.12 143 THR B N 1
ATOM 5463 C CA . THR B 1 143 ? 45.594 -26.234 -9.664 1 90.12 143 THR B CA 1
ATOM 5464 C C . THR B 1 143 ? 44.094 -26.047 -9.688 1 90.12 143 THR B C 1
ATOM 5466 O O . THR B 1 143 ? 43.594 -24.938 -9.469 1 90.12 143 THR B O 1
ATOM 5469 N N . THR B 1 144 ? 43.406 -27.125 -9.984 1 90.38 144 THR B N 1
ATOM 5470 C CA . THR B 1 144 ? 41.938 -27.109 -9.992 1 90.38 144 THR B CA 1
ATOM 5471 C C . THR B 1 144 ? 41.375 -26.859 -8.594 1 90.38 144 THR B C 1
ATOM 5473 O O . THR B 1 144 ? 40.344 -26.203 -8.43 1 90.38 144 THR B O 1
ATOM 5476 N N . ASN B 1 145 ? 42.094 -27.297 -7.602 1 90.56 145 ASN B N 1
ATOM 5477 C CA . ASN B 1 145 ? 41.688 -27.062 -6.219 1 90.56 145 ASN B CA 1
ATOM 5478 C C . ASN B 1 145 ? 41.781 -25.578 -5.848 1 90.56 145 ASN B C 1
ATOM 5480 O O . ASN B 1 145 ? 40.938 -25.062 -5.121 1 90.56 145 ASN B O 1
ATOM 5484 N N . ASP B 1 146 ? 42.812 -24.969 -6.406 1 89 146 ASP B N 1
ATOM 5485 C CA . ASP B 1 146 ? 43 -23.547 -6.152 1 89 146 ASP B CA 1
ATOM 5486 C C . ASP B 1 146 ? 41.844 -22.75 -6.781 1 89 146 ASP B C 1
ATOM 5488 O O . ASP B 1 146 ? 41.344 -21.812 -6.168 1 89 146 ASP B O 1
ATOM 5492 N N . SER B 1 147 ? 41.5 -23.141 -7.984 1 90.62 147 SER B N 1
ATOM 5493 C CA . SER B 1 147 ? 40.438 -22.438 -8.672 1 90.62 147 SER B CA 1
ATOM 5494 C C . SER B 1 147 ? 39.094 -22.625 -7.957 1 90.62 147 SER B C 1
ATOM 5496 O O . SER B 1 147 ? 38.312 -21.672 -7.836 1 90.62 147 SER B O 1
ATOM 5498 N N . ASP B 1 148 ? 38.812 -23.812 -7.445 1 91.81 148 ASP B N 1
ATOM 5499 C CA . ASP B 1 148 ? 37.594 -24.078 -6.727 1 91.81 148 ASP B CA 1
ATOM 5500 C C . ASP B 1 148 ? 37.5 -23.266 -5.438 1 91.81 148 ASP B C 1
ATOM 5502 O O . ASP B 1 148 ? 36.438 -22.719 -5.117 1 91.81 148 ASP B O 1
ATOM 5506 N N . LYS B 1 149 ? 38.562 -23.188 -4.734 1 91.81 149 LYS B N 1
ATOM 5507 C CA . LYS B 1 149 ? 38.594 -22.391 -3.51 1 91.81 149 LYS B CA 1
ATOM 5508 C C . LYS B 1 149 ? 38.469 -20.906 -3.814 1 91.81 149 LYS B C 1
ATOM 5510 O O . LYS B 1 149 ? 37.844 -20.172 -3.047 1 91.81 149 LYS B O 1
ATOM 5515 N N . PHE B 1 150 ? 39.031 -20.578 -4.953 1 92.69 150 PHE B N 1
ATOM 5516 C CA . PHE B 1 150 ? 38.969 -19.188 -5.391 1 92.69 150 PHE B CA 1
ATOM 5517 C C . PHE B 1 150 ? 37.531 -18.766 -5.648 1 92.69 150 PHE B C 1
ATOM 5519 O O . PHE B 1 150 ? 37.062 -17.781 -5.098 1 92.69 150 PHE B O 1
ATOM 5526 N N . PHE B 1 151 ? 36.812 -19.594 -6.383 1 93.94 151 PHE B N 1
ATOM 5527 C CA . PHE B 1 151 ? 35.438 -19.266 -6.734 1 93.94 151 PHE B CA 1
ATOM 5528 C C . PHE B 1 151 ? 34.531 -19.344 -5.516 1 93.94 151 PHE B C 1
ATOM 5530 O O . PHE B 1 151 ? 33.625 -18.516 -5.348 1 93.94 151 PHE B O 1
ATOM 5537 N N . SER B 1 152 ? 34.719 -20.25 -4.645 1 92.69 152 SER B N 1
ATOM 5538 C CA . SER B 1 152 ? 33.938 -20.359 -3.422 1 92.69 152 SER B CA 1
ATOM 5539 C C . SER B 1 152 ? 34.188 -19.188 -2.49 1 92.69 152 SER B C 1
ATOM 5541 O O . SER B 1 152 ? 33.281 -18.766 -1.751 1 92.69 152 SER B O 1
ATOM 5543 N N . SER B 1 153 ? 35.375 -18.641 -2.516 1 93.75 153 SER B N 1
ATOM 5544 C CA . SER B 1 153 ? 35.719 -17.531 -1.648 1 93.75 153 SER B CA 1
ATOM 5545 C C . SER B 1 153 ? 35.156 -16.219 -2.188 1 93.75 153 SER B C 1
ATOM 5547 O O . SER B 1 153 ? 34.938 -15.266 -1.43 1 93.75 153 SER B O 1
ATOM 5549 N N . LEU B 1 154 ? 34.969 -16.203 -3.475 1 94.12 154 LEU B N 1
ATOM 5550 C CA . LEU B 1 154 ? 34.469 -14.969 -4.086 1 94.12 154 LEU B CA 1
ATOM 5551 C C . LEU B 1 154 ? 33.094 -14.617 -3.566 1 94.12 154 LEU B C 1
ATOM 5553 O O . LEU B 1 154 ? 32.719 -13.445 -3.482 1 94.12 154 LEU B O 1
ATOM 5557 N N . VAL B 1 155 ? 32.25 -15.594 -3.191 1 93.69 155 VAL B N 1
ATOM 5558 C CA . VAL B 1 155 ? 30.906 -15.375 -2.697 1 93.69 155 VAL B CA 1
ATOM 5559 C C . VAL B 1 155 ? 30.953 -14.617 -1.374 1 93.69 155 VAL B C 1
ATOM 5561 O O . VAL B 1 155 ? 30 -13.914 -1.023 1 93.69 155 VAL B O 1
ATOM 5564 N N . LYS B 1 156 ? 32.094 -14.719 -0.74 1 92.88 156 LYS B N 1
ATOM 5565 C CA . LYS B 1 156 ? 32.281 -14.078 0.564 1 92.88 156 LYS B CA 1
ATOM 5566 C C . LYS B 1 156 ? 32.438 -12.57 0.424 1 92.88 156 LYS B C 1
ATOM 5568 O O . LYS B 1 156 ? 32.312 -11.836 1.406 1 92.88 156 LYS B O 1
ATOM 5573 N N . LEU B 1 157 ? 32.656 -12.125 -0.774 1 93.19 157 LEU B N 1
ATOM 5574 C CA . LEU B 1 157 ? 32.688 -10.688 -1.021 1 93.19 157 LEU B CA 1
ATOM 5575 C C . LEU B 1 157 ? 31.297 -10.094 -0.891 1 93.19 157 LEU B C 1
ATOM 5577 O O . LEU B 1 157 ? 31.156 -8.898 -0.605 1 93.19 157 LEU B O 1
ATOM 5581 N N . VAL B 1 158 ? 30.25 -10.875 -1.091 1 91.31 158 VAL B N 1
ATOM 5582 C CA . VAL B 1 158 ? 28.859 -10.445 -0.963 1 91.31 158 VAL B CA 1
ATOM 5583 C C . VAL B 1 158 ? 28.375 -10.68 0.465 1 91.31 158 VAL B C 1
ATOM 5585 O O . VAL B 1 158 ? 27.75 -9.805 1.068 1 91.31 158 VAL B O 1
ATOM 5588 N N . ARG B 1 159 ? 28.766 -11.859 0.928 1 89.5 159 ARG B N 1
ATOM 5589 C CA . ARG B 1 159 ? 28.438 -12.242 2.301 1 89.5 159 ARG B CA 1
ATOM 5590 C C . ARG B 1 159 ? 29.703 -12.656 3.057 1 89.5 159 ARG B C 1
ATOM 5592 O O . ARG B 1 159 ? 30.062 -13.836 3.076 1 89.5 159 ARG B O 1
ATOM 5599 N N . PRO B 1 160 ? 30.219 -11.703 3.678 1 89.38 160 PRO B N 1
ATOM 5600 C CA . PRO B 1 160 ? 31.516 -11.961 4.309 1 89.38 160 PRO B CA 1
ATOM 5601 C C . PRO B 1 160 ? 31.469 -13.086 5.332 1 89.38 160 PRO B C 1
ATOM 5603 O O . PRO B 1 160 ? 30.531 -13.164 6.125 1 89.38 160 PRO B O 1
ATOM 5606 N N . ASP B 1 161 ? 32.344 -13.977 5.207 1 88.69 161 ASP B N 1
ATOM 5607 C CA . ASP B 1 161 ? 32.594 -15.109 6.094 1 88.69 161 ASP B CA 1
ATOM 5608 C C . ASP B 1 161 ? 34.031 -15.578 6.004 1 88.69 161 ASP B C 1
ATOM 5610 O O . ASP B 1 161 ? 34.812 -15.039 5.219 1 88.69 161 ASP B O 1
ATOM 5614 N N . LYS B 1 162 ? 34.406 -16.516 6.832 1 84.5 162 LYS B N 1
ATOM 5615 C CA . LYS B 1 162 ? 35.781 -17 6.816 1 84.5 162 LYS B CA 1
ATOM 5616 C C . LYS B 1 162 ? 36.156 -17.625 5.465 1 84.5 162 LYS B C 1
ATOM 5618 O O . LYS B 1 162 ? 35.344 -18.328 4.871 1 84.5 162 LYS B O 1
ATOM 5623 N N . ILE B 1 163 ? 37.344 -17.156 4.953 1 83.44 163 ILE B N 1
ATOM 5624 C CA . ILE B 1 163 ? 37.75 -17.625 3.631 1 83.44 163 ILE B CA 1
ATOM 5625 C C . ILE B 1 163 ? 38.75 -18.781 3.768 1 83.44 163 ILE B C 1
ATOM 5627 O O . ILE B 1 163 ? 39.531 -18.812 4.719 1 83.44 163 ILE B O 1
ATOM 5631 N N . SER B 1 164 ? 38.719 -19.656 2.773 1 80.81 164 SER B N 1
ATOM 5632 C CA . SER B 1 164 ? 39.562 -20.844 2.793 1 80.81 164 SER B CA 1
ATOM 5633 C C . SER B 1 164 ? 40.812 -20.656 1.937 1 80.81 164 SER B C 1
ATOM 5635 O O . SER B 1 164 ? 41.781 -21.391 2.086 1 80.81 164 SER B O 1
ATOM 5637 N N . ILE B 1 165 ? 40.812 -19.609 1.087 1 82.12 165 ILE B N 1
ATOM 5638 C CA . ILE B 1 165 ? 41.938 -19.453 0.165 1 82.12 165 ILE B CA 1
ATOM 5639 C C . ILE B 1 165 ? 43 -18.547 0.792 1 82.12 165 ILE B C 1
ATOM 5641 O O . ILE B 1 165 ? 42.656 -17.625 1.548 1 82.12 165 ILE B O 1
ATOM 5645 N N . ASP B 1 166 ? 44.188 -18.875 0.414 1 83.62 166 ASP B N 1
ATOM 5646 C CA . ASP B 1 166 ? 45.312 -18.031 0.842 1 83.62 166 ASP B CA 1
ATOM 5647 C C . ASP B 1 166 ? 45.281 -16.672 0.127 1 83.62 166 ASP B C 1
ATOM 5649 O O . ASP B 1 166 ? 45.031 -16.609 -1.078 1 83.62 166 ASP B O 1
ATOM 5653 N N . ASN B 1 167 ? 45.531 -15.688 0.86 1 86 167 ASN B N 1
ATOM 5654 C CA . ASN B 1 167 ? 45.5 -14.328 0.334 1 86 167 ASN B CA 1
ATOM 5655 C C . ASN B 1 167 ? 46.5 -14.117 -0.794 1 86 167 ASN B C 1
ATOM 5657 O O . ASN B 1 167 ? 46.219 -13.414 -1.761 1 86 167 ASN B O 1
ATOM 5661 N N . THR B 1 168 ? 47.562 -14.758 -0.719 1 87.06 168 THR B N 1
ATOM 5662 C CA . THR B 1 168 ? 48.594 -14.594 -1.731 1 87.06 168 THR B CA 1
ATOM 5663 C C . THR B 1 168 ? 48.156 -15.211 -3.057 1 87.06 168 THR B C 1
ATOM 5665 O O . THR B 1 168 ? 48.344 -14.609 -4.117 1 87.06 168 THR B O 1
ATOM 5668 N N . ILE B 1 169 ? 47.594 -16.375 -2.906 1 86 169 ILE B N 1
ATOM 5669 C CA . ILE B 1 169 ? 47.125 -17.047 -4.105 1 86 169 ILE B CA 1
ATOM 5670 C C . ILE B 1 169 ? 45.969 -16.25 -4.738 1 86 169 ILE B C 1
ATOM 5672 O O . ILE B 1 169 ? 45.938 -16.094 -5.957 1 86 169 ILE B O 1
ATOM 5676 N N . ALA B 1 170 ? 45.156 -15.75 -3.9 1 89.12 170 ALA B N 1
ATOM 5677 C CA . ALA B 1 170 ? 44.031 -14.953 -4.375 1 89.12 170 ALA B CA 1
ATOM 5678 C C . ALA B 1 170 ? 44.5 -13.719 -5.133 1 89.12 170 ALA B C 1
ATOM 5680 O O . ALA B 1 170 ? 43.938 -13.367 -6.18 1 89.12 170 ALA B O 1
ATOM 5681 N N . ARG B 1 171 ? 45.531 -13.102 -4.621 1 89.31 171 ARG B N 1
ATOM 5682 C CA . ARG B 1 171 ? 46.062 -11.914 -5.266 1 89.31 171 ARG B CA 1
ATOM 5683 C C . ARG B 1 171 ? 46.719 -12.258 -6.598 1 89.31 171 ARG B C 1
ATOM 5685 O O . ARG B 1 171 ? 46.625 -11.492 -7.562 1 89.31 171 ARG B O 1
ATOM 5692 N N . GLN B 1 172 ? 47.375 -13.344 -6.602 1 89.38 172 GLN B N 1
ATOM 5693 C CA . GLN B 1 172 ? 48.031 -13.789 -7.84 1 89.38 172 GLN B CA 1
ATOM 5694 C C . GLN B 1 172 ? 46.969 -14.039 -8.93 1 89.38 172 GLN B C 1
ATOM 5696 O O . GLN B 1 172 ? 47.219 -13.727 -10.094 1 89.38 172 GLN B O 1
ATOM 5701 N N . PHE B 1 173 ? 45.906 -14.562 -8.453 1 89.62 173 PHE B N 1
ATOM 5702 C CA . PHE B 1 173 ? 44.812 -14.82 -9.383 1 89.62 173 PHE B CA 1
ATOM 5703 C C . PHE B 1 173 ? 44.312 -13.523 -10.016 1 89.62 173 PHE B C 1
ATOM 5705 O O . PHE B 1 173 ? 44.156 -13.438 -11.234 1 89.62 173 PHE B O 1
ATOM 5712 N N . LEU B 1 174 ? 44.062 -12.555 -9.242 1 89.5 174 LEU B N 1
ATOM 5713 C CA . LEU B 1 174 ? 43.562 -11.273 -9.711 1 89.5 174 LEU B CA 1
ATOM 5714 C C . LEU B 1 174 ? 44.562 -10.586 -10.625 1 89.5 174 LEU B C 1
ATOM 5716 O O . LEU B 1 174 ? 44.188 -9.977 -11.625 1 89.5 174 LEU B O 1
ATOM 5720 N N . ASP B 1 175 ? 45.781 -10.703 -10.289 1 89 175 ASP B N 1
ATOM 5721 C CA . ASP B 1 175 ? 46.844 -10.094 -11.094 1 89 175 ASP B CA 1
ATOM 5722 C C . ASP B 1 175 ? 46.938 -10.766 -12.461 1 89 175 ASP B C 1
ATOM 5724 O O . ASP B 1 175 ? 47.188 -10.094 -13.469 1 89 175 ASP B O 1
ATOM 5728 N N . ARG B 1 176 ? 46.812 -11.977 -12.445 1 87.56 176 ARG B N 1
ATOM 5729 C CA . ARG B 1 176 ? 46.906 -12.727 -13.695 1 87.56 176 ARG B CA 1
ATOM 5730 C C . ARG B 1 176 ? 45.719 -12.406 -14.609 1 87.56 176 ARG B C 1
ATOM 5732 O O . ARG B 1 176 ? 45.875 -12.32 -15.828 1 87.56 176 ARG B O 1
ATOM 5739 N N . LEU B 1 177 ? 44.594 -12.312 -14.039 1 88.19 177 LEU B N 1
ATOM 5740 C CA . LEU B 1 177 ? 43.406 -12.016 -14.82 1 88.19 177 LEU B CA 1
ATOM 5741 C C . LEU B 1 177 ? 43.438 -10.578 -15.336 1 88.19 177 LEU B C 1
ATOM 5743 O O . LEU B 1 177 ? 42.844 -10.273 -16.375 1 88.19 177 LEU B O 1
ATOM 5747 N N . ASP B 1 178 ? 44.031 -9.633 -14.719 1 89.31 178 ASP B N 1
ATOM 5748 C CA . ASP B 1 178 ? 44.25 -8.234 -15.086 1 89.31 178 ASP B CA 1
ATOM 5749 C C . ASP B 1 178 ? 42.906 -7.508 -15.227 1 89.31 178 ASP B C 1
ATOM 5751 O O . ASP B 1 178 ? 42.656 -6.863 -16.234 1 89.31 178 ASP B O 1
ATOM 5755 N N . ILE B 1 179 ? 42 -7.766 -14.383 1 91.25 179 ILE B N 1
ATOM 5756 C CA . ILE B 1 179 ? 40.719 -7.109 -14.344 1 91.25 179 ILE B CA 1
ATOM 5757 C C . ILE B 1 179 ? 40.406 -6.637 -12.922 1 91.25 179 ILE B C 1
ATOM 5759 O O . ILE B 1 179 ? 41.062 -7.055 -11.969 1 91.25 179 ILE B O 1
ATOM 5763 N N . THR B 1 180 ? 39.5 -5.766 -12.812 1 92.19 180 THR B N 1
ATOM 5764 C CA . THR B 1 180 ? 39.094 -5.289 -11.492 1 92.19 180 THR B CA 1
ATOM 5765 C C . THR B 1 180 ? 38.188 -6.293 -10.812 1 92.19 180 THR B C 1
ATOM 5767 O O . THR B 1 180 ? 37.594 -7.156 -11.469 1 92.19 180 THR B O 1
ATOM 5770 N N . VAL B 1 181 ? 38.094 -6.207 -9.531 1 94.38 181 VAL B N 1
ATOM 5771 C CA . VAL B 1 181 ? 37.219 -7.086 -8.766 1 94.38 181 VAL B CA 1
ATOM 5772 C C . VAL B 1 181 ? 35.781 -6.926 -9.25 1 94.38 181 VAL B C 1
ATOM 5774 O O . VAL B 1 181 ? 35.031 -7.91 -9.391 1 94.38 181 VAL B O 1
ATOM 5777 N N . GLU B 1 182 ? 35.375 -5.742 -9.484 1 94.06 182 GLU B N 1
ATOM 5778 C CA . GLU B 1 182 ? 34 -5.449 -9.961 1 94.06 182 GLU B CA 1
ATOM 5779 C C . GLU B 1 182 ? 33.75 -6.141 -11.297 1 94.06 182 GLU B C 1
ATOM 5781 O O . GLU B 1 182 ? 32.688 -6.777 -11.469 1 94.06 182 GLU B O 1
ATOM 5786 N N . THR B 1 183 ? 34.656 -5.996 -12.203 1 94.62 183 THR B N 1
ATOM 5787 C CA . THR B 1 183 ? 34.5 -6.617 -13.516 1 94.62 183 THR B CA 1
ATOM 5788 C C . THR B 1 183 ? 34.5 -8.141 -13.398 1 94.62 183 THR B C 1
ATOM 5790 O O . THR B 1 183 ? 33.75 -8.82 -14.109 1 94.62 183 THR B O 1
ATOM 5793 N N . LEU B 1 184 ? 35.344 -8.625 -12.539 1 95.38 184 LEU B N 1
ATOM 5794 C CA . LEU B 1 184 ? 35.406 -10.062 -12.297 1 95.38 184 LEU B CA 1
ATOM 5795 C C . LEU B 1 184 ? 34.062 -10.586 -11.82 1 95.38 184 LEU B C 1
ATOM 5797 O O . LEU B 1 184 ? 33.531 -11.555 -12.375 1 95.38 184 LEU B O 1
ATOM 5801 N N . MET B 1 185 ? 33.5 -9.93 -10.852 1 96.38 185 MET B N 1
ATOM 5802 C CA . MET B 1 185 ? 32.25 -10.367 -10.281 1 96.38 185 MET B CA 1
ATOM 5803 C C . MET B 1 185 ? 31.109 -10.188 -11.297 1 96.38 185 MET B C 1
ATOM 5805 O O . MET B 1 185 ? 30.172 -10.984 -11.328 1 96.38 185 MET B O 1
ATOM 5809 N N . GLU B 1 186 ? 31.125 -9.18 -12.102 1 95.88 186 GLU B N 1
ATOM 5810 C CA . GLU B 1 186 ? 30.125 -8.953 -13.141 1 95.88 186 GLU B CA 1
ATOM 5811 C C . GLU B 1 186 ? 30.172 -10.047 -14.195 1 95.88 186 GLU B C 1
ATOM 5813 O O . GLU B 1 186 ? 29.141 -10.523 -14.656 1 95.88 186 GLU B O 1
ATOM 5818 N N . GLN B 1 187 ? 31.391 -10.484 -14.547 1 95.56 187 GLN B N 1
ATOM 5819 C CA . GLN B 1 187 ? 31.562 -11.516 -15.57 1 95.56 187 GLN B CA 1
ATOM 5820 C C . GLN B 1 187 ? 31.141 -12.883 -15.047 1 95.56 187 GLN B C 1
ATOM 5822 O O . GLN B 1 187 ? 30.703 -13.742 -15.828 1 95.56 187 GLN B O 1
ATOM 5827 N N . LEU B 1 188 ? 31.234 -13.047 -13.781 1 96.44 188 LEU B N 1
ATOM 5828 C CA . LEU B 1 188 ? 30.953 -14.359 -13.203 1 96.44 188 LEU B CA 1
ATOM 5829 C C . LEU B 1 188 ? 29.453 -14.508 -12.898 1 96.44 188 LEU B C 1
ATOM 5831 O O . LEU B 1 188 ? 28.984 -15.609 -12.609 1 96.44 188 LEU B O 1
ATOM 5835 N N . MET B 1 189 ? 28.734 -13.438 -12.922 1 95.81 189 MET B N 1
ATOM 5836 C CA . MET B 1 189 ? 27.297 -13.523 -12.688 1 95.81 189 MET B CA 1
ATOM 5837 C C . MET B 1 189 ? 26.578 -14.141 -13.891 1 95.81 189 MET B C 1
ATOM 5839 O O . MET B 1 189 ? 27.031 -13.992 -15.023 1 95.81 189 MET B O 1
ATOM 5843 N N . GLN B 1 190 ? 25.531 -14.852 -13.656 1 96.75 190 GLN B N 1
ATOM 5844 C CA . GLN B 1 190 ? 24.672 -15.273 -14.766 1 96.75 190 GLN B CA 1
ATOM 5845 C C . GLN B 1 190 ? 24.125 -14.07 -15.523 1 96.75 190 GLN B C 1
ATOM 5847 O O . GLN B 1 190 ? 23.562 -13.156 -14.914 1 96.75 190 GLN B O 1
ATOM 5852 N N . PRO B 1 191 ? 24.359 -14.016 -16.828 1 96.69 191 PRO B N 1
ATOM 5853 C CA . PRO B 1 191 ? 23.812 -12.883 -17.578 1 96.69 191 PRO B CA 1
ATOM 5854 C C . PRO B 1 191 ? 22.297 -12.758 -17.469 1 96.69 191 PRO B C 1
ATOM 5856 O O . PRO B 1 191 ? 21.594 -13.773 -17.422 1 96.69 191 PRO B O 1
ATOM 5859 N N . CYS B 1 192 ? 21.828 -11.555 -17.469 1 97.5 192 CYS B N 1
ATOM 5860 C CA . CYS B 1 192 ? 20.391 -11.305 -17.328 1 97.5 192 CYS B CA 1
ATOM 5861 C C . CYS B 1 192 ? 19.609 -11.938 -18.469 1 97.5 192 CYS B C 1
ATOM 5863 O O . CYS B 1 192 ? 18.484 -12.398 -18.281 1 97.5 192 CYS B O 1
ATOM 5865 N N . SER B 1 193 ? 20.25 -12.039 -19.625 1 96 193 SER B N 1
ATOM 5866 C CA . SER B 1 193 ? 19.578 -12.625 -20.781 1 96 193 SER B CA 1
ATOM 5867 C C . SER B 1 193 ? 19.359 -14.125 -20.594 1 96 193 SER B C 1
ATOM 5869 O O . SER B 1 193 ? 18.406 -14.688 -21.125 1 96 193 SER B O 1
ATOM 5871 N N . ALA B 1 194 ? 20.25 -14.695 -19.781 1 96.19 194 ALA B N 1
ATOM 5872 C CA . ALA B 1 194 ? 20.109 -16.125 -19.516 1 96.19 194 ALA B CA 1
ATOM 5873 C C . ALA B 1 194 ? 19.141 -16.375 -18.359 1 96.19 194 ALA B C 1
ATOM 5875 O O . ALA B 1 194 ? 18.453 -17.391 -18.328 1 96.19 194 ALA B O 1
ATOM 5876 N N . LEU B 1 195 ? 19.078 -15.484 -17.469 1 97.44 195 LEU B N 1
ATOM 5877 C CA . LEU B 1 195 ? 18.234 -15.641 -16.281 1 97.44 195 LEU B CA 1
ATOM 5878 C C . LEU B 1 195 ? 16.781 -15.289 -16.609 1 97.44 195 LEU B C 1
ATOM 5880 O O . LEU B 1 195 ? 15.859 -15.984 -16.188 1 97.44 195 LEU B O 1
ATOM 5884 N N . LEU B 1 196 ? 16.594 -14.188 -17.344 1 98.06 196 LEU B N 1
ATOM 5885 C CA . LEU B 1 196 ? 15.273 -13.703 -17.703 1 98.06 196 LEU B CA 1
ATOM 5886 C C . LEU B 1 196 ? 14.922 -14.07 -19.141 1 98.06 196 LEU B C 1
ATOM 5888 O O . LEU B 1 196 ? 15.469 -13.492 -20.078 1 98.06 196 LEU B O 1
ATOM 5892 N N . LEU B 1 197 ? 14 -14.953 -19.312 1 97 197 LEU B N 1
ATOM 5893 C CA . LEU B 1 197 ? 13.758 -15.477 -20.656 1 97 197 LEU B CA 1
ATOM 5894 C C . LEU B 1 197 ? 12.586 -14.75 -21.312 1 97 197 LEU B C 1
ATOM 5896 O O . LEU B 1 197 ? 12.609 -14.484 -22.516 1 97 197 LEU B O 1
ATOM 5900 N N . ARG B 1 198 ? 11.562 -14.516 -20.5 1 96.94 198 ARG B N 1
ATOM 5901 C CA . ARG B 1 198 ? 10.383 -13.828 -21.016 1 96.94 198 ARG B CA 1
ATOM 5902 C C . ARG B 1 198 ? 9.828 -12.852 -19.969 1 96.94 198 ARG B C 1
ATOM 5904 O O . ARG B 1 198 ? 9.742 -13.18 -18.797 1 96.94 198 ARG B O 1
ATOM 5911 N N . CYS B 1 199 ? 9.531 -11.656 -20.438 1 96.56 199 CYS B N 1
ATOM 5912 C CA . CYS B 1 199 ? 9 -10.609 -19.562 1 96.56 199 CYS B CA 1
ATOM 5913 C C . CYS B 1 199 ? 7.695 -10.055 -20.125 1 96.56 199 CYS B C 1
ATOM 5915 O O . CYS B 1 199 ? 7.582 -9.797 -21.328 1 96.56 199 CYS B O 1
ATOM 5917 N N . VAL B 1 200 ? 6.762 -9.945 -19.25 1 93.38 200 VAL B N 1
ATOM 5918 C CA . VAL B 1 200 ? 5.457 -9.422 -19.641 1 93.38 200 VAL B CA 1
ATOM 5919 C C . VAL B 1 200 ? 5.098 -8.219 -18.766 1 93.38 200 VAL B C 1
ATOM 5921 O O . VAL B 1 200 ? 5.223 -8.281 -17.547 1 93.38 200 VAL B O 1
ATOM 5924 N N . TRP B 1 201 ? 4.754 -7.145 -19.375 1 92 201 TRP B N 1
ATOM 5925 C CA . TRP B 1 201 ? 4.238 -5.957 -18.703 1 92 201 TRP B CA 1
ATOM 5926 C C . TRP B 1 201 ? 2.838 -5.613 -19.203 1 92 201 TRP B C 1
ATOM 5928 O O . TRP B 1 201 ? 2.641 -5.344 -20.391 1 92 201 TRP B O 1
ATOM 5938 N N . ILE B 1 202 ? 1.86 -5.641 -18.344 1 85.94 202 ILE B N 1
ATOM 5939 C CA . ILE B 1 202 ? 0.455 -5.383 -18.641 1 85.94 202 ILE B CA 1
ATOM 5940 C C . ILE B 1 202 ? 0.001 -6.258 -19.797 1 85.94 202 ILE B C 1
ATOM 5942 O O . ILE B 1 202 ? -0.613 -5.766 -20.75 1 85.94 202 ILE B O 1
ATOM 5946 N N . GLY B 1 203 ? 0.465 -7.441 -19.875 1 81.56 203 GLY B N 1
ATOM 5947 C CA . GLY B 1 203 ? -0.014 -8.414 -20.828 1 81.56 203 GLY B CA 1
ATOM 5948 C C . GLY B 1 203 ? 0.802 -8.445 -22.109 1 81.56 203 GLY B C 1
ATOM 5949 O O . GLY B 1 203 ? 0.607 -9.312 -22.969 1 81.56 203 GLY B O 1
ATOM 5950 N N . LYS B 1 204 ? 1.634 -7.566 -22.328 1 85.69 204 LYS B N 1
ATOM 5951 C CA . LYS B 1 204 ? 2.453 -7.516 -23.531 1 85.69 204 LYS B CA 1
ATOM 5952 C C . LYS B 1 204 ? 3.848 -8.078 -23.281 1 85.69 204 LYS B C 1
ATOM 5954 O O . LYS B 1 204 ? 4.484 -7.738 -22.281 1 85.69 204 LYS B O 1
ATOM 5959 N N . ILE B 1 205 ? 4.281 -8.914 -24.234 1 90.81 205 ILE B N 1
ATOM 5960 C CA . ILE B 1 205 ? 5.594 -9.547 -24.109 1 90.81 205 ILE B CA 1
ATOM 5961 C C . ILE B 1 205 ? 6.676 -8.578 -24.594 1 90.81 205 ILE B C 1
ATOM 5963 O O . ILE B 1 205 ? 6.531 -7.949 -25.641 1 90.81 205 ILE B O 1
ATOM 5967 N N . TYR B 1 206 ? 7.633 -8.422 -23.812 1 93.31 206 TYR B N 1
ATOM 5968 C CA . TYR B 1 206 ? 8.789 -7.605 -24.156 1 93.31 206 TYR B CA 1
ATOM 5969 C C . TYR B 1 206 ? 10.078 -8.422 -24.078 1 93.31 206 TYR B C 1
ATOM 5971 O O . TYR B 1 206 ? 10.109 -9.484 -23.453 1 93.31 206 TYR B O 1
ATOM 5979 N N . ASP B 1 207 ? 11.008 -7.91 -24.797 1 94.62 207 ASP B N 1
ATOM 5980 C CA . ASP B 1 207 ? 12.344 -8.461 -24.609 1 94.62 207 ASP B CA 1
ATOM 5981 C C . ASP B 1 207 ? 12.922 -8.07 -23.25 1 94.62 207 ASP B C 1
ATOM 5983 O O . ASP B 1 207 ? 13.133 -6.883 -22.984 1 94.62 207 ASP B O 1
ATOM 5987 N N . CYS B 1 208 ? 13.211 -9.023 -22.469 1 96.75 208 CYS B N 1
ATOM 5988 C CA . CYS B 1 208 ? 13.648 -8.773 -21.109 1 96.75 208 CYS B CA 1
ATOM 5989 C C . CYS B 1 208 ? 14.945 -7.969 -21.094 1 96.75 208 CYS B C 1
ATOM 5991 O O . CYS B 1 208 ? 15.148 -7.129 -20.219 1 96.75 208 CYS B O 1
ATOM 5993 N N . SER B 1 209 ? 15.836 -8.188 -22.016 1 94.38 209 SER B N 1
ATOM 5994 C CA . SER B 1 209 ? 17.141 -7.531 -22.047 1 94.38 209 SER B CA 1
ATOM 5995 C C . SER B 1 209 ? 17 -6.035 -22.312 1 94.38 209 SER B C 1
ATOM 5997 O O . SER B 1 209 ? 17.906 -5.254 -21.984 1 94.38 209 SER B O 1
ATOM 5999 N N . LYS B 1 210 ? 15.875 -5.688 -22.828 1 93.94 210 LYS B N 1
ATOM 6000 C CA . LYS B 1 210 ? 15.664 -4.277 -23.141 1 93.94 210 LYS B CA 1
ATOM 6001 C C . LYS B 1 210 ? 15.023 -3.537 -21.969 1 93.94 210 LYS B C 1
ATOM 6003 O O . LYS B 1 210 ? 15.141 -2.314 -21.859 1 93.94 210 LYS B O 1
ATOM 6008 N N . ILE B 1 211 ? 14.359 -4.254 -21.156 1 95.81 211 ILE B N 1
ATOM 6009 C CA . ILE B 1 211 ? 13.617 -3.557 -20.109 1 95.81 211 ILE B CA 1
ATOM 6010 C C . ILE B 1 211 ? 14.297 -3.77 -18.75 1 95.81 211 ILE B C 1
ATOM 6012 O O . ILE B 1 211 ? 14.031 -3.041 -17.797 1 95.81 211 ILE B O 1
ATOM 6016 N N . PHE B 1 212 ? 15.141 -4.715 -18.703 1 97.5 212 PHE B N 1
ATOM 6017 C CA . PHE B 1 212 ? 15.93 -4.949 -17.5 1 97.5 212 PHE B CA 1
ATOM 6018 C C . PHE B 1 212 ? 17.359 -4.488 -17.688 1 97.5 212 PHE B C 1
ATOM 6020 O O . PHE B 1 212 ? 17.891 -4.543 -18.812 1 97.5 212 PHE B O 1
ATOM 6027 N N . LYS B 1 213 ? 17.953 -4.086 -16.594 1 94.69 213 LYS B N 1
ATOM 6028 C CA . LYS B 1 213 ? 19.359 -3.688 -16.625 1 94.69 213 LYS B CA 1
ATOM 6029 C C . LYS B 1 213 ? 20.125 -4.301 -15.461 1 94.69 213 LYS B C 1
ATOM 6031 O O . LYS B 1 213 ? 19.547 -4.578 -14.406 1 94.69 213 LYS B O 1
ATOM 6036 N N . THR B 1 214 ? 21.328 -4.559 -15.719 1 96.12 214 THR B N 1
ATOM 6037 C CA . THR B 1 214 ? 22.188 -5.059 -14.648 1 96.12 214 THR B CA 1
ATOM 6038 C C . THR B 1 214 ? 22.562 -3.938 -13.688 1 96.12 214 THR B C 1
ATOM 6040 O O . THR B 1 214 ? 23.047 -2.879 -14.109 1 96.12 214 THR B O 1
ATOM 6043 N N . ILE B 1 215 ? 22.328 -4.191 -12.422 1 95.06 215 ILE B N 1
ATOM 6044 C CA . ILE B 1 215 ? 22.609 -3.156 -11.438 1 95.06 215 ILE B CA 1
ATOM 6045 C C . ILE B 1 215 ? 23.344 -3.768 -10.242 1 95.06 215 ILE B C 1
ATOM 6047 O O . ILE B 1 215 ? 23.391 -4.992 -10.094 1 95.06 215 ILE B O 1
ATOM 6051 N N . LYS B 1 216 ? 23.891 -2.842 -9.469 1 94.12 216 LYS B N 1
ATOM 6052 C CA . LYS B 1 216 ? 24.484 -3.232 -8.195 1 94.12 216 LYS B CA 1
ATOM 6053 C C . LYS B 1 216 ? 23.438 -3.283 -7.086 1 94.12 216 LYS B C 1
ATOM 6055 O O . LYS B 1 216 ? 22.5 -2.473 -7.066 1 94.12 216 LYS B O 1
ATOM 6060 N N . SER B 1 217 ? 23.547 -4.25 -6.246 1 94.5 217 SER B N 1
ATOM 6061 C CA . SER B 1 217 ? 22.688 -4.398 -5.078 1 94.5 217 SER B CA 1
ATOM 6062 C C . SER B 1 217 ? 23.438 -5.02 -3.908 1 94.5 217 SER B C 1
ATOM 6064 O O . SER B 1 217 ? 24.562 -5.508 -4.074 1 94.5 217 SER B O 1
ATOM 6066 N N . LYS B 1 218 ? 22.828 -4.98 -2.822 1 92.19 218 LYS B N 1
ATOM 6067 C CA . LYS B 1 218 ? 23.438 -5.586 -1.641 1 92.19 218 LYS B CA 1
ATOM 6068 C C . LYS B 1 218 ? 23.688 -7.074 -1.85 1 92.19 218 LYS B C 1
ATOM 6070 O O . LYS B 1 218 ? 24.547 -7.664 -1.192 1 92.19 218 LYS B O 1
ATOM 6075 N N . GLU B 1 219 ? 23.031 -7.656 -2.836 1 94 219 GLU B N 1
ATOM 6076 C CA . GLU B 1 219 ? 23.188 -9.07 -3.164 1 94 219 GLU B CA 1
ATOM 6077 C C . GLU B 1 219 ? 24.172 -9.258 -4.32 1 94 219 GLU B C 1
ATOM 6079 O O . GLU B 1 219 ? 24.312 -10.359 -4.855 1 94 219 GLU B O 1
ATOM 6084 N N . GLY B 1 220 ? 24.891 -8.242 -4.617 1 94.94 220 GLY B N 1
ATOM 6085 C CA . GLY B 1 220 ? 25.766 -8.289 -5.781 1 94.94 220 GLY B CA 1
ATOM 6086 C C . GLY B 1 220 ? 25.109 -7.738 -7.035 1 94.94 220 GLY B C 1
ATOM 6087 O O . GLY B 1 220 ? 24.312 -6.809 -6.969 1 94.94 220 GLY B O 1
ATOM 6088 N N . PHE B 1 221 ? 25.547 -8.273 -8.125 1 96.38 221 PHE B N 1
ATOM 6089 C CA . PHE B 1 221 ? 24.953 -7.836 -9.383 1 96.38 221 PHE B CA 1
ATOM 6090 C C . PHE B 1 221 ? 23.625 -8.555 -9.625 1 96.38 221 PHE B C 1
ATOM 6092 O O . PHE B 1 221 ? 23.516 -9.758 -9.414 1 96.38 221 PHE B O 1
ATOM 6099 N N . CYS B 1 222 ? 22.672 -7.766 -9.969 1 97.5 222 CYS B N 1
ATOM 6100 C CA . CYS B 1 222 ? 21.328 -8.266 -10.203 1 97.5 222 CYS B CA 1
ATOM 6101 C C . CYS B 1 222 ? 20.703 -7.609 -11.43 1 97.5 222 CYS B C 1
ATOM 6103 O O . CYS B 1 222 ? 21.328 -6.754 -12.062 1 97.5 222 CYS B O 1
ATOM 6105 N N . CYS B 1 223 ? 19.562 -8.117 -11.844 1 98.25 223 CYS B N 1
ATOM 6106 C CA . CYS B 1 223 ? 18.812 -7.562 -12.961 1 98.25 223 CYS B CA 1
ATOM 6107 C C . CYS B 1 223 ? 17.609 -6.762 -12.461 1 98.25 223 CYS B C 1
ATOM 6109 O O . CYS B 1 223 ? 16.734 -7.305 -11.781 1 98.25 223 CYS B O 1
ATOM 6111 N N . ALA B 1 224 ? 17.531 -5.52 -12.859 1 97.88 224 ALA B N 1
ATOM 6112 C CA . ALA B 1 224 ? 16.5 -4.672 -12.266 1 97.88 224 ALA B CA 1
ATOM 6113 C C . ALA B 1 224 ? 15.57 -4.109 -13.336 1 97.88 224 ALA B C 1
ATOM 6115 O O . ALA B 1 224 ? 16.016 -3.738 -14.422 1 97.88 224 ALA B O 1
ATOM 6116 N N . PHE B 1 225 ? 14.328 -4.121 -13.016 1 97.88 225 PHE B N 1
ATOM 6117 C CA . PHE B 1 225 ? 13.25 -3.49 -13.773 1 97.88 225 PHE B CA 1
ATOM 6118 C C . PHE B 1 225 ? 12.805 -2.197 -13.102 1 97.88 225 PHE B C 1
ATOM 6120 O O . PHE B 1 225 ? 12.672 -2.141 -11.883 1 97.88 225 PHE B O 1
ATOM 6127 N N . ASN B 1 226 ? 12.578 -1.074 -13.875 1 96.69 226 ASN B N 1
ATOM 6128 C CA . ASN B 1 226 ? 12.094 0.215 -13.391 1 96.69 226 ASN B CA 1
ATOM 6129 C C . ASN B 1 226 ? 13.031 0.819 -12.359 1 96.69 226 ASN B C 1
ATOM 6131 O O . ASN B 1 226 ? 12.594 1.278 -11.305 1 96.69 226 ASN B O 1
ATOM 6135 N N . TYR B 1 227 ? 14.305 0.696 -12.586 1 95.12 227 TYR B N 1
ATOM 6136 C CA . TYR B 1 227 ? 15.352 1.218 -11.703 1 95.12 227 TYR B CA 1
ATOM 6137 C C . TYR B 1 227 ? 15.898 2.535 -12.234 1 95.12 227 TYR B C 1
ATOM 6139 O O . TYR B 1 227 ? 16.375 2.605 -13.375 1 95.12 227 TYR B O 1
ATOM 6147 N N . HIS B 1 228 ? 15.906 3.596 -11.359 1 90.69 228 HIS B N 1
ATOM 6148 C CA . HIS B 1 228 ? 16.297 4.93 -11.805 1 90.69 228 HIS B CA 1
ATOM 6149 C C . HIS B 1 228 ? 17.172 5.621 -10.758 1 90.69 228 HIS B C 1
ATOM 6151 O O . HIS B 1 228 ? 17 6.816 -10.5 1 90.69 228 HIS B O 1
ATOM 6157 N N . TYR B 1 229 ? 17.938 4.969 -10.047 1 84 229 TYR B N 1
ATOM 6158 C CA . TYR B 1 229 ? 18.844 5.527 -9.039 1 84 229 TYR B CA 1
ATOM 6159 C C . TYR B 1 229 ? 19.75 6.594 -9.641 1 84 229 TYR B C 1
ATOM 6161 O O . TYR B 1 229 ? 19.984 7.637 -9.023 1 84 229 TYR B O 1
ATOM 6169 N N . ASN B 1 230 ? 20.391 6.422 -10.82 1 65.25 230 ASN B N 1
ATOM 6170 C CA . ASN B 1 230 ? 21.359 7.336 -11.422 1 65.25 230 ASN B CA 1
ATOM 6171 C C . ASN B 1 230 ? 20.703 8.633 -11.875 1 65.25 230 ASN B C 1
ATOM 6173 O O . ASN B 1 230 ? 21.375 9.617 -12.164 1 65.25 230 ASN B O 1
ATOM 6177 N N . LEU B 1 231 ? 19.484 8.695 -12.141 1 55.66 231 LEU B N 1
ATOM 6178 C CA . LEU B 1 231 ? 18.828 9.93 -12.562 1 55.66 231 LEU B CA 1
ATOM 6179 C C . LEU B 1 231 ? 18.969 11.008 -11.492 1 55.66 231 LEU B C 1
ATOM 6181 O O . LEU B 1 231 ? 18.891 12.203 -11.789 1 55.66 231 LEU B O 1
ATOM 6185 N N . ASN B 1 232 ? 19.078 10.703 -10.266 1 51.72 232 ASN B N 1
ATOM 6186 C CA . ASN B 1 232 ? 19.172 11.703 -9.203 1 51.72 232 ASN B CA 1
ATOM 6187 C C . ASN B 1 232 ? 20.5 12.438 -9.242 1 51.72 232 ASN B C 1
ATOM 6189 O O . ASN B 1 232 ? 20.656 13.492 -8.617 1 51.72 232 ASN B O 1
ATOM 6193 N N . GLY B 1 233 ? 21.797 11.883 -9.391 1 47.06 233 GLY B N 1
ATOM 6194 C CA . GLY B 1 233 ? 23.031 12.648 -9.406 1 47.06 233 GLY B CA 1
ATOM 6195 C C . GLY B 1 233 ? 23.188 13.516 -10.641 1 47.06 233 GLY B C 1
ATOM 6196 O O . GLY B 1 233 ? 22.469 13.328 -11.633 1 47.06 233 GLY B O 1
ATOM 6197 N N . HIS B 1 234 ? 24.031 14.805 -10.547 1 37.59 234 HIS B N 1
ATOM 6198 C CA . HIS B 1 234 ? 24.516 15.695 -11.594 1 37.59 234 HIS B CA 1
ATOM 6199 C C . HIS B 1 234 ? 25.109 14.914 -12.758 1 37.59 234 HIS B C 1
ATOM 6201 O O . HIS B 1 234 ? 25.766 15.484 -13.633 1 37.59 234 HIS B O 1
ATOM 6207 N N . ILE B 1 235 ? 25.703 13.789 -12.625 1 35.97 235 ILE B N 1
ATOM 6208 C CA . ILE B 1 235 ? 26.547 13.305 -13.711 1 35.97 235 ILE B CA 1
ATOM 6209 C C . ILE B 1 235 ? 25.781 13.391 -15.031 1 35.97 235 ILE B C 1
ATOM 6211 O O . ILE B 1 235 ? 24.609 13.039 -15.102 1 35.97 235 ILE B O 1
ATOM 6215 N N . SER B 1 236 ? 26.719 13.945 -16.125 1 33.25 236 SER B N 1
ATOM 6216 C CA . SER B 1 236 ? 26.641 14.336 -17.531 1 33.25 236 SER B CA 1
ATOM 6217 C C . SER B 1 236 ? 25.703 13.414 -18.312 1 33.25 236 SER B C 1
ATOM 6219 O O . SER B 1 236 ? 25.375 12.312 -17.844 1 33.25 236 SER B O 1
ATOM 6221 N N . ASN B 1 237 ? 25.75 13.695 -19.734 1 32.09 237 ASN B N 1
ATOM 6222 C CA . ASN B 1 237 ? 25.391 13.672 -21.156 1 32.09 237 ASN B CA 1
ATOM 6223 C C . ASN B 1 237 ? 25.562 12.273 -21.75 1 32.09 237 ASN B C 1
ATOM 6225 O O . ASN B 1 237 ? 25.422 12.094 -22.953 1 32.09 237 ASN B O 1
ATOM 6229 N N . ASP B 1 238 ? 26.578 11.5 -21.25 1 31.25 238 ASP B N 1
ATOM 6230 C CA . ASP B 1 238 ? 27.062 10.578 -22.281 1 31.25 238 ASP B CA 1
ATOM 6231 C C . ASP B 1 238 ? 26.016 9.523 -22.609 1 31.25 238 ASP B C 1
ATOM 6233 O O . ASP B 1 238 ? 26.359 8.375 -22.906 1 31.25 238 ASP B O 1
ATOM 6237 N N . PHE B 1 239 ? 25 9.516 -21.969 1 32.47 239 PHE B N 1
ATOM 6238 C CA . PHE B 1 239 ? 24.172 8.648 -22.797 1 32.47 239 PHE B CA 1
ATOM 6239 C C . PHE B 1 239 ? 24.078 9.18 -24.219 1 32.47 239 PHE B C 1
ATOM 6241 O O . PHE B 1 239 ? 23.609 10.289 -24.438 1 32.47 239 PHE B O 1
ATOM 6248 N N . ASN B 1 240 ? 25.109 8.945 -25.094 1 29.75 240 ASN B N 1
ATOM 6249 C CA . ASN B 1 240 ? 24.875 9.023 -26.531 1 29.75 240 ASN B CA 1
ATOM 6250 C C . ASN B 1 240 ? 23.406 8.812 -26.875 1 29.75 240 ASN B C 1
ATOM 6252 O O . ASN B 1 240 ? 22.875 7.703 -26.734 1 29.75 240 ASN B O 1
ATOM 6256 N N . THR B 1 241 ? 22.641 9.766 -26.672 1 31.97 241 THR B N 1
ATOM 6257 C CA . THR B 1 241 ? 21.375 10.086 -27.328 1 31.97 241 THR B CA 1
ATOM 6258 C C . THR B 1 241 ? 21.422 9.727 -28.797 1 31.97 241 THR B C 1
ATOM 6260 O O . THR B 1 241 ? 20.547 10.117 -29.578 1 31.97 241 THR B O 1
ATOM 6263 N N . ASN B 1 242 ? 22.688 9.555 -29.438 1 29.8 242 ASN B N 1
ATOM 6264 C CA . ASN B 1 242 ? 22.562 9.383 -30.875 1 29.8 242 ASN B CA 1
ATOM 6265 C C . ASN B 1 242 ? 21.531 8.32 -31.234 1 29.8 242 ASN B C 1
ATOM 6267 O O . ASN B 1 242 ? 21.219 8.125 -32.406 1 29.8 242 ASN B O 1
ATOM 6271 N N . ASP B 1 243 ? 21.656 7.137 -30.734 1 30.23 243 ASP B N 1
ATOM 6272 C CA . ASP B 1 243 ? 20.719 6.34 -31.516 1 30.23 243 ASP B CA 1
ATOM 6273 C C . ASP B 1 243 ? 19.281 6.742 -31.219 1 30.23 243 ASP B C 1
ATOM 6275 O O . ASP B 1 243 ? 18.625 6.164 -30.344 1 30.23 243 ASP B O 1
ATOM 6279 N N . PHE B 1 244 ? 18.938 8.047 -31.188 1 31.16 244 PHE B N 1
ATOM 6280 C CA . PHE B 1 244 ? 17.688 8.797 -31.328 1 31.16 244 PHE B CA 1
ATOM 6281 C C . PHE B 1 244 ? 16.703 8.023 -32.188 1 31.16 244 PHE B C 1
ATOM 6283 O O . PHE B 1 244 ? 15.516 8.375 -32.25 1 31.16 244 PHE B O 1
ATOM 6290 N N . ASN B 1 245 ? 17.188 7.629 -33.281 1 32 245 ASN B N 1
ATOM 6291 C CA . ASN B 1 245 ? 16.297 7.039 -34.281 1 32 245 ASN B CA 1
ATOM 6292 C C . ASN B 1 245 ? 15.531 5.848 -33.719 1 32 245 ASN B C 1
ATOM 6294 O O . ASN B 1 245 ? 14.883 5.109 -34.438 1 32 245 ASN B O 1
ATOM 6298 N N . ASN B 1 246 ? 16.234 5.09 -32.75 1 36 246 ASN B N 1
ATOM 6299 C CA . ASN B 1 246 ? 15.461 3.898 -32.406 1 36 246 ASN B CA 1
ATOM 6300 C C . ASN B 1 246 ? 14.141 4.258 -31.75 1 36 246 ASN B C 1
ATOM 6302 O O . ASN B 1 246 ? 14.102 5.086 -30.844 1 36 246 ASN B O 1
ATOM 6306 N N . THR B 1 247 ? 13.023 4.258 -32.219 1 39.38 247 THR B N 1
ATOM 6307 C CA . THR B 1 247 ? 11.594 4.062 -31.984 1 39.38 247 THR B CA 1
ATOM 6308 C C . THR B 1 247 ? 11.344 3.447 -30.609 1 39.38 247 THR B C 1
ATOM 6310 O O . THR B 1 247 ? 10.281 2.873 -30.375 1 39.38 247 THR B O 1
ATOM 6313 N N . SER B 1 248 ? 12.258 3.361 -29.578 1 45 248 SER B N 1
ATOM 6314 C CA . SER B 1 248 ? 12.383 2.781 -28.25 1 45 248 SER B CA 1
ATOM 6315 C C . SER B 1 248 ? 11.516 3.52 -27.234 1 45 248 SER B C 1
ATOM 6317 O O . SER B 1 248 ? 11.625 3.293 -26.031 1 45 248 SER B O 1
ATOM 6319 N N . ASP B 1 249 ? 11.023 4.633 -27.438 1 50.78 249 ASP B N 1
ATOM 6320 C CA . ASP B 1 249 ? 10.086 5.402 -26.625 1 50.78 249 ASP B CA 1
ATOM 6321 C C . ASP B 1 249 ? 9.047 4.492 -25.984 1 50.78 249 ASP B C 1
ATOM 6323 O O . ASP B 1 249 ? 8.422 4.871 -24.984 1 50.78 249 ASP B O 1
ATOM 6327 N N . ASP B 1 250 ? 8.953 3.211 -26.406 1 69.12 250 ASP B N 1
ATOM 6328 C CA . ASP B 1 250 ? 7.789 2.418 -26.016 1 69.12 250 ASP B CA 1
ATOM 6329 C C . ASP B 1 250 ? 8.172 1.33 -25.016 1 69.12 250 ASP B C 1
ATOM 6331 O O . ASP B 1 250 ? 7.422 0.378 -24.797 1 69.12 250 ASP B O 1
ATOM 6335 N N . LEU B 1 251 ? 9.555 1.57 -24.391 1 86.62 251 LEU B N 1
ATOM 6336 C CA . LEU B 1 251 ? 9.883 0.475 -23.484 1 86.62 251 LEU B CA 1
ATOM 6337 C C . LEU B 1 251 ? 9.516 0.833 -22.047 1 86.62 251 LEU B C 1
ATOM 6339 O O . LEU B 1 251 ? 9.945 1.868 -21.531 1 86.62 251 LEU B O 1
ATOM 6343 N N . PRO B 1 252 ? 8.867 0.002 -21.438 1 90.25 252 PRO B N 1
ATOM 6344 C CA . PRO B 1 252 ? 8.406 0.308 -20.078 1 90.25 252 PRO B CA 1
ATOM 6345 C C . PRO B 1 252 ? 9.539 0.303 -19.047 1 90.25 252 PRO B C 1
ATOM 6347 O O . PRO B 1 252 ? 10.344 -0.63 -19.016 1 90.25 252 PRO B O 1
ATOM 6350 N N . GLY B 1 253 ? 9.648 1.396 -18.219 1 90.25 253 GLY B N 1
ATOM 6351 C CA . GLY B 1 253 ? 10.508 1.429 -17.047 1 90.25 253 GLY B CA 1
ATOM 6352 C C . GLY B 1 253 ? 11.945 1.792 -17.375 1 90.25 253 GLY B C 1
ATOM 6353 O O . GLY B 1 253 ? 12.828 1.672 -16.516 1 90.25 253 GLY B O 1
ATOM 6354 N N . VAL B 1 254 ? 12.305 2.174 -18.578 1 89.69 254 VAL B N 1
ATOM 6355 C CA . VAL B 1 254 ? 13.695 2.398 -18.953 1 89.69 254 VAL B CA 1
ATOM 6356 C C . VAL B 1 254 ? 14.039 3.877 -18.797 1 89.69 254 VAL B C 1
ATOM 6358 O O . VAL B 1 254 ? 15.062 4.215 -18.188 1 89.69 254 VAL B O 1
ATOM 6361 N N . HIS B 1 255 ? 13.141 4.73 -19.156 1 84.81 255 HIS B N 1
ATOM 6362 C CA . HIS B 1 255 ? 13.492 6.145 -19.156 1 84.81 255 HIS B CA 1
ATOM 6363 C C . HIS B 1 255 ? 12.734 6.902 -18.078 1 84.81 255 HIS B C 1
ATOM 6365 O O . HIS B 1 255 ? 13.211 7.918 -17.562 1 84.81 255 HIS B O 1
ATOM 6371 N N . THR B 1 256 ? 11.602 6.43 -17.844 1 88.12 256 THR B N 1
ATOM 6372 C CA . THR B 1 256 ? 10.758 7.09 -16.859 1 88.12 256 THR B CA 1
ATOM 6373 C C . THR B 1 256 ? 10.242 6.078 -15.836 1 88.12 256 THR B C 1
ATOM 6375 O O . THR B 1 256 ? 10.141 4.887 -16.125 1 88.12 256 THR B O 1
ATOM 6378 N N . ILE B 1 257 ? 10.055 6.641 -14.695 1 91.69 257 ILE B N 1
ATOM 6379 C CA . ILE B 1 257 ? 9.484 5.801 -13.648 1 91.69 257 ILE B CA 1
ATOM 6380 C C . ILE B 1 257 ? 8.047 5.426 -14.008 1 91.69 257 ILE B C 1
ATOM 6382 O O . ILE B 1 257 ? 7.238 6.293 -14.344 1 91.69 257 ILE B O 1
ATOM 6386 N N . LEU B 1 258 ? 7.793 4.211 -13.969 1 92.19 258 LEU B N 1
ATOM 6387 C CA . LEU B 1 258 ? 6.465 3.717 -14.312 1 92.19 258 LEU B CA 1
ATOM 6388 C C . LEU B 1 258 ? 5.477 3.988 -13.188 1 92.19 258 LEU B C 1
ATOM 6390 O O . LEU B 1 258 ? 5.844 3.947 -12.008 1 92.19 258 LEU B O 1
ATOM 6394 N N . LYS B 1 259 ? 4.246 4.227 -13.586 1 89.69 259 LYS B N 1
ATOM 6395 C CA . LYS B 1 259 ? 3.154 4.355 -12.617 1 89.69 259 LYS B CA 1
ATOM 6396 C C . LYS B 1 259 ? 2.387 3.043 -12.484 1 89.69 259 LYS B C 1
ATOM 6398 O O . LYS B 1 259 ? 2.477 2.17 -13.352 1 89.69 259 LYS B O 1
ATOM 6403 N N . ALA B 1 260 ? 1.684 2.922 -11.367 1 89 260 ALA B N 1
ATOM 6404 C CA . ALA B 1 260 ? 0.878 1.723 -11.148 1 89 260 ALA B CA 1
ATOM 6405 C C . ALA B 1 260 ? -0.189 1.576 -12.234 1 89 260 ALA B C 1
ATOM 6407 O O . ALA B 1 260 ? -0.993 2.486 -12.445 1 89 260 ALA B O 1
ATOM 6408 N N . PRO B 1 261 ? -0.177 0.557 -12.922 1 85.25 261 PRO B N 1
ATOM 6409 C CA . PRO B 1 261 ? -1.131 0.371 -14.023 1 85.25 261 PRO B CA 1
ATOM 6410 C C . PRO B 1 261 ? -2.514 -0.057 -13.531 1 85.25 261 PRO B C 1
ATOM 6412 O O . PRO B 1 261 ? -3.504 0.119 -14.25 1 85.25 261 PRO B O 1
ATOM 6415 N N . GLY B 1 262 ? -2.615 -0.599 -12.492 1 82.25 262 GLY B N 1
ATOM 6416 C CA . GLY B 1 262 ? -3.828 -1.16 -11.914 1 82.25 262 GLY B CA 1
ATOM 6417 C C . GLY B 1 262 ? -3.557 -2.213 -10.859 1 82.25 262 GLY B C 1
ATOM 6418 O O . GLY B 1 262 ? -2.412 -2.393 -10.43 1 82.25 262 GLY B O 1
ATOM 6419 N N . SER B 1 263 ? -4.68 -2.791 -10.469 1 85 263 SER B N 1
ATOM 6420 C CA . SER B 1 263 ? -4.523 -3.832 -9.453 1 85 263 SER B CA 1
ATOM 6421 C C . SER B 1 263 ? -4.859 -5.207 -10.023 1 85 263 SER B C 1
ATOM 6423 O O . SER B 1 263 ? -5.672 -5.324 -10.938 1 85 263 SER B O 1
ATOM 6425 N N . GLY B 1 264 ? -4.105 -6.188 -9.516 1 83.19 264 GLY B N 1
ATOM 6426 C CA . GLY B 1 264 ? -4.363 -7.551 -9.953 1 83.19 264 GLY B CA 1
ATOM 6427 C C . GLY B 1 264 ? -3.146 -8.227 -10.555 1 83.19 264 GLY B C 1
ATOM 6428 O O . GLY B 1 264 ? -2.254 -7.555 -11.078 1 83.19 264 GLY B O 1
ATOM 6429 N N . ARG B 1 265 ? -3.219 -9.453 -10.633 1 82.75 265 ARG B N 1
ATOM 6430 C CA . ARG B 1 265 ? -2.08 -10.258 -11.062 1 82.75 265 ARG B CA 1
ATOM 6431 C C . ARG B 1 265 ? -1.845 -10.117 -12.562 1 82.75 265 ARG B C 1
ATOM 6433 O O . ARG B 1 265 ? -0.711 -10.242 -13.031 1 82.75 265 ARG B O 1
ATOM 6440 N N . ASP B 1 266 ? -2.859 -9.766 -13.242 1 79.62 266 ASP B N 1
ATOM 6441 C CA . ASP B 1 266 ? -2.73 -9.727 -14.695 1 79.62 266 ASP B CA 1
ATOM 6442 C C . ASP B 1 266 ? -2.244 -8.352 -15.164 1 79.62 266 ASP B C 1
ATOM 6444 O O . ASP B 1 266 ? -1.916 -8.18 -16.344 1 79.62 266 ASP B O 1
ATOM 6448 N N . VAL B 1 267 ? -2.344 -7.496 -14.156 1 83.88 267 VAL B N 1
ATOM 6449 C CA . VAL B 1 267 ? -1.934 -6.141 -14.5 1 83.88 267 VAL B CA 1
ATOM 6450 C C . VAL B 1 267 ? -0.638 -5.789 -13.773 1 83.88 267 VAL B C 1
ATOM 6452 O O . VAL B 1 267 ? -0.647 -5.535 -12.562 1 83.88 267 VAL B O 1
ATOM 6455 N N . GLY B 1 268 ? 0.417 -6.152 -14.164 1 91.69 268 GLY B N 1
ATOM 6456 C CA . GLY B 1 268 ? 1.723 -5.871 -13.586 1 91.69 268 GLY B CA 1
ATOM 6457 C C . GLY B 1 268 ? 2.865 -6.5 -14.367 1 91.69 268 GLY B C 1
ATOM 6458 O O . GLY B 1 268 ? 2.846 -6.52 -15.602 1 91.69 268 GLY B O 1
ATOM 6459 N N . LEU B 1 269 ? 3.865 -6.844 -13.594 1 96.44 269 LEU B N 1
ATOM 6460 C CA . LEU B 1 269 ? 5.055 -7.438 -14.195 1 96.44 269 LEU B CA 1
ATOM 6461 C C . LEU B 1 269 ? 5.062 -8.953 -14 1 96.44 269 LEU B C 1
ATOM 6463 O O . LEU B 1 269 ? 4.762 -9.445 -12.914 1 96.44 269 LEU B O 1
ATOM 6467 N N . ALA B 1 270 ? 5.246 -9.664 -15.07 1 96.44 270 ALA B N 1
ATOM 6468 C CA . ALA B 1 270 ? 5.453 -11.109 -15.016 1 96.44 270 ALA B CA 1
ATOM 6469 C C . ALA B 1 270 ? 6.762 -11.508 -15.695 1 96.44 270 ALA B C 1
ATOM 6471 O O . ALA B 1 270 ? 7.082 -11 -16.781 1 96.44 270 ALA B O 1
ATOM 6472 N N . VAL B 1 271 ? 7.5 -12.375 -15.031 1 97.88 271 VAL B N 1
ATOM 6473 C CA . VAL B 1 271 ? 8.812 -12.742 -15.555 1 97.88 271 VAL B CA 1
ATOM 6474 C C . VAL B 1 271 ? 8.992 -14.258 -15.469 1 97.88 271 VAL B C 1
ATOM 6476 O O . VAL B 1 271 ? 8.641 -14.875 -14.461 1 97.88 271 VAL B O 1
ATOM 6479 N N . ALA B 1 272 ? 9.477 -14.82 -16.547 1 97.69 272 ALA B N 1
ATOM 6480 C CA . ALA B 1 272 ? 9.914 -16.219 -16.562 1 97.69 272 ALA B CA 1
ATOM 6481 C C . ALA B 1 272 ? 11.398 -16.328 -16.234 1 97.69 272 ALA B C 1
ATOM 6483 O O . ALA B 1 272 ? 12.242 -15.797 -16.953 1 97.69 272 ALA B O 1
ATOM 6484 N N . LEU B 1 273 ? 11.711 -17.047 -15.195 1 97.69 273 LEU B N 1
ATOM 6485 C CA . LEU B 1 273 ? 13.078 -17.141 -14.703 1 97.69 273 LEU B CA 1
ATOM 6486 C C . LEU B 1 273 ? 13.68 -18.5 -15.023 1 97.69 273 LEU B C 1
ATOM 6488 O O . LEU B 1 273 ? 13.047 -19.531 -14.797 1 97.69 273 LEU B O 1
ATOM 6492 N N . ASN B 1 274 ? 14.844 -18.422 -15.57 1 97 274 ASN B N 1
ATOM 6493 C CA . ASN B 1 274 ? 15.672 -19.609 -15.758 1 97 274 ASN B CA 1
ATOM 6494 C C . ASN B 1 274 ? 16.812 -19.656 -14.742 1 97 274 ASN B C 1
ATOM 6496 O O . ASN B 1 274 ? 17.906 -19.188 -15.008 1 97 274 ASN B O 1
ATOM 6500 N N . ILE B 1 275 ? 16.609 -20.312 -13.664 1 95.62 275 ILE B N 1
ATOM 6501 C CA . ILE B 1 275 ? 17.547 -20.312 -12.539 1 95.62 275 ILE B CA 1
ATOM 6502 C C . ILE B 1 275 ? 18.719 -21.25 -12.836 1 95.62 275 ILE B C 1
ATOM 6504 O O . ILE B 1 275 ? 19.797 -21.094 -12.258 1 95.62 275 ILE B O 1
ATOM 6508 N N . GLU B 1 276 ? 18.672 -22.219 -13.688 1 95.25 276 GLU B N 1
ATOM 6509 C CA . GLU B 1 276 ? 19.688 -23.156 -14.125 1 95.25 276 GLU B CA 1
ATOM 6510 C C . GLU B 1 276 ? 20.391 -23.797 -12.922 1 95.25 276 GLU B C 1
ATOM 6512 O O . GLU B 1 276 ? 21.578 -23.531 -12.68 1 95.25 276 GLU B O 1
ATOM 6517 N N . PRO B 1 277 ? 19.719 -24.719 -12.289 1 94.31 277 PRO B N 1
ATOM 6518 C CA . PRO B 1 277 ? 20.281 -25.344 -11.094 1 94.31 277 PRO B CA 1
ATOM 6519 C C . PRO B 1 277 ? 21.609 -26.062 -11.375 1 94.31 277 PRO B C 1
ATOM 6521 O O . PRO B 1 277 ? 22.484 -26.109 -10.516 1 94.31 277 PRO B O 1
ATOM 6524 N N . ASP B 1 278 ? 21.875 -26.516 -12.562 1 94.62 278 ASP B N 1
ATOM 6525 C CA . ASP B 1 278 ? 23.062 -27.297 -12.906 1 94.62 278 ASP B CA 1
ATOM 6526 C C . ASP B 1 278 ? 24.266 -26.391 -13.125 1 94.62 278 ASP B C 1
ATOM 6528 O O . ASP B 1 278 ? 25.406 -26.859 -13.164 1 94.62 278 ASP B O 1
ATOM 6532 N N . MET B 1 279 ? 23.984 -25.156 -13.195 1 96.12 279 MET B N 1
ATOM 6533 C CA . MET B 1 279 ? 25.078 -24.219 -13.492 1 96.12 279 MET B CA 1
ATOM 6534 C C . MET B 1 279 ? 25.578 -23.547 -12.219 1 96.12 279 MET B C 1
ATOM 6536 O O . MET B 1 279 ? 26.312 -22.562 -12.281 1 96.12 279 MET B O 1
ATOM 6540 N N . TYR B 1 280 ? 25.219 -24.094 -11.086 1 95.19 280 TYR B N 1
ATOM 6541 C CA . TYR B 1 280 ? 25.656 -23.562 -9.805 1 95.19 280 TYR B CA 1
ATOM 6542 C C . TYR B 1 280 ? 27.109 -23.922 -9.539 1 95.19 280 TYR B C 1
ATOM 6544 O O . TYR B 1 280 ? 27.484 -25.094 -9.625 1 95.19 280 TYR B O 1
ATOM 6552 N N . LYS B 1 281 ? 27.953 -22.922 -9.312 1 95.56 281 LYS B N 1
ATOM 6553 C CA . LYS B 1 281 ? 29.344 -23.156 -8.914 1 95.56 281 LYS B CA 1
ATOM 6554 C C . LYS B 1 281 ? 29.578 -22.719 -7.473 1 95.56 281 LYS B C 1
ATOM 6556 O O . LYS B 1 281 ? 30.219 -23.438 -6.695 1 95.56 281 LYS B O 1
ATOM 6561 N N . ALA B 1 282 ? 29.125 -21.531 -7.145 1 94.62 282 ALA B N 1
ATOM 6562 C CA . ALA B 1 282 ? 29.156 -21 -5.785 1 94.62 282 ALA B CA 1
ATOM 6563 C C . ALA B 1 282 ? 27.922 -20.172 -5.488 1 94.62 282 ALA B C 1
ATOM 6565 O O . ALA B 1 282 ? 27.531 -19.328 -6.301 1 94.62 282 ALA B O 1
ATOM 6566 N N . THR B 1 283 ? 27.312 -20.469 -4.359 1 94.19 283 THR B N 1
ATOM 6567 C CA . THR B 1 283 ? 26.031 -19.859 -4.047 1 94.19 283 THR B CA 1
ATOM 6568 C C . THR B 1 283 ? 26.094 -19.094 -2.732 1 94.19 283 THR B C 1
ATOM 6570 O O . THR B 1 283 ? 26.938 -19.375 -1.887 1 94.19 283 THR B O 1
ATOM 6573 N N . SER B 1 284 ? 25.234 -18.094 -2.648 1 92.56 284 SER B N 1
ATOM 6574 C CA . SER B 1 284 ? 25.156 -17.281 -1.434 1 92.56 284 SER B CA 1
ATOM 6575 C C . SER B 1 284 ? 24.109 -17.859 -0.469 1 92.56 284 SER B C 1
ATOM 6577 O O . SER B 1 284 ? 24.062 -17.453 0.696 1 92.56 284 SER B O 1
ATOM 6579 N N . ARG B 1 285 ? 23.312 -18.766 -0.888 1 93.38 285 ARG B N 1
ATOM 6580 C CA . ARG B 1 285 ? 22.281 -19.391 -0.081 1 93.38 285 ARG B CA 1
ATOM 6581 C C . ARG B 1 285 ? 22.359 -20.922 -0.166 1 93.38 285 ARG B C 1
ATOM 6583 O O . ARG B 1 285 ? 22.906 -21.453 -1.124 1 93.38 285 ARG B O 1
ATOM 6590 N N . PRO B 1 286 ? 21.812 -21.578 0.832 1 93.38 286 PRO B N 1
ATOM 6591 C CA . PRO B 1 286 ? 21.906 -23.031 0.823 1 93.38 286 PRO B CA 1
ATOM 6592 C C . PRO B 1 286 ? 20.797 -23.703 0.014 1 93.38 286 PRO B C 1
ATOM 6594 O O . PRO B 1 286 ? 20.359 -24.797 0.347 1 93.38 286 PRO B O 1
ATOM 6597 N N . PHE B 1 287 ? 20.172 -23.031 -0.892 1 93.12 287 PHE B N 1
ATOM 6598 C CA . PHE B 1 287 ? 19.125 -23.578 -1.738 1 93.12 287 PHE B CA 1
ATOM 6599 C C . PHE B 1 287 ? 19.156 -22.938 -3.121 1 93.12 287 PHE B C 1
ATOM 6601 O O . PHE B 1 287 ? 19.703 -21.859 -3.299 1 93.12 287 PHE B O 1
ATOM 6608 N N . VAL B 1 288 ? 18.609 -23.672 -4.09 1 95.12 288 VAL B N 1
ATOM 6609 C CA . VAL B 1 288 ? 18.531 -23.203 -5.465 1 95.12 288 VAL B CA 1
ATOM 6610 C C . VAL B 1 288 ? 17.328 -22.266 -5.621 1 95.12 288 VAL B C 1
ATOM 6612 O O . VAL B 1 288 ? 16.219 -22.609 -5.223 1 95.12 288 VAL B O 1
ATOM 6615 N N . GLY B 1 289 ? 17.562 -21.078 -6.035 1 96.06 289 GLY B N 1
ATOM 6616 C CA . GLY B 1 289 ? 16.5 -20.094 -6.219 1 96.06 289 GLY B CA 1
ATOM 6617 C C . GLY B 1 289 ? 17.016 -18.719 -6.551 1 96.06 289 GLY B C 1
ATOM 6618 O O . GLY B 1 289 ? 18.203 -18.531 -6.805 1 96.06 289 GLY B O 1
ATOM 6619 N N . ALA B 1 290 ? 16.109 -17.812 -6.703 1 97.12 290 ALA B N 1
ATOM 6620 C CA . ALA B 1 290 ? 16.438 -16.422 -6.98 1 97.12 290 ALA B CA 1
ATOM 6621 C C . ALA B 1 290 ? 15.797 -15.492 -5.961 1 97.12 290 ALA B C 1
ATOM 6623 O O . ALA B 1 290 ? 14.734 -15.797 -5.418 1 97.12 290 ALA B O 1
ATOM 6624 N N . SER B 1 291 ? 16.484 -14.469 -5.684 1 97 291 SER B N 1
ATOM 6625 C CA . SER B 1 291 ? 15.961 -13.445 -4.785 1 97 291 SER B CA 1
ATOM 6626 C C . SER B 1 291 ? 15.312 -12.305 -5.562 1 97 291 SER B C 1
ATOM 6628 O O . SER B 1 291 ? 15.859 -11.828 -6.555 1 97 291 SER B O 1
ATOM 6630 N N . VAL B 1 292 ? 14.102 -11.984 -5.152 1 98.19 292 VAL B N 1
ATOM 6631 C CA . VAL B 1 292 ? 13.398 -10.844 -5.723 1 98.19 292 VAL B CA 1
ATOM 6632 C C . VAL B 1 292 ? 13.367 -9.695 -4.719 1 98.19 292 VAL B C 1
ATOM 6634 O O . VAL B 1 292 ? 12.867 -9.852 -3.602 1 98.19 292 VAL B O 1
ATOM 6637 N N . ILE B 1 293 ? 13.914 -8.586 -5.133 1 98.06 293 ILE B N 1
ATOM 6638 C CA . ILE B 1 293 ? 14.023 -7.418 -4.262 1 98.06 293 ILE B CA 1
ATOM 6639 C C . ILE B 1 293 ? 13.094 -6.312 -4.762 1 98.06 293 ILE B C 1
ATOM 6641 O O . ILE B 1 293 ? 13.203 -5.875 -5.91 1 98.06 293 ILE B O 1
ATOM 6645 N N . ILE B 1 294 ? 12.172 -5.918 -3.902 1 98.06 294 ILE B N 1
ATOM 6646 C CA . ILE B 1 294 ? 11.266 -4.824 -4.234 1 98.06 294 ILE B CA 1
ATOM 6647 C C . ILE B 1 294 ? 11.688 -3.561 -3.49 1 98.06 294 ILE B C 1
ATOM 6649 O O . ILE B 1 294 ? 11.852 -3.576 -2.268 1 98.06 294 ILE B O 1
ATOM 6653 N N . HIS B 1 295 ? 11.867 -2.465 -4.203 1 96.19 295 HIS B N 1
ATOM 6654 C CA . HIS B 1 295 ? 12.328 -1.217 -3.604 1 96.19 295 HIS B CA 1
ATOM 6655 C C . HIS B 1 295 ? 11.875 -0.014 -4.426 1 96.19 295 HIS B C 1
ATOM 6657 O O . HIS B 1 295 ? 11.297 -0.175 -5.504 1 96.19 295 HIS B O 1
ATOM 6663 N N . ASP B 1 296 ? 12.102 1.132 -3.873 1 93.94 296 ASP B N 1
ATOM 6664 C CA . ASP B 1 296 ? 11.781 2.357 -4.598 1 93.94 296 ASP B CA 1
ATOM 6665 C C . ASP B 1 296 ? 12.656 2.502 -5.844 1 93.94 296 ASP B C 1
ATOM 6667 O O . ASP B 1 296 ? 13.859 2.215 -5.801 1 93.94 296 ASP B O 1
ATOM 6671 N N . PRO B 1 297 ? 12.078 2.979 -6.957 1 94 297 PRO B N 1
ATOM 6672 C CA . PRO B 1 297 ? 12.82 3.045 -8.219 1 94 297 PRO B CA 1
ATOM 6673 C C . PRO B 1 297 ? 14.039 3.959 -8.141 1 94 297 PRO B C 1
ATOM 6675 O O . PRO B 1 297 ? 14.977 3.812 -8.93 1 94 297 PRO B O 1
ATOM 6678 N N . ILE B 1 298 ? 14.102 4.824 -7.195 1 89.5 298 ILE B N 1
ATOM 6679 C CA . ILE B 1 298 ? 15.188 5.805 -7.164 1 89.5 298 ILE B CA 1
ATOM 6680 C C . ILE B 1 298 ? 16.219 5.398 -6.113 1 89.5 298 ILE B C 1
ATOM 6682 O O . ILE B 1 298 ? 17.25 6.055 -5.969 1 89.5 298 ILE B O 1
ATOM 6686 N N . ASP B 1 299 ? 15.969 4.316 -5.449 1 90.81 299 ASP B N 1
ATOM 6687 C CA . ASP B 1 299 ? 16.859 3.92 -4.363 1 90.81 299 ASP B CA 1
ATOM 6688 C C . ASP B 1 299 ? 17.781 2.777 -4.793 1 90.81 299 ASP B C 1
ATOM 6690 O O . ASP B 1 299 ? 17.391 1.944 -5.617 1 90.81 299 ASP B O 1
ATOM 6694 N N . PHE B 1 300 ? 18.953 2.871 -4.133 1 90.69 300 PHE B N 1
ATOM 6695 C CA . PHE B 1 300 ? 19.828 1.711 -4.188 1 90.69 300 PHE B CA 1
ATOM 6696 C C . PHE B 1 300 ? 19.234 0.547 -3.398 1 90.69 300 PHE B C 1
ATOM 6698 O O . PHE B 1 300 ? 18.781 0.727 -2.27 1 90.69 300 PHE B O 1
ATOM 6705 N N . PRO B 1 301 ? 19.078 -0.635 -4.062 1 94.44 301 PRO B N 1
ATOM 6706 C CA . PRO B 1 301 ? 18.438 -1.754 -3.371 1 94.44 301 PRO B CA 1
ATOM 6707 C C . PRO B 1 301 ? 19.266 -2.291 -2.211 1 94.44 301 PRO B C 1
ATOM 6709 O O . PRO B 1 301 ? 20.016 -3.26 -2.375 1 94.44 301 PRO B O 1
ATOM 6712 N N . ASP B 1 302 ? 19.141 -1.678 -1.106 1 92.44 302 ASP B N 1
ATOM 6713 C CA . ASP B 1 302 ? 19.875 -1.996 0.111 1 92.44 302 ASP B CA 1
ATOM 6714 C C . ASP B 1 302 ? 19.016 -1.771 1.352 1 92.44 302 ASP B C 1
ATOM 6716 O O . ASP B 1 302 ? 18.234 -2.645 1.741 1 92.44 302 ASP B O 1
ATOM 6720 N N . ILE B 1 303 ? 19.016 -0.618 1.75 1 87.25 303 ILE B N 1
ATOM 6721 C CA . ILE B 1 303 ? 18.25 -0.29 2.953 1 87.25 303 ILE B CA 1
ATOM 6722 C C . ILE B 1 303 ? 16.781 -0.122 2.602 1 87.25 303 ILE B C 1
ATOM 6724 O O . ILE B 1 303 ? 16.438 0.554 1.627 1 87.25 303 ILE B O 1
ATOM 6728 N N . GLY B 1 304 ? 15.977 -0.792 3.385 1 87.5 304 GLY B N 1
ATOM 6729 C CA . GLY B 1 304 ? 14.547 -0.615 3.205 1 87.5 304 GLY B CA 1
ATOM 6730 C C . GLY B 1 304 ? 13.969 -1.476 2.096 1 87.5 304 GLY B C 1
ATOM 6731 O O . GLY B 1 304 ? 12.766 -1.44 1.835 1 87.5 304 GLY B O 1
ATOM 6732 N N . ALA B 1 305 ? 14.773 -2.18 1.4 1 93.56 305 ALA B N 1
ATOM 6733 C CA . ALA B 1 305 ? 14.305 -3.062 0.333 1 93.56 305 ALA B CA 1
ATOM 6734 C C . ALA B 1 305 ? 13.703 -4.34 0.905 1 93.56 305 ALA B C 1
ATOM 6736 O O . ALA B 1 305 ? 14.148 -4.84 1.94 1 93.56 305 ALA B O 1
ATOM 6737 N N . HIS B 1 306 ? 12.664 -4.801 0.25 1 96.06 306 HIS B N 1
ATOM 6738 C CA . HIS B 1 306 ? 12.031 -6.055 0.639 1 96.06 306 HIS B CA 1
ATOM 6739 C C . HIS B 1 306 ? 12.523 -7.211 -0.229 1 96.06 306 HIS B C 1
ATOM 6741 O O . HIS B 1 306 ? 12.414 -7.16 -1.456 1 96.06 306 HIS B O 1
ATOM 6747 N N . ILE B 1 307 ? 13.039 -8.18 0.473 1 95.81 307 ILE B N 1
ATOM 6748 C CA . ILE B 1 307 ? 13.617 -9.297 -0.263 1 95.81 307 ILE B CA 1
ATOM 6749 C C . ILE B 1 307 ? 12.781 -10.555 -0.043 1 95.81 307 ILE B C 1
ATOM 6751 O O . ILE B 1 307 ? 12.328 -10.82 1.075 1 95.81 307 ILE B O 1
ATOM 6755 N N . THR B 1 308 ? 12.445 -11.227 -1.1 1 96.06 308 THR B N 1
ATOM 6756 C CA . THR B 1 308 ? 11.805 -12.539 -1.063 1 96.06 308 THR B CA 1
ATOM 6757 C C . THR B 1 308 ? 12.484 -13.5 -2.025 1 96.06 308 THR B C 1
ATOM 6759 O O . THR B 1 308 ? 13.32 -13.094 -2.836 1 96.06 308 THR B O 1
ATOM 6762 N N . THR B 1 309 ? 12.281 -14.766 -1.822 1 96.06 309 THR B N 1
ATOM 6763 C CA . THR B 1 309 ? 12.977 -15.758 -2.631 1 96.06 309 THR B CA 1
ATOM 6764 C C . THR B 1 309 ? 11.984 -16.641 -3.373 1 96.06 309 THR B C 1
ATOM 6766 O O . THR B 1 309 ? 10.945 -17.016 -2.824 1 96.06 309 THR B O 1
ATOM 6769 N N . VAL B 1 310 ? 12.312 -16.953 -4.594 1 96.44 310 VAL B N 1
ATOM 6770 C CA . VAL B 1 310 ? 11.508 -17.875 -5.395 1 96.44 310 VAL B CA 1
ATOM 6771 C C . VAL B 1 310 ? 12.289 -19.156 -5.652 1 96.44 310 VAL B C 1
ATOM 6773 O O . VAL B 1 310 ? 13.391 -19.125 -6.203 1 96.44 310 VAL B O 1
ATOM 6776 N N . PRO B 1 311 ? 11.766 -20.281 -5.238 1 95.19 311 PRO B N 1
ATOM 6777 C CA . PRO B 1 311 ? 12.414 -21.562 -5.539 1 95.19 311 PRO B CA 1
ATOM 6778 C C . PRO B 1 311 ? 12.195 -22.016 -6.984 1 95.19 311 PRO B C 1
ATOM 6780 O O . PRO B 1 311 ? 11.305 -21.484 -7.668 1 95.19 311 PRO B O 1
ATOM 6783 N N . ILE B 1 312 ? 13.023 -22.953 -7.395 1 95.38 312 ILE B N 1
ATOM 6784 C CA . ILE B 1 312 ? 12.922 -23.484 -8.75 1 95.38 312 ILE B CA 1
ATOM 6785 C C . ILE B 1 312 ? 11.617 -24.266 -8.891 1 95.38 312 ILE B C 1
ATOM 6787 O O . ILE B 1 312 ? 11.172 -24.922 -7.945 1 95.38 312 ILE B O 1
ATOM 6791 N N . GLY B 1 313 ? 10.945 -24.125 -9.984 1 95.31 313 GLY B N 1
ATOM 6792 C CA . GLY B 1 313 ? 9.727 -24.875 -10.281 1 95.31 313 GLY B CA 1
ATOM 6793 C C . GLY B 1 313 ? 8.5 -24.297 -9.594 1 95.31 313 GLY B C 1
ATOM 6794 O O . GLY B 1 313 ? 7.527 -25.016 -9.359 1 95.31 313 GLY B O 1
ATOM 6795 N N . HIS B 1 314 ? 8.562 -23.094 -9.188 1 95.56 314 HIS B N 1
ATOM 6796 C CA . HIS B 1 314 ? 7.457 -22.484 -8.469 1 95.56 314 HIS B CA 1
ATOM 6797 C C . HIS B 1 314 ? 6.961 -21.234 -9.18 1 95.56 314 HIS B C 1
ATOM 6799 O O . HIS B 1 314 ? 7.691 -20.625 -9.977 1 95.56 314 HIS B O 1
ATOM 6805 N N . VAL B 1 315 ? 5.688 -20.969 -8.969 1 95.06 315 VAL B N 1
ATOM 6806 C CA . VAL B 1 315 ? 5.121 -19.672 -9.328 1 95.06 315 VAL B CA 1
ATOM 6807 C C . VAL B 1 315 ? 5.02 -18.797 -8.086 1 95.06 315 VAL B C 1
ATOM 6809 O O . VAL B 1 315 ? 4.535 -19.234 -7.043 1 95.06 315 VAL B O 1
ATOM 6812 N N . MET B 1 316 ? 5.551 -17.625 -8.195 1 96.06 316 MET B N 1
ATOM 6813 C CA . MET B 1 316 ? 5.512 -16.688 -7.074 1 96.06 316 MET B CA 1
ATOM 6814 C C . MET B 1 316 ? 4.695 -15.453 -7.426 1 96.06 316 MET B C 1
ATOM 6816 O O . MET B 1 316 ? 4.906 -14.836 -8.477 1 96.06 316 MET B O 1
ATOM 6820 N N . ALA B 1 317 ? 3.777 -15.164 -6.617 1 94.75 317 ALA B N 1
ATOM 6821 C CA . ALA B 1 317 ? 2.988 -13.945 -6.742 1 94.75 317 ALA B CA 1
ATOM 6822 C C . ALA B 1 317 ? 3.301 -12.969 -5.605 1 94.75 317 ALA B C 1
ATOM 6824 O O . ALA B 1 317 ? 3.162 -13.32 -4.43 1 94.75 317 ALA B O 1
ATOM 6825 N N . ILE B 1 318 ? 3.748 -11.82 -5.996 1 96.19 318 ILE B N 1
ATOM 6826 C CA . ILE B 1 318 ? 4.062 -10.789 -5.012 1 96.19 318 ILE B CA 1
ATOM 6827 C C . ILE B 1 318 ? 3.045 -9.656 -5.105 1 96.19 318 ILE B C 1
ATOM 6829 O O . ILE B 1 318 ? 3.053 -8.883 -6.07 1 96.19 318 ILE B O 1
ATOM 6833 N N . SER B 1 319 ? 2.236 -9.578 -4.117 1 93.88 319 SER B N 1
ATOM 6834 C CA . SER B 1 319 ? 1.296 -8.469 -4.035 1 93.88 319 SER B CA 1
ATOM 6835 C C . SER B 1 319 ? 1.906 -7.281 -3.293 1 93.88 319 SER B C 1
ATOM 6837 O O . SER B 1 319 ? 2.453 -7.441 -2.199 1 93.88 319 SER B O 1
ATOM 6839 N N . ILE B 1 320 ? 1.793 -6.117 -3.912 1 94.75 320 ILE B N 1
ATOM 6840 C CA . ILE B 1 320 ? 2.387 -4.906 -3.355 1 94.75 320 ILE B CA 1
ATOM 6841 C C . ILE B 1 320 ? 1.288 -3.996 -2.811 1 94.75 320 ILE B C 1
ATOM 6843 O O . ILE B 1 320 ? 0.226 -3.859 -3.422 1 94.75 320 ILE B O 1
ATOM 6847 N N . THR B 1 321 ? 1.555 -3.424 -1.664 1 91.44 321 THR B N 1
ATOM 6848 C CA . THR B 1 321 ? 0.701 -2.385 -1.099 1 91.44 321 THR B CA 1
ATOM 6849 C C . THR B 1 321 ? 1.5 -1.11 -0.839 1 91.44 321 THR B C 1
ATOM 6851 O O . THR B 1 321 ? 2.604 -1.164 -0.292 1 91.44 321 THR B O 1
ATOM 6854 N N . GLY B 1 322 ? 0.914 0.014 -1.245 1 90.81 322 GLY B N 1
ATOM 6855 C CA . GLY B 1 322 ? 1.603 1.283 -1.07 1 90.81 322 GLY B CA 1
ATOM 6856 C C . GLY B 1 322 ? 1.079 2.09 0.103 1 90.81 322 GLY B C 1
ATOM 6857 O O . GLY B 1 322 ? -0.118 2.062 0.397 1 90.81 322 GLY B O 1
ATOM 6858 N N . THR B 1 323 ? 1.993 2.717 0.823 1 91.75 323 THR B N 1
ATOM 6859 C CA . THR B 1 323 ? 1.69 3.713 1.845 1 91.75 323 THR B CA 1
ATOM 6860 C C . THR B 1 323 ? 2.434 5.016 1.566 1 91.75 323 THR B C 1
ATOM 6862 O O . THR B 1 323 ? 3.658 5.02 1.423 1 91.75 323 THR B O 1
ATOM 6865 N N . SER B 1 324 ? 1.661 6.09 1.523 1 93.88 324 SER B N 1
ATOM 6866 C CA . SER B 1 324 ? 2.281 7.363 1.172 1 93.88 324 SER B CA 1
ATOM 6867 C C . SER B 1 324 ? 2.295 8.32 2.361 1 93.88 324 SER B C 1
ATOM 6869 O O . SER B 1 324 ? 1.349 8.352 3.15 1 93.88 324 SER B O 1
ATOM 6871 N N . ILE B 1 325 ? 3.385 8.945 2.555 1 93.25 325 ILE B N 1
ATOM 6872 C CA . ILE B 1 325 ? 3.514 10.07 3.475 1 93.25 325 ILE B CA 1
ATOM 6873 C C . ILE B 1 325 ? 3.691 11.367 2.686 1 93.25 325 ILE B C 1
ATOM 6875 O O . ILE B 1 325 ? 4.582 11.469 1.839 1 93.25 325 ILE B O 1
ATOM 6879 N N . ARG B 1 326 ? 2.809 12.305 2.941 1 92.88 326 ARG B N 1
ATOM 6880 C CA . ARG B 1 326 ? 2.877 13.57 2.221 1 92.88 326 ARG B CA 1
ATOM 6881 C C . ARG B 1 326 ? 2.967 14.75 3.189 1 92.88 326 ARG B C 1
ATOM 6883 O O . ARG B 1 326 ? 2.062 14.961 4 1 92.88 326 ARG B O 1
ATOM 6890 N N . GLY B 1 327 ? 4.059 15.406 3.029 1 91.5 327 GLY B N 1
ATOM 6891 C CA . GLY B 1 327 ? 4.207 16.656 3.775 1 91.5 327 GLY B CA 1
ATOM 6892 C C . GLY B 1 327 ? 3.766 17.875 2.992 1 91.5 327 GLY B C 1
ATOM 6893 O O . GLY B 1 327 ? 4.27 18.125 1.899 1 91.5 327 GLY B O 1
ATOM 6894 N N . MET B 1 328 ? 2.865 18.562 3.578 1 88.06 328 MET B N 1
ATOM 6895 C CA . MET B 1 328 ? 2.387 19.781 2.926 1 88.06 328 MET B CA 1
ATOM 6896 C C . MET B 1 328 ? 3.428 20.891 3.01 1 88.06 328 MET B C 1
ATOM 6898 O O . MET B 1 328 ? 4.355 20.812 3.82 1 88.06 328 MET B O 1
ATOM 6902 N N . GLU B 1 329 ? 3.254 21.906 2.209 1 87.94 329 GLU B N 1
ATOM 6903 C CA . GLU B 1 329 ? 4.203 23.016 2.15 1 87.94 329 GLU B CA 1
ATOM 6904 C C . GLU B 1 329 ? 4.238 23.781 3.469 1 87.94 329 GLU B C 1
ATOM 6906 O O . GLU B 1 329 ? 5.258 24.391 3.816 1 87.94 329 GLU B O 1
ATOM 6911 N N . SER B 1 330 ? 3.225 23.672 4.227 1 84.38 330 SER B N 1
ATOM 6912 C CA . SER B 1 330 ? 3.158 24.375 5.504 1 84.38 330 SER B CA 1
ATOM 6913 C C . SER B 1 330 ? 4.176 23.828 6.492 1 84.38 330 SER B C 1
ATOM 6915 O O . SER B 1 330 ? 4.562 24.516 7.441 1 84.38 330 SER B O 1
ATOM 6917 N N . LEU B 1 331 ? 4.645 22.672 6.191 1 88.81 331 LEU B N 1
ATOM 6918 C CA . LEU B 1 331 ? 5.621 22.031 7.07 1 88.81 331 LEU B CA 1
ATOM 6919 C C . LEU B 1 331 ? 6.977 22.734 6.961 1 88.81 331 LEU B C 1
ATOM 6921 O O . LEU B 1 331 ? 7.801 22.641 7.875 1 88.81 331 LEU B O 1
ATOM 6925 N N . ARG B 1 332 ? 7.176 23.391 5.891 1 88.56 332 ARG B N 1
ATOM 6926 C CA . ARG B 1 332 ? 8.461 24.031 5.648 1 88.56 332 ARG B CA 1
ATOM 6927 C C . ARG B 1 332 ? 8.703 25.156 6.641 1 88.56 332 ARG B C 1
ATOM 6929 O O . ARG B 1 332 ? 9.844 25.562 6.871 1 88.56 332 ARG B O 1
ATOM 6936 N N . THR B 1 333 ? 7.633 25.625 7.199 1 84.19 333 THR B N 1
ATOM 6937 C CA . THR B 1 333 ? 7.754 26.734 8.141 1 84.19 333 THR B CA 1
ATOM 6938 C C . THR B 1 333 ? 8.25 26.25 9.492 1 84.19 333 THR B C 1
ATOM 6940 O O . THR B 1 333 ? 8.734 27.047 10.305 1 84.19 333 THR B O 1
ATOM 6943 N N . ILE B 1 334 ? 8.164 25 9.703 1 87.56 334 ILE B N 1
ATOM 6944 C CA . ILE B 1 334 ? 8.641 24.406 10.953 1 87.56 334 ILE B CA 1
ATOM 6945 C C . ILE B 1 334 ? 10.141 24.141 10.852 1 87.56 334 ILE B C 1
ATOM 6947 O O . ILE B 1 334 ? 10.617 23.609 9.852 1 87.56 334 ILE B O 1
ATOM 6951 N N . PRO B 1 335 ? 10.805 24.5 11.836 1 88.69 335 PRO B N 1
ATOM 6952 C CA . PRO B 1 335 ? 12.242 24.25 11.805 1 88.69 335 PRO B CA 1
ATOM 6953 C C . PRO B 1 335 ? 12.57 22.766 11.664 1 88.69 335 PRO B C 1
ATOM 6955 O O . PRO B 1 335 ? 11.789 21.906 12.094 1 88.69 335 PRO B O 1
ATOM 6958 N N . LEU B 1 336 ? 13.719 22.469 11.148 1 90.12 336 LEU B N 1
ATOM 6959 C CA . LEU B 1 336 ? 14.141 21.109 10.82 1 90.12 336 LEU B CA 1
ATOM 6960 C C . LEU B 1 336 ? 14.273 20.25 12.086 1 90.12 336 LEU B C 1
ATOM 6962 O O . LEU B 1 336 ? 14 19.047 12.062 1 90.12 336 LEU B O 1
ATOM 6966 N N . GLU B 1 337 ? 14.641 20.859 13.18 1 88.06 337 GLU B N 1
ATOM 6967 C CA . GLU B 1 337 ? 14.836 20.125 14.438 1 88.06 337 GLU B CA 1
ATOM 6968 C C . GLU B 1 337 ? 13.523 19.578 14.969 1 88.06 337 GLU B C 1
ATOM 6970 O O . GLU B 1 337 ? 13.508 18.594 15.711 1 88.06 337 GLU B O 1
ATOM 6975 N N . LYS B 1 338 ? 12.516 20.234 14.539 1 86.44 338 LYS B N 1
ATOM 6976 C CA . LYS B 1 338 ? 11.203 19.812 15.016 1 86.44 338 LYS B CA 1
ATOM 6977 C C . LYS B 1 338 ? 10.484 18.969 13.969 1 86.44 338 LYS B C 1
ATOM 6979 O O . LYS B 1 338 ? 9.844 17.969 14.297 1 86.44 338 LYS B O 1
ATOM 6984 N N . ARG B 1 339 ? 10.562 19.469 12.711 1 88.31 339 ARG B N 1
ATOM 6985 C CA . ARG B 1 339 ? 9.867 18.734 11.664 1 88.31 339 ARG B CA 1
ATOM 6986 C C . ARG B 1 339 ? 10.531 17.375 11.414 1 88.31 339 ARG B C 1
ATOM 6988 O O . ARG B 1 339 ? 9.859 16.406 11.07 1 88.31 339 ARG B O 1
ATOM 6995 N N . LEU B 1 340 ? 11.82 17.25 11.5 1 89.56 340 LEU B N 1
ATOM 6996 C CA . LEU B 1 340 ? 12.609 16.031 11.438 1 89.56 340 LEU B CA 1
ATOM 6997 C C . LEU B 1 340 ? 12.414 15.32 10.102 1 89.56 340 LEU B C 1
ATOM 6999 O O . LEU B 1 340 ? 12.219 14.102 10.062 1 89.56 340 LEU B O 1
ATOM 7003 N N . CYS B 1 341 ? 12.273 16.031 8.977 1 92.44 341 CYS B N 1
ATOM 7004 C CA . CYS B 1 341 ? 12.188 15.469 7.633 1 92.44 341 CYS B CA 1
ATOM 7005 C C . CYS B 1 341 ? 12.727 16.453 6.602 1 92.44 341 CYS B C 1
ATOM 7007 O O . CYS B 1 341 ? 12.805 17.656 6.867 1 92.44 341 CYS B O 1
ATOM 7009 N N . TYR B 1 342 ? 13.148 15.898 5.391 1 92.56 342 TYR B N 1
ATOM 7010 C CA . TYR B 1 342 ? 13.664 16.719 4.301 1 92.56 342 TYR B CA 1
ATOM 7011 C C . TYR B 1 342 ? 12.703 16.719 3.117 1 92.56 342 TYR B C 1
ATOM 7013 O O . TYR B 1 342 ? 12.133 15.68 2.773 1 92.56 342 TYR B O 1
ATOM 7021 N N . PHE B 1 343 ? 12.508 17.922 2.604 1 91.44 343 PHE B N 1
ATOM 7022 C CA . PHE B 1 343 ? 11.875 18 1.291 1 91.44 343 PHE B CA 1
ATOM 7023 C C . PHE B 1 343 ? 12.891 17.703 0.188 1 91.44 343 PHE B C 1
ATOM 7025 O O . PHE B 1 343 ? 14.094 17.875 0.382 1 91.44 343 PHE B O 1
ATOM 7032 N N . ASP B 1 344 ? 12.422 17.188 -0.928 1 83.31 344 ASP B N 1
ATOM 7033 C CA . ASP B 1 344 ? 13.289 16.734 -2.018 1 83.31 344 ASP B CA 1
ATOM 7034 C C . ASP B 1 344 ? 14.242 17.844 -2.445 1 83.31 344 ASP B C 1
ATOM 7036 O O . ASP B 1 344 ? 15.398 17.578 -2.785 1 83.31 344 ASP B O 1
ATOM 7040 N N . ASP B 1 345 ? 13.898 19.062 -2.32 1 81.88 345 ASP B N 1
ATOM 7041 C CA . ASP B 1 345 ? 14.68 20.172 -2.84 1 81.88 345 ASP B CA 1
ATOM 7042 C C . ASP B 1 345 ? 15.57 20.766 -1.754 1 81.88 345 ASP B C 1
ATOM 7044 O O . ASP B 1 345 ? 16.344 21.688 -2.018 1 81.88 345 ASP B O 1
ATOM 7048 N N . GLU B 1 346 ? 15.508 20.25 -0.627 1 85.31 346 GLU B N 1
ATOM 7049 C CA . GLU B 1 346 ? 16.234 20.859 0.479 1 85.31 346 GLU B CA 1
ATOM 7050 C C . GLU B 1 346 ? 17.672 20.312 0.564 1 85.31 346 GLU B C 1
ATOM 7052 O O . GLU B 1 346 ? 18.547 20.953 1.116 1 85.31 346 GLU B O 1
ATOM 7057 N N . MET B 1 347 ? 17.875 19.109 0.122 1 77.88 347 MET B N 1
ATOM 7058 C CA . MET B 1 347 ? 19.234 18.578 0.166 1 77.88 347 MET B CA 1
ATOM 7059 C C . MET B 1 347 ? 20.016 19.016 -1.062 1 77.88 347 MET B C 1
ATOM 7061 O O . MET B 1 347 ? 19.578 18.812 -2.195 1 77.88 347 MET B O 1
ATOM 7065 N N . PRO B 1 348 ? 21.109 19.719 -0.746 1 68.62 348 PRO B N 1
ATOM 7066 C CA . PRO B 1 348 ? 21.906 20.219 -1.876 1 68.62 348 PRO B CA 1
ATOM 7067 C C . PRO B 1 348 ? 22.469 19.109 -2.738 1 68.62 348 PRO B C 1
ATOM 7069 O O . PRO B 1 348 ? 22.938 18.094 -2.213 1 68.62 348 PRO B O 1
ATOM 7072 N N . GLY B 1 349 ? 22.375 19.188 -4.094 1 62.84 349 GLY B N 1
ATOM 7073 C CA . GLY B 1 349 ? 23.047 18.312 -5.043 1 62.84 349 GLY B CA 1
ATOM 7074 C C . GLY B 1 349 ? 22.156 17.188 -5.555 1 62.84 349 GLY B C 1
ATOM 7075 O O . GLY B 1 349 ? 22.5 16.516 -6.523 1 62.84 349 GLY B O 1
ATOM 7076 N N . GLU B 1 350 ? 21.141 16.953 -4.746 1 64.81 350 GLU B N 1
ATOM 7077 C CA . GLU B 1 350 ? 20.297 15.852 -5.207 1 64.81 350 GLU B CA 1
ATOM 7078 C C . GLU B 1 350 ? 18.938 16.375 -5.688 1 64.81 350 GLU B C 1
ATOM 7080 O O . GLU B 1 350 ? 18.375 17.281 -5.09 1 64.81 350 GLU B O 1
ATOM 7085 N N . ILE B 1 351 ? 18.625 15.945 -6.816 1 67.81 351 ILE B N 1
ATOM 7086 C CA . ILE B 1 351 ? 17.328 16.312 -7.352 1 67.81 351 ILE B CA 1
ATOM 7087 C C . ILE B 1 351 ? 16.219 15.672 -6.504 1 67.81 351 ILE B C 1
ATOM 7089 O O . ILE B 1 351 ? 15.234 16.328 -6.164 1 67.81 351 ILE B O 1
ATOM 7093 N N . ARG B 1 352 ? 16.547 14.438 -6.141 1 82.25 352 ARG B N 1
ATOM 7094 C CA . ARG B 1 352 ? 15.578 13.742 -5.297 1 82.25 352 ARG B CA 1
ATOM 7095 C C . ARG B 1 352 ? 16.266 13.117 -4.086 1 82.25 352 ARG B C 1
ATOM 7097 O O . ARG B 1 352 ? 17.078 12.211 -4.234 1 82.25 352 ARG B O 1
ATOM 7104 N N . TYR B 1 353 ? 15.938 13.625 -3.037 1 88.19 353 TYR B N 1
ATOM 7105 C CA . TYR B 1 353 ? 16.484 13.109 -1.788 1 88.19 353 TYR B CA 1
ATOM 7106 C C . TYR B 1 353 ? 15.844 11.781 -1.408 1 88.19 353 TYR B C 1
ATOM 7108 O O . TYR B 1 353 ? 14.641 11.594 -1.608 1 88.19 353 TYR B O 1
ATOM 7116 N N . SER B 1 354 ? 16.656 10.828 -0.96 1 89.12 354 SER B N 1
ATOM 7117 C CA . SER B 1 354 ? 16.188 9.555 -0.437 1 89.12 354 SER B CA 1
ATOM 7118 C C . SER B 1 354 ? 16.828 9.227 0.904 1 89.12 354 SER B C 1
ATOM 7120 O O . SER B 1 354 ? 18.062 9.234 1.023 1 89.12 354 SER B O 1
ATOM 7122 N N . HIS B 1 355 ? 16 9.008 1.837 1 90.56 355 HIS B N 1
ATOM 7123 C CA . HIS B 1 355 ? 16.469 8.641 3.17 1 90.56 355 HIS B CA 1
ATOM 7124 C C . HIS B 1 355 ? 17.266 7.34 3.135 1 90.56 355 HIS B C 1
ATOM 7126 O O . HIS B 1 355 ? 18.328 7.234 3.758 1 90.56 355 HIS B O 1
ATOM 7132 N N . GLN B 1 356 ? 16.734 6.371 2.418 1 90.25 356 GLN B N 1
ATOM 7133 C CA . GLN B 1 356 ? 17.375 5.059 2.34 1 90.25 356 GLN B CA 1
ATOM 7134 C C . GLN B 1 356 ? 18.734 5.141 1.678 1 90.25 356 GLN B C 1
ATOM 7136 O O . GLN B 1 356 ? 19.703 4.523 2.148 1 90.25 356 GLN B O 1
ATOM 7141 N N . SER B 1 357 ? 18.812 5.879 0.635 1 87.56 357 SER B N 1
ATOM 7142 C CA . SER B 1 357 ? 20.094 6.043 -0.051 1 87.56 357 SER B CA 1
ATOM 7143 C C . SER B 1 357 ? 21.094 6.789 0.82 1 87.56 357 SER B C 1
ATOM 7145 O O . SER B 1 357 ? 22.297 6.508 0.777 1 87.56 357 SER B O 1
ATOM 7147 N N . CYS B 1 358 ? 20.609 7.734 1.578 1 88.12 358 CYS B N 1
ATOM 7148 C CA . CYS B 1 358 ? 21.469 8.492 2.486 1 88.12 358 CYS B CA 1
ATOM 7149 C C . CYS B 1 358 ? 22.078 7.578 3.539 1 88.12 358 CYS B C 1
ATOM 7151 O O . CYS B 1 358 ? 23.266 7.672 3.83 1 88.12 358 CYS B O 1
ATOM 7153 N N . ILE B 1 359 ? 21.297 6.719 4.059 1 89.44 359 ILE B N 1
ATOM 7154 C CA . ILE B 1 359 ? 21.781 5.789 5.074 1 89.44 359 ILE B CA 1
ATOM 7155 C C . ILE B 1 359 ? 22.781 4.824 4.453 1 89.44 359 ILE B C 1
ATOM 7157 O O . ILE B 1 359 ? 23.828 4.523 5.055 1 89.44 359 ILE B O 1
ATOM 7161 N N . SER B 1 360 ? 22.469 4.34 3.289 1 89.75 360 SER B N 1
ATOM 7162 C CA . SER B 1 360 ? 23.391 3.443 2.592 1 89.75 360 SER B CA 1
ATOM 7163 C C . SER B 1 360 ? 24.734 4.113 2.344 1 89.75 360 SER B C 1
ATOM 7165 O O . SER B 1 360 ? 25.781 3.486 2.504 1 89.75 360 SER B O 1
ATOM 7167 N N . ASP B 1 361 ? 24.688 5.336 1.953 1 89 361 ASP B N 1
ATOM 7168 C CA . ASP B 1 361 ? 25.906 6.094 1.709 1 89 361 ASP B CA 1
ATOM 7169 C C . ASP B 1 361 ? 26.703 6.281 2.998 1 89 361 ASP B C 1
ATOM 7171 O O . ASP B 1 361 ? 27.938 6.227 2.986 1 89 361 ASP B O 1
ATOM 7175 N N . CYS B 1 362 ? 25.953 6.539 4.008 1 89.44 362 CYS B N 1
ATOM 7176 C CA . CYS B 1 362 ? 26.609 6.707 5.297 1 89.44 362 CYS B CA 1
ATOM 7177 C C . CYS B 1 362 ? 27.328 5.434 5.715 1 89.44 362 CYS B C 1
ATOM 7179 O O . CYS B 1 362 ? 28.453 5.488 6.199 1 89.44 362 CYS B O 1
ATOM 7181 N N . ILE B 1 363 ? 26.734 4.32 5.531 1 89.75 363 ILE B N 1
ATOM 7182 C CA . ILE B 1 363 ? 27.328 3.029 5.867 1 89.75 363 ILE B CA 1
ATOM 7183 C C . ILE B 1 363 ? 28.531 2.766 4.961 1 89.75 363 ILE B C 1
ATOM 7185 O O . ILE B 1 363 ? 29.578 2.322 5.434 1 89.75 363 ILE B O 1
ATOM 7189 N N . ALA B 1 364 ? 28.359 3.035 3.682 1 90.94 364 ALA B N 1
ATOM 7190 C CA . ALA B 1 364 ? 29.438 2.838 2.721 1 90.94 364 ALA B CA 1
ATOM 7191 C C . ALA B 1 364 ? 30.656 3.676 3.09 1 90.94 364 ALA B C 1
ATOM 7193 O O . ALA B 1 364 ? 31.797 3.197 3.016 1 90.94 364 ALA B O 1
ATOM 7194 N N . LYS B 1 365 ? 30.422 4.859 3.496 1 90.44 365 LYS B N 1
ATOM 7195 C CA . LYS B 1 365 ? 31.516 5.742 3.9 1 90.44 365 LYS B CA 1
ATOM 7196 C C . LYS B 1 365 ? 32.219 5.207 5.141 1 90.44 365 LYS B C 1
ATOM 7198 O O . LYS B 1 365 ? 33.438 5.301 5.254 1 90.44 365 LYS B O 1
ATOM 7203 N N . HIS B 1 366 ? 31.438 4.719 5.977 1 90.5 366 HIS B N 1
ATOM 7204 C CA . HIS B 1 366 ? 32.031 4.141 7.184 1 90.5 366 HIS B CA 1
ATOM 7205 C C . HIS B 1 366 ? 32.906 2.938 6.855 1 90.5 366 HIS B C 1
ATOM 7207 O O . HIS B 1 366 ? 34 2.787 7.406 1 90.5 366 HIS B O 1
ATOM 7213 N N . ILE B 1 367 ? 32.469 2.098 6.02 1 91.75 367 ILE B N 1
ATOM 7214 C CA . ILE B 1 367 ? 33.219 0.93 5.602 1 91.75 367 ILE B CA 1
ATOM 7215 C C . ILE B 1 367 ? 34.531 1.377 4.941 1 91.75 367 ILE B C 1
ATOM 7217 O O . ILE B 1 367 ? 35.594 0.86 5.258 1 91.75 367 ILE B O 1
ATOM 7221 N N . HIS B 1 368 ? 34.375 2.314 4.066 1 92.69 368 HIS B N 1
ATOM 7222 C CA . HIS B 1 368 ? 35.562 2.822 3.373 1 92.69 368 HIS B CA 1
ATOM 7223 C C . HIS B 1 368 ? 36.531 3.432 4.355 1 92.69 368 HIS B C 1
ATOM 7225 O O . HIS B 1 368 ? 37.75 3.275 4.195 1 92.69 368 HIS B O 1
ATOM 7231 N N . HIS B 1 369 ? 36.031 4.062 5.285 1 89.94 369 HIS B N 1
ATOM 7232 C CA . HIS B 1 369 ? 36.906 4.707 6.277 1 89.94 369 HIS B CA 1
ATOM 7233 C C . HIS B 1 369 ? 37.625 3.676 7.145 1 89.94 369 HIS B C 1
ATOM 7235 O O . HIS B 1 369 ? 38.781 3.838 7.461 1 89.94 369 HIS B O 1
ATOM 7241 N N . MET B 1 370 ? 37 2.676 7.477 1 91.75 370 MET B N 1
ATOM 7242 C CA . MET B 1 370 ? 37.531 1.689 8.406 1 91.75 370 MET B CA 1
ATOM 7243 C C . MET B 1 370 ? 38.438 0.686 7.676 1 91.75 370 MET B C 1
ATOM 7245 O O . MET B 1 370 ? 39.438 0.263 8.203 1 91.75 370 MET B O 1
ATOM 7249 N N . CYS B 1 371 ? 38.031 0.294 6.465 1 93.81 371 CYS B N 1
ATOM 7250 C CA . CYS B 1 371 ? 38.719 -0.786 5.777 1 93.81 371 CYS B CA 1
ATOM 7251 C C . CYS B 1 371 ? 39.5 -0.257 4.578 1 93.81 371 CYS B C 1
ATOM 7253 O O . CYS B 1 371 ? 40.25 -1.001 3.938 1 93.81 371 CYS B O 1
ATOM 7255 N N . ASP B 1 372 ? 39.344 0.929 4.188 1 94.25 372 ASP B N 1
ATOM 7256 C CA . ASP B 1 372 ? 40.031 1.587 3.076 1 94.25 372 ASP B CA 1
ATOM 7257 C C . ASP B 1 372 ? 39.656 0.939 1.743 1 94.25 372 ASP B C 1
ATOM 7259 O O . ASP B 1 372 ? 40.5 0.802 0.858 1 94.25 372 ASP B O 1
ATOM 7263 N N . CYS B 1 373 ? 38.594 0.386 1.692 1 94.56 373 CYS B N 1
ATOM 7264 C CA . CYS B 1 373 ? 38 -0.195 0.485 1 94.56 373 CYS B CA 1
ATOM 7265 C C . CYS B 1 373 ? 36.5 -0.206 0.557 1 94.56 373 CYS B C 1
ATOM 7267 O O . CYS B 1 373 ? 35.906 -0.019 1.63 1 94.56 373 CYS B O 1
ATOM 7269 N N . LEU B 1 374 ? 35.906 -0.329 -0.564 1 94.69 374 LEU B N 1
ATOM 7270 C CA . LEU B 1 374 ? 34.438 -0.397 -0.662 1 94.69 374 LEU B CA 1
ATOM 7271 C C . LEU B 1 374 ? 34 -1.674 -1.372 1 94.69 374 LEU B C 1
ATOM 7273 O O . LEU B 1 374 ? 34.562 -2.027 -2.416 1 94.69 374 LEU B O 1
ATOM 7277 N N . PRO B 1 375 ? 33.125 -2.381 -0.721 1 94.19 375 PRO B N 1
ATOM 7278 C CA . PRO B 1 375 ? 32.625 -3.545 -1.442 1 94.19 375 PRO B CA 1
ATOM 7279 C C . PRO B 1 375 ? 32.156 -3.205 -2.855 1 94.19 375 PRO B C 1
ATOM 7281 O O . PRO B 1 375 ? 31.594 -2.123 -3.084 1 94.19 375 PRO B O 1
ATOM 7284 N N . PHE B 1 376 ? 32.25 -4.152 -3.785 1 94.19 376 PHE B N 1
ATOM 7285 C CA . PHE B 1 376 ? 32.094 -3.881 -5.207 1 94.19 376 PHE B CA 1
ATOM 7286 C C . PHE B 1 376 ? 30.641 -3.531 -5.523 1 94.19 376 PHE B C 1
ATOM 7288 O O . PHE B 1 376 ? 30.344 -2.93 -6.559 1 94.19 376 PHE B O 1
ATOM 7295 N N . TYR B 1 377 ? 29.703 -3.918 -4.664 1 92.94 377 TYR B N 1
ATOM 7296 C CA . TYR B 1 377 ? 28.281 -3.754 -4.988 1 92.94 377 TYR B CA 1
ATOM 7297 C C . TYR B 1 377 ? 27.781 -2.393 -4.531 1 92.94 377 TYR B C 1
ATOM 7299 O O . TYR B 1 377 ? 26.641 -2.025 -4.816 1 92.94 377 TYR B O 1
ATOM 7307 N N . TYR B 1 378 ? 28.531 -1.649 -3.855 1 91.81 378 TYR B N 1
ATOM 7308 C CA . TYR B 1 378 ? 28.141 -0.285 -3.514 1 91.81 378 TYR B CA 1
ATOM 7309 C C . TYR B 1 378 ? 28.453 0.672 -4.66 1 91.81 378 TYR B C 1
ATOM 7311 O O . TYR B 1 378 ? 29.469 0.518 -5.348 1 91.81 378 TYR B O 1
ATOM 7319 N N . PRO B 1 379 ? 27.547 1.646 -4.848 1 86.75 379 PRO B N 1
ATOM 7320 C CA . PRO B 1 379 ? 27.891 2.678 -5.824 1 86.75 379 PRO B CA 1
ATOM 7321 C C . PRO B 1 379 ? 29.094 3.518 -5.391 1 86.75 379 PRO B C 1
ATOM 7323 O O . PRO B 1 379 ? 29.25 3.799 -4.203 1 86.75 379 PRO B O 1
ATOM 7326 N N . GLU B 1 380 ? 29.938 3.799 -6.352 1 79.5 380 GLU B N 1
ATOM 7327 C CA . GLU B 1 380 ? 31.125 4.574 -6.043 1 79.5 380 GLU B CA 1
ATOM 7328 C C . GLU B 1 380 ? 30.797 6.055 -5.859 1 79.5 380 GLU B C 1
ATOM 7330 O O . GLU B 1 380 ? 30.109 6.648 -6.695 1 79.5 380 GLU B O 1
ATOM 7335 N N . ALA B 1 381 ? 31.188 6.492 -4.77 1 69.12 381 ALA B N 1
ATOM 7336 C CA . ALA B 1 381 ? 31 7.922 -4.52 1 69.12 381 ALA B CA 1
ATOM 7337 C C . ALA B 1 381 ? 31.938 8.75 -5.398 1 69.12 381 ALA B C 1
ATOM 7339 O O . ALA B 1 381 ? 31.547 9.82 -5.887 1 69.12 381 ALA B O 1
ATOM 7340 N N . HIS B 1 382 ? 33.156 8.281 -5.574 1 72 382 HIS B N 1
ATOM 7341 C CA . HIS B 1 382 ? 34.125 8.93 -6.449 1 72 382 HIS B CA 1
ATOM 7342 C C . HIS B 1 382 ? 34.906 7.91 -7.25 1 72 382 HIS B C 1
ATOM 7344 O O . HIS B 1 382 ? 35.094 6.77 -6.816 1 72 382 HIS B O 1
ATOM 7350 N N . LYS B 1 383 ? 35.312 8.414 -8.391 1 75.31 383 LYS B N 1
ATOM 7351 C CA . LYS B 1 383 ? 36.094 7.551 -9.281 1 75.31 383 LYS B CA 1
ATOM 7352 C C . LYS B 1 383 ? 37.438 7.172 -8.664 1 75.31 383 LYS B C 1
ATOM 7354 O O . LYS B 1 383 ? 38.094 8.016 -8.062 1 75.31 383 LYS B O 1
ATOM 7359 N N . GLY B 1 384 ? 37.719 5.953 -8.594 1 76.12 384 GLY B N 1
ATOM 7360 C CA . GLY B 1 384 ? 39.031 5.492 -8.195 1 76.12 384 GLY B CA 1
ATOM 7361 C C . GLY B 1 384 ? 39.062 4.875 -6.812 1 76.12 384 GLY B C 1
ATOM 7362 O O . GLY B 1 384 ? 40.125 4.586 -6.277 1 76.12 384 GLY B O 1
ATOM 7363 N N . MET B 1 385 ? 37.938 4.707 -6.227 1 86.12 385 MET B N 1
ATOM 7364 C CA . MET B 1 385 ? 37.906 4.062 -4.918 1 86.12 385 MET B CA 1
ATOM 7365 C C . MET B 1 385 ? 38.312 2.592 -5.027 1 86.12 385 MET B C 1
ATOM 7367 O O . MET B 1 385 ? 37.906 1.898 -5.957 1 86.12 385 MET B O 1
ATOM 7371 N N . LYS B 1 386 ? 39.125 2.24 -4.09 1 91.56 386 LYS B N 1
ATOM 7372 C CA . LYS B 1 386 ? 39.562 0.847 -4.078 1 91.56 386 LYS B CA 1
ATOM 7373 C C . LYS B 1 386 ? 38.406 -0.092 -3.756 1 91.56 386 LYS B C 1
ATOM 7375 O O . LYS B 1 386 ? 37.625 0.171 -2.838 1 91.56 386 LYS B O 1
ATOM 7380 N N . THR B 1 387 ? 38.312 -1.107 -4.512 1 94.62 387 THR B N 1
ATOM 7381 C CA . THR B 1 387 ? 37.281 -2.129 -4.277 1 94.62 387 THR B CA 1
ATOM 7382 C C . THR B 1 387 ? 37.812 -3.223 -3.355 1 94.62 387 THR B C 1
ATOM 7384 O O . THR B 1 387 ? 38.969 -3.65 -3.494 1 94.62 387 THR B O 1
ATOM 7387 N N . CYS B 1 388 ? 37 -3.652 -2.459 1 94.38 388 CYS B N 1
ATOM 7388 C CA . CYS B 1 388 ? 37.406 -4.699 -1.53 1 94.38 388 CYS B CA 1
ATOM 7389 C C . CYS B 1 388 ? 37.625 -6.02 -2.258 1 94.38 388 CYS B C 1
ATOM 7391 O O . CYS B 1 388 ? 36.906 -6.34 -3.201 1 94.38 388 CYS B O 1
ATOM 7393 N N . TYR B 1 389 ? 38.594 -6.703 -1.829 1 95 389 TYR B N 1
ATOM 7394 C CA . TYR B 1 389 ? 38.906 -8.031 -2.35 1 95 389 TYR B CA 1
ATOM 7395 C C . TYR B 1 389 ? 38.969 -9.055 -1.224 1 95 389 TYR B C 1
ATOM 7397 O O . TYR B 1 389 ? 38.531 -8.781 -0.101 1 95 389 TYR B O 1
ATOM 7405 N N . LEU B 1 390 ? 39.375 -10.227 -1.454 1 94.56 390 LEU B N 1
ATOM 7406 C CA . LEU B 1 390 ? 39.375 -11.32 -0.491 1 94.56 390 LEU B CA 1
ATOM 7407 C C . LEU B 1 390 ? 40.281 -11.016 0.692 1 94.56 390 LEU B C 1
ATOM 7409 O O . LEU B 1 390 ? 40 -11.453 1.814 1 94.56 390 LEU B O 1
ATOM 7413 N N . SER B 1 391 ? 41.281 -10.18 0.508 1 91.56 391 SER B N 1
ATOM 7414 C CA . SER B 1 391 ? 42.219 -9.812 1.569 1 91.56 391 SER B CA 1
ATOM 7415 C C . SER B 1 391 ? 41.531 -8.883 2.586 1 91.56 391 SER B C 1
ATOM 7417 O O . SER B 1 391 ? 42.031 -8.758 3.717 1 91.56 391 SER B O 1
ATOM 7419 N N . ASP B 1 392 ? 40.531 -8.289 2.145 1 93.38 392 ASP B N 1
ATOM 7420 C CA . ASP B 1 392 ? 39.875 -7.289 2.988 1 93.38 392 ASP B CA 1
ATOM 7421 C C . ASP B 1 392 ? 38.719 -7.898 3.775 1 93.38 392 ASP B C 1
ATOM 7423 O O . ASP B 1 392 ? 38.062 -7.203 4.539 1 93.38 392 ASP B O 1
ATOM 7427 N N . ILE B 1 393 ? 38.406 -9.148 3.637 1 93.12 393 ILE B N 1
ATOM 7428 C CA . ILE B 1 393 ? 37.25 -9.805 4.219 1 93.12 393 ILE B CA 1
ATOM 7429 C C . ILE B 1 393 ? 37.344 -9.766 5.742 1 93.12 393 ILE B C 1
ATOM 7431 O O . ILE B 1 393 ? 36.344 -9.586 6.422 1 93.12 393 ILE B O 1
ATOM 7435 N N . ASN B 1 394 ? 38.469 -9.898 6.285 1 90.62 394 ASN B N 1
ATOM 7436 C CA . ASN B 1 394 ? 38.656 -9.859 7.734 1 90.62 394 ASN B CA 1
ATOM 7437 C C . ASN B 1 394 ? 38.25 -8.508 8.312 1 90.62 394 ASN B C 1
ATOM 7439 O O . ASN B 1 394 ? 37.625 -8.445 9.383 1 90.62 394 ASN B O 1
ATOM 7443 N N . CYS B 1 395 ? 38.594 -7.582 7.586 1 92.44 395 CYS B N 1
ATOM 7444 C CA . CYS B 1 395 ? 38.188 -6.25 8.023 1 92.44 395 CYS B CA 1
ATOM 7445 C C . CYS B 1 395 ? 36.688 -6.082 7.949 1 92.44 395 CYS B C 1
ATOM 7447 O O . CYS B 1 395 ? 36.062 -5.543 8.867 1 92.44 395 CYS B O 1
ATOM 7449 N N . LEU B 1 396 ? 36.125 -6.508 6.883 1 92.44 396 LEU B N 1
ATOM 7450 C CA . LEU B 1 396 ? 34.688 -6.402 6.707 1 92.44 396 LEU B CA 1
ATOM 7451 C C . LEU B 1 396 ? 33.938 -7.152 7.812 1 92.44 396 LEU B C 1
ATOM 7453 O O . LEU B 1 396 ? 32.906 -6.691 8.289 1 92.44 396 LEU B O 1
ATOM 7457 N N . LEU B 1 397 ? 34.438 -8.219 8.242 1 91.31 397 LEU B N 1
ATOM 7458 C CA . LEU B 1 397 ? 33.844 -9.016 9.312 1 91.31 397 LEU B CA 1
ATOM 7459 C C . LEU B 1 397 ? 33.969 -8.305 10.656 1 91.31 397 LEU B C 1
ATOM 7461 O O . LEU B 1 397 ? 33.062 -8.367 11.492 1 91.31 397 LEU B O 1
ATOM 7465 N N . SER B 1 398 ? 35.031 -7.664 10.828 1 88.69 398 SER B N 1
ATOM 7466 C CA . SER B 1 398 ? 35.312 -7.016 12.109 1 88.69 398 SER B CA 1
ATOM 7467 C C . SER B 1 398 ? 34.406 -5.801 12.312 1 88.69 398 SER B C 1
ATOM 7469 O O . SER B 1 398 ? 34.062 -5.477 13.445 1 88.69 398 SER B O 1
ATOM 7471 N N . ILE B 1 399 ? 34.062 -5.25 11.203 1 88.19 399 ILE B N 1
ATOM 7472 C CA . ILE B 1 399 ? 33.312 -4 11.336 1 88.19 399 ILE B CA 1
ATOM 7473 C C . ILE B 1 399 ? 31.812 -4.281 11.336 1 88.19 399 ILE B C 1
ATOM 7475 O O . ILE B 1 399 ? 31 -3.371 11.539 1 88.19 399 ILE B O 1
ATOM 7479 N N . ARG B 1 400 ? 31.359 -5.414 11.164 1 84.88 400 ARG B N 1
ATOM 7480 C CA . ARG B 1 400 ? 29.953 -5.781 11.102 1 84.88 400 ARG B CA 1
ATOM 7481 C C . ARG B 1 400 ? 29.203 -5.344 12.359 1 84.88 400 ARG B C 1
ATOM 7483 O O . ARG B 1 400 ? 28.078 -4.867 12.281 1 84.88 400 ARG B O 1
ATOM 7490 N N . LYS B 1 401 ? 29.859 -5.512 13.398 1 81 401 LYS B N 1
ATOM 7491 C CA . LYS B 1 401 ? 29.234 -5.141 14.664 1 81 401 LYS B CA 1
ATOM 7492 C C . LYS B 1 401 ? 29.172 -3.627 14.828 1 81 401 LYS B C 1
ATOM 7494 O O . LYS B 1 401 ? 28.297 -3.102 15.523 1 81 401 LYS B O 1
ATOM 7499 N N . SER B 1 402 ? 30.125 -2.973 14.125 1 81.38 402 SER B N 1
ATOM 7500 C CA . SER B 1 402 ? 30.219 -1.527 14.297 1 81.38 402 SER B CA 1
ATOM 7501 C C . SER B 1 402 ? 29.234 -0.798 13.391 1 81.38 402 SER B C 1
ATOM 7503 O O . SER B 1 402 ? 28.906 0.366 13.625 1 81.38 402 SER B O 1
ATOM 7505 N N . ILE B 1 403 ? 28.703 -1.477 12.445 1 77.06 403 ILE B N 1
ATOM 7506 C CA . ILE B 1 403 ? 27.891 -0.833 11.43 1 77.06 403 ILE B CA 1
ATOM 7507 C C . ILE B 1 403 ? 26.578 -0.339 12.055 1 77.06 403 ILE B C 1
ATOM 7509 O O . ILE B 1 403 ? 26.219 0.832 11.906 1 77.06 403 ILE B O 1
ATOM 7513 N N . PRO B 1 404 ? 25.875 -1.188 12.797 1 77.5 404 PRO B N 1
ATOM 7514 C CA . PRO B 1 404 ? 24.641 -0.686 13.414 1 77.5 404 PRO B CA 1
ATOM 7515 C C . PRO B 1 404 ? 24.906 0.443 14.414 1 77.5 404 PRO B C 1
ATOM 7517 O O . PRO B 1 404 ? 24.078 1.353 14.547 1 77.5 404 PRO B O 1
ATOM 7520 N N . HIS B 1 405 ? 26.062 0.402 15.016 1 76.75 405 HIS B N 1
ATOM 7521 C CA . HIS B 1 405 ? 26.406 1.46 15.953 1 76.75 405 HIS B CA 1
ATOM 7522 C C . HIS B 1 405 ? 26.703 2.768 15.227 1 76.75 405 HIS B C 1
ATOM 7524 O O . HIS B 1 405 ? 26.328 3.844 15.695 1 76.75 405 HIS B O 1
ATOM 7530 N N . HIS B 1 406 ? 27.344 2.6 14.164 1 75.69 406 HIS B N 1
ATOM 7531 C CA . HIS B 1 406 ? 27.672 3.785 13.383 1 75.69 406 HIS B CA 1
ATOM 7532 C C . HIS B 1 406 ? 26.406 4.395 12.766 1 75.69 406 HIS B C 1
ATOM 7534 O O . HIS B 1 406 ? 26.297 5.617 12.664 1 75.69 406 HIS B O 1
ATOM 7540 N N . ALA B 1 407 ? 25.562 3.525 12.414 1 72 407 ALA B N 1
ATOM 7541 C CA . ALA B 1 407 ? 24.312 4.012 11.844 1 72 407 ALA B CA 1
ATOM 7542 C C . ALA B 1 407 ? 23.547 4.883 12.836 1 72 407 ALA B C 1
ATOM 7544 O O . ALA B 1 407 ? 22.75 5.727 12.445 1 72 407 ALA B O 1
ATOM 7545 N N . ASN B 1 408 ? 23.953 4.719 14.086 1 73.75 408 ASN B N 1
ATOM 7546 C CA . ASN B 1 408 ? 23.297 5.48 15.141 1 73.75 408 ASN B CA 1
ATOM 7547 C C . ASN B 1 408 ? 24.141 6.676 15.578 1 73.75 408 ASN B C 1
ATOM 7549 O O . ASN B 1 408 ? 23.797 7.379 16.531 1 73.75 408 ASN B O 1
ATOM 7553 N N . THR B 1 409 ? 25.156 6.836 14.836 1 76.31 409 THR B N 1
ATOM 7554 C CA . THR B 1 409 ? 26.016 7.973 15.141 1 76.31 409 THR B CA 1
ATOM 7555 C C . THR B 1 409 ? 25.422 9.266 14.609 1 76.31 409 THR B C 1
ATOM 7557 O O . THR B 1 409 ? 24.469 9.234 13.82 1 76.31 409 THR B O 1
ATOM 7560 N N . GLU B 1 410 ? 26 10.297 15.008 1 77.81 410 GLU B N 1
ATOM 7561 C CA . GLU B 1 410 ? 25.516 11.633 14.648 1 77.81 410 GLU B CA 1
ATOM 7562 C C . GLU B 1 410 ? 25.625 11.867 13.148 1 77.81 410 GLU B C 1
ATOM 7564 O O . GLU B 1 410 ? 24.797 12.578 12.57 1 77.81 410 GLU B O 1
ATOM 7569 N N . THR B 1 411 ? 26.547 11.188 12.57 1 79.69 411 THR B N 1
ATOM 7570 C CA . THR B 1 411 ? 26.766 11.398 11.141 1 79.69 411 THR B CA 1
ATOM 7571 C C . THR B 1 411 ? 25.609 10.82 10.328 1 79.69 411 THR B C 1
ATOM 7573 O O . THR B 1 411 ? 25.109 11.469 9.414 1 79.69 411 THR B O 1
ATOM 7576 N N . CYS B 1 412 ? 25.203 9.633 10.703 1 86.44 412 CYS B N 1
ATOM 7577 C CA . CYS B 1 412 ? 24.141 9 9.938 1 86.44 412 CYS B CA 1
ATOM 7578 C C . CYS B 1 412 ? 22.781 9.508 10.383 1 86.44 412 CYS B C 1
ATOM 7580 O O . CYS B 1 412 ? 21.797 9.414 9.633 1 86.44 412 CYS B O 1
ATOM 7582 N N . LYS B 1 413 ? 22.766 10.086 11.539 1 84.94 413 LYS B N 1
ATOM 7583 C CA . LYS B 1 413 ? 21.516 10.648 12.031 1 84.94 413 LYS B CA 1
ATOM 7584 C C . LYS B 1 413 ? 21.109 11.891 11.25 1 84.94 413 LYS B C 1
ATOM 7586 O O . LYS B 1 413 ? 19.969 12.336 11.312 1 84.94 413 LYS B O 1
ATOM 7591 N N . LYS B 1 414 ? 22.078 12.398 10.57 1 87.06 414 LYS B N 1
ATOM 7592 C CA . LYS B 1 414 ? 21.766 13.547 9.719 1 87.06 414 LYS B CA 1
ATOM 7593 C C . LYS B 1 414 ? 20.859 13.141 8.555 1 87.06 414 LYS B C 1
ATOM 7595 O O . LYS B 1 414 ? 20.266 13.992 7.906 1 87.06 414 LYS B O 1
ATOM 7600 N N . CYS B 1 415 ? 20.828 11.82 8.367 1 89.38 415 CYS B N 1
ATOM 7601 C CA . CYS B 1 415 ? 19.906 11.328 7.348 1 89.38 415 CYS B CA 1
ATOM 7602 C C . CYS B 1 415 ? 18.484 11.305 7.875 1 89.38 415 CYS B C 1
ATOM 7604 O O . CYS B 1 415 ? 18.062 10.336 8.5 1 89.38 415 CYS B O 1
ATOM 7606 N N . LEU B 1 416 ? 17.75 12.336 7.594 1 91.12 416 LEU B N 1
ATOM 7607 C CA . LEU B 1 416 ? 16.375 12.43 8.055 1 91.12 416 LEU B CA 1
ATOM 7608 C C . LEU B 1 416 ? 15.414 11.812 7.043 1 91.12 416 LEU B C 1
ATOM 7610 O O . LEU B 1 416 ? 15.719 11.758 5.848 1 91.12 416 LEU B O 1
ATOM 7614 N N . PRO B 1 417 ? 14.266 11.352 7.504 1 92.5 417 PRO B N 1
ATOM 7615 C CA . PRO B 1 417 ? 13.258 10.836 6.57 1 92.5 417 PRO B CA 1
ATOM 7616 C C . PRO B 1 417 ? 12.742 11.906 5.613 1 92.5 417 PRO B C 1
ATOM 7618 O O . PRO B 1 417 ? 12.938 13.102 5.852 1 92.5 417 PRO B O 1
ATOM 7621 N N . GLN B 1 418 ? 12.18 11.406 4.551 1 93.06 418 GLN B N 1
ATOM 7622 C CA . GLN B 1 418 ? 11.586 12.328 3.586 1 93.06 418 GLN B CA 1
ATOM 7623 C C . GLN B 1 418 ? 10.219 12.812 4.062 1 93.06 418 GLN B C 1
ATOM 7625 O O . GLN B 1 418 ? 9.438 12.039 4.625 1 93.06 418 GLN B O 1
ATOM 7630 N N . CYS B 1 419 ? 9.898 14.094 3.826 1 92.88 419 CYS B N 1
ATOM 7631 C CA . CYS B 1 419 ? 8.594 14.633 4.184 1 92.88 419 CYS B CA 1
ATOM 7632 C C . CYS B 1 419 ? 7.504 14.047 3.291 1 92.88 419 CYS B C 1
ATOM 7634 O O . CYS B 1 419 ? 6.352 13.93 3.709 1 92.88 419 CYS B O 1
ATOM 7636 N N . T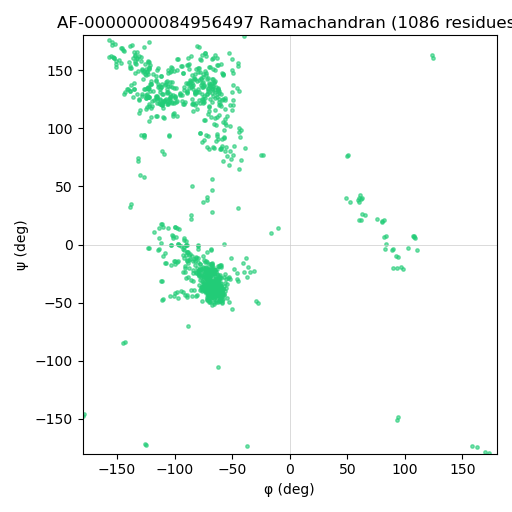HR B 1 420 ? 7.906 13.812 2.102 1 92.5 420 THR B N 1
ATOM 7637 C CA . THR B 1 420 ? 7.027 13.125 1.161 1 92.5 420 THR B CA 1
ATOM 7638 C C . THR B 1 420 ? 7.684 11.852 0.643 1 92.5 420 THR B C 1
ATOM 7640 O O . THR B 1 420 ? 8.789 11.891 0.099 1 92.5 420 THR B O 1
ATOM 7643 N N . ASP B 1 421 ? 7.023 10.75 0.92 1 92.31 421 ASP B N 1
ATOM 7644 C CA . ASP B 1 421 ? 7.633 9.469 0.588 1 92.31 421 ASP B CA 1
ATOM 7645 C C . ASP B 1 421 ? 6.57 8.414 0.284 1 92.31 421 ASP B C 1
ATOM 7647 O O . ASP B 1 421 ? 5.402 8.586 0.628 1 92.31 421 ASP B O 1
ATOM 7651 N N . MET B 1 422 ? 7.012 7.453 -0.553 1 91.44 422 MET B N 1
ATOM 7652 C CA . MET B 1 422 ? 6.191 6.281 -0.845 1 91.44 422 MET B CA 1
ATOM 7653 C C . MET B 1 422 ? 6.832 5.016 -0.281 1 91.44 422 MET B C 1
ATOM 7655 O O . MET B 1 422 ? 7.98 4.699 -0.598 1 91.44 422 MET B O 1
ATOM 7659 N N . LEU B 1 423 ? 6.125 4.363 0.533 1 92.94 423 LEU B N 1
ATOM 7660 C CA . LEU B 1 423 ? 6.59 3.113 1.127 1 92.94 423 LEU B CA 1
ATOM 7661 C C . LEU B 1 423 ? 5.844 1.923 0.531 1 92.94 423 LEU B C 1
ATOM 7663 O O . LEU B 1 423 ? 4.637 1.996 0.291 1 92.94 423 LEU B O 1
ATOM 7667 N N . TYR B 1 424 ? 6.605 0.841 0.288 1 94.56 424 TYR B N 1
ATOM 7668 C CA . TYR B 1 424 ? 6.008 -0.368 -0.266 1 94.56 424 TYR B CA 1
ATOM 7669 C C . TYR B 1 424 ? 6.051 -1.51 0.743 1 94.56 424 TYR B C 1
ATOM 7671 O O . TYR B 1 424 ? 7.043 -1.681 1.454 1 94.56 424 TYR B O 1
ATOM 7679 N N . THR B 1 425 ? 4.977 -2.211 0.853 1 93.12 425 THR B N 1
ATOM 7680 C CA . THR B 1 425 ? 4.922 -3.479 1.572 1 93.12 425 THR B CA 1
ATOM 7681 C C . THR B 1 425 ? 4.578 -4.625 0.623 1 93.12 425 THR B C 1
ATOM 7683 O O . THR B 1 425 ? 3.846 -4.434 -0.349 1 93.12 425 THR B O 1
ATOM 7686 N N . ILE B 1 426 ? 5.188 -5.816 0.909 1 94.44 426 ILE B N 1
ATOM 7687 C CA . ILE B 1 426 ? 4.992 -6.914 -0.027 1 94.44 426 ILE B CA 1
ATOM 7688 C C . ILE B 1 426 ? 4.391 -8.117 0.704 1 94.44 426 ILE B C 1
ATOM 7690 O O . ILE B 1 426 ? 4.617 -8.297 1.902 1 94.44 426 ILE B O 1
ATOM 7694 N N . ASN B 1 427 ? 3.584 -8.852 0.008 1 91.12 427 ASN B N 1
ATOM 7695 C CA . ASN B 1 427 ? 3.027 -10.133 0.44 1 91.12 427 ASN B CA 1
ATOM 7696 C C . ASN B 1 427 ? 3.279 -11.227 -0.588 1 91.12 427 ASN B C 1
ATOM 7698 O O . ASN B 1 427 ? 2.467 -11.438 -1.491 1 91.12 427 ASN B O 1
ATOM 7702 N N . PRO B 1 428 ? 4.371 -11.961 -0.376 1 94.25 428 PRO B N 1
ATOM 7703 C CA . PRO B 1 428 ? 4.723 -13 -1.349 1 94.25 428 PRO B CA 1
ATOM 7704 C C . PRO B 1 428 ? 4.027 -14.328 -1.068 1 94.25 428 PRO B C 1
ATOM 7706 O O . PRO B 1 428 ? 3.816 -14.688 0.094 1 94.25 428 PRO B O 1
ATOM 7709 N N . GLU B 1 429 ? 3.59 -14.977 -2.125 1 92.19 429 GLU B N 1
ATOM 7710 C CA . GLU B 1 429 ? 3.066 -16.344 -2.102 1 92.19 429 GLU B CA 1
ATOM 7711 C C . GLU B 1 429 ? 3.672 -17.188 -3.219 1 92.19 429 GLU B C 1
ATOM 7713 O O . GLU B 1 429 ? 3.785 -16.719 -4.359 1 92.19 429 GLU B O 1
ATOM 7718 N N . TYR B 1 430 ? 4.168 -18.312 -2.879 1 92.5 430 TYR B N 1
ATOM 7719 C CA . TYR B 1 430 ? 4.707 -19.172 -3.922 1 92.5 430 TYR B CA 1
ATOM 7720 C C . TYR B 1 430 ? 4.109 -20.578 -3.83 1 92.5 430 TYR B C 1
ATOM 7722 O O . TYR B 1 430 ? 3.812 -21.062 -2.736 1 92.5 430 TYR B O 1
ATOM 7730 N N . VAL B 1 431 ? 3.869 -21.172 -4.957 1 92.06 431 VAL B N 1
ATOM 7731 C CA . VAL B 1 431 ? 3.266 -22.484 -5.062 1 92.06 431 VAL B CA 1
ATOM 7732 C C . VAL B 1 431 ? 4.027 -23.328 -6.086 1 92.06 431 VAL B C 1
ATOM 7734 O O . VAL B 1 431 ? 4.434 -22.812 -7.133 1 92.06 431 VAL B O 1
ATOM 7737 N N . LYS B 1 432 ? 4.223 -24.578 -5.773 1 92.88 432 LYS B N 1
ATOM 7738 C CA . LYS B 1 432 ? 4.891 -25.484 -6.703 1 92.88 432 LYS B CA 1
ATOM 7739 C C . LYS B 1 432 ? 4 -25.797 -7.902 1 92.88 432 LYS B C 1
ATOM 7741 O O . LYS B 1 432 ? 2.809 -26.062 -7.742 1 92.88 432 LYS B O 1
ATOM 7746 N N . MET B 1 433 ? 4.602 -25.734 -9.07 1 93.88 433 MET B N 1
ATOM 7747 C CA . MET B 1 433 ? 3.844 -25.984 -10.289 1 93.88 433 MET B CA 1
ATOM 7748 C C . MET B 1 433 ? 3.689 -27.484 -10.539 1 93.88 433 MET B C 1
ATOM 7750 O O . MET B 1 433 ? 4.52 -28.281 -10.094 1 93.88 433 MET B O 1
ATOM 7754 N N . GLU B 1 434 ? 2.605 -27.828 -11.195 1 91.56 434 GLU B N 1
ATOM 7755 C CA . GLU B 1 434 ? 2.326 -29.188 -11.633 1 91.56 434 GLU B CA 1
ATOM 7756 C C . GLU B 1 434 ? 1.844 -29.219 -13.078 1 91.56 434 GLU B C 1
ATOM 7758 O O . GLU B 1 434 ? 1.38 -28.203 -13.602 1 91.56 434 GLU B O 1
ATOM 7763 N N . ASN B 1 435 ? 2.031 -30.328 -13.711 1 87.56 435 ASN B N 1
ATOM 7764 C CA . ASN B 1 435 ? 1.588 -30.469 -15.094 1 87.56 435 ASN B CA 1
ATOM 7765 C C . ASN B 1 435 ? 0.076 -30.656 -15.18 1 87.56 435 ASN B C 1
ATOM 7767 O O . ASN B 1 435 ? -0.416 -31.781 -15.219 1 87.56 435 ASN B O 1
ATOM 7771 N N . VAL B 1 436 ? -0.659 -29.594 -15.242 1 87.31 436 VAL B N 1
ATOM 7772 C CA . VAL B 1 436 ? -2.117 -29.625 -15.273 1 87.31 436 VAL B CA 1
ATOM 7773 C C . VAL B 1 436 ? -2.619 -29.109 -16.625 1 87.31 436 VAL B C 1
ATOM 7775 O O . VAL B 1 436 ? -3.783 -28.734 -16.75 1 87.31 436 VAL B O 1
ATOM 7778 N N . GLY B 1 437 ? -1.756 -29.016 -17.594 1 83.62 437 GLY B N 1
ATOM 7779 C CA . GLY B 1 437 ? -2.133 -28.594 -18.938 1 83.62 437 GLY B CA 1
ATOM 7780 C C . GLY B 1 437 ? -2.379 -27.094 -19.047 1 83.62 437 GLY B C 1
ATOM 7781 O O . GLY B 1 437 ? -3.145 -26.641 -19.891 1 83.62 437 GLY B O 1
ATOM 7782 N N . PHE B 1 438 ? -1.781 -26.422 -18.094 1 86.5 438 PHE B N 1
ATOM 7783 C CA . PHE B 1 438 ? -1.913 -24.969 -18.141 1 86.5 438 PHE B CA 1
ATOM 7784 C C . PHE B 1 438 ? -1.009 -24.375 -19.203 1 86.5 438 PHE B C 1
ATOM 7786 O O . PHE B 1 438 ? 0.13 -24.812 -19.375 1 86.5 438 PHE B O 1
ATOM 7793 N N . ASP B 1 439 ? -1.648 -23.391 -19.984 1 83.31 439 ASP B N 1
ATOM 7794 C CA . ASP B 1 439 ? -0.861 -22.719 -21.016 1 83.31 439 ASP B CA 1
ATOM 7795 C C . ASP B 1 439 ? -1.164 -21.219 -21.047 1 83.31 439 ASP B C 1
ATOM 7797 O O . ASP B 1 439 ? -2.318 -20.812 -20.906 1 83.31 439 ASP B O 1
ATOM 7801 N N . SER B 1 440 ? -0.141 -20.453 -21.078 1 85.31 440 SER B N 1
ATOM 7802 C CA . SER B 1 440 ? -0.202 -19 -21.219 1 85.31 440 SER B CA 1
ATOM 7803 C C . SER B 1 440 ? 0.958 -18.469 -22.047 1 85.31 440 SER B C 1
ATOM 7805 O O . SER B 1 440 ? 1.909 -19.203 -22.344 1 85.31 440 SER B O 1
ATOM 7807 N N . ASP B 1 441 ? 0.825 -17.266 -22.406 1 83.25 441 ASP B N 1
ATOM 7808 C CA . ASP B 1 441 ? 1.889 -16.656 -23.203 1 83.25 441 ASP B CA 1
ATOM 7809 C C . ASP B 1 441 ? 3.205 -16.641 -22.422 1 83.25 441 ASP B C 1
ATOM 7811 O O . ASP B 1 441 ? 4.281 -16.766 -23.016 1 83.25 441 ASP B O 1
ATOM 7815 N N . LEU B 1 442 ? 3.115 -16.562 -21.188 1 87.81 442 LEU B N 1
ATOM 7816 C CA . LEU B 1 442 ? 4.312 -16.484 -20.359 1 87.81 442 LEU B CA 1
ATOM 7817 C C . LEU B 1 442 ? 4.957 -17.859 -20.219 1 87.81 442 LEU B C 1
ATOM 7819 O O . LEU B 1 442 ? 6.184 -18 -20.297 1 87.81 442 LEU B O 1
ATOM 7823 N N . ILE B 1 443 ? 4.207 -18.875 -20.094 1 89.38 443 ILE B N 1
ATOM 7824 C CA . ILE B 1 443 ? 4.703 -20.203 -19.703 1 89.38 443 ILE B CA 1
ATOM 7825 C C . ILE B 1 443 ? 4.902 -21.062 -20.953 1 89.38 443 ILE B C 1
ATOM 7827 O O . ILE B 1 443 ? 5.633 -22.047 -20.906 1 89.38 443 ILE B O 1
ATOM 7831 N N . HIS B 1 444 ? 4.387 -20.703 -22.031 1 87.69 444 HIS B N 1
ATOM 7832 C CA . HIS B 1 444 ? 4.363 -21.516 -23.25 1 87.69 444 HIS B CA 1
ATOM 7833 C C . HIS B 1 444 ? 5.773 -21.922 -23.672 1 87.69 444 HIS B C 1
ATOM 7835 O O . HIS B 1 444 ? 6.66 -21.062 -23.766 1 87.69 444 HIS B O 1
ATOM 7841 N N . GLY B 1 445 ? 5.926 -23.203 -23.828 1 87.56 445 GLY B N 1
ATOM 7842 C CA . GLY B 1 445 ? 7.168 -23.703 -24.406 1 87.56 445 GLY B CA 1
ATOM 7843 C C . GLY B 1 445 ? 8.234 -23.984 -23.359 1 87.56 445 GLY B C 1
ATOM 7844 O O . GLY B 1 445 ? 9.328 -24.438 -23.688 1 87.56 445 GLY B O 1
ATOM 7845 N N . PHE B 1 446 ? 7.969 -23.688 -22.156 1 91.31 446 PHE B N 1
ATOM 7846 C CA . PHE B 1 446 ? 8.984 -23.844 -21.125 1 91.31 446 PHE B CA 1
ATOM 7847 C C . PHE B 1 446 ? 8.719 -25.094 -20.297 1 91.31 446 PHE B C 1
ATOM 7849 O O . PHE B 1 446 ? 7.574 -25.547 -20.203 1 91.31 446 PHE B O 1
ATOM 7856 N N . ASN B 1 447 ? 9.781 -25.562 -19.797 1 90.25 447 ASN B N 1
ATOM 7857 C CA . ASN B 1 447 ? 9.68 -26.672 -18.844 1 90.25 447 ASN B CA 1
ATOM 7858 C C . ASN B 1 447 ? 9.391 -26.172 -17.438 1 90.25 447 ASN B C 1
ATOM 7860 O O . ASN B 1 447 ? 10.25 -25.547 -16.812 1 90.25 447 ASN B O 1
ATOM 7864 N N . ILE B 1 448 ? 8.328 -26.594 -16.891 1 89.69 448 ILE B N 1
ATOM 7865 C CA . ILE B 1 448 ? 7.852 -26.062 -15.625 1 89.69 448 ILE B CA 1
ATOM 7866 C C . ILE B 1 448 ? 8.766 -26.531 -14.492 1 89.69 448 ILE B C 1
ATOM 7868 O O . ILE B 1 448 ? 8.812 -25.922 -13.43 1 89.69 448 ILE B O 1
ATOM 7872 N N . ASN B 1 449 ? 9.5 -27.578 -14.695 1 88.12 449 ASN B N 1
ATOM 7873 C CA . ASN B 1 449 ? 10.352 -28.109 -13.633 1 88.12 449 ASN B CA 1
ATOM 7874 C C . ASN B 1 449 ? 11.633 -27.297 -13.484 1 88.12 449 ASN B C 1
ATOM 7876 O O . ASN B 1 449 ? 12.258 -27.312 -12.422 1 88.12 449 ASN B O 1
ATOM 7880 N N . ASN B 1 450 ? 12 -26.609 -14.5 1 89.62 450 ASN B N 1
ATOM 7881 C CA . ASN B 1 450 ? 13.281 -25.891 -14.461 1 89.62 450 ASN B CA 1
ATOM 7882 C C . ASN B 1 450 ? 13.086 -24.391 -14.484 1 89.62 450 ASN B C 1
ATOM 7884 O O . ASN B 1 450 ? 14.055 -23.625 -14.406 1 89.62 450 ASN B O 1
ATOM 7888 N N . MET B 1 451 ? 11.836 -24.078 -14.609 1 94.75 451 MET B N 1
ATOM 7889 C CA . MET B 1 451 ? 11.555 -22.656 -14.711 1 94.75 451 MET B CA 1
ATOM 7890 C C . MET B 1 451 ? 10.734 -22.172 -13.516 1 94.75 451 MET B C 1
ATOM 7892 O O . MET B 1 451 ? 10.109 -22.984 -12.828 1 94.75 451 MET B O 1
ATOM 7896 N N . SER B 1 452 ? 10.953 -20.969 -13.219 1 97 452 SER B N 1
ATOM 7897 C CA . SER B 1 452 ? 10.117 -20.312 -12.211 1 97 452 SER B CA 1
ATOM 7898 C C . SER B 1 452 ? 9.477 -19.047 -12.766 1 97 452 SER B C 1
ATOM 7900 O O . SER B 1 452 ? 10.016 -18.422 -13.688 1 97 452 SER B O 1
ATOM 7902 N N . PHE B 1 453 ? 8.312 -18.75 -12.266 1 96.69 453 PHE B N 1
ATOM 7903 C CA . PHE B 1 453 ? 7.594 -17.578 -12.75 1 96.69 453 PHE B CA 1
ATOM 7904 C C . PHE B 1 453 ? 7.273 -16.625 -11.602 1 96.69 453 PHE B C 1
ATOM 7906 O O . PHE B 1 453 ? 6.871 -17.062 -10.523 1 96.69 453 PHE B O 1
ATOM 7913 N N . VAL B 1 454 ? 7.492 -15.344 -11.812 1 97.38 454 VAL B N 1
ATOM 7914 C CA . VAL B 1 454 ? 7.266 -14.328 -10.781 1 97.38 454 VAL B CA 1
ATOM 7915 C C . VAL B 1 454 ? 6.277 -13.281 -11.289 1 97.38 454 VAL B C 1
ATOM 7917 O O . VAL B 1 454 ? 6.438 -12.75 -12.391 1 97.38 454 VAL B O 1
ATOM 7920 N N . TYR B 1 455 ? 5.281 -13.078 -10.516 1 96.19 455 TYR B N 1
ATOM 7921 C CA . TYR B 1 455 ? 4.305 -12.031 -10.789 1 96.19 455 TYR B CA 1
ATOM 7922 C C . TYR B 1 455 ? 4.379 -10.93 -9.727 1 96.19 455 TYR B C 1
ATOM 7924 O O . TYR B 1 455 ? 4.328 -11.211 -8.531 1 96.19 455 TYR B O 1
ATOM 7932 N N . VAL B 1 456 ? 4.551 -9.719 -10.156 1 97.19 456 VAL B N 1
ATOM 7933 C CA . VAL B 1 456 ? 4.555 -8.562 -9.258 1 97.19 456 VAL B CA 1
ATOM 7934 C C . VAL B 1 456 ? 3.426 -7.605 -9.641 1 97.19 456 VAL B C 1
ATOM 7936 O O . VAL B 1 456 ? 3.346 -7.16 -10.789 1 97.19 456 VAL B O 1
ATOM 7939 N N . PHE B 1 457 ? 2.555 -7.32 -8.688 1 94.31 457 PHE B N 1
ATOM 7940 C CA . PHE B 1 457 ? 1.396 -6.488 -8.984 1 94.31 457 PHE B CA 1
ATOM 7941 C C . PHE B 1 457 ? 0.881 -5.801 -7.727 1 94.31 457 PHE B C 1
ATOM 7943 O O . PHE B 1 457 ? 1.243 -6.184 -6.613 1 94.31 457 PHE B O 1
ATOM 7950 N N . PHE B 1 458 ? 0.085 -4.773 -7.918 1 92.81 458 PHE B N 1
ATOM 7951 C CA . PHE B 1 458 ? -0.585 -4.145 -6.785 1 92.81 458 PHE B CA 1
ATOM 7952 C C . PHE B 1 458 ? -1.812 -4.949 -6.367 1 92.81 458 PHE B C 1
ATOM 7954 O O . PHE B 1 458 ? -2.615 -5.348 -7.215 1 92.81 458 PHE B O 1
ATOM 7961 N N . GLY B 1 459 ? -1.905 -5.148 -5.102 1 88.12 459 GLY B N 1
ATOM 7962 C CA . GLY B 1 459 ? -3.004 -5.957 -4.594 1 88.12 459 GLY B CA 1
ATOM 7963 C C . GLY B 1 459 ? -4.316 -5.199 -4.523 1 88.12 459 GLY B C 1
ATOM 7964 O O . GLY B 1 459 ? -5.391 -5.797 -4.605 1 88.12 459 GLY B O 1
ATOM 7965 N N . ASP B 1 460 ? -4.219 -3.924 -4.383 1 85.38 460 ASP B N 1
ATOM 7966 C CA . ASP B 1 460 ? -5.414 -3.102 -4.227 1 85.38 460 ASP B CA 1
ATOM 7967 C C . ASP B 1 460 ? -5.352 -1.862 -5.117 1 85.38 460 ASP B C 1
ATOM 7969 O O . ASP B 1 460 ? -4.262 -1.421 -5.496 1 85.38 460 ASP B O 1
ATOM 7973 N N . VAL B 1 461 ? -6.551 -1.32 -5.383 1 82.69 461 VAL B N 1
ATOM 7974 C CA . VAL B 1 461 ? -6.625 -0.146 -6.246 1 82.69 461 VAL B CA 1
ATOM 7975 C C . VAL B 1 461 ? -6.395 1.117 -5.418 1 82.69 461 VAL B C 1
ATOM 7977 O O . VAL B 1 461 ? -6.168 2.195 -5.973 1 82.69 461 VAL B O 1
ATOM 7980 N N . SER B 1 462 ? -6.391 0.921 -4.109 1 84 462 SER B N 1
ATOM 7981 C CA . SER B 1 462 ? -6.23 2.078 -3.234 1 84 462 SER B CA 1
ATOM 7982 C C . SER B 1 462 ? -5.035 1.903 -2.303 1 84 462 SER B C 1
ATOM 7984 O O . SER B 1 462 ? -4.527 0.792 -2.137 1 84 462 SER B O 1
ATOM 7986 N N . TYR B 1 463 ? -4.531 3.043 -1.838 1 88.25 463 TYR B N 1
ATOM 7987 C CA . TYR B 1 463 ? -3.451 3.045 -0.856 1 88.25 463 TYR B CA 1
ATOM 7988 C C . TYR B 1 463 ? -3.736 4.031 0.268 1 88.25 463 TYR B C 1
ATOM 7990 O O . TYR B 1 463 ? -4.594 4.906 0.131 1 88.25 463 TYR B O 1
ATOM 7998 N N . VAL B 1 464 ? -3.033 3.896 1.383 1 87.56 464 VAL B N 1
ATOM 7999 C CA . VAL B 1 464 ? -3.191 4.77 2.541 1 87.56 464 VAL B CA 1
ATOM 8000 C C . VAL B 1 464 ? -2.209 5.934 2.447 1 87.56 464 VAL B C 1
ATOM 8002 O O . VAL B 1 464 ? -1.041 5.746 2.102 1 87.56 464 VAL B O 1
ATOM 8005 N N . GLU B 1 465 ? -2.711 7.078 2.734 1 90.31 465 GLU B N 1
ATOM 8006 C CA . GLU B 1 465 ? -1.878 8.273 2.721 1 90.31 465 GLU B CA 1
ATOM 8007 C C . GLU B 1 465 ? -1.93 9 4.066 1 90.31 465 GLU B C 1
ATOM 8009 O O . GLU B 1 465 ? -3.012 9.242 4.605 1 90.31 465 GLU B O 1
ATOM 8014 N N . TYR B 1 466 ? -0.791 9.289 4.578 1 89.31 466 TYR B N 1
ATOM 8015 C CA . TYR B 1 466 ? -0.633 10.148 5.75 1 89.31 466 TYR B CA 1
ATOM 8016 C C . TYR B 1 466 ? -0.223 11.555 5.34 1 89.31 466 TYR B C 1
ATOM 8018 O O . TYR B 1 466 ? 0.891 11.773 4.855 1 89.31 466 TYR B O 1
ATOM 8026 N N . ARG B 1 467 ? -1.075 12.414 5.566 1 88.44 467 ARG B N 1
ATOM 8027 C CA . ARG B 1 467 ? -0.786 13.805 5.227 1 88.44 467 ARG B CA 1
ATOM 8028 C C . ARG B 1 467 ? -0.421 14.609 6.469 1 88.44 467 ARG B C 1
ATOM 8030 O O . ARG B 1 467 ? -1.211 14.703 7.41 1 88.44 467 ARG B O 1
ATOM 8037 N N . LYS B 1 468 ? 0.752 15.18 6.418 1 88 468 LYS B N 1
ATOM 8038 C CA . LYS B 1 468 ? 1.24 15.969 7.543 1 88 468 LYS B CA 1
ATOM 8039 C C . LYS B 1 468 ? 1.175 17.469 7.238 1 88 468 LYS B C 1
ATOM 8041 O O . LYS B 1 468 ? 1.59 17.891 6.16 1 88 468 LYS B O 1
ATOM 8046 N N . GLU B 1 469 ? 0.65 18.156 8.133 1 84.75 469 GLU B N 1
ATOM 8047 C CA . GLU B 1 469 ? 0.523 19.609 7.992 1 84.75 469 GLU B CA 1
ATOM 8048 C C . GLU B 1 469 ? 0.827 20.328 9.312 1 84.75 469 GLU B C 1
ATOM 8050 O O . GLU B 1 469 ? 0.804 19.703 10.375 1 84.75 469 GLU B O 1
ATOM 8055 N N . SER B 1 470 ? 1.187 21.531 9.164 1 82.88 470 SER B N 1
ATOM 8056 C CA . SER B 1 470 ? 1.445 22.359 10.344 1 82.88 470 SER B CA 1
ATOM 8057 C C . SER B 1 470 ? 0.144 22.797 11 1 82.88 470 SER B C 1
ATOM 8059 O O . SER B 1 470 ? -0.816 23.156 10.312 1 82.88 470 SER B O 1
ATOM 8061 N N . THR B 1 471 ? 0.101 22.562 12.328 1 71.75 471 THR B N 1
ATOM 8062 C CA . THR B 1 471 ? -1.057 23.031 13.086 1 71.75 471 THR B CA 1
ATOM 8063 C C . THR B 1 471 ? -1.003 24.547 13.258 1 71.75 471 THR B C 1
ATOM 8065 O O . THR B 1 471 ? -2.037 25.188 13.445 1 71.75 471 THR B O 1
ATOM 8068 N N . ILE B 1 472 ? 0.181 24.953 13.398 1 62.56 472 ILE B N 1
ATOM 8069 C CA . ILE B 1 472 ? 0.384 26.359 13.773 1 62.56 472 ILE B CA 1
ATOM 8070 C C . ILE B 1 472 ? 0.052 27.266 12.594 1 62.56 472 ILE B C 1
ATOM 8072 O O . ILE B 1 472 ? 0.735 27.234 11.57 1 62.56 472 ILE B O 1
ATOM 8076 N N . SER B 1 473 ? -1.292 27.547 12.484 1 66.5 473 SER B N 1
ATOM 8077 C CA . SER B 1 473 ? -1.48 28.719 11.625 1 66.5 473 SER B CA 1
ATOM 8078 C C . SER B 1 473 ? -1.32 30.016 12.414 1 66.5 473 SER B C 1
ATOM 8080 O O . SER B 1 473 ? -1.861 30.156 13.508 1 66.5 473 SER B O 1
ATOM 8082 N N . TRP B 1 474 ? -0.311 30.844 12.148 1 69.38 474 TRP B N 1
ATOM 8083 C CA . TRP B 1 474 ? -0.079 32.125 12.797 1 69.38 474 TRP B CA 1
ATOM 8084 C C . TRP B 1 474 ? -1.394 32.875 13.023 1 69.38 474 TRP B C 1
ATOM 8086 O O . TRP B 1 474 ? -1.567 33.531 14.047 1 69.38 474 TRP B O 1
ATOM 8096 N N . ASP B 1 475 ? -2.275 32.5 12.234 1 73.25 475 ASP B N 1
ATOM 8097 C CA . ASP B 1 475 ? -3.559 33.188 12.336 1 73.25 475 ASP B CA 1
ATOM 8098 C C . ASP B 1 475 ? -4.367 32.656 13.523 1 73.25 475 ASP B C 1
ATOM 8100 O O . ASP B 1 475 ? -4.977 33.438 14.258 1 73.25 475 ASP B O 1
ATOM 8104 N N . SER B 1 476 ? -4.188 31.375 13.727 1 76.31 476 SER B N 1
ATOM 8105 C CA . SER B 1 476 ? -4.922 30.781 14.844 1 76.31 476 SER B CA 1
ATOM 8106 C C . SER B 1 476 ? -4.289 31.141 16.172 1 76.31 476 SER B C 1
ATOM 8108 O O . SER B 1 476 ? -4.992 31.359 17.172 1 76.31 476 SER B O 1
ATOM 8110 N N . LEU B 1 477 ? -3.07 31.312 16.188 1 80.31 477 LEU B N 1
ATOM 8111 C CA . LEU B 1 477 ? -2.367 31.688 17.406 1 80.31 477 LEU B CA 1
ATOM 8112 C C . LEU B 1 477 ? -2.684 33.125 17.781 1 80.31 477 LEU B C 1
ATOM 8114 O O . LEU B 1 477 ? -2.934 33.438 18.953 1 80.31 477 LEU B O 1
ATOM 8118 N N . LEU B 1 478 ? -2.684 33.969 16.812 1 81.12 478 LEU B N 1
ATOM 8119 C CA . LEU B 1 478 ? -2.99 35.375 17.047 1 81.12 478 LEU B CA 1
ATOM 8120 C C . LEU B 1 478 ? -4.422 35.531 17.547 1 81.12 478 LEU B C 1
ATOM 8122 O O . LEU B 1 478 ? -4.688 36.375 18.422 1 81.12 478 LEU B O 1
ATOM 8126 N N . ALA B 1 479 ? -5.215 34.75 16.984 1 81.5 479 ALA B N 1
ATOM 8127 C CA . ALA B 1 479 ? -6.602 34.781 17.438 1 81.5 479 ALA B CA 1
ATOM 8128 C C . ALA B 1 479 ? -6.711 34.344 18.891 1 81.5 479 ALA B C 1
ATOM 8130 O O . ALA B 1 479 ? -7.449 34.969 19.672 1 81.5 479 ALA B O 1
ATOM 8131 N N . SER B 1 480 ? -5.949 33.375 19.25 1 84.06 480 SER B N 1
ATOM 8132 C CA . SER B 1 480 ? -5.973 32.906 20.625 1 84.06 480 SER B CA 1
ATOM 8133 C C . SER B 1 480 ? -5.348 33.906 21.578 1 84.06 480 SER B C 1
ATOM 8135 O O . SER B 1 480 ? -5.84 34.125 22.688 1 84.06 480 SER B O 1
ATOM 8137 N N . PHE B 1 481 ? -4.371 34.562 21.125 1 84.81 481 PHE B N 1
ATOM 8138 C CA . PHE B 1 481 ? -3.748 35.594 21.938 1 84.81 481 PHE B CA 1
ATOM 8139 C C . PHE B 1 481 ? -4.715 36.75 22.156 1 84.81 481 PHE B C 1
ATOM 8141 O O . PHE B 1 481 ? -4.805 37.312 23.266 1 84.81 481 PHE B O 1
ATOM 8148 N N . GLY B 1 482 ? -5.371 37.125 21.125 1 82.62 482 GLY B N 1
ATOM 8149 C CA . GLY B 1 482 ? -6.371 38.156 21.25 1 82.62 482 GLY B CA 1
ATOM 8150 C C . GLY B 1 482 ? -7.492 37.812 22.219 1 82.62 482 GLY B C 1
ATOM 8151 O O . GLY B 1 482 ? -7.941 38.656 23 1 82.62 482 GLY B O 1
ATOM 8152 N N . GLY B 1 483 ? -7.887 36.625 22.094 1 82.88 483 GLY B N 1
ATOM 8153 C CA . GLY B 1 483 ? -8.906 36.156 23.031 1 82.88 483 GLY B CA 1
ATOM 8154 C C . GLY B 1 483 ? -8.453 36.188 24.469 1 82.88 483 GLY B C 1
ATOM 8155 O O . GLY B 1 483 ? -9.211 36.594 25.359 1 82.88 483 GLY B O 1
ATOM 8156 N N . ILE B 1 484 ? -7.234 35.844 24.688 1 85.25 484 ILE B N 1
ATOM 8157 C CA . ILE B 1 484 ? -6.684 35.875 26.031 1 85.25 484 ILE B CA 1
ATOM 8158 C C . ILE B 1 484 ? -6.547 37.312 26.516 1 85.25 484 ILE B C 1
ATOM 8160 O O . ILE B 1 484 ? -6.91 37.625 27.656 1 85.25 484 ILE B O 1
ATOM 8164 N N . PHE B 1 485 ? -6.078 38.156 25.641 1 86.44 485 PHE B N 1
ATOM 8165 C CA . PHE B 1 485 ? -5.914 39.562 25.969 1 86.44 485 PHE B CA 1
ATOM 8166 C C . PHE B 1 485 ? -7.262 40.219 26.266 1 86.44 485 PHE B C 1
ATOM 8168 O O . PHE B 1 485 ? -7.387 41 27.219 1 86.44 485 PHE B O 1
ATOM 8175 N N . GLY B 1 486 ? -8.242 39.844 25.547 1 82.12 486 GLY B N 1
ATOM 8176 C CA . GLY B 1 486 ? -9.594 40.344 25.766 1 82.12 486 GLY B CA 1
ATOM 8177 C C . GLY B 1 486 ? -10.227 39.812 27.031 1 82.12 486 GLY B C 1
ATOM 8178 O O . GLY B 1 486 ? -10.898 40.562 27.766 1 82.12 486 GLY B O 1
ATOM 8179 N N . LEU B 1 487 ? -9.977 38.625 27.297 1 80.56 487 LEU B N 1
ATOM 8180 C CA . LEU B 1 487 ? -10.562 38 28.484 1 80.56 487 LEU B CA 1
ATOM 8181 C C . LEU B 1 487 ? -9.953 38.562 29.766 1 80.56 487 LEU B C 1
ATOM 8183 O O . LEU B 1 487 ? -10.664 38.812 30.734 1 80.56 487 LEU B O 1
ATOM 8187 N N . CYS B 1 488 ? -8.648 38.844 29.719 1 81.19 488 CYS B N 1
ATOM 8188 C CA . CYS B 1 488 ? -7.961 39.219 30.953 1 81.19 488 CYS B CA 1
ATOM 8189 C C . CYS B 1 488 ? -8.039 40.719 31.156 1 81.19 488 CYS B C 1
ATOM 8191 O O . CYS B 1 488 ? -8.281 41.188 32.281 1 81.19 488 CYS B O 1
ATOM 8193 N N . LEU B 1 489 ? -7.793 41.562 30.094 1 80.81 489 LEU B N 1
ATOM 8194 C CA . LEU B 1 489 ? -7.637 43 30.266 1 80.81 489 LEU B CA 1
ATOM 8195 C C . LEU B 1 489 ? -8.656 43.781 29.422 1 80.81 489 LEU B C 1
ATOM 8197 O O . LEU B 1 489 ? -8.758 45 29.531 1 80.81 489 LEU B O 1
ATOM 8201 N N . GLY B 1 490 ? -9.43 43.062 28.672 1 78.31 490 GLY B N 1
ATOM 8202 C CA . GLY B 1 490 ? -10.297 43.781 27.75 1 78.31 490 GLY B CA 1
ATOM 8203 C C . GLY B 1 490 ? -9.539 44.625 26.75 1 78.31 490 GLY B C 1
ATOM 8204 O O . GLY B 1 490 ? -10.031 45.656 26.312 1 78.31 490 GLY B O 1
ATOM 8205 N N . GLY B 1 491 ? -8.281 44.25 26.578 1 78.75 491 GLY B N 1
ATOM 8206 C CA . GLY B 1 491 ? -7.41 45.062 25.75 1 78.75 491 GLY B CA 1
ATOM 8207 C C . GLY B 1 491 ? -7.34 44.625 24.312 1 78.75 491 GLY B C 1
ATOM 8208 O O . GLY B 1 491 ? -7.754 43.5 23.984 1 78.75 491 GLY B O 1
ATOM 8209 N N . SER B 1 492 ? -7.051 45.5 23.406 1 82.12 492 SER B N 1
ATOM 8210 C CA . SER B 1 492 ? -6.809 45.25 21.984 1 82.12 492 SER B CA 1
ATOM 8211 C C . SER B 1 492 ? -5.473 45.844 21.531 1 82.12 492 SER B C 1
ATOM 8213 O O . SER B 1 492 ? -4.746 46.438 22.344 1 82.12 492 SER B O 1
ATOM 8215 N N . VAL B 1 493 ? -5.066 45.531 20.375 1 81.31 493 VAL B N 1
ATOM 8216 C CA . VAL B 1 493 ? -3.861 46.125 19.812 1 81.31 493 VAL B CA 1
ATOM 8217 C C . VAL B 1 493 ? -3.975 47.656 19.828 1 81.31 493 VAL B C 1
ATOM 8219 O O . VAL B 1 493 ? -2.986 48.344 20.062 1 81.31 493 VAL B O 1
ATOM 8222 N N . LEU B 1 494 ? -5.168 48.156 19.734 1 79.62 494 LEU B N 1
ATOM 8223 C CA . LEU B 1 494 ? -5.406 49.594 19.75 1 79.62 494 LEU B CA 1
ATOM 8224 C C . LEU B 1 494 ? -5.125 50.188 21.125 1 79.62 494 LEU B C 1
ATOM 8226 O O . LEU B 1 494 ? -4.668 51.312 21.25 1 79.62 494 LEU B O 1
ATOM 8230 N N . SER B 1 495 ? -5.434 49.375 22.125 1 79.38 495 SER B N 1
ATOM 8231 C CA . SER B 1 495 ? -5.141 49.844 23.469 1 79.38 495 SER B CA 1
ATOM 8232 C C . SER B 1 495 ? -3.645 50.062 23.672 1 79.38 495 SER B C 1
ATOM 8234 O O . SER B 1 495 ? -3.236 50.969 24.375 1 79.38 495 SER B O 1
ATOM 8236 N N . VAL B 1 496 ? -2.936 49.281 23.031 1 79.62 496 VAL B N 1
ATOM 8237 C CA . VAL B 1 496 ? -1.488 49.406 23.125 1 79.62 496 VAL B CA 1
ATOM 8238 C C . VAL B 1 496 ? -1.046 50.656 22.328 1 79.62 496 VAL B C 1
ATOM 8240 O O . VAL B 1 496 ? -0.179 51.406 22.781 1 79.62 496 VAL B O 1
ATOM 8243 N N . ILE B 1 497 ? -1.665 50.844 21.203 1 78.88 497 ILE B N 1
ATOM 8244 C CA . ILE B 1 497 ? -1.338 52.031 20.406 1 78.88 497 ILE B CA 1
ATOM 8245 C C . ILE B 1 497 ? -1.735 53.281 21.156 1 78.88 497 ILE B C 1
ATOM 8247 O O . ILE B 1 497 ? -1.022 54.281 21.109 1 78.88 497 ILE B O 1
ATOM 8251 N N . GLU B 1 498 ? -2.871 53.25 21.859 1 78.31 498 GLU B N 1
ATOM 8252 C CA . GLU B 1 498 ? -3.299 54.375 22.688 1 78.31 498 GLU B CA 1
ATOM 8253 C C . GLU B 1 498 ? -2.258 54.719 23.75 1 78.31 498 GLU B C 1
ATOM 8255 O O . GLU B 1 498 ? -1.968 55.875 24 1 78.31 498 GLU B O 1
ATOM 8260 N N . LEU B 1 499 ? -1.688 53.688 24.266 1 77.94 499 LEU B N 1
ATOM 8261 C CA . LEU B 1 499 ? -0.676 53.875 25.297 1 77.94 499 LEU B CA 1
ATOM 8262 C C . LEU B 1 499 ? 0.568 54.562 24.719 1 77.94 499 LEU B C 1
ATOM 8264 O O . LEU B 1 499 ? 1.106 55.5 25.312 1 77.94 499 LEU B O 1
ATOM 8268 N N . VAL B 1 500 ? 0.967 54.125 23.625 1 79.88 500 VAL B N 1
ATOM 8269 C CA . VAL B 1 500 ? 2.152 54.688 22.969 1 79.88 500 VAL B CA 1
ATOM 8270 C C . VAL B 1 500 ? 1.892 56.125 22.562 1 79.88 500 VAL B C 1
ATOM 8272 O O . VAL B 1 500 ? 2.77 56.969 22.688 1 79.88 500 VAL B O 1
ATOM 8275 N N . TYR B 1 501 ? 0.639 56.375 22.125 1 77.69 501 TYR B N 1
ATOM 8276 C CA . TYR B 1 501 ? 0.243 57.719 21.719 1 77.69 501 TYR B CA 1
ATOM 8277 C C . TYR B 1 501 ? 0.282 58.656 22.891 1 77.69 501 TYR B C 1
ATOM 8279 O O . TYR B 1 501 ? 0.832 59.781 22.797 1 77.69 501 TYR B O 1
ATOM 8287 N N . LEU B 1 502 ? -0.219 58.281 24 1 76.5 502 LEU B N 1
ATOM 8288 C CA . LEU B 1 502 ? -0.27 59.156 25.172 1 76.5 502 LEU B CA 1
ATOM 8289 C C . LEU B 1 502 ? 1.127 59.375 25.75 1 76.5 502 LEU B C 1
ATOM 8291 O O . LEU B 1 502 ? 1.445 60.469 26.203 1 76.5 502 LEU B O 1
ATOM 8295 N N . LEU B 1 503 ? 1.937 58.344 25.609 1 76.44 503 LEU B N 1
ATOM 8296 C CA . LEU B 1 503 ? 3.316 58.5 26.047 1 76.44 503 LEU B CA 1
ATOM 8297 C C . LEU B 1 503 ? 4.086 59.438 25.141 1 76.44 503 LEU B C 1
ATOM 8299 O O . LEU B 1 503 ? 4.867 60.281 25.625 1 76.44 503 LEU B O 1
ATOM 8303 N N . ALA B 1 504 ? 3.816 59.344 23.922 1 78.19 504 ALA B N 1
ATOM 8304 C CA . ALA B 1 504 ? 4.473 60.219 22.953 1 78.19 504 ALA B CA 1
ATOM 8305 C C . ALA B 1 504 ? 4.008 61.656 23.125 1 78.19 504 ALA B C 1
ATOM 8307 O O . ALA B 1 504 ? 4.809 62.594 23.047 1 78.19 504 ALA B O 1
ATOM 8308 N N . ARG B 1 505 ? 2.73 61.875 23.375 1 76.56 505 ARG B N 1
ATOM 8309 C CA . ARG B 1 505 ? 2.176 63.188 23.578 1 76.56 505 ARG B CA 1
ATOM 8310 C C . ARG B 1 505 ? 2.766 63.844 24.828 1 76.56 505 ARG B C 1
ATOM 8312 O O . ARG B 1 505 ? 3.039 65.062 24.844 1 76.56 505 ARG B O 1
ATOM 8319 N N . GLN B 1 506 ? 3.09 63.062 25.828 1 74.25 506 GLN B N 1
ATOM 8320 C CA . GLN B 1 506 ? 3.66 63.562 27.078 1 74.25 506 GLN B CA 1
ATOM 8321 C C . GLN B 1 506 ? 5.129 63.938 26.891 1 74.25 506 GLN B C 1
ATOM 8323 O O . GLN B 1 506 ? 5.586 64.938 27.422 1 74.25 506 GLN B O 1
ATOM 8328 N N . LEU B 1 507 ? 5.723 63.156 26.172 1 74.5 507 LEU B N 1
ATOM 8329 C CA . LEU B 1 507 ? 7.137 63.469 25.938 1 74.5 507 LEU B CA 1
ATOM 8330 C C . LEU B 1 507 ? 7.301 64.75 25.109 1 74.5 507 LEU B C 1
ATOM 8332 O O . LEU B 1 507 ? 8.211 65.5 25.344 1 74.5 507 LEU B O 1
ATOM 8336 N N . PHE B 1 508 ? 6.34 64.875 24.234 1 74.88 508 PHE B N 1
ATOM 8337 C CA . PHE B 1 508 ? 6.398 66.062 23.375 1 74.88 508 PHE B CA 1
ATOM 8338 C C . PHE B 1 508 ? 6.016 67.312 24.172 1 74.88 508 PHE B C 1
ATOM 8340 O O . PHE B 1 508 ? 6.586 68.375 23.953 1 74.88 508 PHE B O 1
ATOM 8347 N N . ARG B 1 509 ? 5.07 67.125 25.094 1 71.25 509 ARG B N 1
ATOM 8348 C CA . ARG B 1 509 ? 4.68 68.25 25.938 1 71.25 509 ARG B CA 1
ATOM 8349 C C . ARG B 1 509 ? 5.809 68.688 26.891 1 71.25 509 ARG B C 1
ATOM 8351 O O . ARG B 1 509 ? 6.031 69.875 27.141 1 71.25 509 ARG B O 1
ATOM 8358 N N . ARG B 1 510 ? 6.492 67.688 27.312 1 67.06 510 ARG B N 1
ATOM 8359 C CA . ARG B 1 510 ? 7.613 68 28.203 1 67.06 510 ARG B CA 1
ATOM 8360 C C . ARG B 1 510 ? 8.75 68.688 27.469 1 67.06 510 ARG B C 1
ATOM 8362 O O . ARG B 1 510 ? 9.383 69.562 28.016 1 67.06 510 ARG B O 1
ATOM 8369 N N . GLN B 1 511 ? 8.938 68.312 26.328 1 68.38 511 GLN B N 1
ATOM 8370 C CA . GLN B 1 511 ? 9.992 68.938 25.547 1 68.38 511 GLN B CA 1
ATOM 8371 C C . GLN B 1 511 ? 9.641 70.375 25.203 1 68.38 511 GLN B C 1
ATOM 8373 O O . GLN B 1 511 ? 10.508 71.25 25.234 1 68.38 511 GLN B O 1
ATOM 8378 N N . LYS B 1 512 ? 8.406 70.562 24.969 1 65.69 512 LYS B N 1
ATOM 8379 C CA . LYS B 1 512 ? 7.977 71.938 24.672 1 65.69 512 LYS B CA 1
ATOM 8380 C C . LYS B 1 512 ? 8.086 72.812 25.906 1 65.69 512 LYS B C 1
ATOM 8382 O O . LYS B 1 512 ? 8.484 74 25.812 1 65.69 512 LYS B O 1
ATOM 8387 N N . LYS B 1 513 ? 7.781 72.25 27.047 1 66.44 513 LYS B N 1
ATOM 8388 C CA . LYS B 1 513 ? 7.902 73 28.297 1 66.44 513 LYS B CA 1
ATOM 8389 C C . LYS B 1 513 ? 9.367 73.25 28.609 1 66.44 513 LYS B C 1
ATOM 8391 O O . LYS B 1 513 ? 9.703 74.375 29.078 1 66.44 513 LYS B O 1
ATOM 8396 N N . MET B 1 514 ? 10.094 72.375 28.375 1 66.31 514 MET B N 1
ATOM 8397 C CA . MET B 1 514 ? 11.523 72.562 28.609 1 66.31 514 MET B CA 1
ATOM 8398 C C . MET B 1 514 ? 12.086 73.625 27.672 1 66.31 514 MET B C 1
ATOM 8400 O O . MET B 1 514 ? 12.906 74.438 28.078 1 66.31 514 MET B O 1
ATOM 8404 N N . LEU B 1 515 ? 11.594 73.688 26.531 1 66.81 515 LEU B N 1
ATOM 8405 C CA . LEU B 1 515 ? 12.055 74.625 25.562 1 66.81 515 LEU B CA 1
ATOM 8406 C C . LEU B 1 515 ? 11.539 76.062 25.922 1 66.81 515 LEU B C 1
ATOM 8408 O O . LEU B 1 515 ? 12.266 77 25.781 1 66.81 515 LEU B O 1
ATOM 8412 N N . LYS B 1 516 ? 10.414 76.125 26.469 1 67.62 516 LYS B N 1
ATOM 8413 C CA . LYS B 1 516 ? 9.875 77.375 26.906 1 67.62 516 LYS B CA 1
ATOM 8414 C C . LYS B 1 516 ? 10.602 77.875 28.141 1 67.62 516 LYS B C 1
ATOM 8416 O O . LYS B 1 516 ? 10.859 79.062 28.266 1 67.62 516 LYS B O 1
ATOM 8421 N N . CYS B 1 517 ? 10.859 77 28.984 1 62.38 517 CYS B N 1
ATOM 8422 C CA . CYS B 1 517 ? 11.586 77.375 30.188 1 62.38 517 CYS B CA 1
ATOM 8423 C C . CYS B 1 517 ? 12.984 77.875 29.844 1 62.38 517 CYS B C 1
ATOM 8425 O O . CYS B 1 517 ? 13.492 78.812 30.453 1 62.38 517 CYS B O 1
ATOM 8427 N N . GLN B 1 518 ? 13.547 77.25 29.016 1 61.62 518 GLN B N 1
ATOM 8428 C CA . GLN B 1 518 ? 14.875 77.688 28.609 1 61.62 518 GLN B CA 1
ATOM 8429 C C . GLN B 1 518 ? 14.828 79.062 27.938 1 61.62 518 GLN B C 1
ATOM 8431 O O . GLN B 1 518 ? 15.727 79.938 28.141 1 61.62 518 GLN B O 1
ATOM 8436 N N . LYS B 1 519 ? 13.836 79.375 27.344 1 66.06 519 LYS B N 1
ATOM 8437 C CA . LYS B 1 519 ? 13.703 80.688 26.719 1 66.06 519 LYS B CA 1
ATOM 8438 C C . LYS B 1 519 ? 13.414 81.75 27.75 1 66.06 519 LYS B C 1
ATOM 8440 O O . LYS B 1 519 ? 13.93 82.875 27.656 1 66.06 519 LYS B O 1
ATOM 8445 N N . GLN B 1 520 ? 12.664 81.438 28.719 1 61.72 520 GLN B N 1
ATOM 8446 C CA . GLN B 1 520 ? 12.359 82.375 29.766 1 61.72 520 GLN B CA 1
ATOM 8447 C C . GLN B 1 520 ? 13.586 82.625 30.641 1 61.72 520 GLN B C 1
ATOM 8449 O O . GLN B 1 520 ? 13.789 83.75 31.109 1 61.72 520 GLN B O 1
ATOM 8454 N N . SER B 1 521 ? 14.305 81.688 30.938 1 59.66 521 SER B N 1
ATOM 8455 C CA . SER B 1 521 ? 15.492 81.875 31.766 1 59.66 521 SER B CA 1
ATOM 8456 C C . SER B 1 521 ? 16.531 82.75 31.062 1 59.66 521 SER B C 1
ATOM 8458 O O . SER B 1 521 ? 17.266 83.5 31.703 1 59.66 521 SER B O 1
ATOM 8460 N N . ARG B 1 522 ? 16.609 82.688 29.891 1 59.19 522 ARG B N 1
ATOM 8461 C CA . ARG B 1 522 ? 17.516 83.562 29.172 1 59.19 522 ARG B CA 1
ATOM 8462 C C . ARG B 1 522 ? 17.047 85 29.219 1 59.19 522 ARG B C 1
ATOM 8464 O O . ARG B 1 522 ? 17.875 85.938 29.219 1 59.19 522 ARG B O 1
ATOM 8471 N N . MET B 1 523 ? 15.812 85.188 29.359 1 56.75 523 MET B N 1
ATOM 8472 C CA . MET B 1 523 ? 15.336 86.562 29.359 1 56.75 523 MET B CA 1
ATOM 8473 C C . MET B 1 523 ? 15.453 87.188 30.75 1 56.75 523 MET B C 1
ATOM 8475 O O . MET B 1 523 ? 15.328 88.438 30.906 1 56.75 523 MET B O 1
ATOM 8479 N N . LYS B 1 524 ? 15.477 86.5 31.859 1 55.75 524 LYS B N 1
ATOM 8480 C CA . LYS B 1 524 ? 15.578 87.062 33.188 1 55.75 524 LYS B CA 1
ATOM 8481 C C . LYS B 1 524 ? 17.016 87.438 33.531 1 55.75 524 LYS B C 1
ATOM 8483 O O . LYS B 1 524 ? 17.328 87.812 34.656 1 55.75 524 LYS B O 1
ATOM 8488 N N . LEU B 1 525 ? 17.969 87.25 32.75 1 49.78 525 LEU B N 1
ATOM 8489 C CA . LEU B 1 525 ? 19.266 87.812 33.156 1 49.78 525 LEU B CA 1
ATOM 8490 C C . LEU B 1 525 ? 19.25 89.312 33.125 1 49.78 525 LEU B C 1
ATOM 8492 O O . LEU B 1 525 ? 18.812 89.938 32.156 1 49.78 525 LEU B O 1
ATOM 8496 N N . PRO B 1 526 ? 19.281 90 34.281 1 51.72 526 PRO B N 1
ATOM 8497 C CA . PRO B 1 526 ? 19.328 91.5 34.375 1 51.72 526 PRO B CA 1
ATOM 8498 C C . PRO B 1 526 ? 20.328 92.125 33.438 1 51.72 526 PRO B C 1
ATOM 8500 O O . PRO B 1 526 ? 21.297 91.438 33.031 1 51.72 526 PRO B O 1
ATOM 8503 N N . PRO B 1 527 ? 20.047 93.188 32.688 1 46.78 527 PRO B N 1
ATOM 8504 C CA . PRO B 1 527 ? 21.031 93.875 31.828 1 46.78 527 PRO B CA 1
ATOM 8505 C C . PRO B 1 527 ? 22.312 94.188 32.562 1 46.78 527 PRO B C 1
ATOM 8507 O O . PRO B 1 527 ? 22.297 94.438 33.781 1 46.78 527 PRO B O 1
ATOM 8510 N N . ALA B 1 528 ? 23.5 93.812 32.188 1 51.09 528 ALA B N 1
ATOM 8511 C CA . ALA B 1 528 ? 24.859 94 32.719 1 51.09 528 ALA B CA 1
ATOM 8512 C C . ALA B 1 528 ? 25.078 95.5 33.062 1 51.09 528 ALA B C 1
ATOM 8514 O O . ALA B 1 528 ? 26.016 95.812 33.812 1 51.09 528 ALA B O 1
ATOM 8515 N N . SER B 1 529 ? 24.281 96.438 32.469 1 46.62 529 SER B N 1
ATOM 8516 C CA . SER B 1 529 ? 24.672 97.812 32.625 1 46.62 529 SER B CA 1
ATOM 8517 C C . SER B 1 529 ? 24.562 98.25 34.094 1 46.62 529 SER B C 1
ATOM 8519 O O . SER B 1 529 ? 25.172 99.25 34.5 1 46.62 529 SER B O 1
ATOM 8521 N N . LYS B 1 530 ? 23.562 97.875 34.844 1 46.44 530 LYS B N 1
ATOM 8522 C CA . LYS B 1 530 ? 23.406 98.562 36.125 1 46.44 530 LYS B CA 1
ATOM 8523 C C . LYS B 1 530 ? 24.375 98 37.156 1 46.44 530 LYS B C 1
ATOM 8525 O O . LYS B 1 530 ? 24.391 98.438 38.312 1 46.44 530 LYS B O 1
ATOM 8530 N N . MET B 1 531 ? 25 96.812 36.906 1 41.62 531 MET B N 1
ATOM 8531 C CA . MET B 1 531 ? 25.766 96.312 38.062 1 41.62 531 MET B CA 1
ATOM 8532 C C . MET B 1 531 ? 27.047 97.125 38.25 1 41.62 531 MET B C 1
ATOM 8534 O O . MET B 1 531 ? 27.75 96.938 39.219 1 41.62 531 MET B O 1
ATOM 8538 N N . PHE B 1 532 ? 27.547 97.875 37.156 1 43.31 532 PHE B N 1
ATOM 8539 C CA . PHE B 1 532 ? 28.891 98.375 37.312 1 43.31 532 PHE B CA 1
ATOM 8540 C C . PHE B 1 532 ? 28.906 99.625 38.156 1 43.31 532 PHE B C 1
ATOM 8542 O O . PHE B 1 532 ? 29.953 100.25 38.406 1 43.31 532 PHE B O 1
ATOM 8549 N N . LEU B 1 533 ? 27.734 100.312 38.281 1 38 533 LEU B N 1
ATOM 8550 C CA . LEU B 1 533 ? 27.953 101.688 38.656 1 38 533 LEU B CA 1
ATOM 8551 C C . LEU B 1 533 ? 28.328 101.812 40.156 1 38 533 LEU B C 1
ATOM 8553 O O . LEU B 1 533 ? 28.578 102.875 40.656 1 38 533 LEU B O 1
ATOM 8557 N N . SER B 1 534 ? 27.953 100.812 40.969 1 37.25 534 SER B N 1
ATOM 8558 C CA . SER B 1 534 ? 28.078 101.188 42.375 1 37.25 534 SER B CA 1
ATOM 8559 C C . SER B 1 534 ? 29.531 101.188 42.844 1 37.25 534 SER B C 1
ATOM 8561 O O . SER B 1 534 ? 30.016 100.188 43.312 1 37.25 534 SER B O 1
ATOM 8563 N N . ILE B 1 535 ? 30.438 101.625 41.906 1 37.97 535 ILE B N 1
ATOM 8564 C CA . ILE B 1 535 ? 31.812 101.688 42.344 1 37.97 535 ILE B CA 1
ATOM 8565 C C . ILE B 1 535 ? 31.922 102.625 43.562 1 37.97 535 ILE B C 1
ATOM 8567 O O . ILE B 1 535 ? 31.562 103.812 43.469 1 37.97 535 ILE B O 1
ATOM 8571 N N . PRO B 1 536 ? 31.781 102.062 44.812 1 38.56 536 PRO B N 1
ATOM 8572 C CA . PRO B 1 536 ? 31.938 102.875 45.969 1 38.56 536 PRO B CA 1
ATOM 8573 C C . PRO B 1 536 ? 33.156 103.812 45.875 1 38.56 536 PRO B C 1
ATOM 8575 O O . PRO B 1 536 ? 34.188 103.438 45.312 1 38.56 536 PRO B O 1
ATOM 8578 N N . ILE B 1 537 ? 32.875 105.125 45.531 1 38.06 537 ILE B N 1
ATOM 8579 C CA . ILE B 1 537 ? 33.844 106.188 45.531 1 38.06 537 ILE B CA 1
ATOM 8580 C C . ILE B 1 537 ? 34.719 106.125 46.781 1 38.06 537 ILE B C 1
ATOM 8582 O O . ILE B 1 537 ? 34.219 106.062 47.906 1 38.06 537 ILE B O 1
ATOM 8586 N N . LYS B 1 538 ? 35.875 105.438 46.688 1 36.38 538 LYS B N 1
ATOM 8587 C CA . LYS B 1 538 ? 36.969 105.438 47.688 1 36.38 538 LYS B CA 1
ATOM 8588 C C . LYS B 1 538 ? 37.188 106.812 48.281 1 36.38 538 LYS B C 1
ATOM 8590 O O . LYS B 1 538 ? 37.438 107.75 47.562 1 36.38 538 LYS B O 1
ATOM 8595 N N . GLU B 1 539 ? 36.344 107.125 49.312 1 33.88 539 GLU B N 1
ATOM 8596 C CA . GLU B 1 539 ? 36.656 108.312 50.062 1 33.88 539 GLU B CA 1
ATOM 8597 C C . GLU B 1 539 ? 38.156 108.438 50.344 1 33.88 539 GLU B C 1
ATOM 8599 O O . GLU B 1 539 ? 38.812 107.5 50.719 1 33.88 539 GLU B O 1
ATOM 8604 N N . LYS B 1 540 ? 38.844 109.25 49.531 1 33.19 540 LYS B N 1
ATOM 8605 C CA . LYS B 1 540 ? 40.188 109.75 49.719 1 33.19 540 LYS B CA 1
ATOM 8606 C C . LYS B 1 540 ? 40.438 110.188 51.156 1 33.19 540 LYS B C 1
ATOM 8608 O O . LYS B 1 540 ? 39.75 111.125 51.656 1 33.19 540 LYS B O 1
ATOM 8613 N N . VAL B 1 541 ? 40.562 109.25 52.062 1 31.56 541 VAL B N 1
ATOM 8614 C CA . VAL B 1 541 ? 41.031 109.562 53.406 1 31.56 541 VAL B CA 1
ATOM 8615 C C . VAL B 1 541 ? 42.219 110.5 53.312 1 31.56 541 VAL B C 1
ATOM 8617 O O . VAL B 1 541 ? 43.219 110.188 52.656 1 31.56 541 VAL B O 1
ATOM 8620 N N . GLN B 1 542 ? 42.062 111.812 53.438 1 28.11 542 GLN B N 1
ATOM 8621 C CA . GLN B 1 542 ? 43 112.875 53.688 1 28.11 542 GLN B CA 1
ATOM 8622 C C . GLN B 1 542 ? 44 112.5 54.781 1 28.11 542 GLN B C 1
ATOM 8624 O O . GLN B 1 542 ? 43.625 112.375 55.938 1 28.11 542 GLN B O 1
ATOM 8629 N N . ARG B 1 543 ? 44.875 111.5 54.594 1 25.97 543 ARG B N 1
ATOM 8630 C CA . ARG B 1 543 ? 46 111.5 55.5 1 25.97 543 ARG B CA 1
ATOM 8631 C C . ARG B 1 543 ? 46.719 112.812 55.469 1 25.97 543 ARG B C 1
ATOM 8633 O O . ARG B 1 543 ? 47.062 113.312 54.375 1 25.97 543 ARG B O 1
ATOM 8640 N N . LYS B 1 544 ? 46.594 113.562 56.594 1 26.56 544 LYS B N 1
ATOM 8641 C CA . LYS B 1 544 ? 47.438 114.562 57.25 1 26.56 544 LYS B CA 1
ATOM 8642 C C . LYS B 1 544 ? 48.875 114.125 57.312 1 26.56 544 LYS B C 1
ATOM 8644 O O . LYS B 1 544 ? 49.219 113.25 58.125 1 26.56 544 LYS B O 1
ATOM 8649 N N . LEU B 1 545 ? 49.531 113.312 56.375 1 22.11 545 LEU B N 1
ATOM 8650 C CA . LEU B 1 545 ? 50.906 113.812 56.219 1 22.11 545 LEU B CA 1
ATOM 8651 C C . LEU B 1 545 ? 50.906 115.125 55.406 1 22.11 545 LEU B C 1
ATOM 8653 O O . LEU B 1 545 ? 50.25 115.188 54.375 1 22.11 545 LEU B O 1
#

Foldseek 3Di:
DDDDPPPDDDPPPPDPPPPPPPVVVVVVVVVVVVVVCVVVVVLLLVCLCPFPWPLSNQLNDPPDDPVSNVVSVVLLVVLVVVLVVVLVVVVVVCLQDWKDKDKDFFAFQQAPFAWKKWKFWQQQFFQVLLVVLLVVVVVVPDDPVQSLLLSQLLQCLLPFDDGDHDPVSNVVSCVVVVDANLVVSVSRGDDPCQFWPWKDALRDIDRQPLQWDWAFASSGTTIMGLADQVVWFPDDPPPPCVVVVPPSPPHPNDPDGHTAPFFDLSHGMKTKTQQPPVRRSYGNDPAGWMKMWTHHRNAHRYFQIDIDTDHFLKEKEKAKAKEKAAEDPQLVVRDCVNSQADELPRDPRTNGDALRRLLVVQLQVVLCVQQVAGRSRDDDPDPPRHHDDSVSSVSVVVCVVVSVVSCVDPVVSVSTHHNIDMHMDIDMDMDHDDPPPDDDPNCPPDDSRRMYMYTYHHNDRGHMYMYMHTPDDVVVSVVVSQVSCCVSTVDDPVSVVVVVVSVVVVVVVVVVVVVVVVVVVVVPPPDPVVVPPVPPPDDPPDDPD/DDDDDDPDDDPDDPPPPDPVPPVVVVVVVVVVVVVVCVVVVVLLLVCLCPFPWPLSVQLNDPPDDPVSNVVSVVLLVVLVVVLVVVLVVVVVVCLQDFKDKDKDFFAFQQFPFDWKKWKFWQQQFFQVLLVVLLVVVVVVPDDPVQSLLLSQLLQCLLPFDDGDHDPVSNVVSCVVVVDANLVVSVSRGDDPCQFWPWKDALRDIDRQPLQWDWAFASNGITIMGLADQPVFFPDDDPPPCVVVVPPSVPHPNDPDGHTAPFFDQSHGMKTKTQQPPVRHSYGNDPAGWMKMWTHHRNAHRYPQIDIDIDHFLKEKEKAKAKEKAAEDPQLVVRDCVNSQADELPRDPRTNGDALRRLLVVQLQVVLCVQQVAGDSRDDDPDPPGHHDDSVSSVSVVVCVVVSVVSCVDPNVSVSTHHNIDMHMDIDMDMDHDDPPVDDDPNCPPDDSRRMYMYTYHHNDRGHMYMYMHTPDDVVVSVVVSQVSCCVSTVDDPVSVVVVVVSVVVVVVVVVVVVVVVVVVVVVPPPDPPPVPPPPPPPPPPPPPD

pLDDT: mean 79.85, std 19.66, range [18.0, 98.5]

Nearest PDB structures (foldseek):
  9btg-assembly1_C  TM=6.335E-01  e=1.116E-20  Homo sapiens
  9blr-assembly1_C  TM=6.161E-01  e=7.786E-20  Homo sapiens
  6bqn-assembly1_C  TM=6.570E-01  e=2.178E-19  Homo sapiens
  9btu-assembly1_C  TM=6.245E-01  e=6.091E-19  Homo sapiens
  6wth-assembly1_A  TM=6.034E-01  e=1.647E-16  Homo sapiens

Solvent-accessible surface area (backbone atoms only — not comparable to full-atom values): 59538 Å² total; per-residue (Å²): 141,82,85,74,83,75,78,77,77,84,80,76,80,75,81,80,78,78,77,75,70,66,62,66,56,56,55,51,50,51,50,46,49,49,46,48,52,48,49,55,48,45,55,52,37,52,44,22,65,66,48,77,42,44,56,42,42,56,41,54,42,87,86,60,53,71,65,54,21,52,51,36,48,50,51,52,51,51,34,51,52,50,38,51,51,46,49,51,49,40,49,51,51,47,67,73,53,36,63,41,51,45,81,41,70,77,39,69,38,64,84,36,69,39,60,12,42,32,42,26,62,32,42,52,30,22,31,75,51,47,52,57,52,42,51,54,41,39,75,72,71,45,53,72,66,54,46,51,40,47,53,51,38,54,44,28,70,61,52,67,59,91,68,86,56,56,58,65,60,54,50,50,50,45,61,70,67,69,59,52,66,55,57,51,52,58,60,22,32,65,52,57,64,63,32,38,70,40,27,30,53,63,77,42,80,47,64,34,70,74,35,34,42,81,40,61,21,63,84,27,73,27,33,26,32,23,60,46,43,73,73,33,53,79,74,80,74,73,66,71,63,69,74,63,77,60,86,64,86,79,50,67,24,62,84,49,81,37,51,34,86,46,47,32,77,72,33,29,40,36,36,29,33,40,73,51,76,87,40,58,59,19,36,79,44,52,38,67,33,31,36,42,33,43,28,56,27,58,42,60,49,51,53,67,32,45,74,46,74,45,47,66,14,20,41,30,41,33,32,34,46,53,40,34,35,39,49,40,77,58,39,70,76,44,55,58,90,72,61,55,40,39,52,42,80,68,48,87,76,32,68,56,64,49,37,45,44,42,44,47,49,43,52,49,50,49,44,27,69,75,61,67,24,34,55,64,36,53,84,74,90,52,93,81,63,51,61,45,52,81,77,43,35,65,50,56,55,63,41,56,69,46,47,38,55,47,55,69,29,74,73,33,57,68,49,41,31,52,34,58,42,78,44,80,45,78,49,76,48,71,45,77,65,70,96,77,82,80,78,44,90,79,52,57,94,58,57,60,76,57,25,24,36,42,32,41,20,26,65,48,57,47,24,38,32,40,36,34,34,44,57,72,38,71,63,58,51,48,50,35,46,47,4,32,38,8,20,33,36,31,38,54,76,61,52,51,52,50,50,52,50,53,51,49,52,50,52,51,51,49,50,50,50,51,52,48,50,53,52,51,58,62,65,69,55,73,70,72,72,75,70,63,65,81,61,79,82,77,83,84,81,84,72,88,117,140,84,67,88,72,78,81,72,82,86,79,83,82,81,81,76,80,78,81,73,69,66,59,63,60,55,52,51,51,49,48,47,49,49,46,48,49,48,49,55,48,44,54,52,36,52,44,22,66,68,48,74,41,62,64,41,42,57,42,53,40,88,86,60,53,71,67,54,22,51,50,36,47,52,52,52,52,52,35,51,53,50,38,51,50,53,48,50,51,51,50,50,51,46,69,74,52,39,68,43,64,36,75,42,67,65,38,69,37,63,82,34,68,40,62,12,44,32,40,26,63,32,42,52,30,20,32,76,51,47,51,56,52,43,52,55,42,41,74,72,70,46,52,72,67,55,46,52,38,48,52,52,37,54,45,27,71,60,52,66,58,94,66,85,53,55,58,66,60,53,49,51,50,44,60,70,67,69,58,52,65,53,57,50,52,59,61,22,32,65,51,58,64,63,32,38,68,41,25,29,52,56,76,41,81,46,63,34,71,75,35,34,43,80,40,60,20,66,83,28,72,28,34,26,29,25,59,44,43,73,73,33,52,81,76,84,69,76,66,72,62,69,76,62,78,60,86,61,88,78,52,68,24,62,86,49,83,37,52,34,61,43,48,32,80,72,32,28,42,37,37,31,34,39,73,50,75,86,40,59,65,26,58,77,51,100,60,72,35,32,37,40,34,43,30,57,27,59,41,61,50,52,54,87,40,46,75,46,73,43,48,66,17,21,40,31,43,33,33,34,44,52,39,36,37,40,49,41,78,58,38,71,77,43,54,58,91,74,60,56,42,40,53,41,78,67,46,85,78,33,67,55,64,49,37,46,43,43,45,49,50,44,52,48,50,48,44,27,68,76,61,66,22,34,54,63,37,54,83,72,89,52,92,83,65,49,61,46,52,80,77,43,38,65,50,57,57,66,42,56,72,47,46,68,55,48,54,67,28,75,75,33,57,68,47,41,46,51,34,58,42,78,43,80,46,78,50,76,47,71,44,66,52,46,94,58,80,48,78,45,88,78,54,57,93,58,57,61,73,58,25,23,37,41,31,41,20,27,50,38,53,45,25,37,33,39,37,34,35,46,58,70,42,71,48,56,52,49,12,49,44,11,33,44,37,29,71,54,38,42,30,20,56,33,48,54,51,51,50,52,49,54,51,49,54,49,54,50,52,48,50,52,49,51,53,49,48,55,53,50,58,64,65,66,58,73,74,74,74,71,72,66,66,77,60,76,76,74,74,78,72,78,67,89,117